Protein 5OLR (pdb70)

Radius of gyration: 43.27 Å; Cα contacts (8 Å, |Δi|>4): 4345; chains: 3; bounding box: 45×65×144 Å

Structure (mmCIF, N/CA/C/O backbone):
data_5OLR
#
_entry.id   5OLR
#
_cell.length_a   77.458
_cell.length_b   123.872
_cell.length_c   137.628
_cell.angle_alpha   90.00
_cell.angle_beta   90.00
_cell.angle_gamma   90.00
#
_symmetry.space_group_name_H-M   'P 21 21 21'
#
loop_
_entity.id
_entity.type
_entity.pdbx_description
1 polymer 'Rhamnogalacturonan lyase'
2 branched 'alpha-L-rhamnopyranose-(1-4)-alpha-D-galactopyranuronic acid-(1-2)-alpha-L-rhamnopyranose'
3 non-polymer 'PHOSPHATE ION'
4 non-polymer 'CALCIUM ION'
5 non-polymer 'TRIETHYLENE GLYCOL'
6 water water
#
loop_
_atom_site.group_PDB
_atom_site.id
_atom_site.type_symbol
_atom_site.label_atom_id
_atom_site.label_alt_id
_atom_site.label_comp_id
_atom_site.label_asym_id
_atom_site.label_entity_id
_atom_site.label_seq_id
_atom_site.pdbx_PDB_ins_code
_atom_site.Cartn_x
_atom_site.Cartn_y
_atom_site.Cartn_z
_atom_site.occupancy
_atom_site.B_iso_or_equiv
_atom_site.auth_seq_id
_atom_site.auth_comp_id
_atom_site.auth_asym_id
_atom_site.auth_atom_id
_atom_site.pdbx_PDB_model_num
ATOM 1 N N . LYS A 1 3 ? -40.749 51.907 128.733 1.00 21.84 24 LYS A N 1
ATOM 2 C CA . LYS A 1 3 ? -41.333 51.839 130.062 1.00 20.48 24 LYS A CA 1
ATOM 3 C C . LYS A 1 3 ? -41.741 50.393 130.391 1.00 16.04 24 LYS A C 1
ATOM 4 O O . LYS A 1 3 ? -42.112 49.623 129.511 1.00 15.10 24 LYS A O 1
ATOM 10 N N . THR A 1 4 ? -41.612 50.053 131.669 1.00 13.99 25 THR A N 1
ATOM 11 C CA . THR A 1 4 ? -42.198 48.827 132.211 1.00 11.88 25 THR A CA 1
ATOM 12 C C . THR A 1 4 ? -43.301 49.241 133.182 1.00 11.41 25 THR A C 1
ATOM 13 O O . THR A 1 4 ? -43.039 49.874 134.218 1.00 14.46 25 THR A O 1
ATOM 17 N N . TYR A 1 5 ? -44.541 48.864 132.866 1.00 10.74 26 TYR A N 1
ATOM 18 C CA . TYR A 1 5 ? -45.707 49.054 133.735 1.00 10.32 26 TYR A CA 1
ATOM 19 C C . TYR A 1 5 ? -46.036 47.776 134.472 1.00 9.61 26 TYR A C 1
ATOM 20 O O . TYR A 1 5 ? -45.633 46.677 134.032 1.00 11.21 26 TYR A O 1
ATOM 29 N N . TYR A 1 6 ? -46.782 47.898 135.574 1.00 9.53 27 TYR A N 1
ATOM 30 C CA . TYR A 1 6 ? -47.202 46.763 136.395 1.00 10.33 27 TYR A CA 1
ATOM 31 C C . TYR A 1 6 ? -48.688 46.832 136.634 1.00 9.43 27 TYR A C 1
ATOM 32 O O . TYR A 1 6 ? -49.242 47.941 136.806 1.00 10.47 27 TYR A O 1
ATOM 41 N N . MET A 1 7 ? -49.331 45.671 136.674 1.00 9.04 28 MET A N 1
ATOM 42 C CA . MET A 1 7 ? -50.725 45.562 137.168 1.00 9.59 28 MET A CA 1
ATOM 43 C C . MET A 1 7 ? -50.801 44.450 138.209 1.00 9.64 28 MET A C 1
ATOM 44 O O . MET A 1 7 ? -49.954 43.573 138.246 1.00 9.97 28 MET A O 1
ATOM 49 N N . ASP A 1 8 ? -51.823 44.529 139.078 1.00 9.87 29 ASP A N 1
ATOM 50 C CA . ASP A 1 8 ? -51.954 43.621 140.196 1.00 9.74 29 ASP A CA 1
ATOM 51 C C . ASP A 1 8 ? -53.435 43.561 140.546 1.00 9.03 29 ASP A C 1
ATOM 52 O O . ASP A 1 8 ? -54.121 44.596 140.398 1.00 10.62 29 ASP A O 1
ATOM 57 N N . PRO A 1 9 ? -53.912 42.405 141.054 1.00 9.79 30 PRO A N 1
ATOM 58 C CA . PRO A 1 9 ? -55.338 42.360 141.421 1.00 10.54 30 PRO A CA 1
ATOM 59 C C . PRO A 1 9 ? -55.732 43.387 142.478 1.00 10.49 30 PRO A C 1
ATOM 60 O O . PRO A 1 9 ? -56.911 43.791 142.521 1.00 11.30 30 PRO A O 1
ATOM 64 N N . GLU A 1 10 ? -54.784 43.777 143.333 1.00 11.26 31 GLU A N 1
ATOM 65 C CA . GLU A 1 10 ? -55.049 44.751 144.390 1.00 13.35 31 GLU A CA 1
ATOM 66 C C . GLU A 1 10 ? -54.467 46.138 144.027 1.00 12.59 31 GLU A C 1
ATOM 67 O O . GLU A 1 10 ? -54.317 47.003 144.893 1.00 14.22 31 GLU A O 1
ATOM 73 N N . GLY A 1 11 ? -54.175 46.354 142.742 1.00 12.56 32 GLY A N 1
ATOM 74 C CA . GLY A 1 11 ? -53.748 47.642 142.252 1.00 12.63 32 GLY A CA 1
ATOM 75 C C . GLY A 1 11 ? -54.877 48.629 142.076 1.00 12.56 32 GLY A C 1
ATOM 76 O O . GLY A 1 11 ? -56.006 48.409 142.518 1.00 13.96 32 GLY A O 1
ATOM 77 N N . SER A 1 12 ? -54.576 49.756 141.445 1.00 12.96 33 SER A N 1
ATOM 78 C CA . SER A 1 12 ? -55.589 50.787 141.212 1.00 13.65 33 SER A CA 1
ATOM 79 C C . SER A 1 12 ? -55.333 51.464 139.900 1.00 14.22 33 SER A C 1
ATOM 80 O O . SER A 1 12 ? -54.198 51.823 139.596 1.00 13.44 33 SER A O 1
ATOM 83 N N . ASP A 1 13 ? -56.387 51.701 139.129 1.00 14.45 34 ASP A N 1
ATOM 84 C CA . ASP A 1 13 ? -56.220 52.413 137.859 1.00 13.77 34 ASP A CA 1
ATOM 85 C C . ASP A 1 13 ? -56.013 53.913 138.012 1.00 15.86 34 ASP A C 1
ATOM 86 O O . ASP A 1 13 ? -55.724 54.592 137.011 1.00 17.45 34 ASP A O 1
ATOM 91 N N . SER A 1 14 ? -56.096 54.402 139.255 1.00 16.54 35 SER A N 1
ATOM 92 C CA . SER A 1 14 ? -55.616 55.734 139.606 1.00 18.28 35 SER A CA 1
ATOM 93 C C . SER A 1 14 ? -54.131 55.813 139.936 1.00 18.38 35 SER A C 1
ATOM 94 O O . SER A 1 14 ? -53.611 56.924 140.126 1.00 19.91 35 SER A O 1
ATOM 97 N N . ASN A 1 15 ? -53.454 54.663 139.996 1.00 18.81 36 ASN A N 1
ATOM 98 C CA . ASN A 1 15 ? -52.020 54.649 140.298 1.00 21.55 36 ASN A CA 1
ATOM 99 C C . ASN A 1 15 ? -51.259 54.926 139.006 1.00 17.49 36 ASN A C 1
ATOM 100 O O . ASN A 1 15 ? -51.818 54.871 137.913 1.00 16.32 36 ASN A O 1
ATOM 105 N N . PRO A 1 16 ? -49.948 55.199 139.126 1.00 16.69 37 PRO A N 1
ATOM 106 C CA . PRO A 1 16 ? -49.135 55.436 137.923 1.00 16.77 37 PRO A CA 1
ATOM 107 C C . PRO A 1 16 ? -48.697 54.169 137.147 1.00 15.40 37 PRO A C 1
ATOM 108 O O . PRO A 1 16 ? -48.125 54.286 136.064 1.00 16.89 37 PRO A O 1
ATOM 112 N N . GLY A 1 17 ? -48.920 52.985 137.712 1.00 14.64 38 GLY A N 1
ATOM 113 C CA . GLY A 1 17 ? -48.481 51.750 137.086 1.00 13.27 38 GLY A CA 1
ATOM 114 C C . GLY A 1 17 ? -47.050 51.333 137.331 1.00 13.01 38 GLY A C 1
ATOM 115 O O . GLY A 1 17 ? -46.481 50.588 136.560 1.00 12.64 38 GLY A O 1
ATOM 116 N N . THR A 1 18 ? -46.477 51.796 138.433 1.00 15.04 39 THR A N 1
ATOM 117 C CA . THR A 1 18 ? -45.122 51.390 138.843 1.00 14.95 39 THR A CA 1
ATOM 118 C C . THR A 1 18 ? -45.171 50.074 139.625 1.00 14.63 39 THR A C 1
ATOM 119 O O . THR A 1 18 ? -46.216 49.594 139.984 1.00 13.50 39 THR A O 1
ATOM 123 N N . SER A 1 19 ? -44.002 49.531 139.945 1.00 14.87 40 SER A N 1
ATOM 124 C CA . SER A 1 19 ? -43.909 48.311 140.720 1.00 17.88 40 SER A CA 1
ATOM 125 C C . SER A 1 19 ? -44.569 48.511 142.106 1.00 16.35 40 SER A C 1
ATOM 126 O O . SER A 1 19 ? -45.333 47.642 142.568 1.00 17.82 40 SER A O 1
ATOM 129 N N . ASP A 1 20 ? -44.293 49.650 142.730 1.00 17.77 41 ASP A N 1
ATOM 130 C CA . ASP A 1 20 ? -44.880 49.981 144.039 1.00 18.08 41 ASP A CA 1
ATOM 131 C C . ASP A 1 20 ? -46.371 50.320 143.988 1.00 17.20 41 ASP A C 1
ATOM 132 O O . ASP A 1 20 ? -47.089 50.054 144.950 1.00 18.61 41 ASP A O 1
ATOM 137 N N . LYS A 1 21 ? -46.817 50.909 142.869 1.00 14.92 42 LYS A N 1
ATOM 138 C CA . LYS A 1 21 ? -48.203 51.390 142.725 1.00 14.42 42 LYS A CA 1
ATOM 139 C C . LYS A 1 21 ? -48.783 50.892 141.395 1.00 14.55 42 LYS A C 1
ATOM 140 O O . LYS A 1 21 ? -48.900 51.639 140.429 1.00 13.52 42 LYS A O 1
ATOM 146 N N . PRO A 1 22 ? -49.116 49.598 141.347 1.00 13.12 43 PRO A N 1
ATOM 147 C CA . PRO A 1 22 ? -49.524 49.019 140.046 1.00 12.35 43 PRO A CA 1
ATOM 148 C C . PRO A 1 22 ? -50.933 49.433 139.644 1.00 11.99 43 PRO A C 1
ATOM 149 O O . PRO A 1 22 ? -51.737 49.795 140.490 1.00 12.74 43 PRO A O 1
ATOM 153 N N . PHE A 1 23 ? -51.218 49.308 138.350 1.00 10.61 44 PHE A N 1
ATOM 154 C CA . PHE A 1 23 ? -52.593 49.426 137.848 1.00 11.07 44 PHE A CA 1
ATOM 155 C C . PHE A 1 23 ? -53.421 48.227 138.300 1.00 10.57 44 PHE A C 1
ATOM 156 O O . PHE A 1 23 ? -52.877 47.251 138.801 1.00 11.51 44 PHE A O 1
ATOM 164 N N . ALA A 1 24 ? -54.739 48.318 138.110 1.00 10.52 45 ALA A N 1
ATOM 165 C CA . ALA A 1 24 ? -55.663 47.209 138.390 1.00 11.07 45 ALA A CA 1
ATOM 166 C C . ALA A 1 24 ? -56.127 46.458 137.153 1.00 10.46 45 ALA A C 1
ATOM 167 O O . ALA A 1 24 ? -56.398 45.254 137.252 1.00 11.59 45 ALA A O 1
ATOM 169 N N . THR A 1 25 ? -56.213 47.121 136.003 1.00 9.59 46 THR A N 1
ATOM 170 C CA . THR A 1 25 ? -56.830 46.494 134.815 1.00 11.51 46 THR A CA 1
ATOM 171 C C . THR A 1 25 ? -56.066 46.747 133.521 1.00 10.48 46 THR A C 1
ATOM 172 O O . THR A 1 25 ? -55.341 47.755 133.356 1.00 11.18 46 THR A O 1
ATOM 176 N N . LEU A 1 26 ? -56.310 45.859 132.561 1.00 9.39 47 LEU A N 1
ATOM 177 C CA . LEU A 1 26 ? -55.790 46.037 131.210 1.00 9.92 47 LEU A CA 1
ATOM 178 C C . LEU A 1 26 ? -56.446 47.213 130.486 1.00 9.48 47 LEU A C 1
ATOM 179 O O . LEU A 1 26 ? -55.906 47.694 129.484 1.00 10.83 47 LEU A O 1
ATOM 184 N N . VAL A 1 27 ? -57.632 47.634 130.912 1.00 10.46 48 VAL A N 1
ATOM 185 C CA . VAL A 1 27 ? -58.253 48.797 130.285 1.00 11.02 48 VAL A CA 1
ATOM 186 C C . VAL A 1 27 ? -57.366 50.032 130.495 1.00 11.27 48 VAL A C 1
ATOM 187 O O . VAL A 1 27 ? -57.098 50.790 129.561 1.00 12.27 48 VAL A O 1
ATOM 191 N N . LYS A 1 28 ? -56.852 50.203 131.705 1.00 11.85 49 LYS A N 1
ATOM 192 C CA . LYS A 1 28 ? -55.919 51.291 131.986 1.00 12.18 49 LYS A CA 1
ATOM 193 C C . LYS A 1 28 ? -54.586 51.094 131.243 1.00 11.36 49 LYS A C 1
ATOM 194 O O . LYS A 1 28 ? -54.035 52.047 130.692 1.00 12.46 49 LYS A O 1
ATOM 200 N N . VAL A 1 29 ? -54.046 49.873 131.263 1.00 10.57 50 VAL A N 1
ATOM 201 C CA . VAL A 1 29 ? -52.846 49.555 130.491 1.00 10.72 50 VAL A CA 1
ATOM 202 C C . VAL A 1 29 ? -52.987 50.035 129.052 1.00 10.93 50 VAL A C 1
ATOM 203 O O . VAL A 1 29 ? -52.096 50.688 128.495 1.00 10.91 50 VAL A O 1
ATOM 207 N N . GLN A 1 30 ? -54.108 49.690 128.425 1.00 10.51 51 GLN A N 1
ATOM 208 C CA . GLN A 1 30 ? -54.318 50.050 127.039 1.00 10.97 51 GLN A CA 1
ATOM 209 C C . GLN A 1 30 ? -54.367 51.535 126.800 1.00 11.83 51 GLN A C 1
ATOM 210 O O . GLN A 1 30 ? -54.012 51.980 125.707 1.00 14.13 51 GLN A O 1
ATOM 216 N N . GLU A 1 31 ? -54.780 52.312 127.803 1.00 12.96 52 GLU A N 1
ATOM 217 C CA . GLU A 1 31 ? -54.768 53.759 127.680 1.00 14.90 52 GLU A CA 1
ATOM 218 C C . GLU A 1 31 ? -53.364 54.326 127.491 1.00 14.79 52 GLU A C 1
ATOM 219 O O . GLU A 1 31 ? -53.193 55.332 126.783 1.00 17.57 52 GLU A O 1
ATOM 225 N N . VAL A 1 32 ? -52.374 53.702 128.127 1.00 14.68 53 VAL A N 1
ATOM 226 C CA . VAL A 1 32 ? -51.038 54.319 128.221 1.00 15.07 53 VAL A CA 1
ATOM 227 C C . VAL A 1 32 ? -49.941 53.704 127.346 1.00 14.08 53 VAL A C 1
ATOM 228 O O . VAL A 1 32 ? -48.972 54.392 127.041 1.00 14.94 53 VAL A O 1
ATOM 232 N N . VAL A 1 33 ? -50.041 52.428 126.988 1.00 13.50 54 VAL A N 1
ATOM 233 C CA . VAL A 1 33 ? -48.923 51.773 126.319 1.00 12.59 54 VAL A CA 1
ATOM 234 C C . VAL A 1 33 ? -48.658 52.315 124.911 1.00 12.79 54 VAL A C 1
ATOM 235 O O . VAL A 1 33 ? -49.567 52.715 124.180 1.00 15.23 54 VAL A O 1
ATOM 239 N N . VAL A 1 34 ? -47.383 52.274 124.552 1.00 12.82 55 VAL A N 1
ATOM 240 C CA . VAL A 1 34 ? -46.890 52.575 123.212 1.00 13.57 55 VAL A CA 1
ATOM 241 C C . VAL A 1 34 ? -45.850 51.525 122.813 1.00 12.16 55 VAL A C 1
ATOM 242 O O . VAL A 1 34 ? -45.376 50.750 123.648 1.00 12.61 55 VAL A O 1
ATOM 246 N N . ALA A 1 35 ? -45.488 51.521 121.534 1.00 12.79 56 ALA A N 1
ATOM 247 C CA . ALA A 1 35 ? -44.531 50.563 121.004 1.00 13.30 56 ALA A CA 1
ATOM 248 C C . ALA A 1 35 ? -43.272 50.532 121.872 1.00 11.59 56 ALA A C 1
ATOM 249 O O . ALA A 1 35 ? -42.711 51.572 122.203 1.00 14.18 56 ALA A O 1
ATOM 251 N N . GLY A 1 36 ? -42.832 49.326 122.193 1.00 11.45 57 GLY A N 1
ATOM 252 C CA . GLY A 1 36 ? -41.670 49.054 122.992 1.00 11.86 57 GLY A CA 1
ATOM 253 C C . GLY A 1 36 ? -41.934 48.905 124.480 1.00 11.26 57 GLY A C 1
ATOM 254 O O . GLY A 1 36 ? -41.066 48.385 125.195 1.00 12.91 57 GLY A O 1
ATOM 255 N N . ASP A 1 37 ? -43.127 49.285 124.951 1.00 10.28 58 ASP A N 1
ATOM 256 C CA . ASP A 1 37 ? -43.418 49.184 126.374 1.00 9.88 58 ASP A CA 1
ATOM 257 C C . ASP A 1 37 ? -43.634 47.723 126.743 1.00 9.75 58 ASP A C 1
ATOM 258 O O . ASP A 1 37 ? -43.978 46.876 125.920 1.00 10.20 58 ASP A O 1
ATOM 263 N N . VAL A 1 38 ? -43.405 47.447 128.017 1.00 9.63 59 VAL A N 1
ATOM 264 C CA . VAL A 1 38 ? -43.623 46.142 128.624 1.00 10.20 59 VAL A CA 1
ATOM 265 C C . VAL A 1 38 ? -44.613 46.330 129.764 1.00 10.16 59 VAL A C 1
ATOM 266 O O . VAL A 1 38 ? -44.489 47.276 130.555 1.00 10.39 59 VAL A O 1
ATOM 270 N N . VAL A 1 39 ? -45.561 45.421 129.883 1.00 9.81 60 VAL A N 1
ATOM 271 C CA . VAL A 1 39 ? -46.449 45.376 131.021 1.00 9.66 60 VAL A CA 1
ATOM 272 C C . VAL A 1 39 ? -46.212 44.044 131.729 1.00 8.38 60 VAL A C 1
ATOM 273 O O . VAL A 1 39 ? -46.408 42.983 131.118 1.00 9.11 60 VAL A O 1
ATOM 277 N N . TYR A 1 40 ? -45.788 44.121 133.003 1.00 8.76 61 TYR A N 1
ATOM 278 C CA . TYR A 1 40 ? -45.696 42.951 133.850 1.00 9.24 61 TYR A CA 1
ATOM 279 C C . TYR A 1 40 ? -46.998 42.800 134.643 1.00 9.07 61 TYR A C 1
ATOM 280 O O . TYR A 1 40 ? -47.417 43.689 135.390 1.00 10.14 61 TYR A O 1
ATOM 289 N N . ILE A 1 41 ? -47.663 41.674 134.419 1.00 8.14 62 ILE A N 1
ATOM 290 C CA . ILE A 1 41 ? -48.954 41.356 135.001 1.00 7.78 62 ILE A CA 1
ATOM 291 C C . ILE A 1 41 ? -48.677 40.486 136.215 1.00 7.60 62 ILE A C 1
ATOM 292 O O . ILE A 1 41 ? -48.252 39.348 136.084 1.00 7.86 62 ILE A O 1
ATOM 297 N N . ASN A 1 42 ? -48.894 41.027 137.417 1.00 8.16 63 ASN A N 1
ATOM 298 C CA . ASN A 1 42 ? -48.610 40.224 138.614 1.00 8.19 63 ASN A CA 1
ATOM 299 C C . ASN A 1 42 ? -49.533 39.034 138.714 1.00 8.22 63 ASN A C 1
ATOM 300 O O . ASN A 1 42 ? -50.718 39.122 138.324 1.00 9.11 63 ASN A O 1
ATOM 305 N N . PRO A 1 43 ? -49.048 37.923 139.246 1.00 8.84 64 PRO A N 1
ATOM 306 C CA . PRO A 1 43 ? -49.911 36.767 139.386 1.00 9.63 64 PRO A CA 1
ATOM 307 C C . PRO A 1 43 ? -51.033 36.958 140.383 1.00 9.16 64 PRO A C 1
ATOM 308 O O . PRO A 1 43 ? -50.951 37.777 141.302 1.00 11.36 64 PRO A O 1
ATOM 312 N N . GLY A 1 44 ? -52.075 36.167 140.222 1.00 8.49 65 GLY A N 1
ATOM 313 C CA . GLY A 1 44 ? -53.233 36.214 141.073 1.00 8.75 65 GLY A CA 1
ATOM 314 C C . GLY A 1 44 ? -54.499 36.160 140.223 1.00 8.86 65 GLY A C 1
ATOM 315 O O . GLY A 1 44 ? -54.443 35.987 139.035 1.00 10.38 65 GLY A O 1
ATOM 316 N N . THR A 1 45 ? -55.626 36.357 140.904 1.00 8.63 66 THR A N 1
ATOM 317 C CA . THR A 1 45 ? -56.927 36.286 140.303 1.00 8.90 66 THR A CA 1
ATOM 318 C C . THR A 1 45 ? -57.456 37.681 140.030 1.00 8.74 66 THR A C 1
ATOM 319 O O . THR A 1 45 ? -57.588 38.492 140.932 1.00 10.12 66 THR A O 1
ATOM 323 N N . TYR A 1 46 ? -57.741 37.951 138.758 1.00 8.30 67 TYR A N 1
ATOM 324 C CA . TYR A 1 46 ? -58.351 39.182 138.310 1.00 8.01 67 TYR A CA 1
ATOM 325 C C . TYR A 1 46 ? -59.786 38.882 137.890 1.00 8.31 67 TYR A C 1
ATOM 326 O O . TYR A 1 46 ? -60.031 38.369 136.794 1.00 9.26 67 TYR A O 1
ATOM 335 N N . VAL A 1 47 ? -60.752 39.218 138.739 1.00 9.18 68 VAL A N 1
ATOM 336 C CA . VAL A 1 47 ? -62.155 39.016 138.406 1.00 9.02 68 VAL A CA 1
ATOM 337 C C . VAL A 1 47 ? -62.585 40.254 137.618 1.00 8.74 68 VAL A C 1
ATOM 338 O O . VAL A 1 47 ? -62.534 41.371 138.114 1.00 11.08 68 VAL A O 1
ATOM 342 N N . VAL A 1 48 ? -63.010 40.059 136.372 1.00 9.38 69 VAL A N 1
ATOM 343 C CA . VAL A 1 48 ? -63.492 41.182 135.573 1.00 9.51 69 VAL A CA 1
ATOM 344 C C . VAL A 1 48 ? -64.888 41.572 136.093 1.00 10.17 69 VAL A C 1
ATOM 345 O O . VAL A 1 48 ? -65.778 40.726 136.141 1.00 10.38 69 VAL A O 1
ATOM 349 N N . PRO A 1 49 ? -65.082 42.839 136.488 1.00 10.38 70 PRO A N 1
ATOM 350 C CA . PRO A 1 49 ? -66.378 43.164 137.057 1.00 11.85 70 PRO A CA 1
ATOM 351 C C . PRO A 1 49 ? -67.549 42.980 136.074 1.00 11.83 70 PRO A C 1
ATOM 352 O O . PRO A 1 49 ? -67.406 43.271 134.891 1.00 11.99 70 PRO A O 1
ATOM 356 N N . ALA A 1 50 ? -68.696 42.536 136.583 1.00 12.48 71 ALA A N 1
ATOM 357 C CA . ALA A 1 50 ? -69.888 42.307 135.745 1.00 13.37 71 ALA A CA 1
ATOM 358 C C . ALA A 1 50 ? -70.256 43.513 134.919 1.00 14.32 71 ALA A C 1
ATOM 359 O O . ALA A 1 50 ? -70.784 43.371 133.797 1.00 19.10 71 ALA A O 1
ATOM 361 N N . ASN A 1 51 ? -70.055 44.691 135.499 1.00 14.45 72 ASN A N 1
ATOM 362 C CA . ASN A 1 51 ? -70.433 45.944 134.865 1.00 17.51 72 ASN A CA 1
ATOM 363 C C . ASN A 1 51 ? -69.334 46.680 134.132 1.00 16.62 72 ASN A C 1
ATOM 364 O O . ASN A 1 51 ? -69.555 47.822 133.743 1.00 17.92 72 ASN A O 1
ATOM 369 N N . GLN A 1 52 ? -68.155 46.077 133.971 1.00 14.32 73 GLN A N 1
ATOM 370 C CA . GLN A 1 52 ? -67.120 46.752 133.224 1.00 13.10 73 GLN A CA 1
ATOM 371 C C . GLN A 1 52 ? -67.599 46.942 131.781 1.00 12.29 73 GLN A C 1
ATOM 372 O O . GLN A 1 52 ? -67.993 45.991 131.100 1.00 13.53 73 GLN A O 1
ATOM 378 N N . VAL A 1 53 ? -67.554 48.173 131.299 1.00 13.08 74 VAL A N 1
ATOM 379 C CA . VAL A 1 53 ? -68.053 48.432 129.941 1.00 12.42 74 VAL A CA 1
ATOM 380 C C . VAL A 1 53 ? -67.127 47.776 128.924 1.00 12.18 74 VAL A C 1
ATOM 381 O O . VAL A 1 53 ? -65.930 47.707 129.145 1.00 12.21 74 VAL A O 1
ATOM 385 N N . PRO A 1 54 ? -67.651 47.286 127.785 1.00 11.71 75 PRO A N 1
ATOM 386 C CA . PRO A 1 54 ? -66.735 46.723 126.777 1.00 11.18 75 PRO A CA 1
ATOM 387 C C . PRO A 1 54 ? -65.782 47.778 126.250 1.00 10.24 75 PRO A C 1
ATOM 388 O O . PRO A 1 54 ? -66.167 48.929 126.097 1.00 11.76 75 PRO A O 1
ATOM 392 N N . MET A 1 55 ? -64.558 47.392 125.933 1.00 10.61 76 MET A N 1
ATOM 393 C CA . MET A 1 55 ? -63.668 48.320 125.250 1.00 11.12 76 MET A CA 1
ATOM 394 C C . MET A 1 55 ? -64.124 48.595 123.818 1.00 10.13 76 MET A C 1
ATOM 395 O O . MET A 1 55 ? -63.859 49.671 123.302 1.00 11.50 76 MET A O 1
ATOM 400 N N . THR A 1 56 ? -64.751 47.618 123.156 1.00 10.20 77 THR A N 1
ATOM 401 C CA . THR A 1 56 ? -65.368 47.863 121.865 1.00 10.41 77 THR A CA 1
ATOM 402 C C . THR A 1 56 ? -66.471 46.816 121.646 1.00 10.47 77 THR A C 1
ATOM 403 O O . THR A 1 56 ? -66.663 45.917 122.460 1.00 9.97 77 THR A O 1
ATOM 407 N N . THR A 1 57 ? -67.181 46.969 120.541 1.00 10.63 78 THR A N 1
ATOM 408 C CA . THR A 1 57 ? -68.114 45.957 120.041 1.00 10.03 78 THR A CA 1
ATOM 409 C C . THR A 1 57 ? -67.835 45.667 118.586 1.00 10.31 78 THR A C 1
ATOM 410 O O . THR A 1 57 ? -67.191 46.483 117.904 1.00 12.61 78 THR A O 1
ATOM 414 N N . THR A 1 58 ? -68.280 44.517 118.100 1.00 9.66 79 THR A N 1
ATOM 415 C CA . THR A 1 58 ? -68.127 44.212 116.680 1.00 9.77 79 THR A CA 1
ATOM 416 C C . THR A 1 58 ? -69.418 43.585 116.184 1.00 9.91 79 THR A C 1
ATOM 417 O O . THR A 1 58 ? -70.282 43.150 116.947 1.00 10.53 79 THR A O 1
ATOM 421 N N . ASN A 1 59 ? -69.536 43.563 114.868 1.00 10.20 80 ASN A N 1
ATOM 422 C CA . ASN A 1 59 ? -70.616 42.891 114.136 1.00 11.27 80 ASN A CA 1
ATOM 423 C C . ASN A 1 59 ? -71.983 43.498 114.499 1.00 12.03 80 ASN A C 1
ATOM 424 O O . ASN A 1 59 ? -72.906 42.825 114.960 1.00 11.98 80 ASN A O 1
ATOM 429 N N . SER A 1 60 ? -72.074 44.806 114.312 1.00 12.69 81 SER A N 1
ATOM 430 C CA . SER A 1 60 ? -73.293 45.560 114.599 1.00 15.19 81 SER A CA 1
ATOM 431 C C . SER A 1 60 ? -73.833 45.313 116.009 1.00 14.58 81 SER A C 1
ATOM 432 O O . SER A 1 60 ? -75.037 45.125 116.215 1.00 16.92 81 SER A O 1
ATOM 435 N N . GLY A 1 61 ? -72.919 45.334 116.986 1.00 13.92 82 GLY A N 1
ATOM 436 C CA . GLY A 1 61 ? -73.259 45.188 118.393 1.00 14.11 82 GLY A CA 1
ATOM 437 C C . GLY A 1 61 ? -73.435 43.741 118.871 1.00 12.65 82 GLY A C 1
ATOM 438 O O . GLY A 1 61 ? -73.785 43.529 120.033 1.00 13.04 82 GLY A O 1
ATOM 439 N N . LEU A 1 62 ? -73.229 42.740 118.011 1.00 11.05 83 LEU A N 1
ATOM 440 C CA . LEU A 1 62 ? -73.376 41.358 118.431 1.00 10.54 83 LEU A CA 1
ATOM 441 C C . LEU A 1 62 ? -72.355 40.996 119.504 1.00 9.74 83 LEU A C 1
ATOM 442 O O . LEU A 1 62 ? -72.679 40.222 120.415 1.00 10.26 83 LEU A O 1
ATOM 447 N N . TYR A 1 63 ? -71.121 41.487 119.351 1.00 8.68 84 TYR A N 1
ATOM 448 C CA . TYR A 1 63 ? -70.065 41.150 120.294 1.00 8.17 84 TYR A CA 1
ATOM 449 C C . TYR A 1 63 ? -69.794 42.256 121.299 1.00 8.79 84 TYR A C 1
ATOM 450 O O . TYR A 1 63 ? -69.607 43.419 120.936 1.00 10.14 84 TYR A O 1
ATOM 459 N N . HIS A 1 64 ? -69.674 41.828 122.555 1.00 8.88 85 HIS A N 1
ATOM 460 C CA . HIS A 1 64 ? -69.082 42.599 123.647 1.00 8.97 85 HIS A CA 1
ATOM 461 C C . HIS A 1 64 ? -67.612 42.193 123.735 1.00 8.20 85 HIS A C 1
ATOM 462 O O . HIS A 1 64 ? -67.316 41.052 124.053 1.00 8.63 85 HIS A O 1
ATOM 469 N N . CYS A 1 65 ? -66.705 43.110 123.442 1.00 8.30 86 CYS A N 1
ATOM 470 C CA . CYS A 1 65 ? -65.268 42.825 123.496 1.00 7.78 86 CYS A CA 1
ATOM 471 C C . CYS A 1 65 ? -64.713 43.399 124.784 1.00 8.36 86 CYS A C 1
ATOM 472 O O . CYS A 1 65 ? -64.757 44.615 124.995 1.00 9.09 86 CYS A O 1
ATOM 475 N N . VAL A 1 66 ? -64.187 42.529 125.646 1.00 7.81 87 VAL A N 1
ATOM 476 C CA . VAL A 1 66 ? -63.725 42.932 126.983 1.00 7.98 87 VAL A CA 1
ATOM 477 C C . VAL A 1 66 ? -62.475 43.808 126.867 1.00 8.03 87 VAL A C 1
ATOM 478 O O . VAL A 1 66 ? -62.466 44.968 127.322 1.00 9.77 87 VAL A O 1
ATOM 482 N N . PHE A 1 67 ? -61.437 43.234 126.260 1.00 8.12 88 PHE A N 1
ATOM 483 C CA . PHE A 1 67 ? -60.165 43.912 126.045 1.00 8.69 88 PHE A CA 1
ATOM 484 C C . PHE A 1 67 ? -59.908 44.060 124.557 1.00 8.96 88 PHE A C 1
ATOM 485 O O . PHE A 1 67 ? -59.849 43.069 123.825 1.00 11.02 88 PHE A O 1
ATOM 493 N N . HIS A 1 68 ? -59.826 45.299 124.095 1.00 8.20 89 HIS A N 1
ATOM 494 C CA . HIS A 1 68 ? -59.527 45.570 122.701 1.00 8.06 89 HIS A CA 1
ATOM 495 C C . HIS A 1 68 ? -58.022 45.803 122.580 1.00 8.29 89 HIS A C 1
ATOM 496 O O . HIS A 1 68 ? -57.527 46.819 123.070 1.00 9.56 89 HIS A O 1
ATOM 503 N N . MET A 1 69 ? -57.318 44.845 121.991 1.00 7.85 90 MET A N 1
ATOM 504 C CA . MET A 1 69 ? -55.871 44.918 121.811 1.00 7.94 90 MET A CA 1
ATOM 505 C C . MET A 1 69 ? -55.647 45.638 120.492 1.00 7.96 90 MET A C 1
ATOM 506 O O . MET A 1 69 ? -55.370 45.054 119.435 1.00 9.73 90 MET A O 1
ATOM 511 N N . ASN A 1 70 ? -55.849 46.956 120.571 1.00 9.08 91 ASN A N 1
ATOM 512 C CA . ASN A 1 70 ? -55.929 47.791 119.373 1.00 10.82 91 ASN A CA 1
ATOM 513 C C . ASN A 1 70 ? -54.670 48.556 119.065 1.00 11.80 91 ASN A C 1
ATOM 514 O O . ASN A 1 70 ? -54.476 48.932 117.929 1.00 16.25 91 ASN A O 1
ATOM 519 N N . LYS A 1 71 ? -53.823 48.781 120.047 1.00 10.76 92 LYS A N 1
ATOM 520 C CA A LYS A 1 71 ? -52.551 49.451 119.811 0.50 11.35 92 LYS A CA 1
ATOM 521 C CA B LYS A 1 71 ? -52.550 49.465 119.800 0.50 11.78 92 LYS A CA 1
ATOM 522 C C . LYS A 1 71 ? -51.557 48.483 119.217 1.00 10.99 92 LYS A C 1
ATOM 523 O O . LYS A 1 71 ? -51.688 47.272 119.383 1.00 12.16 92 LYS A O 1
ATOM 534 N N . SER A 1 72 ? -50.585 49.015 118.496 1.00 11.92 93 SER A N 1
ATOM 535 C CA . SER A 1 72 ? -49.575 48.230 117.851 1.00 10.69 93 SER A CA 1
ATOM 536 C C . SER A 1 72 ? -48.176 48.606 118.294 1.00 10.59 93 SER A C 1
ATOM 537 O O . SER A 1 72 ? -47.879 49.773 118.549 1.00 12.60 93 SER A O 1
ATOM 540 N N . GLY A 1 73 ? -47.311 47.597 118.345 1.00 9.67 94 GLY A N 1
ATOM 541 C CA . GLY A 1 73 ? -45.877 47.804 118.376 1.00 10.15 94 GLY A CA 1
ATOM 542 C C . GLY A 1 73 ? -45.357 48.127 116.980 1.00 11.12 94 GLY A C 1
ATOM 543 O O . GLY A 1 73 ? -46.115 48.372 116.049 1.00 12.43 94 GLY A O 1
ATOM 544 N N . GLU A 1 74 ? -44.034 48.114 116.861 1.00 13.29 95 GLU A N 1
ATOM 545 C CA . GLU A 1 74 ? -43.343 48.244 115.572 1.00 14.86 95 GLU A CA 1
ATOM 546 C C . GLU A 1 74 ? -42.440 47.033 115.428 1.00 15.91 95 GLU A C 1
ATOM 547 O O . GLU A 1 74 ? -42.167 46.328 116.402 1.00 16.68 95 GLU A O 1
ATOM 553 N N . ALA A 1 75 ? -41.916 46.814 114.220 1.00 18.56 96 ALA A N 1
ATOM 554 C CA . ALA A 1 75 ? -40.975 45.715 114.038 1.00 21.15 96 ALA A CA 1
ATOM 555 C C . ALA A 1 75 ? -39.768 45.979 114.926 1.00 22.08 96 ALA A C 1
ATOM 556 O O . ALA A 1 75 ? -39.258 47.090 114.968 1.00 24.67 96 ALA A O 1
ATOM 558 N N . GLY A 1 76 ? -39.375 44.988 115.714 1.00 23.80 97 GLY A N 1
ATOM 559 C CA . GLY A 1 76 ? -38.282 45.195 116.656 1.00 21.83 97 GLY A CA 1
ATOM 560 C C . GLY A 1 76 ? -38.648 45.885 117.967 1.00 21.02 97 GLY A C 1
ATOM 561 O O . GLY A 1 76 ? -37.790 45.981 118.839 1.00 25.77 97 GLY A O 1
ATOM 562 N N . LYS A 1 77 ? -39.883 46.380 118.104 1.00 21.24 98 LYS A N 1
ATOM 563 C CA . LYS A 1 77 ? -40.334 47.153 119.284 1.00 17.34 98 LYS A CA 1
ATOM 564 C C . LYS A 1 77 ? -41.794 46.766 119.547 1.00 12.84 98 LYS A C 1
ATOM 565 O O . LYS A 1 77 ? -42.714 47.569 119.385 1.00 12.97 98 LYS A O 1
ATOM 571 N N . PRO A 1 78 ? -42.007 45.519 119.942 1.00 11.24 99 PRO A N 1
ATOM 572 C CA . PRO A 1 78 ? -43.370 45.090 120.239 1.00 9.89 99 PRO A CA 1
ATOM 573 C C . PRO A 1 78 ? -43.953 45.790 121.459 1.00 8.72 99 PRO A C 1
ATOM 574 O O . PRO A 1 78 ? -43.239 46.446 122.208 1.00 10.17 99 PRO A O 1
ATOM 578 N N . ILE A 1 79 ? -45.270 45.664 121.645 1.00 8.10 100 ILE A N 1
ATOM 579 C CA . ILE A 1 79 ? -45.860 45.924 122.973 1.00 7.55 100 ILE A CA 1
ATOM 580 C C . ILE A 1 79 ? -46.035 44.550 123.612 1.00 8.08 100 ILE A C 1
ATOM 581 O O . ILE A 1 79 ? -46.623 43.647 122.999 1.00 8.13 100 ILE A O 1
ATOM 586 N N . SER A 1 80 ? -45.489 44.376 124.831 1.00 7.98 101 SER A N 1
ATOM 587 C CA . SER A 1 80 ? -45.473 43.077 125.477 1.00 8.20 101 SER A CA 1
ATOM 588 C C . SER A 1 80 ? -46.319 43.106 126.743 1.00 8.07 101 SER A C 1
ATOM 589 O O . SER A 1 80 ? -46.184 44.014 127.568 1.00 8.92 101 SER A O 1
ATOM 592 N N . TYR A 1 81 ? -47.165 42.100 126.897 1.00 7.33 102 TYR A N 1
ATOM 593 C CA . TYR A 1 81 ? -48.052 41.912 128.027 1.00 7.04 102 TYR A CA 1
ATOM 594 C C . TYR A 1 81 ? -47.708 40.555 128.609 1.00 6.82 102 TYR A C 1
ATOM 595 O O . TYR A 1 81 ? -48.074 39.506 128.060 1.00 7.31 102 TYR A O 1
ATOM 604 N N . LEU A 1 82 ? -46.941 40.572 129.701 1.00 6.98 103 LEU A N 1
ATOM 605 C CA . LEU A 1 82 ? -46.243 39.368 130.186 1.00 7.60 103 LEU A CA 1
ATOM 606 C C . LEU A 1 82 ? -46.593 39.118 131.646 1.00 7.65 103 LEU A C 1
ATOM 607 O O . LEU A 1 82 ? -46.466 40.043 132.465 1.00 8.41 103 LEU A O 1
ATOM 612 N N . ALA A 1 83 ? -46.925 37.884 132.025 1.00 7.53 104 ALA A N 1
ATOM 613 C CA . ALA A 1 83 ? -46.909 37.526 133.442 1.00 7.65 104 ALA A CA 1
ATOM 614 C C . ALA A 1 83 ? -45.568 37.985 134.035 1.00 7.71 104 ALA A C 1
ATOM 615 O O . ALA A 1 83 ? -44.496 37.769 133.440 1.00 8.78 104 ALA A O 1
ATOM 617 N N . ASN A 1 84 ? -45.620 38.607 135.214 1.00 7.69 105 ASN A N 1
ATOM 618 C CA . ASN A 1 84 ? -44.413 39.181 135.813 1.00 8.36 105 ASN A CA 1
ATOM 619 C C . ASN A 1 84 ? -43.392 38.057 136.074 1.00 8.59 105 ASN A C 1
ATOM 620 O O . ASN A 1 84 ? -43.627 37.204 136.940 1.00 9.34 105 ASN A O 1
ATOM 625 N N . PRO A 1 85 ? -42.234 38.082 135.387 1.00 9.03 106 PRO A N 1
ATOM 626 C CA . PRO A 1 85 ? -41.304 36.954 135.491 1.00 10.28 106 PRO A CA 1
ATOM 627 C C . PRO A 1 85 ? -40.520 36.927 136.802 1.00 11.21 106 PRO A C 1
ATOM 628 O O . PRO A 1 85 ? -39.802 35.972 137.077 1.00 13.93 106 PRO A O 1
ATOM 632 N N . ASN A 1 86 ? -40.654 37.991 137.575 1.00 9.81 107 ASN A N 1
ATOM 633 C CA . ASN A 1 86 ? -40.061 38.066 138.909 1.00 11.06 107 ASN A CA 1
ATOM 634 C C . ASN A 1 86 ? -40.960 37.568 140.037 1.00 11.24 107 ASN A C 1
ATOM 635 O O . ASN A 1 86 ? -40.556 37.635 141.203 1.00 15.62 107 ASN A O 1
ATOM 640 N N . LYS A 1 87 ? -42.155 37.077 139.710 1.00 11.56 108 LYS A N 1
ATOM 641 C CA . LYS A 1 87 ? -43.092 36.593 140.721 1.00 12.02 108 LYS A CA 1
ATOM 642 C C . LYS A 1 87 ? -43.540 35.178 140.382 1.00 11.60 108 LYS A C 1
ATOM 643 O O . LYS A 1 87 ? -43.647 34.814 139.209 1.00 16.23 108 LYS A O 1
ATOM 649 N N . GLN A 1 88 ? -43.820 34.383 141.401 1.00 11.13 109 GLN A N 1
ATOM 650 C CA . GLN A 1 88 ? -44.251 33.003 141.207 1.00 12.07 109 GLN A CA 1
ATOM 651 C C . GLN A 1 88 ? -45.755 32.950 140.948 1.00 11.21 109 GLN A C 1
ATOM 652 O O . GLN A 1 88 ? -46.522 33.708 141.534 1.00 12.28 109 GLN A O 1
ATOM 658 N N . GLY A 1 89 ? -46.160 31.992 140.127 1.00 10.87 110 GLY A N 1
ATOM 659 C CA . GLY A 1 89 ? -47.555 31.783 139.807 1.00 9.52 110 GLY A CA 1
ATOM 660 C C . GLY A 1 89 ? -47.958 32.517 138.539 1.00 8.89 110 GLY A C 1
ATOM 661 O O . GLY A 1 89 ? -47.172 33.178 137.894 1.00 11.14 110 GLY A O 1
ATOM 662 N N . ARG A 1 90 ? -49.239 32.410 138.204 1.00 8.32 111 ARG A N 1
ATOM 663 C CA . ARG A 1 90 ? -49.784 32.952 136.964 1.00 7.59 111 ARG A CA 1
ATOM 664 C C . ARG A 1 90 ? -50.902 33.947 137.193 1.00 7.07 111 ARG A C 1
ATOM 665 O O . ARG A 1 90 ? -51.704 33.801 138.106 1.00 8.59 111 ARG A O 1
ATOM 673 N N . PRO A 1 91 ? -50.977 34.992 136.361 1.00 6.79 112 PRO A N 1
ATOM 674 C CA . PRO A 1 91 ? -52.187 35.799 136.321 1.00 7.16 112 PRO A CA 1
ATOM 675 C C . PRO A 1 91 ? -53.336 34.993 135.729 1.00 6.99 112 PRO A C 1
ATOM 676 O O . PRO A 1 91 ? -53.146 34.323 134.713 1.00 7.51 112 PRO A O 1
ATOM 680 N N . ILE A 1 92 ? -54.510 35.105 136.327 1.00 7.13 113 ILE A N 1
ATOM 681 C CA . ILE A 1 92 ? -55.697 34.368 135.875 1.00 7.54 113 ILE A CA 1
ATOM 682 C C . ILE A 1 92 ? -56.814 35.382 135.768 1.00 7.78 113 ILE A C 1
ATOM 683 O O . ILE A 1 92 ? -57.256 35.929 136.778 1.00 8.97 113 ILE A O 1
ATOM 688 N N . PHE A 1 93 ? -57.265 35.627 134.542 1.00 7.37 114 PHE A N 1
ATOM 689 C CA . PHE A 1 93 ? -58.410 36.517 134.296 1.00 7.41 114 PHE A CA 1
ATOM 690 C C . PHE A 1 93 ? -59.684 35.667 134.347 1.00 7.57 114 PHE A C 1
ATOM 691 O O . PHE A 1 93 ? -59.841 34.721 133.584 1.00 8.09 114 PHE A O 1
ATOM 699 N N . ASP A 1 94 ? -60.566 36.024 135.290 1.00 7.90 115 ASP A N 1
ATOM 700 C CA . ASP A 1 94 ? -61.814 35.293 135.553 1.00 7.63 115 ASP A CA 1
ATOM 701 C C . ASP A 1 94 ? -62.951 36.112 134.983 1.00 7.14 115 ASP A C 1
ATOM 702 O O . ASP A 1 94 ? -63.227 37.218 135.438 1.00 7.85 115 ASP A O 1
ATOM 707 N N . LEU A 1 95 ? -63.575 35.556 133.948 1.00 7.20 116 LEU A N 1
ATOM 708 C CA . LEU A 1 95 ? -64.590 36.217 133.152 1.00 7.06 116 LEU A CA 1
ATOM 709 C C . LEU A 1 95 ? -66.005 35.757 133.519 1.00 7.77 116 LEU A C 1
ATOM 710 O O . LEU A 1 95 ? -66.982 36.124 132.843 1.00 8.76 116 LEU A O 1
ATOM 715 N N . SER A 1 96 ? -66.138 35.024 134.637 1.00 8.67 117 SER A N 1
ATOM 716 C CA . SER A 1 96 ? -67.407 34.390 134.968 1.00 9.28 117 SER A CA 1
ATOM 717 C C . SER A 1 96 ? -68.539 35.355 135.256 1.00 10.08 117 SER A C 1
ATOM 718 O O . SER A 1 96 ? -69.698 34.935 135.193 1.00 12.15 117 SER A O 1
ATOM 721 N N . GLN A 1 97 ? -68.256 36.614 135.568 1.00 10.15 118 GLN A N 1
ATOM 722 C CA . GLN A 1 97 ? -69.323 37.583 135.892 1.00 10.51 118 GLN A CA 1
ATOM 723 C C . GLN A 1 97 ? -69.775 38.388 134.689 1.00 10.38 118 GLN A C 1
ATOM 724 O O . GLN A 1 97 ? -70.752 39.131 134.795 1.00 12.04 118 GLN A O 1
ATOM 730 N N . VAL A 1 98 ? -69.080 38.249 133.553 1.00 10.11 119 VAL A N 1
ATOM 731 C CA . VAL A 1 98 ? -69.383 39.059 132.378 1.00 9.48 119 VAL A CA 1
ATOM 732 C C . VAL A 1 98 ? -70.443 38.369 131.507 1.00 10.22 119 VAL A C 1
ATOM 733 O O . VAL A 1 98 ? -70.194 37.373 130.844 1.00 10.27 119 VAL A O 1
ATOM 737 N N . LYS A 1 99 ? -71.674 38.891 131.580 1.00 10.35 120 LYS A N 1
ATOM 738 C CA . LYS A 1 99 ? -72.851 38.275 130.967 1.00 10.99 120 LYS A CA 1
ATOM 739 C C . LYS A 1 99 ? -73.727 39.341 130.320 1.00 10.94 120 LYS A C 1
ATOM 740 O O . LYS A 1 99 ? -74.930 39.470 130.643 1.00 13.52 120 LYS A O 1
ATOM 746 N N . PRO A 1 100 ? -73.183 40.115 129.366 1.00 11.83 121 PRO A N 1
ATOM 747 C CA . PRO A 1 100 ? -73.979 41.151 128.693 1.00 13.22 121 PRO A CA 1
ATOM 748 C C . PRO A 1 100 ? -75.173 40.574 127.939 1.00 12.26 121 PRO A C 1
ATOM 749 O O . PRO A 1 100 ? -75.031 39.613 127.172 1.00 12.93 121 PRO A O 1
ATOM 753 N N . LYS A 1 101 ? -76.351 41.184 128.082 1.00 13.45 122 LYS A N 1
ATOM 754 C CA A LYS A 1 101 ? -77.574 40.606 127.480 0.50 13.95 122 LYS A CA 1
ATOM 755 C CA B LYS A 1 101 ? -77.598 40.685 127.482 0.50 13.60 122 LYS A CA 1
ATOM 756 C C . LYS A 1 101 ? -77.483 40.637 125.961 1.00 12.76 122 LYS A C 1
ATOM 757 O O . LYS A 1 101 ? -77.094 41.630 125.351 1.00 12.65 122 LYS A O 1
ATOM 768 N N . ASP A 1 102 ? -77.822 39.499 125.365 1.00 11.61 123 ASP A N 1
ATOM 769 C CA . ASP A 1 102 ? -77.944 39.373 123.924 1.00 11.16 123 ASP A CA 1
ATOM 770 C C . ASP A 1 102 ? -76.664 39.539 123.145 1.00 11.06 123 ASP A C 1
ATOM 771 O O . ASP A 1 102 ? -76.714 39.723 121.926 1.00 12.53 123 ASP A O 1
ATOM 776 N N . GLN A 1 103 ? -75.519 39.384 123.799 1.00 9.55 124 GLN A N 1
ATOM 777 C CA . GLN A 1 103 ? -74.236 39.564 123.121 1.00 9.33 124 GLN A CA 1
ATOM 778 C C . GLN A 1 103 ? -73.349 38.342 123.285 1.00 8.80 124 GLN A C 1
ATOM 779 O O . GLN A 1 103 ? -73.347 37.697 124.337 1.00 8.49 124 GLN A O 1
ATOM 785 N N . ARG A 1 104 ? -72.615 38.056 122.229 1.00 8.27 125 ARG A N 1
ATOM 786 C CA . ARG A 1 104 ? -71.460 37.179 122.301 1.00 7.40 125 ARG A CA 1
ATOM 787 C C . ARG A 1 104 ? -70.337 37.884 123.044 1.00 7.45 125 ARG A C 1
ATOM 788 O O . ARG A 1 104 ? -70.305 39.107 123.081 1.00 8.57 125 ARG A O 1
ATOM 796 N N . ILE A 1 105 ? -69.380 37.114 123.577 1.00 7.25 126 ILE A N 1
ATOM 797 C CA . ILE A 1 105 ? -68.253 37.681 124.302 1.00 7.40 126 ILE A CA 1
ATOM 798 C C . ILE A 1 105 ? -66.962 37.354 123.578 1.00 6.90 126 ILE A C 1
ATOM 799 O O . ILE A 1 105 ? -66.739 36.211 123.212 1.00 7.29 126 ILE A O 1
ATOM 804 N N . THR A 1 106 ? -66.123 38.375 123.393 1.00 6.74 127 THR A N 1
ATOM 805 C CA . THR A 1 106 ? -64.719 38.171 123.018 1.00 6.75 127 THR A CA 1
ATOM 806 C C . THR A 1 106 ? -63.877 38.756 124.136 1.00 6.77 127 THR A C 1
ATOM 807 O O . THR A 1 106 ? -64.009 39.947 124.426 1.00 7.78 127 THR A O 1
ATOM 811 N N . VAL A 1 107 ? -62.999 37.953 124.731 1.00 6.37 128 VAL A N 1
ATOM 812 C CA . VAL A 1 107 ? -62.245 38.484 125.872 1.00 6.82 128 VAL A CA 1
ATOM 813 C C . VAL A 1 107 ? -61.109 39.381 125.378 1.00 7.01 128 VAL A C 1
ATOM 814 O O . VAL A 1 107 ? -60.984 40.532 125.820 1.00 7.42 128 VAL A O 1
ATOM 818 N N . PHE A 1 108 ? -60.296 38.845 124.481 1.00 6.62 129 PHE A N 1
ATOM 819 C CA . PHE A 1 108 ? -59.180 39.594 123.865 1.00 7.27 129 PHE A CA 1
ATOM 820 C C . PHE A 1 108 ? -59.489 39.679 122.370 1.00 7.45 129 PHE A C 1
ATOM 821 O O . PHE A 1 108 ? -59.380 38.696 121.647 1.00 7.53 129 PHE A O 1
ATOM 829 N N . TYR A 1 109 ? -59.895 40.871 121.935 1.00 7.18 130 TYR A N 1
ATOM 830 C CA . TYR A 1 109 ? -60.195 41.125 120.535 1.00 7.26 130 TYR A CA 1
ATOM 831 C C . TYR A 1 109 ? -58.974 41.812 119.964 1.00 7.35 130 TYR A C 1
ATOM 832 O O . TYR A 1 109 ? -58.633 42.960 120.330 1.00 7.72 130 TYR A O 1
ATOM 841 N N . VAL A 1 110 ? -58.276 41.103 119.079 1.00 7.33 131 VAL A N 1
ATOM 842 C CA . VAL A 1 110 ? -56.945 41.538 118.615 1.00 7.52 131 VAL A CA 1
ATOM 843 C C . VAL A 1 110 ? -57.013 42.110 117.191 1.00 7.53 131 VAL A C 1
ATOM 844 O O . VAL A 1 110 ? -57.218 41.348 116.223 1.00 7.58 131 VAL A O 1
ATOM 848 N N . THR A 1 111 ? -56.823 43.436 117.088 1.00 7.94 132 THR A N 1
ATOM 849 C CA . THR A 1 111 ? -56.677 44.125 115.832 1.00 7.64 132 THR A CA 1
ATOM 850 C C . THR A 1 111 ? -55.297 44.718 115.603 1.00 7.93 132 THR A C 1
ATOM 851 O O . THR A 1 111 ? -54.965 45.022 114.460 1.00 9.75 132 THR A O 1
ATOM 855 N N . GLY A 1 112 ? -54.497 44.872 116.661 1.00 8.43 133 GLY A N 1
ATOM 856 C CA . GLY A 1 112 ? -53.179 45.418 116.560 1.00 8.68 133 GLY A CA 1
ATOM 857 C C . GLY A 1 112 ? -52.150 44.401 116.105 1.00 8.13 133 GLY A C 1
ATOM 858 O O . GLY A 1 112 ? -52.414 43.191 115.983 1.00 8.40 133 GLY A O 1
ATOM 859 N N . SER A 1 113 ? -50.972 44.943 115.824 1.00 7.90 134 SER A N 1
ATOM 860 C CA . SER A 1 113 ? -49.832 44.243 115.298 1.00 7.87 134 SER A CA 1
ATOM 861 C C . SER A 1 113 ? -48.607 44.391 116.197 1.00 7.55 134 SER A C 1
ATOM 862 O O . SER A 1 113 ? -48.533 45.314 117.006 1.00 8.75 134 SER A O 1
ATOM 865 N N . ASN A 1 114 ? -47.658 43.488 116.032 1.00 7.68 135 ASN A N 1
ATOM 866 C CA . ASN A 1 114 ? -46.413 43.557 116.825 1.00 7.68 135 ASN A CA 1
ATOM 867 C C . ASN A 1 114 ? -46.704 43.569 118.308 1.00 7.89 135 ASN A C 1
ATOM 868 O O . ASN A 1 114 ? -46.112 44.365 119.090 1.00 8.91 135 ASN A O 1
ATOM 873 N N . LEU A 1 115 ? -47.519 42.599 118.725 1.00 7.75 136 LEU A N 1
ATOM 874 C CA . LEU A 1 115 ? -47.844 42.366 120.116 1.00 7.42 136 LEU A CA 1
ATOM 875 C C . LEU A 1 115 ? -47.272 41.041 120.581 1.00 6.97 136 LEU A C 1
ATOM 876 O O . LEU A 1 115 ? -47.104 40.095 119.805 1.00 8.34 136 LEU A O 1
ATOM 881 N N . TYR A 1 116 ? -46.992 40.966 121.888 1.00 7.13 137 TYR A N 1
ATOM 882 C CA . TYR A 1 116 ? -46.469 39.761 122.519 1.00 6.95 137 TYR A CA 1
ATOM 883 C C . TYR A 1 116 ? -47.217 39.557 123.820 1.00 7.27 137 TYR A C 1
ATOM 884 O O . TYR A 1 116 ? -47.158 40.422 124.689 1.00 8.24 137 TYR A O 1
ATOM 893 N N . LEU A 1 117 ? -47.988 38.474 123.924 1.00 6.72 138 LEU A N 1
ATOM 894 C CA . LEU A 1 117 ? -48.779 38.165 125.120 1.00 6.71 138 LEU A CA 1
ATOM 895 C C . LEU A 1 117 ? -48.310 36.846 125.661 1.00 6.84 138 LEU A C 1
ATOM 896 O O . LEU A 1 117 ? -48.228 35.892 124.903 1.00 7.86 138 LEU A O 1
ATOM 901 N N . LYS A 1 118 ? -47.993 36.776 126.969 1.00 6.70 139 LYS A N 1
ATOM 902 C CA . LYS A 1 118 ? -47.418 35.553 127.537 1.00 6.85 139 LYS A CA 1
ATOM 903 C C . LYS A 1 118 ? -47.838 35.293 128.960 1.00 6.32 139 LYS A C 1
ATOM 904 O O . LYS A 1 118 ? -47.801 36.183 129.816 1.00 7.01 139 LYS A O 1
ATOM 910 N N . GLY A 1 119 ? -48.122 34.021 129.230 1.00 5.85 140 GLY A N 1
ATOM 911 C CA . GLY A 1 119 ? -48.029 33.512 130.593 1.00 6.39 140 GLY A CA 1
ATOM 912 C C . GLY A 1 119 ? -49.219 33.603 131.507 1.00 6.08 140 GLY A C 1
ATOM 913 O O . GLY A 1 119 ? -49.076 33.383 132.698 1.00 6.91 140 GLY A O 1
ATOM 914 N N . PHE A 1 120 ? -50.402 33.910 130.968 1.00 6.72 141 PHE A N 1
ATOM 915 C CA . PHE A 1 120 ? -51.601 34.078 131.794 1.00 6.61 141 PHE A CA 1
ATOM 916 C C . PHE A 1 120 ? -52.750 33.216 131.275 1.00 6.29 141 PHE A C 1
ATOM 917 O O . PHE A 1 120 ? -52.681 32.612 130.202 1.00 6.99 141 PHE A O 1
ATOM 925 N N . ASP A 1 121 ? -53.785 33.159 132.112 1.00 6.95 142 ASP A N 1
ATOM 926 C CA . ASP A 1 121 ? -54.947 32.303 131.865 1.00 6.82 142 ASP A CA 1
ATOM 927 C C . ASP A 1 121 ? -56.198 33.154 131.671 1.00 7.08 142 ASP A C 1
ATOM 928 O O . ASP A 1 121 ? -56.302 34.255 132.218 1.00 7.24 142 ASP A O 1
ATOM 933 N N . VAL A 1 122 ? -57.173 32.596 130.949 1.00 6.74 143 VAL A N 1
ATOM 934 C CA . VAL A 1 122 ? -58.515 33.169 130.800 1.00 6.85 143 VAL A CA 1
ATOM 935 C C . VAL A 1 122 ? -59.522 32.059 131.133 1.00 6.47 143 VAL A C 1
ATOM 936 O O . VAL A 1 122 ? -59.588 31.054 130.424 1.00 6.80 143 VAL A O 1
ATOM 940 N N . ILE A 1 123 ? -60.240 32.238 132.230 1.00 6.50 144 ILE A N 1
ATOM 941 C CA . ILE A 1 123 ? -61.207 31.242 132.696 1.00 6.84 144 ILE A CA 1
ATOM 942 C C . ILE A 1 123 ? -62.599 31.819 132.783 1.00 6.67 144 ILE A C 1
ATOM 943 O O . ILE A 1 123 ? -62.782 33.026 132.903 1.00 7.19 144 ILE A O 1
ATOM 948 N N . GLY A 1 124 ? -63.586 30.937 132.721 1.00 7.05 145 GLY A N 1
ATOM 949 C CA . GLY A 1 124 ? -64.966 31.307 133.019 1.00 7.87 145 GLY A CA 1
ATOM 950 C C . GLY A 1 124 ? -65.680 32.141 131.978 1.00 7.99 145 GLY A C 1
ATOM 951 O O . GLY A 1 124 ? -66.741 32.702 132.296 1.00 8.50 145 GLY A O 1
ATOM 952 N N . THR A 1 125 ? -65.194 32.197 130.742 1.00 7.04 146 THR A N 1
ATOM 953 C CA . THR A 1 125 ? -65.841 33.013 129.742 1.00 6.78 146 THR A CA 1
ATOM 954 C C . THR A 1 125 ? -67.236 32.434 129.456 1.00 6.70 146 THR A C 1
ATOM 955 O O . THR A 1 125 ? -67.385 31.238 129.301 1.00 8.19 146 THR A O 1
ATOM 959 N N . GLN A 1 126 ? -68.222 33.314 129.393 1.00 6.33 147 GLN A N 1
ATOM 960 C CA . GLN A 1 126 ? -69.623 32.901 129.312 1.00 6.80 147 GLN A CA 1
ATOM 961 C C . GLN A 1 126 ? -70.196 32.914 127.900 1.00 6.52 147 GLN A C 1
ATOM 962 O O . GLN A 1 126 ? -69.754 33.612 126.992 1.00 7.71 147 GLN A O 1
ATOM 968 N N . VAL A 1 127 ? -71.286 32.152 127.790 1.00 7.44 148 VAL A N 1
ATOM 969 C CA . VAL A 1 127 ? -72.282 32.225 126.717 1.00 6.83 148 VAL A CA 1
ATOM 970 C C . VAL A 1 127 ? -73.636 32.441 127.428 1.00 7.79 148 VAL A C 1
ATOM 971 O O . VAL A 1 127 ? -73.929 31.748 128.380 1.00 9.53 148 VAL A O 1
ATOM 975 N N . THR A 1 128 ? -74.419 33.402 126.955 1.00 7.83 149 THR A N 1
ATOM 976 C CA . THR A 1 128 ? -75.786 33.591 127.424 1.00 8.49 149 THR A CA 1
ATOM 977 C C . THR A 1 128 ? -76.836 33.407 126.332 1.00 9.05 149 THR A C 1
ATOM 978 O O . THR A 1 128 ? -77.993 33.080 126.641 1.00 9.74 149 THR A O 1
ATOM 982 N N . ILE A 1 129 ? -76.487 33.675 125.087 1.00 9.18 150 ILE A N 1
ATOM 983 C CA . ILE A 1 129 ? -77.376 33.507 123.932 1.00 8.55 150 ILE A CA 1
ATOM 984 C C . ILE A 1 129 ? -77.754 32.024 123.796 1.00 7.95 150 ILE A C 1
ATOM 985 O O . ILE A 1 129 ? -76.902 31.159 123.961 1.00 9.21 150 ILE A O 1
ATOM 990 N N . THR A 1 130 ? -79.032 31.733 123.470 1.00 8.33 151 THR A N 1
ATOM 991 C CA . THR A 1 130 ? -79.455 30.336 123.407 1.00 8.67 151 THR A CA 1
ATOM 992 C C . THR A 1 130 ? -79.571 29.750 122.001 1.00 7.44 151 THR A C 1
ATOM 993 O O . THR A 1 130 ? -79.611 28.535 121.891 1.00 9.06 151 THR A O 1
ATOM 997 N N . GLY A 1 131 ? -79.621 30.586 120.958 1.00 8.15 152 GLY A N 1
ATOM 998 C CA . GLY A 1 131 ? -79.535 30.098 119.593 1.00 7.81 152 GLY A CA 1
ATOM 999 C C . GLY A 1 131 ? -78.083 29.865 119.178 1.00 7.61 152 GLY A C 1
ATOM 1000 O O . GLY A 1 131 ? -77.159 29.867 120.008 1.00 8.83 152 GLY A O 1
ATOM 1001 N N . HIS A 1 132 ? -77.879 29.679 117.872 1.00 7.88 153 HIS A N 1
ATOM 1002 C CA . HIS A 1 132 ? -76.528 29.538 117.335 1.00 7.37 153 HIS A CA 1
ATOM 1003 C C . HIS A 1 132 ? -75.636 30.666 117.826 1.00 7.34 153 HIS A C 1
ATOM 1004 O O . HIS A 1 132 ? -75.934 31.834 117.613 1.00 8.43 153 HIS A O 1
ATOM 1011 N N . THR A 1 133 ? -74.526 30.314 118.467 1.00 7.10 154 THR A N 1
ATOM 1012 C CA . THR A 1 133 ? -73.689 31.327 119.077 1.00 7.14 154 THR A CA 1
ATOM 1013 C C . THR A 1 133 ? -72.325 30.757 119.434 1.00 6.47 154 THR A C 1
ATOM 1014 O O . THR A 1 133 ? -72.101 29.549 119.450 1.00 7.23 154 THR A O 1
ATOM 1018 N N . GLN A 1 134 ? -71.449 31.673 119.829 1.00 6.31 155 GLN A N 1
ATOM 1019 C CA . GLN A 1 134 ? -70.137 31.316 120.402 1.00 6.38 155 GLN A CA 1
ATOM 1020 C C . GLN A 1 134 ? -69.584 32.529 121.104 1.00 6.37 155 GLN A C 1
ATOM 1021 O O . GLN A 1 134 ? -70.015 33.653 120.879 1.00 7.06 155 GLN A O 1
ATOM 1027 N N . SER A 1 135 ? -68.618 32.253 121.961 1.00 6.20 156 SER A N 1
ATOM 1028 C CA . SER A 1 135 ? -67.759 33.284 122.567 1.00 6.12 156 SER A CA 1
ATOM 1029 C C . SER A 1 135 ? -66.316 32.844 122.330 1.00 5.85 156 SER A C 1
ATOM 1030 O O . SER A 1 135 ? -66.071 31.674 122.065 1.00 6.07 156 SER A O 1
ATOM 1033 N N . GLU A 1 136 ? -65.368 33.795 122.404 1.00 5.71 157 GLU A N 1
ATOM 1034 C CA . GLU A 1 136 ? -63.942 33.466 122.211 1.00 5.57 157 GLU A CA 1
ATOM 1035 C C . GLU A 1 136 ? -63.103 34.117 123.277 1.00 6.12 157 GLU A C 1
ATOM 1036 O O . GLU A 1 136 ? -63.325 35.272 123.624 1.00 6.53 157 GLU A O 1
ATOM 1042 N N . CYS A 1 137 ? -62.079 33.408 123.735 1.00 5.64 158 CYS A N 1
ATOM 1043 C CA . CYS A 1 137 ? -61.093 34.023 124.623 1.00 5.95 158 CYS A CA 1
ATOM 1044 C C . CYS A 1 137 ? -60.194 34.971 123.827 1.00 6.33 158 CYS A C 1
ATOM 1045 O O . CYS A 1 137 ? -59.939 36.084 124.280 1.00 6.70 158 CYS A O 1
ATOM 1048 N N . PHE A 1 138 ? -59.734 34.524 122.651 1.00 5.72 159 PHE A N 1
ATOM 1049 C CA . PHE A 1 138 ? -58.956 35.359 121.720 1.00 6.19 159 PHE A CA 1
ATOM 1050 C C . PHE A 1 138 ? -59.590 35.276 120.352 1.00 6.40 159 PHE A C 1
ATOM 1051 O O . PHE A 1 138 ? -59.778 34.173 119.832 1.00 6.88 159 PHE A O 1
ATOM 1059 N N . ARG A 1 139 ? -59.929 36.426 119.788 1.00 6.51 160 ARG A N 1
ATOM 1060 C CA . ARG A 1 139 ? -60.371 36.514 118.400 1.00 6.11 160 ARG A CA 1
ATOM 1061 C C . ARG A 1 139 ? -59.448 37.481 117.687 1.00 6.75 160 ARG A C 1
ATOM 1062 O O . ARG A 1 139 ? -59.316 38.625 118.112 1.00 7.28 160 ARG A O 1
ATOM 1070 N N . ILE A 1 140 ? -58.800 36.993 116.625 1.00 6.59 161 ILE A N 1
ATOM 1071 C CA . ILE A 1 140 ? -57.765 37.704 115.891 1.00 6.62 161 ILE A CA 1
ATOM 1072 C C . ILE A 1 140 ? -58.299 37.909 114.475 1.00 6.84 161 ILE A C 1
ATOM 1073 O O . ILE A 1 140 ? -58.789 36.950 113.867 1.00 7.54 161 ILE A O 1
ATOM 1078 N N . VAL A 1 141 ? -58.193 39.124 113.958 1.00 7.12 162 VAL A N 1
ATOM 1079 C CA . VAL A 1 141 ? -58.836 39.476 112.696 1.00 7.50 162 VAL A CA 1
ATOM 1080 C C . VAL A 1 141 ? -57.882 40.186 111.736 1.00 7.51 162 VAL A C 1
ATOM 1081 O O . VAL A 1 141 ? -56.742 40.527 112.079 1.00 8.04 162 VAL A O 1
ATOM 1085 N N . LYS A 1 142 ? -58.386 40.421 110.527 1.00 7.55 163 LYS A N 1
ATOM 1086 C CA . LYS A 1 142 ? -57.675 41.133 109.492 1.00 8.19 163 LYS A CA 1
ATOM 1087 C C . LYS A 1 142 ? -56.962 42.357 110.021 1.00 8.22 163 LYS A C 1
ATOM 1088 O O . LYS A 1 142 ? -57.542 43.179 110.738 1.00 8.93 163 LYS A O 1
ATOM 1094 N N . GLY A 1 143 ? -55.694 42.461 109.636 1.00 8.67 164 GLY A N 1
ATOM 1095 C CA . GLY A 1 143 ? -54.832 43.573 110.031 1.00 8.78 164 GLY A CA 1
ATOM 1096 C C . GLY A 1 143 ? -53.994 43.330 111.271 1.00 9.00 164 GLY A C 1
ATOM 1097 O O . GLY A 1 143 ? -53.046 44.082 111.516 1.00 10.08 164 GLY A O 1
ATOM 1098 N N . ALA A 1 144 ? -54.313 42.288 112.046 1.00 7.92 165 ALA A N 1
ATOM 1099 C CA . ALA A 1 144 ? -53.512 41.928 113.235 1.00 7.94 165 ALA A CA 1
ATOM 1100 C C . ALA A 1 144 ? -52.372 41.031 112.790 1.00 7.47 165 ALA A C 1
ATOM 1101 O O . ALA A 1 144 ? -52.552 39.820 112.535 1.00 8.17 165 ALA A O 1
ATOM 1103 N N . ASN A 1 145 ? -51.189 41.631 112.650 1.00 7.57 166 ASN A N 1
ATOM 1104 C CA . ASN A 1 145 ? -50.049 40.945 112.054 1.00 7.68 166 ASN A CA 1
ATOM 1105 C C . ASN A 1 145 ? -48.860 40.886 112.995 1.00 7.18 166 ASN A C 1
ATOM 1106 O O . ASN A 1 145 ? -48.658 41.778 113.828 1.00 7.84 166 ASN A O 1
ATOM 1111 N N . ASN A 1 146 ? -48.074 39.837 112.825 1.00 7.03 167 ASN A N 1
ATOM 1112 C CA . ASN A 1 146 ? -46.757 39.743 113.508 1.00 7.25 167 ASN A CA 1
ATOM 1113 C C . ASN A 1 146 ? -46.908 39.792 115.026 1.00 7.13 167 ASN A C 1
ATOM 1114 O O . ASN A 1 146 ? -46.270 40.581 115.713 1.00 8.88 167 ASN A O 1
ATOM 1119 N N . ASN A 1 147 ? -47.784 38.910 115.529 1.00 7.17 168 ASN A N 1
ATOM 1120 C CA . ASN A 1 147 ? -48.055 38.796 116.948 1.00 6.64 168 ASN A CA 1
ATOM 1121 C C . ASN A 1 147 ? -47.625 37.438 117.446 1.00 6.55 168 ASN A C 1
ATOM 1122 O O . ASN A 1 147 ? -47.556 36.456 116.702 1.00 8.20 168 ASN A O 1
ATOM 1127 N N . LYS A 1 148 ? -47.349 37.398 118.745 1.00 7.35 169 LYS A N 1
ATOM 1128 C CA . LYS A 1 148 ? -46.948 36.157 119.421 1.00 7.04 169 LYS A CA 1
ATOM 1129 C C . LYS A 1 148 ? -47.779 35.979 120.687 1.00 6.77 169 LYS A C 1
ATOM 1130 O O . LYS A 1 148 ? -47.852 36.886 121.520 1.00 7.20 169 LYS A O 1
ATOM 1136 N N . PHE A 1 149 ? -48.400 34.812 120.807 1.00 6.67 170 PHE A N 1
ATOM 1137 C CA . PHE A 1 149 ? -49.257 34.440 121.923 1.00 6.55 170 PHE A CA 1
ATOM 1138 C C . PHE A 1 149 ? -48.628 33.207 122.518 1.00 6.26 170 PHE A C 1
ATOM 1139 O O . PHE A 1 149 ? -48.636 32.161 121.881 1.00 7.70 170 PHE A O 1
ATOM 1147 N N . GLU A 1 150 ? -48.041 33.311 123.713 1.00 6.27 171 GLU A N 1
ATOM 1148 C CA . GLU A 1 150 ? -47.174 32.262 124.230 1.00 6.38 171 GLU A CA 1
ATOM 1149 C C . GLU A 1 150 ? -47.560 31.837 125.612 1.00 6.07 171 GLU A C 1
ATOM 1150 O O . GLU A 1 150 ? -47.718 32.671 126.520 1.00 6.63 171 GLU A O 1
ATOM 1156 N N . ASP A 1 151 ? -47.645 30.527 125.821 1.00 6.32 172 ASP A N 1
ATOM 1157 C CA . ASP A 1 151 ? -47.884 30.009 127.202 1.00 6.42 172 ASP A CA 1
ATOM 1158 C C . ASP A 1 151 ? -49.110 30.632 127.833 1.00 6.38 172 ASP A C 1
ATOM 1159 O O . ASP A 1 151 ? -49.103 31.004 129.015 1.00 6.93 172 ASP A O 1
ATOM 1164 N N . LEU A 1 152 ? -50.178 30.732 127.028 1.00 6.16 173 LEU A N 1
ATOM 1165 C CA . LEU A 1 152 ? -51.493 31.208 127.484 1.00 6.42 173 LEU A CA 1
ATOM 1166 C C . LEU A 1 152 ? -52.399 30.009 127.652 1.00 6.26 173 LEU A C 1
ATOM 1167 O O . LEU A 1 152 ? -52.311 29.061 126.873 1.00 7.38 173 LEU A O 1
ATOM 1172 N N . ARG A 1 153 ? -53.331 30.091 128.602 1.00 6.22 174 ARG A N 1
ATOM 1173 C CA . ARG A 1 153 ? -54.210 28.958 128.886 1.00 6.41 174 ARG A CA 1
ATOM 1174 C C . ARG A 1 153 ? -55.650 29.437 128.979 1.00 6.15 174 ARG A C 1
ATOM 1175 O O . ARG A 1 153 ? -55.986 30.222 129.834 1.00 7.62 174 ARG A O 1
ATOM 1183 N N . THR A 1 154 ? -56.470 28.958 128.062 1.00 6.07 175 THR A N 1
ATOM 1184 C CA . THR A 1 154 ? -57.891 29.331 127.937 1.00 6.57 175 THR A CA 1
ATOM 1185 C C . THR A 1 154 ? -58.709 28.117 128.355 1.00 6.10 175 THR A C 1
ATOM 1186 O O . THR A 1 154 ? -58.706 27.100 127.661 1.00 6.97 175 THR A O 1
ATOM 1190 N N . HIS A 1 155 ? -59.286 28.155 129.551 1.00 6.47 176 HIS A N 1
ATOM 1191 C CA . HIS A 1 155 ? -59.820 26.920 130.095 1.00 6.84 176 HIS A CA 1
ATOM 1192 C C . HIS A 1 155 ? -60.961 27.174 131.027 1.00 6.93 176 HIS A C 1
ATOM 1193 O O . HIS A 1 155 ? -61.133 28.265 131.579 1.00 7.30 176 HIS A O 1
ATOM 1200 N N . ASP A 1 156 ? -61.700 26.101 131.299 1.00 6.86 177 ASP A N 1
ATOM 1201 C CA . ASP A 1 156 ? -62.779 26.140 132.292 1.00 7.76 177 ASP A CA 1
ATOM 1202 C C . ASP A 1 156 ? -63.753 27.270 132.000 1.00 7.63 177 ASP A C 1
ATOM 1203 O O . ASP A 1 156 ? -64.108 28.089 132.854 1.00 8.52 177 ASP A O 1
ATOM 1208 N N . GLY A 1 157 ? -64.212 27.298 130.758 1.00 7.10 178 GLY A N 1
ATOM 1209 C CA . GLY A 1 157 ? -65.199 28.262 130.339 1.00 7.06 178 GLY A CA 1
ATOM 1210 C C . GLY A 1 157 ? -66.072 27.707 129.231 1.00 6.51 178 GLY A C 1
ATOM 1211 O O . GLY A 1 157 ? -66.058 26.522 128.958 1.00 7.35 178 GLY A O 1
ATOM 1212 N N . MET A 1 158 ? -66.851 28.615 128.629 1.00 6.54 179 MET A N 1
ATOM 1213 C CA . MET A 1 158 ? -67.785 28.276 127.562 1.00 6.45 179 MET A CA 1
ATOM 1214 C C . MET A 1 158 ? -67.362 28.753 126.187 1.00 6.53 179 MET A C 1
ATOM 1215 O O . MET A 1 158 ? -68.105 28.593 125.229 1.00 7.24 179 MET A O 1
ATOM 1220 N N . ALA A 1 159 ? -66.141 29.272 126.085 1.00 6.67 180 ALA A N 1
ATOM 1221 C CA . ALA A 1 159 ? -65.636 29.931 124.903 1.00 6.39 180 ALA A CA 1
ATOM 1222 C C . ALA A 1 159 ? -64.541 29.135 124.181 1.00 6.53 180 ALA A C 1
ATOM 1223 O O . ALA A 1 159 ? -63.701 28.479 124.804 1.00 7.00 180 ALA A O 1
ATOM 1225 N N . ILE A 1 160 ? -64.542 29.288 122.857 1.00 6.15 181 ILE A N 1
ATOM 1226 C CA . ILE A 1 160 ? -63.429 28.884 122.030 1.00 5.87 181 ILE A CA 1
ATOM 1227 C C . ILE A 1 160 ? -62.159 29.508 122.578 1.00 5.86 181 ILE A C 1
ATOM 1228 O O . ILE A 1 160 ? -62.191 30.660 123.026 1.00 6.69 181 ILE A O 1
ATOM 1233 N N . GLY A 1 161 ? -61.063 28.777 122.556 1.00 5.77 182 GLY A N 1
ATOM 1234 C CA . GLY A 1 161 ? -59.809 29.337 123.103 1.00 5.96 182 GLY A CA 1
ATOM 1235 C C . GLY A 1 161 ? -59.211 30.416 122.214 1.00 5.89 182 GLY A C 1
ATOM 1236 O O . GLY A 1 161 ? -59.090 31.579 122.606 1.00 6.22 182 GLY A O 1
ATOM 1237 N N . PHE A 1 162 ? -58.852 30.017 120.996 1.00 5.75 183 PHE A N 1
ATOM 1238 C CA . PHE A 1 162 ? -58.222 30.916 120.015 1.00 6.12 183 PHE A CA 1
ATOM 1239 C C . PHE A 1 162 ? -58.983 30.791 118.706 1.00 5.92 183 PHE A C 1
ATOM 1240 O O . PHE A 1 162 ? -59.199 29.665 118.237 1.00 7.17 183 PHE A O 1
ATOM 1248 N N . TYR A 1 163 ? -59.348 31.934 118.125 1.00 6.06 184 TYR A N 1
ATOM 1249 C CA . TYR A 1 163 ? -60.197 31.915 116.937 1.00 6.14 184 TYR A CA 1
ATOM 1250 C C . TYR A 1 163 ? -59.684 32.959 115.971 1.00 6.36 184 TYR A C 1
ATOM 1251 O O . TYR A 1 163 ? -59.816 34.158 116.213 1.00 6.89 184 TYR A O 1
ATOM 1260 N N . LEU A 1 164 ? -59.098 32.509 114.876 1.00 6.50 185 LEU A N 1
ATOM 1261 C CA . LEU A 1 164 ? -58.500 33.402 113.875 1.00 6.80 185 LEU A CA 1
ATOM 1262 C C . LEU A 1 164 ? -59.426 33.541 112.692 1.00 6.63 185 LEU A C 1
ATOM 1263 O O . LEU A 1 164 ? -59.674 32.563 111.999 1.00 8.17 185 LEU A O 1
ATOM 1268 N N . LEU A 1 165 ? -59.856 34.771 112.449 1.00 6.89 186 LEU A N 1
ATOM 1269 C CA . LEU A 1 165 ? -60.607 35.126 111.236 1.00 6.93 186 LEU A CA 1
ATOM 1270 C C . LEU A 1 165 ? -59.762 35.871 110.209 1.00 7.30 186 LEU A C 1
ATOM 1271 O O . LEU A 1 165 ? -60.189 36.093 109.074 1.00 7.53 186 LEU A O 1
ATOM 1276 N N . GLY A 1 166 ? -58.556 36.260 110.592 1.00 7.31 187 GLY A N 1
ATOM 1277 C CA . GLY A 1 166 ? -57.699 37.030 109.715 1.00 7.33 187 GLY A CA 1
ATOM 1278 C C . GLY A 1 166 ? -56.430 37.353 110.421 1.00 7.36 187 GLY A C 1
ATOM 1279 O O . GLY A 1 166 ? -56.254 36.985 111.593 1.00 8.45 187 GLY A O 1
ATOM 1280 N N . GLY A 1 167 ? -55.560 38.113 109.735 1.00 7.29 188 GLY A N 1
ATOM 1281 C CA . GLY A 1 167 ? -54.249 38.422 110.261 1.00 7.63 188 GLY A CA 1
ATOM 1282 C C . GLY A 1 167 ? -53.193 37.505 109.707 1.00 6.86 188 GLY A C 1
ATOM 1283 O O . GLY A 1 167 ? -53.511 36.423 109.208 1.00 7.17 188 GLY A O 1
ATOM 1284 N N . SER A 1 168 ? -51.929 37.946 109.815 1.00 6.92 189 SER A N 1
ATOM 1285 C CA . SER A 1 168 ? -50.810 37.239 109.254 1.00 7.27 189 SER A CA 1
ATOM 1286 C C . SER A 1 168 ? -49.688 37.129 110.282 1.00 7.24 189 SER A C 1
ATOM 1287 O O . SER A 1 168 ? -49.467 38.040 111.068 1.00 7.65 189 SER A O 1
ATOM 1290 N N . ASN A 1 169 ? -48.992 36.018 110.252 1.00 6.96 190 ASN A N 1
ATOM 1291 C CA . ASN A 1 169 ? -47.832 35.813 111.126 1.00 7.09 190 ASN A CA 1
ATOM 1292 C C . ASN A 1 169 ? -48.237 35.973 112.604 1.00 7.30 190 ASN A C 1
ATOM 1293 O O . ASN A 1 169 ? -47.546 36.642 113.391 1.00 8.95 190 ASN A O 1
ATOM 1298 N N . ASN A 1 170 ? -49.353 35.331 112.968 1.00 6.38 191 ASN A N 1
ATOM 1299 C CA . ASN A 1 170 ? -49.705 35.154 114.349 1.00 6.75 191 ASN A CA 1
ATOM 1300 C C . ASN A 1 170 ? -49.220 33.773 114.769 1.00 6.94 191 ASN A C 1
ATOM 1301 O O . ASN A 1 170 ? -49.623 32.753 114.205 1.00 8.00 191 ASN A O 1
ATOM 1306 N N . HIS A 1 171 ? -48.318 33.755 115.768 1.00 6.83 192 HIS A N 1
ATOM 1307 C CA . HIS A 1 171 ? -47.695 32.547 116.268 1.00 6.41 192 HIS A CA 1
ATOM 1308 C C . HIS A 1 171 ? -48.345 32.248 117.626 1.00 6.94 192 HIS A C 1
ATOM 1309 O O . HIS A 1 171 ? -48.156 33.005 118.576 1.00 6.93 192 HIS A O 1
ATOM 1316 N N . ILE A 1 172 ? -49.104 31.154 117.693 1.00 6.67 193 ILE A N 1
ATOM 1317 C CA . ILE A 1 172 ? -49.762 30.716 118.931 1.00 6.65 193 ILE A CA 1
ATOM 1318 C C . ILE A 1 172 ? -48.949 29.520 119.421 1.00 6.69 193 ILE A C 1
ATOM 1319 O O . ILE A 1 172 ? -48.984 28.430 118.824 1.00 7.40 193 ILE A O 1
ATOM 1324 N N . LEU A 1 173 ? -48.141 29.772 120.477 1.00 6.56 194 LEU A N 1
ATOM 1325 C CA . LEU A 1 173 ? -47.046 28.925 120.870 1.00 6.41 194 LEU A CA 1
ATOM 1326 C C . LEU A 1 173 ? -47.221 28.453 122.295 1.00 5.83 194 LEU A C 1
ATOM 1327 O O . LEU A 1 173 ? -47.376 29.264 123.199 1.00 6.73 194 LEU A O 1
ATOM 1332 N N . ASN A 1 174 ? -47.172 27.147 122.513 1.00 6.22 195 ASN A N 1
ATOM 1333 C CA . ASN A 1 174 ? -47.186 26.575 123.865 1.00 6.09 195 ASN A CA 1
ATOM 1334 C C . ASN A 1 174 ? -48.435 26.950 124.666 1.00 6.16 195 ASN A C 1
ATOM 1335 O O . ASN A 1 174 ? -48.371 27.062 125.888 1.00 6.77 195 ASN A O 1
ATOM 1340 N N . CYS A 1 175 ? -49.569 27.066 123.995 1.00 6.15 196 CYS A N 1
ATOM 1341 C CA . CYS A 1 175 ? -50.798 27.423 124.633 1.00 6.41 196 CYS A CA 1
ATOM 1342 C C . CYS A 1 175 ? -51.644 26.155 124.912 1.00 6.31 196 CYS A C 1
ATOM 1343 O O . CYS A 1 175 ? -51.578 25.164 124.157 1.00 6.91 196 CYS A O 1
ATOM 1346 N N . ASP A 1 176 ? -52.465 26.240 125.963 1.00 6.08 197 ASP A N 1
ATOM 1347 C CA . ASP A 1 176 ? -53.413 25.161 126.304 1.00 6.10 197 ASP A CA 1
ATOM 1348 C C . ASP A 1 176 ? -54.841 25.680 126.222 1.00 6.59 197 ASP A C 1
ATOM 1349 O O . ASP A 1 176 ? -55.119 26.754 126.714 1.00 7.04 197 ASP A O 1
ATOM 1354 N N . ALA A 1 177 ? -55.713 24.868 125.628 1.00 6.01 198 ALA A N 1
ATOM 1355 C CA . ALA A 1 177 ? -57.155 25.134 125.663 1.00 6.19 198 ALA A CA 1
ATOM 1356 C C . ALA A 1 177 ? -57.855 23.869 126.124 1.00 6.64 198 ALA A C 1
ATOM 1357 O O . ALA A 1 177 ? -57.779 22.834 125.445 1.00 7.35 198 ALA A O 1
ATOM 1359 N N . TYR A 1 178 ? -58.496 23.940 127.289 1.00 6.74 199 TYR A N 1
ATOM 1360 C CA . TYR A 1 178 ? -59.056 22.746 127.874 1.00 7.64 199 TYR A CA 1
ATOM 1361 C C . TYR A 1 178 ? -60.263 23.036 128.721 1.00 7.16 199 TYR A C 1
ATOM 1362 O O . TYR A 1 178 ? -60.443 24.139 129.227 1.00 6.63 199 TYR A O 1
ATOM 1371 N N . ASN A 1 179 ? -61.095 22.005 128.895 1.00 7.03 200 ASN A N 1
ATOM 1372 C CA . ASN A 1 179 ? -62.306 22.129 129.716 1.00 7.49 200 ASN A CA 1
ATOM 1373 C C . ASN A 1 179 ? -63.183 23.299 129.255 1.00 7.06 200 ASN A C 1
ATOM 1374 O O . ASN A 1 179 ? -63.614 24.122 130.065 1.00 7.52 200 ASN A O 1
ATOM 1379 N N . ASN A 1 180 ? -63.432 23.333 127.943 1.00 6.64 201 ASN A N 1
ATOM 1380 C CA . ASN A 1 180 ? -64.258 24.374 127.365 1.00 6.65 201 ASN A CA 1
ATOM 1381 C C . ASN A 1 180 ? -65.512 23.765 126.763 1.00 6.74 201 ASN A C 1
ATOM 1382 O O . ASN A 1 180 ? -65.437 22.850 125.933 1.00 7.22 201 ASN A O 1
ATOM 1387 N N . TYR A 1 181 ? -66.658 24.258 127.216 1.00 6.77 202 TYR A N 1
ATOM 1388 C CA . TYR A 1 181 ? -67.944 23.633 126.881 1.00 6.98 202 TYR A CA 1
ATOM 1389 C C . TYR A 1 181 ? -69.034 24.659 127.067 1.00 6.98 202 TYR A C 1
ATOM 1390 O O . TYR A 1 181 ? -69.184 25.215 128.161 1.00 7.14 202 TYR A O 1
ATOM 1399 N N . ASP A 1 182 ? -69.794 24.900 125.996 1.00 7.26 203 ASP A N 1
ATOM 1400 C CA . ASP A 1 182 ? -70.950 25.813 126.056 1.00 7.44 203 ASP A CA 1
ATOM 1401 C C . ASP A 1 182 ? -72.181 24.973 126.465 1.00 8.13 203 ASP A C 1
ATOM 1402 O O . ASP A 1 182 ? -72.724 24.234 125.663 1.00 8.83 203 ASP A O 1
ATOM 1407 N N . SER A 1 183 ? -72.530 25.065 127.748 1.00 8.87 204 SER A N 1
ATOM 1408 C CA . SER A 1 183 ? -73.665 24.330 128.313 1.00 9.51 204 SER A CA 1
ATOM 1409 C C . SER A 1 183 ? -74.985 25.076 128.144 1.00 9.24 204 SER A C 1
ATOM 1410 O O . SER A 1 183 ? -76.028 24.540 128.545 1.00 11.34 204 SER A O 1
ATOM 1413 N N . VAL A 1 184 ? -74.945 26.274 127.582 1.00 8.45 205 VAL A N 1
ATOM 1414 C CA . VAL A 1 184 ? -76.092 27.168 127.537 1.00 8.42 205 VAL A CA 1
ATOM 1415 C C . VAL A 1 184 ? -76.856 27.139 126.233 1.00 9.60 205 VAL A C 1
ATOM 1416 O O . VAL A 1 184 ? -78.091 27.045 126.222 1.00 11.04 205 VAL A O 1
ATOM 1420 N N . SER A 1 185 ? -76.171 27.250 125.105 1.00 9.43 206 SER A N 1
ATOM 1421 C CA . SER A 1 185 ? -76.874 27.424 123.833 1.00 8.86 206 SER A CA 1
ATOM 1422 C C . SER A 1 185 ? -77.270 26.084 123.253 1.00 9.58 206 SER A C 1
ATOM 1423 O O . SER A 1 185 ? -76.632 25.042 123.489 1.00 10.26 206 SER A O 1
ATOM 1426 N N . GLU A 1 186 ? -78.343 26.121 122.461 1.00 9.38 207 GLU A N 1
ATOM 1427 C CA . GLU A 1 186 ? -78.801 24.978 121.684 1.00 10.60 207 GLU A CA 1
ATOM 1428 C C . GLU A 1 186 ? -78.841 23.694 122.498 1.00 11.97 207 GLU A C 1
ATOM 1429 O O . GLU A 1 186 ? -78.370 22.658 122.096 1.00 13.72 207 GLU A O 1
ATOM 1435 N N . GLY A 1 187 ? -79.441 23.788 123.665 1.00 13.63 208 GLY A N 1
ATOM 1436 C CA . GLY A 1 187 ? -79.593 22.632 124.537 1.00 15.44 208 GLY A CA 1
ATOM 1437 C C . GLY A 1 187 ? -78.323 22.063 125.141 1.00 16.07 208 GLY A C 1
ATOM 1438 O O . GLY A 1 187 ? -78.312 20.937 125.643 1.00 18.43 208 GLY A O 1
ATOM 1439 N N . GLY A 1 188 ? -77.237 22.821 125.082 1.00 15.64 209 GLY A N 1
ATOM 1440 C CA . GLY A 1 188 ? -75.949 22.342 125.614 1.00 14.28 209 GLY A CA 1
ATOM 1441 C C . GLY A 1 188 ? -75.231 21.270 124.796 1.00 12.56 209 GLY A C 1
ATOM 1442 O O . GLY A 1 188 ? -74.462 20.483 125.371 1.00 12.72 209 GLY A O 1
ATOM 1443 N N . LYS A 1 189 ? -75.411 21.281 123.474 1.00 13.95 210 LYS A N 1
ATOM 1444 C CA A LYS A 1 189 ? -74.699 20.372 122.590 0.50 15.06 210 LYS A CA 1
ATOM 1445 C CA B LYS A 1 189 ? -74.691 20.330 122.611 0.50 15.08 210 LYS A CA 1
ATOM 1446 C C . LYS A 1 189 ? -73.176 20.615 122.611 1.00 12.66 210 LYS A C 1
ATOM 1447 O O . LYS A 1 189 ? -72.366 19.690 122.544 1.00 16.71 210 LYS A O 1
ATOM 1458 N N . GLY A 1 190 ? -72.792 21.876 122.710 1.00 10.20 211 GLY A N 1
ATOM 1459 C CA . GLY A 1 190 ? -71.366 22.241 122.732 1.00 8.62 211 GLY A CA 1
ATOM 1460 C C . GLY A 1 190 ? -70.663 22.159 121.386 1.00 8.44 211 GLY A C 1
ATOM 1461 O O . GLY A 1 190 ? -69.427 22.110 121.315 1.00 9.10 211 GLY A O 1
ATOM 1462 N N . GLY A 1 191 ? -71.413 22.186 120.278 1.00 8.12 212 GLY A N 1
ATOM 1463 C CA . GLY A 1 191 ? -70.846 21.969 118.958 1.00 8.21 212 GLY A CA 1
ATOM 1464 C C . GLY A 1 191 ? -70.075 23.087 118.333 1.00 7.37 212 GLY A C 1
ATOM 1465 O O . GLY A 1 191 ? -69.599 22.895 117.213 1.00 8.45 212 GLY A O 1
ATOM 1466 N N . ASN A 1 192 ? -69.922 24.231 119.001 1.00 7.32 213 ASN A N 1
ATOM 1467 C CA . ASN A 1 192 ? -69.123 25.311 118.438 1.00 7.36 213 ASN A CA 1
ATOM 1468 C C . ASN A 1 192 ? -67.892 25.633 119.264 1.00 6.80 213 ASN A C 1
ATOM 1469 O O . ASN A 1 192 ? -67.202 26.585 118.945 1.00 7.40 213 ASN A O 1
ATOM 1474 N N . VAL A 1 193 ? -67.610 24.840 120.301 1.00 6.63 214 VAL A N 1
ATOM 1475 C CA . VAL A 1 193 ? -66.451 25.144 121.166 1.00 6.24 214 VAL A CA 1
ATOM 1476 C C . VAL A 1 193 ? -65.238 24.278 120.805 1.00 6.08 214 VAL A C 1
ATOM 1477 O O . VAL A 1 193 ? -65.172 23.116 121.155 1.00 7.00 214 VAL A O 1
ATOM 1481 N N . ASP A 1 194 ? -64.289 24.887 120.079 1.00 5.98 215 ASP A N 1
ATOM 1482 C CA . ASP A 1 194 ? -63.031 24.294 119.764 1.00 5.55 215 ASP A CA 1
ATOM 1483 C C . ASP A 1 194 ? -61.941 24.901 120.655 1.00 5.60 215 ASP A C 1
ATOM 1484 O O . ASP A 1 194 ? -62.076 26.034 121.113 1.00 6.23 215 ASP A O 1
ATOM 1489 N N . GLY A 1 195 ? -60.851 24.180 120.830 1.00 5.75 216 GLY A N 1
ATOM 1490 C CA . GLY A 1 195 ? -59.679 24.751 121.487 1.00 5.83 216 GLY A CA 1
ATOM 1491 C C . GLY A 1 195 ? -59.081 25.864 120.644 1.00 5.27 216 GLY A C 1
ATOM 1492 O O . GLY A 1 195 ? -58.897 26.987 121.134 1.00 6.40 216 GLY A O 1
ATOM 1493 N N . PHE A 1 196 ? -58.774 25.525 119.379 1.00 5.56 217 PHE A N 1
ATOM 1494 C CA . PHE A 1 196 ? -58.049 26.377 118.456 1.00 5.73 217 PHE A CA 1
ATOM 1495 C C . PHE A 1 196 ? -58.701 26.337 117.098 1.00 5.83 217 PHE A C 1
ATOM 1496 O O . PHE A 1 196 ? -58.896 25.245 116.542 1.00 6.97 217 PHE A O 1
ATOM 1504 N N . GLY A 1 197 ? -59.052 27.501 116.582 1.00 5.29 218 GLY A N 1
ATOM 1505 C CA . GLY A 1 197 ? -59.729 27.627 115.303 1.00 5.51 218 GLY A CA 1
ATOM 1506 C C . GLY A 1 197 ? -58.970 28.523 114.358 1.00 5.90 218 GLY A C 1
ATOM 1507 O O . GLY A 1 197 ? -58.666 29.677 114.682 1.00 6.84 218 GLY A O 1
ATOM 1508 N N . GLY A 1 198 ? -58.685 28.002 113.164 1.00 5.92 219 GLY A N 1
ATOM 1509 C CA . GLY A 1 198 ? -58.037 28.764 112.099 1.00 6.02 219 GLY A CA 1
ATOM 1510 C C . GLY A 1 198 ? -58.985 28.900 110.936 1.00 5.43 219 GLY A C 1
ATOM 1511 O O . GLY A 1 198 ? -59.288 27.926 110.270 1.00 5.96 219 GLY A O 1
ATOM 1512 N N . HIS A 1 199 ? -59.510 30.105 110.754 1.00 5.76 220 HIS A N 1
ATOM 1513 C CA . HIS A 1 199 ? -60.621 30.337 109.803 1.00 5.96 220 HIS A CA 1
ATOM 1514 C C . HIS A 1 199 ? -60.408 31.684 109.093 1.00 6.16 220 HIS A C 1
ATOM 1515 O O . HIS A 1 199 ? -61.289 32.531 109.053 1.00 6.70 220 HIS A O 1
ATOM 1522 N N . ILE A 1 200 ? -59.203 31.863 108.526 1.00 6.39 221 ILE A N 1
ATOM 1523 C CA . ILE A 1 200 ? -58.862 33.077 107.789 1.00 6.47 221 ILE A CA 1
ATOM 1524 C C . ILE A 1 200 ? -59.910 33.297 106.713 1.00 6.42 221 ILE A C 1
ATOM 1525 O O . ILE A 1 200 ? -60.089 32.445 105.829 1.00 6.71 221 ILE A O 1
ATOM 1530 N N . ASN A 1 201 ? -60.606 34.416 106.770 1.00 7.07 222 ASN A N 1
ATOM 1531 C CA . ASN A 1 201 ? -61.792 34.578 105.933 1.00 7.52 222 ASN A CA 1
ATOM 1532 C C . ASN A 1 201 ? -61.438 35.315 104.620 1.00 7.58 222 ASN A C 1
ATOM 1533 O O . ASN A 1 201 ? -60.299 35.705 104.365 1.00 8.13 222 ASN A O 1
ATOM 1538 N N . SER A 1 202 ? -62.442 35.454 103.771 1.00 8.60 223 SER A N 1
ATOM 1539 C CA . SER A 1 202 ? -62.255 36.051 102.455 1.00 9.56 223 SER A CA 1
ATOM 1540 C C . SER A 1 202 ? -61.741 37.476 102.514 1.00 10.16 223 SER A C 1
ATOM 1541 O O . SER A 1 202 ? -61.033 37.911 101.610 1.00 12.55 223 SER A O 1
ATOM 1544 N N . SER A 1 203 ? -62.048 38.194 103.586 1.00 9.44 224 SER A N 1
ATOM 1545 C CA . SER A 1 203 ? -61.587 39.576 103.685 1.00 10.22 224 SER A CA 1
ATOM 1546 C C . SER A 1 203 ? -60.090 39.673 103.944 1.00 9.47 224 SER A C 1
ATOM 1547 O O . SER A 1 203 ? -59.506 40.718 103.688 1.00 11.74 224 SER A O 1
ATOM 1550 N N . SER A 1 204 ? -59.473 38.599 104.458 1.00 8.37 225 SER A N 1
ATOM 1551 C CA . SER A 1 204 ? -58.104 38.661 104.967 1.00 8.41 225 SER A CA 1
ATOM 1552 C C . SER A 1 204 ? -57.118 37.898 104.119 1.00 8.20 225 SER A C 1
ATOM 1553 O O . SER A 1 204 ? -55.993 37.649 104.544 1.00 9.38 225 SER A O 1
ATOM 1556 N N . VAL A 1 205 ? -57.482 37.588 102.879 1.00 8.91 226 VAL A N 1
ATOM 1557 C CA . VAL A 1 205 ? -56.611 36.838 101.972 1.00 9.01 226 VAL A CA 1
ATOM 1558 C C . VAL A 1 205 ? -55.438 37.698 101.482 1.00 8.74 226 VAL A C 1
ATOM 1559 O O . VAL A 1 205 ? -55.544 38.922 101.375 1.00 10.86 226 VAL A O 1
ATOM 1563 N N . GLY A 1 206 ? -54.347 37.027 101.189 1.00 8.09 227 GLY A N 1
ATOM 1564 C CA . GLY A 1 206 ? -53.212 37.656 100.564 1.00 8.29 227 GLY A CA 1
ATOM 1565 C C . GLY A 1 206 ? -51.933 37.451 101.333 1.00 8.55 227 GLY A C 1
ATOM 1566 O O . GLY A 1 206 ? -51.933 37.253 102.547 1.00 8.75 227 GLY A O 1
ATOM 1567 N N . GLU A 1 207 ? -50.816 37.534 100.621 1.00 9.32 228 GLU A N 1
ATOM 1568 C CA . GLU A 1 207 ? -49.489 37.403 101.198 1.00 9.76 228 GLU A CA 1
ATOM 1569 C C . GLU A 1 207 ? -49.277 38.526 102.187 1.00 9.72 228 GLU A C 1
ATOM 1570 O O . GLU A 1 207 ? -49.497 39.704 101.876 1.00 10.93 228 GLU A O 1
ATOM 1576 N N . GLY A 1 208 ? -48.934 38.167 103.416 1.00 9.28 229 GLY A N 1
ATOM 1577 C CA . GLY A 1 208 ? -48.772 39.146 104.491 1.00 9.40 229 GLY A CA 1
ATOM 1578 C C . GLY A 1 208 ? -50.066 39.703 105.067 1.00 9.44 229 GLY A C 1
ATOM 1579 O O . GLY A 1 208 ? -50.013 40.600 105.914 1.00 11.29 229 GLY A O 1
ATOM 1580 N N . LYS A 1 209 ? -51.205 39.169 104.627 1.00 8.51 230 LYS A N 1
ATOM 1581 C CA . LYS A 1 209 ? -52.531 39.589 105.119 1.00 9.05 230 LYS A CA 1
ATOM 1582 C C . LYS A 1 209 ? -53.241 38.450 105.829 1.00 7.40 230 LYS A C 1
ATOM 1583 O O . LYS A 1 209 ? -53.908 38.675 106.853 1.00 8.37 230 LYS A O 1
ATOM 1589 N N . GLY A 1 210 ? -53.108 37.227 105.322 1.00 6.91 231 GLY A N 1
ATOM 1590 C CA . GLY A 1 210 ? -53.666 36.047 106.002 1.00 7.30 231 GLY A CA 1
ATOM 1591 C C . GLY A 1 210 ? -52.761 34.864 106.091 1.00 6.93 231 GLY A C 1
ATOM 1592 O O . GLY A 1 210 ? -53.199 33.816 106.562 1.00 7.44 231 GLY A O 1
ATOM 1593 N N . THR A 1 211 ? -51.499 35.019 105.677 1.00 7.00 232 THR A N 1
ATOM 1594 C CA . THR A 1 211 ? -50.540 33.945 105.650 1.00 6.86 232 THR A CA 1
ATOM 1595 C C . THR A 1 211 ? -49.695 33.856 106.911 1.00 6.58 232 THR A C 1
ATOM 1596 O O . THR A 1 211 ? -49.581 34.818 107.673 1.00 7.63 232 THR A O 1
ATOM 1600 N N . GLY A 1 212 ? -49.116 32.682 107.101 1.00 6.57 233 GLY A N 1
ATOM 1601 C CA . GLY A 1 212 ? -48.067 32.541 108.103 1.00 7.36 233 GLY A CA 1
ATOM 1602 C C . GLY A 1 212 ? -48.509 32.272 109.526 1.00 6.69 233 GLY A C 1
ATOM 1603 O O . GLY A 1 212 ? -47.667 32.300 110.426 1.00 7.70 233 GLY A O 1
ATOM 1604 N N . ASN A 1 213 ? -49.808 32.036 109.766 1.00 6.66 234 ASN A N 1
ATOM 1605 C CA . ASN A 1 213 ? -50.286 31.750 111.117 1.00 6.53 234 ASN A CA 1
ATOM 1606 C C . ASN A 1 213 ? -50.012 30.287 111.463 1.00 6.01 234 ASN A C 1
ATOM 1607 O O . ASN A 1 213 ? -50.216 29.386 110.645 1.00 6.82 234 ASN A O 1
ATOM 1612 N N . VAL A 1 214 ? -49.578 30.055 112.697 1.00 6.41 235 VAL A N 1
ATOM 1613 C CA . VAL A 1 214 ? -49.119 28.730 113.115 1.00 6.71 235 VAL A CA 1
ATOM 1614 C C . VAL A 1 214 ? -49.540 28.489 114.559 1.00 6.41 235 VAL A C 1
ATOM 1615 O O . VAL A 1 214 ? -49.357 29.343 115.418 1.00 7.45 235 VAL A O 1
ATOM 1619 N N . PHE A 1 215 ? -50.076 27.297 114.827 1.00 6.17 236 PHE A N 1
ATOM 1620 C CA . PHE A 1 215 ? -50.248 26.769 116.175 1.00 5.88 236 PHE A CA 1
ATOM 1621 C C . PHE A 1 215 ? -49.131 25.784 116.426 1.00 6.35 236 PHE A C 1
ATOM 1622 O O . PHE A 1 215 ? -49.007 24.811 115.668 1.00 7.39 236 PHE A O 1
ATOM 1630 N N . GLU A 1 216 ? -48.321 26.013 117.467 1.00 6.47 237 GLU A N 1
ATOM 1631 C CA . GLU A 1 216 ? -47.132 25.191 117.714 1.00 6.53 237 GLU A CA 1
ATOM 1632 C C . GLU A 1 216 ? -47.044 24.872 119.196 1.00 6.00 237 GLU A C 1
ATOM 1633 O O . GLU A 1 216 ? -47.143 25.769 120.035 1.00 6.85 237 GLU A O 1
ATOM 1639 N N . GLY A 1 217 ? -46.801 23.609 119.517 1.00 6.32 238 GLY A N 1
ATOM 1640 C CA . GLY A 1 217 ? -46.562 23.233 120.913 1.00 6.86 238 GLY A CA 1
ATOM 1641 C C . GLY A 1 217 ? -47.806 23.338 121.777 1.00 6.45 238 GLY A C 1
ATOM 1642 O O . GLY A 1 217 ? -47.700 23.392 123.005 1.00 6.73 238 GLY A O 1
ATOM 1643 N N . CYS A 1 218 ? -49.000 23.384 121.160 1.00 6.56 239 CYS A N 1
ATOM 1644 C CA . CYS A 1 218 ? -50.226 23.619 121.894 1.00 6.72 239 CYS A CA 1
ATOM 1645 C C . CYS A 1 218 ? -50.884 22.303 122.275 1.00 6.15 239 CYS A C 1
ATOM 1646 O O . CYS A 1 218 ? -50.686 21.280 121.611 1.00 7.86 239 CYS A O 1
ATOM 1649 N N . ARG A 1 219 ? -51.693 22.352 123.337 1.00 5.77 240 ARG A N 1
ATOM 1650 C CA . ARG A 1 219 ? -52.523 21.198 123.722 1.00 6.01 240 ARG A CA 1
ATOM 1651 C C . ARG A 1 219 ? -53.976 21.601 123.774 1.00 6.06 240 ARG A C 1
ATOM 1652 O O . ARG A 1 219 ? -54.312 22.700 124.282 1.00 6.27 240 ARG A O 1
ATOM 1660 N N . ALA A 1 220 ? -54.845 20.723 123.271 1.00 5.80 241 ALA A N 1
ATOM 1661 C CA . ALA A 1 220 ? -56.305 20.939 123.320 1.00 5.90 241 ALA A CA 1
ATOM 1662 C C . ALA A 1 220 ? -56.953 19.667 123.863 1.00 5.56 241 ALA A C 1
ATOM 1663 O O . ALA A 1 220 ? -56.809 18.605 123.255 1.00 6.37 241 ALA A O 1
ATOM 1665 N N . TRP A 1 221 ? -57.644 19.772 124.981 1.00 5.80 242 TRP A N 1
ATOM 1666 C CA . TRP A 1 221 ? -58.342 18.596 125.529 1.00 6.62 242 TRP A CA 1
ATOM 1667 C C . TRP A 1 221 ? -59.602 18.977 126.228 1.00 6.40 242 TRP A C 1
ATOM 1668 O O . TRP A 1 221 ? -59.741 20.064 126.774 1.00 6.57 242 TRP A O 1
ATOM 1679 N N . TYR A 1 222 ? -60.599 18.103 126.186 1.00 6.72 243 TYR A N 1
ATOM 1680 C CA . TYR A 1 222 ? -61.912 18.400 126.750 1.00 6.92 243 TYR A CA 1
ATOM 1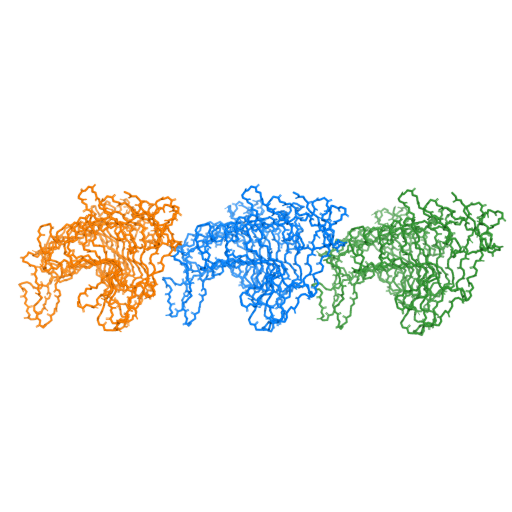681 C C . TYR A 1 222 ? -62.475 19.734 126.247 1.00 7.05 243 TYR A C 1
ATOM 1682 O O . TYR A 1 222 ? -63.095 20.472 127.019 1.00 7.17 243 TYR A O 1
ATOM 1691 N N . ASN A 1 223 ? -62.316 19.995 124.961 1.00 6.27 244 ASN A N 1
ATOM 1692 C CA . ASN A 1 223 ? -63.128 20.986 124.291 1.00 6.38 244 ASN A CA 1
ATOM 1693 C C . ASN A 1 223 ? -64.319 20.216 123.724 1.00 6.23 244 ASN A C 1
ATOM 1694 O O . ASN A 1 223 ? -64.187 19.122 123.187 1.00 7.12 244 ASN A O 1
ATOM 1699 N N . SER A 1 224 ? -65.499 20.789 123.863 1.00 6.20 245 SER A N 1
ATOM 1700 C CA . SER A 1 224 ? -66.698 20.026 123.562 1.00 6.13 245 SER A CA 1
ATOM 1701 C C . SER A 1 224 ? -66.874 19.685 122.092 1.00 6.62 245 SER A C 1
ATOM 1702 O O . SER A 1 224 ? -67.491 18.669 121.792 1.00 7.17 245 SER A O 1
ATOM 1705 N N . ASP A 1 225 ? -66.287 20.469 121.176 1.00 5.97 246 ASP A N 1
ATOM 1706 C CA . ASP A 1 225 ? -66.364 20.152 119.775 1.00 6.10 246 ASP A CA 1
ATOM 1707 C C . ASP A 1 225 ? -65.058 19.501 119.341 1.00 6.10 246 ASP A C 1
ATOM 1708 O O . ASP A 1 225 ? -64.893 18.280 119.527 1.00 7.16 246 ASP A O 1
ATOM 1713 N N . ASP A 1 226 ? -64.130 20.276 118.737 1.00 5.44 247 ASP A N 1
ATOM 1714 C CA . ASP A 1 226 ? -62.845 19.755 118.239 1.00 5.57 247 ASP A CA 1
ATOM 1715 C C . ASP A 1 226 ? -61.685 20.351 119.020 1.00 5.56 247 ASP A C 1
ATOM 1716 O O . ASP A 1 226 ? -61.790 21.454 119.567 1.00 6.40 247 ASP A O 1
ATOM 1721 N N . GLY A 1 227 ? -60.542 19.676 118.994 1.00 5.60 248 GLY A N 1
ATOM 1722 C CA . GLY A 1 227 ? -59.364 20.314 119.538 1.00 5.77 248 GLY A CA 1
ATOM 1723 C C . GLY A 1 227 ? -58.860 21.466 118.682 1.00 5.30 248 GLY A C 1
ATOM 1724 O O . GLY A 1 227 ? -58.678 22.593 119.170 1.00 6.01 248 GLY A O 1
ATOM 1725 N N . PHE A 1 228 ? -58.645 21.181 117.395 1.00 5.49 249 PHE A N 1
ATOM 1726 C CA . PHE A 1 228 ? -58.133 22.127 116.396 1.00 5.52 249 PHE A CA 1
ATOM 1727 C C . PHE A 1 228 ? -59.051 22.004 115.166 1.00 5.50 249 PHE A C 1
ATOM 1728 O O . PHE A 1 228 ? -59.393 20.890 114.757 1.00 6.11 249 PHE A O 1
ATOM 1736 N N . ASP A 1 229 ? -59.407 23.138 114.583 1.00 5.17 250 ASP A N 1
ATOM 1737 C CA . ASP A 1 229 ? -60.353 23.176 113.454 1.00 5.35 250 ASP A CA 1
ATOM 1738 C C . ASP A 1 229 ? -59.940 24.281 112.486 1.00 5.06 250 ASP A C 1
ATOM 1739 O O . ASP A 1 229 ? -59.862 25.452 112.888 1.00 5.49 250 ASP A O 1
ATOM 1744 N N . LEU A 1 230 ? -59.708 23.878 111.235 1.00 4.94 251 LEU A N 1
ATOM 1745 C CA . LEU A 1 230 ? -59.278 24.758 110.149 1.00 5.15 251 LEU A CA 1
ATOM 1746 C C . LEU A 1 230 ? -60.338 24.853 109.047 1.00 5.07 251 LEU A C 1
ATOM 1747 O O . LEU A 1 230 ? -60.005 25.117 107.897 1.00 6.11 251 LEU A O 1
ATOM 1752 N N . ILE A 1 231 ? -61.628 24.698 109.373 1.00 5.62 252 ILE A N 1
ATOM 1753 C CA . ILE A 1 231 ? -62.649 24.856 108.324 1.00 5.64 252 ILE A CA 1
ATOM 1754 C C . ILE A 1 231 ? -62.687 26.308 107.816 1.00 5.34 252 ILE A C 1
ATOM 1755 O O . ILE A 1 231 ? -62.399 27.249 108.527 1.00 6.07 252 ILE A O 1
ATOM 1760 N N . ASN A 1 232 ? -63.094 26.479 106.569 1.00 5.13 253 ASN A N 1
ATOM 1761 C CA . ASN A 1 232 ? -63.318 27.802 106.010 1.00 6.16 253 ASN A CA 1
ATOM 1762 C C . ASN A 1 232 ? -62.111 28.712 106.188 1.00 5.84 253 ASN A C 1
ATOM 1763 O O . ASN A 1 232 ? -62.241 29.876 106.566 1.00 6.97 253 ASN A O 1
ATOM 1768 N N . CYS A 1 233 ? -60.924 28.159 105.905 1.00 5.95 254 CYS A N 1
ATOM 1769 C CA . CYS A 1 233 ? -59.680 28.854 106.167 1.00 6.36 254 CYS A CA 1
ATOM 1770 C C . CYS A 1 233 ? -59.002 29.102 104.809 1.00 6.25 254 CYS A C 1
ATOM 1771 O O . CYS A 1 233 ? -58.656 28.168 104.083 1.00 7.09 254 CYS A O 1
ATOM 1774 N N . PHE A 1 234 ? -58.914 30.392 104.445 1.00 6.07 255 PHE A N 1
ATOM 1775 C CA . PHE A 1 234 ? -58.646 30.786 103.050 1.00 6.66 255 PHE A CA 1
ATOM 1776 C C . PHE A 1 234 ? -57.139 30.909 102.745 1.00 6.57 255 PHE A C 1
ATOM 1777 O O . PHE A 1 234 ? -56.796 31.071 101.579 1.00 8.64 255 PHE A O 1
ATOM 1785 N N . GLU A 1 235 ? -56.289 30.824 103.760 1.00 6.52 256 GLU A N 1
ATOM 1786 C CA . GLU A 1 235 ? -54.839 30.735 103.609 1.00 6.87 256 GLU A CA 1
ATOM 1787 C C . GLU A 1 235 ? -54.360 29.552 104.404 1.00 6.63 256 GLU A C 1
ATOM 1788 O O . GLU A 1 235 ? -55.040 29.128 105.350 1.00 7.33 256 GLU A O 1
ATOM 1794 N N . ALA A 1 236 ? -53.183 29.037 104.081 1.00 6.70 257 ALA A N 1
ATOM 1795 C CA . ALA A 1 236 ? -52.696 27.853 104.776 1.00 6.47 257 ALA A CA 1
ATOM 1796 C C . ALA A 1 236 ? -52.375 28.162 106.223 1.00 6.75 257 ALA A C 1
ATOM 1797 O O . ALA A 1 236 ? -51.717 29.153 106.532 1.00 7.07 257 ALA A O 1
ATOM 1799 N N . VAL A 1 237 ? -52.811 27.277 107.089 1.00 6.30 258 VAL A N 1
ATOM 1800 C CA . VAL A 1 237 ? -52.477 27.306 108.531 1.00 6.23 258 VAL A CA 1
ATOM 1801 C C . VAL A 1 237 ? -51.784 25.996 108.863 1.00 6.76 258 VAL A C 1
ATOM 1802 O O . VAL A 1 237 ? -52.094 24.942 108.304 1.00 7.57 258 VAL A O 1
ATOM 1806 N N . LYS A 1 238 ? -50.793 26.105 109.746 1.00 6.79 259 LYS A N 1
ATOM 1807 C CA . LYS A 1 238 ? -50.016 24.948 110.166 1.00 6.83 259 LYS A CA 1
ATOM 1808 C C . LYS A 1 238 ? -50.221 24.672 111.631 1.00 6.37 259 LYS A C 1
ATOM 1809 O O . LYS A 1 238 ? -50.299 25.602 112.439 1.00 7.68 259 LYS A O 1
ATOM 1815 N N . ILE A 1 239 ? -50.300 23.383 111.962 1.00 6.51 260 ILE A N 1
ATOM 1816 C CA . ILE A 1 239 ? -50.384 22.852 113.312 1.00 6.28 260 ILE A CA 1
ATOM 1817 C C . ILE A 1 239 ? -49.153 21.975 113.481 1.00 6.35 260 ILE A C 1
ATOM 1818 O O . ILE A 1 239 ? -49.043 20.955 112.802 1.00 7.62 260 ILE A O 1
ATOM 1823 N N . ILE A 1 240 ? -48.263 22.367 114.388 1.00 6.42 261 ILE A N 1
ATOM 1824 C CA A ILE A 1 240 ? -46.954 21.711 114.496 0.50 6.85 261 ILE A CA 1
ATOM 1825 C CA B ILE A 1 240 ? -46.945 21.742 114.499 0.50 6.96 261 ILE A CA 1
ATOM 1826 C C . ILE A 1 240 ? -46.703 21.358 115.945 1.00 6.90 261 ILE A C 1
ATOM 1827 O O . ILE A 1 240 ? -46.812 22.220 116.812 1.00 7.08 261 ILE A O 1
ATOM 1836 N N . ASN A 1 241 ? -46.379 20.094 116.218 1.00 6.74 262 ASN A N 1
ATOM 1837 C CA . ASN A 1 241 ? -46.031 19.690 117.575 1.00 6.87 262 ASN A CA 1
ATOM 1838 C C . ASN A 1 241 ? -47.127 20.031 118.563 1.00 6.63 262 ASN A C 1
ATOM 1839 O O . ASN A 1 241 ? -46.884 20.572 119.641 1.00 7.67 262 ASN A O 1
ATOM 1844 N N . CYS A 1 242 ? -48.356 19.662 118.199 1.00 6.23 263 CYS A N 1
ATOM 1845 C CA . CYS A 1 242 ? -49.521 19.875 119.080 1.00 6.24 263 CYS A CA 1
ATOM 1846 C C . CYS A 1 242 ? -50.134 18.560 119.494 1.00 5.95 263 CYS A C 1
ATOM 1847 O O . CYS A 1 242 ? -49.992 17.541 118.787 1.00 6.68 263 CYS A O 1
ATOM 1850 N N . TRP A 1 243 ? -50.792 18.575 120.656 1.00 5.89 264 TRP A N 1
ATOM 1851 C CA . TRP A 1 243 ? -51.487 17.397 121.180 1.00 6.18 264 TRP A CA 1
ATOM 1852 C C . TRP A 1 243 ? -52.963 17.701 121.262 1.00 6.07 264 TRP A C 1
ATOM 1853 O O . TRP A 1 243 ? -53.332 18.760 121.764 1.00 6.61 264 TRP A O 1
ATOM 1864 N N . SER A 1 244 ? -53.815 16.772 120.810 1.00 5.77 265 SER A N 1
ATOM 1865 C CA . SER A 1 244 ? -55.264 16.984 120.806 1.00 5.63 265 SER A CA 1
ATOM 1866 C C . SER A 1 244 ? -55.917 15.693 121.260 1.00 5.96 265 SER A C 1
ATOM 1867 O O . SER A 1 244 ? -55.776 14.660 120.607 1.00 6.72 265 SER A O 1
ATOM 1870 N N . PHE A 1 245 ? -56.578 15.746 122.414 1.00 5.83 266 PHE A N 1
ATOM 1871 C CA . PHE A 1 245 ? -57.059 14.525 123.034 1.00 6.53 266 PHE A CA 1
ATOM 1872 C C . PHE A 1 245 ? -58.335 14.761 123.809 1.00 6.47 266 PHE A C 1
ATOM 1873 O O . PHE A 1 245 ? -58.564 15.844 124.340 1.00 6.63 266 PHE A O 1
ATOM 1881 N N . LEU A 1 246 ? -59.202 13.751 123.858 1.00 6.28 267 LEU A N 1
ATOM 1882 C CA . LEU A 1 246 ? -60.404 13.819 124.681 1.00 6.82 267 LEU A CA 1
ATOM 1883 C C . LEU A 1 246 ? -61.336 14.996 124.305 1.00 6.56 267 LEU A C 1
ATOM 1884 O O . LEU A 1 246 ? -62.080 15.496 125.134 1.00 7.42 267 LEU A O 1
ATOM 1889 N N . ASN A 1 247 ? -61.322 15.394 123.026 1.00 6.61 268 ASN A N 1
ATOM 1890 C CA . ASN A 1 247 ? -62.258 16.392 122.566 1.00 6.58 268 ASN A CA 1
ATOM 1891 C C . ASN A 1 247 ? -63.529 15.703 122.090 1.00 6.36 268 ASN A C 1
ATOM 1892 O O . ASN A 1 247 ? -63.511 14.542 121.690 1.00 7.56 268 ASN A O 1
ATOM 1897 N N . GLY A 1 248 ? -64.645 16.436 122.163 1.00 6.31 269 GLY A N 1
ATOM 1898 C CA . GLY A 1 248 ? -65.951 15.891 121.806 1.00 6.59 269 GLY A CA 1
ATOM 1899 C C . GLY A 1 248 ? -66.727 15.327 122.982 1.00 7.05 269 GLY A C 1
ATOM 1900 O O . GLY A 1 248 ? -67.825 14.739 122.783 1.00 8.22 269 GLY A O 1
ATOM 1901 N N . TYR A 1 249 ? -66.205 15.513 124.189 1.00 7.88 270 TYR A N 1
ATOM 1902 C CA . TYR A 1 249 ? -66.779 15.026 125.442 1.00 8.66 270 TYR A CA 1
ATOM 1903 C C . TYR A 1 249 ? -66.957 16.198 126.370 1.00 9.00 270 TYR A C 1
ATOM 1904 O O . TYR A 1 249 ? -66.163 17.136 126.357 1.00 11.82 270 TYR A O 1
ATOM 1913 N N . LYS A 1 250 ? -67.966 16.123 127.240 1.00 9.16 271 LYS A N 1
ATOM 1914 C CA . LYS A 1 250 ? -68.116 17.135 128.275 1.00 9.81 271 LYS A CA 1
ATOM 1915 C C . LYS A 1 250 ? -66.928 17.037 129.251 1.00 9.74 271 LYS A C 1
ATOM 1916 O O . LYS A 1 250 ? -66.436 15.934 129.500 1.00 10.96 271 LYS A O 1
ATOM 1922 N N . PRO A 1 251 ? -66.479 18.174 129.830 1.00 9.78 272 PRO A N 1
ATOM 1923 C CA . PRO A 1 251 ? -65.205 18.116 130.561 1.00 10.67 272 PRO A CA 1
ATOM 1924 C C . PRO A 1 251 ? -65.143 17.113 131.712 1.00 10.66 272 PRO A C 1
ATOM 1925 O O . PRO A 1 251 ? -66.035 17.062 132.565 1.00 11.72 272 PRO A O 1
ATOM 1929 N N . GLY A 1 252 ? -64.071 16.326 131.721 1.00 11.20 273 GLY A N 1
ATOM 1930 C CA . GLY A 1 252 ? -63.893 15.314 132.740 1.00 12.67 273 GLY A CA 1
ATOM 1931 C C . GLY A 1 252 ? -64.722 14.063 132.623 1.00 13.19 273 GLY A C 1
ATOM 1932 O O . GLY A 1 252 ? -64.676 13.230 133.505 1.00 18.00 273 GLY A O 1
ATOM 1933 N N . THR A 1 253 ? -65.445 13.909 131.525 1.00 12.52 274 THR A N 1
ATOM 1934 C CA . THR A 1 253 ? -66.395 12.813 131.361 1.00 13.16 274 THR A CA 1
ATOM 1935 C C . THR A 1 253 ? -66.199 12.127 130.021 1.00 12.60 274 THR A C 1
ATOM 1936 O O . THR A 1 253 ? -65.389 12.561 129.187 1.00 12.59 274 THR A O 1
ATOM 1940 N N . LYS A 1 254 ? -66.983 11.069 129.801 1.00 13.97 275 LYS A N 1
ATOM 1941 C CA . LYS A 1 254 ? -67.177 10.490 128.459 1.00 13.83 275 LYS A CA 1
ATOM 1942 C C . LYS A 1 254 ? -68.591 10.728 127.940 1.00 13.20 275 LYS A C 1
ATOM 1943 O O . LYS A 1 254 ? -69.078 10.009 127.083 1.00 13.93 275 LYS A O 1
ATOM 1949 N N . GLU A 1 255 ? -69.224 11.791 128.420 1.00 12.24 276 GLU A N 1
ATOM 1950 C CA . GLU A 1 255 ? -70.519 12.197 127.950 1.00 12.75 276 GLU A CA 1
ATOM 1951 C C . GLU A 1 255 ? -70.350 12.887 126.582 1.00 10.75 276 GLU A C 1
ATOM 1952 O O . GLU A 1 255 ? -69.522 13.767 126.414 1.00 10.84 276 GLU A O 1
ATOM 1958 N N . VAL A 1 256 ? -71.162 12.446 125.632 1.00 11.64 277 VAL A N 1
ATOM 1959 C CA . VAL A 1 256 ? -71.094 12.944 124.265 1.00 11.63 277 VAL A CA 1
ATOM 1960 C C . VAL A 1 256 ? -71.441 14.431 124.226 1.00 11.22 277 VAL A C 1
ATOM 1961 O O . VAL A 1 256 ? -72.436 14.872 124.807 1.00 12.04 277 VAL A O 1
ATOM 1965 N N . ALA A 1 257 ? -70.641 15.194 123.483 1.00 10.73 278 ALA A N 1
ATOM 1966 C CA . ALA A 1 257 ? -70.947 16.595 123.253 1.00 10.62 278 ALA A CA 1
ATOM 1967 C C . ALA A 1 257 ? -70.945 16.854 121.750 1.00 10.47 278 ALA A C 1
ATOM 1968 O O . ALA A 1 257 ? -71.869 16.417 121.060 1.00 12.75 278 ALA A O 1
ATOM 1970 N N . GLY A 1 258 ? -69.896 17.507 121.242 1.00 8.54 279 GLY A N 1
ATOM 1971 C CA . GLY A 1 258 ? -69.785 17.836 119.841 1.00 8.25 279 GLY A CA 1
ATOM 1972 C C . GLY A 1 258 ? -69.008 16.851 119.013 1.00 7.78 279 GLY A C 1
ATOM 1973 O O . GLY A 1 258 ? -68.960 15.677 119.289 1.00 9.25 279 GLY A O 1
ATOM 1974 N N . ASP A 1 259 ? -68.373 17.382 117.976 1.00 7.59 280 ASP A N 1
ATOM 1975 C CA . ASP A 1 259 ? -67.893 16.578 116.873 1.00 8.38 280 ASP A CA 1
ATOM 1976 C C . ASP A 1 259 ? -66.710 15.664 117.200 1.00 8.22 280 ASP A C 1
ATOM 1977 O O . ASP A 1 259 ? -66.536 14.625 116.563 1.00 10.78 280 ASP A O 1
ATOM 1982 N N . GLY A 1 260 ? -65.854 16.031 118.162 1.00 7.41 281 GLY A N 1
ATOM 1983 C CA . GLY A 1 260 ? -64.807 15.119 118.612 1.00 7.87 281 GLY A CA 1
ATOM 1984 C C . GLY A 1 260 ? -63.739 14.773 117.606 1.00 6.75 281 GLY A C 1
ATOM 1985 O O . GLY A 1 260 ? -63.347 13.594 117.516 1.00 7.00 281 GLY A O 1
ATOM 1986 N N . THR A 1 261 ? -63.218 15.795 116.917 1.00 6.23 282 THR A N 1
ATOM 1987 C CA . THR A 1 261 ? -62.054 15.608 116.087 1.00 6.42 282 THR A CA 1
ATOM 1988 C C . THR A 1 261 ? -60.827 16.104 116.834 1.00 6.65 282 THR A C 1
ATOM 1989 O O . THR A 1 261 ? -60.865 17.188 117.421 1.00 7.56 282 THR A O 1
ATOM 1993 N N . GLY A 1 262 ? -59.723 15.387 116.753 1.00 6.37 283 GLY A N 1
ATOM 1994 C CA . GLY A 1 262 ? -58.447 15.931 117.218 1.00 6.25 283 GLY A CA 1
ATOM 1995 C C . GLY A 1 262 ? -57.999 17.117 116.386 1.00 5.92 283 GLY A C 1
ATOM 1996 O O . GLY A 1 262 ? -57.764 18.223 116.908 1.00 6.38 283 GLY A O 1
ATOM 1997 N N . PHE A 1 263 ? -57.867 16.883 115.088 1.00 5.55 284 PHE A N 1
ATOM 1998 C CA . PHE A 1 263 ? -57.366 17.863 114.119 1.00 5.75 284 PHE A CA 1
ATOM 1999 C C . PHE A 1 263 ? -58.281 17.834 112.890 1.00 5.87 284 PHE A C 1
ATOM 2000 O O . PHE A 1 263 ? -58.150 16.968 112.048 1.00 6.54 284 PHE A O 1
ATOM 2008 N N . LYS A 1 264 ? -59.190 18.804 112.832 1.00 5.89 285 LYS A N 1
ATOM 2009 C CA . LYS A 1 264 ? -60.106 18.977 111.701 1.00 6.08 285 LYS A CA 1
ATOM 2010 C C . LYS A 1 264 ? -59.383 19.968 110.786 1.00 6.20 285 LYS A C 1
ATOM 2011 O O . LYS A 1 264 ? -59.363 21.144 111.059 1.00 7.84 285 LYS A O 1
ATOM 2017 N N . ALA A 1 265 ? -58.749 19.447 109.741 1.00 5.80 286 ALA A N 1
ATOM 2018 C CA . ALA A 1 265 ? -57.658 20.162 109.100 1.00 6.41 286 ALA A CA 1
ATOM 2019 C C . ALA A 1 265 ? -57.980 20.766 107.724 1.00 6.07 286 ALA A C 1
ATOM 2020 O O . ALA A 1 265 ? -57.068 21.031 106.946 1.00 7.47 286 ALA A O 1
ATOM 2022 N N . GLY A 1 266 ? -59.253 21.071 107.465 1.00 6.21 287 GLY A N 1
ATOM 2023 C CA . GLY A 1 266 ? -59.625 21.734 106.215 1.00 6.11 287 GLY A CA 1
ATOM 2024 C C . GLY A 1 266 ? -61.119 21.762 106.063 1.00 6.20 287 GLY A C 1
ATOM 2025 O O . GLY A 1 266 ? -61.819 21.657 107.061 1.00 6.28 287 GLY A O 1
ATOM 2026 N N . GLY A 1 267 ? -61.549 21.929 1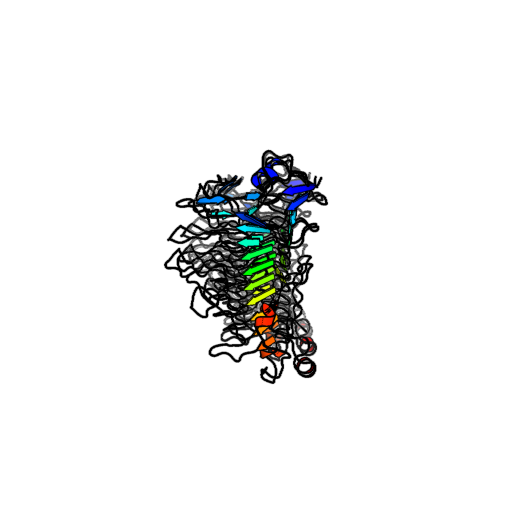04.815 1.00 6.11 288 GLY A N 1
ATOM 2027 C CA . GLY A 1 267 ? -62.951 21.942 104.479 1.00 6.40 288 GLY A CA 1
ATOM 2028 C C . GLY A 1 267 ? -63.526 23.314 104.256 1.00 6.09 288 GLY A C 1
ATOM 2029 O O . GLY A 1 267 ? -63.051 24.311 104.795 1.00 5.82 288 GLY A O 1
ATOM 2030 N N . TYR A 1 268 ? -64.624 23.335 103.498 1.00 6.17 289 TYR A N 1
ATOM 2031 C CA . TYR A 1 268 ? -65.436 24.523 103.236 1.00 6.67 289 TYR A CA 1
ATOM 2032 C C . TYR A 1 268 ? -66.926 24.150 103.328 1.00 7.24 289 TYR A C 1
ATOM 2033 O O . TYR A 1 268 ? -67.788 24.863 102.808 1.00 8.48 289 TYR A O 1
ATOM 2042 N N . GLY A 1 269 ? -67.227 23.060 104.043 1.00 6.81 290 GLY A N 1
ATOM 2043 C CA . GLY A 1 269 ? -68.605 22.621 104.232 1.00 7.14 290 GLY A CA 1
ATOM 2044 C C . GLY A 1 269 ? -69.104 21.698 103.137 1.00 6.96 290 GLY A C 1
ATOM 2045 O O . GLY A 1 269 ? -68.494 21.455 102.101 1.00 7.32 290 GLY A O 1
ATOM 2046 N N . MET A 1 270 ? -70.301 21.193 103.427 1.00 7.05 291 MET A N 1
ATOM 2047 C CA . MET A 1 270 ? -71.039 20.242 102.567 1.00 7.35 291 MET A CA 1
ATOM 2048 C C . MET A 1 270 ? -72.509 20.668 102.448 1.00 7.80 291 MET A C 1
ATOM 2049 O O . MET A 1 270 ? -73.432 19.855 102.460 1.00 8.60 291 MET A O 1
ATOM 2054 N N . ALA A 1 271 ? -72.732 21.967 102.306 1.00 7.74 292 ALA A N 1
ATOM 2055 C CA . ALA A 1 271 ? -74.118 22.445 102.222 1.00 8.71 292 ALA A CA 1
ATOM 2056 C C . ALA A 1 271 ? -74.810 21.861 100.985 1.00 8.13 292 ALA A C 1
ATOM 2057 O O . ALA A 1 271 ? -74.247 21.745 99.887 1.00 8.66 292 ALA A O 1
ATOM 2059 N N . ALA A 1 272 ? -76.090 21.534 101.157 1.00 8.77 293 ALA A N 1
ATOM 2060 C CA . ALA A 1 272 ? -76.903 21.025 100.049 1.00 9.78 293 ALA A CA 1
ATOM 2061 C C . ALA A 1 272 ? -77.551 22.130 99.241 1.00 9.95 293 ALA A C 1
ATOM 2062 O O . ALA A 1 272 ? -77.970 21.882 98.121 1.00 11.27 293 ALA A O 1
ATOM 2064 N N . ASP A 1 273 ? -77.682 23.332 99.818 1.00 9.54 294 ASP A N 1
ATOM 2065 C CA . ASP A 1 273 ? -78.487 24.391 99.195 1.00 10.16 294 ASP A CA 1
ATOM 2066 C C . ASP A 1 273 ? -77.689 25.387 98.356 1.00 10.24 294 ASP A C 1
ATOM 2067 O O . ASP A 1 273 ? -78.264 26.001 97.466 1.00 11.46 294 ASP A O 1
ATOM 2072 N N . LYS A 1 274 ? -76.412 25.568 98.668 1.00 8.79 295 LYS A N 1
ATOM 2073 C CA . LYS A 1 274 ? -75.617 26.624 98.054 1.00 9.30 295 LYS A CA 1
ATOM 2074 C C . LYS A 1 274 ? -74.157 26.311 98.149 1.00 8.61 295 LYS A C 1
ATOM 2075 O O . LYS A 1 274 ? -73.724 25.596 99.060 1.00 10.71 295 LYS A O 1
ATOM 2081 N N . LEU A 1 275 ? -73.390 26.884 97.217 1.00 8.19 296 LEU A N 1
ATOM 2082 C CA . LEU A 1 275 ? -71.927 26.752 97.226 1.00 8.64 296 LEU A CA 1
ATOM 2083 C C . LEU A 1 275 ? -71.330 27.685 98.267 1.00 8.66 296 LEU A C 1
ATOM 2084 O O . LEU A 1 275 ? -71.741 28.834 98.378 1.00 11.35 296 LEU A O 1
ATOM 2089 N N . PRO A 1 276 ? -70.315 27.211 98.993 1.00 8.52 297 PRO A N 1
ATOM 2090 C CA . PRO A 1 276 ? -69.582 28.096 99.885 1.00 8.42 297 PRO A CA 1
ATOM 2091 C C . PRO A 1 276 ? -68.623 29.018 99.120 1.00 8.50 297 PRO A C 1
ATOM 2092 O O . PRO A 1 276 ? -68.201 28.671 98.001 1.00 9.49 297 PRO A O 1
ATOM 2096 N N . ALA A 1 277 ? -68.309 30.169 99.709 1.00 9.02 298 ALA A N 1
ATOM 2097 C CA . ALA A 1 277 ? -67.180 30.963 99.246 1.00 9.75 298 ALA A CA 1
ATOM 2098 C C . ALA A 1 277 ? -65.915 30.146 99.465 1.00 8.53 298 ALA A C 1
ATOM 2099 O O . ALA A 1 277 ? -65.777 29.470 100.496 1.00 8.93 298 ALA A O 1
ATOM 2101 N N . ILE A 1 278 ? -64.973 30.243 98.530 1.00 9.13 299 ILE A N 1
ATOM 2102 C CA . ILE A 1 278 ? -63.703 29.569 98.616 1.00 8.85 299 ILE A CA 1
ATOM 2103 C C . ILE A 1 278 ? -62.558 30.455 98.133 1.00 8.57 299 ILE A C 1
ATOM 2104 O O . ILE A 1 278 ? -62.763 31.328 97.281 1.00 10.35 299 ILE A O 1
ATOM 2109 N N . PRO A 1 279 ? -61.348 30.207 98.626 1.00 8.63 300 PRO A N 1
ATOM 2110 C CA . PRO A 1 279 ? -60.178 30.904 98.076 1.00 9.45 300 PRO A CA 1
ATOM 2111 C C . PRO A 1 279 ? -59.904 30.402 96.667 1.00 11.57 300 PRO A C 1
ATOM 2112 O O . PRO A 1 279 ? -60.242 29.260 96.322 1.00 12.73 300 PRO A O 1
ATOM 2116 N N . SER A 1 280 ? -59.257 31.263 95.889 1.00 14.67 301 SER A N 1
ATOM 2117 C CA A SER A 1 280 ? -58.796 31.032 94.510 0.50 14.27 301 SER A CA 1
ATOM 2118 C CA B SER A 1 280 ? -58.945 30.871 94.508 0.50 14.60 301 SER A CA 1
ATOM 2119 C C . SER A 1 280 ? -57.819 29.854 94.386 1.00 13.23 301 SER A C 1
ATOM 2120 O O . SER A 1 280 ? -57.786 29.158 93.392 1.00 16.79 301 SER A O 1
ATOM 2125 N N . VAL A 1 281 ? -56.979 29.717 95.404 1.00 9.94 302 VAL A N 1
ATOM 2126 C CA . VAL A 1 281 ? -56.035 28.637 95.530 1.00 8.84 302 VAL A CA 1
ATOM 2127 C C . VAL A 1 281 ? -56.448 27.924 96.793 1.00 7.90 302 VAL A C 1
ATOM 2128 O O . VAL A 1 281 ? -56.567 28.547 97.855 1.00 8.65 302 VAL A O 1
ATOM 2132 N N . ILE A 1 282 ? -56.738 26.626 96.705 1.00 7.79 303 ILE A N 1
ATOM 2133 C CA . ILE A 1 282 ? -57.108 25.879 97.908 1.00 7.59 303 ILE A CA 1
ATOM 2134 C C . ILE A 1 282 ? -55.843 25.647 98.743 1.00 6.97 303 ILE A C 1
ATOM 2135 O O . ILE A 1 282 ? -54.897 25.027 98.268 1.00 8.52 303 ILE A O 1
ATOM 2140 N N . PRO A 1 283 ? -55.803 26.143 99.974 1.00 7.34 304 PRO A N 1
ATOM 2141 C CA . PRO A 1 283 ? -54.551 26.073 100.751 1.00 8.02 304 PRO A CA 1
ATOM 2142 C C . PRO A 1 283 ? -54.175 24.676 101.186 1.00 7.07 304 PRO A C 1
ATOM 2143 O O . PRO A 1 283 ? -55.028 23.837 101.506 1.00 7.99 304 PRO A O 1
ATOM 2147 N N . GLN A 1 284 ? -52.862 24.465 101.260 1.00 7.08 305 GLN A N 1
ATOM 2148 C CA . GLN A 1 284 ? -52.331 23.248 101.770 1.00 7.25 305 GLN A CA 1
ATOM 2149 C C . GLN A 1 284 ? -52.049 23.416 103.257 1.00 7.17 305 GLN A C 1
ATOM 2150 O O . GLN A 1 284 ? -50.926 23.743 103.676 1.00 8.49 305 GLN A O 1
ATOM 2156 N N . HIS A 1 285 ? -53.083 23.228 104.077 1.00 6.43 306 HIS A N 1
ATOM 2157 C CA . HIS A 1 285 ? -52.871 23.207 105.517 1.00 5.80 306 HIS A CA 1
ATOM 2158 C C . HIS A 1 285 ? -51.952 22.062 105.890 1.00 6.59 306 HIS A C 1
ATOM 2159 O O . HIS A 1 285 ? -51.751 21.139 105.086 1.00 7.58 306 HIS A O 1
ATOM 2166 N N . GLU A 1 286 ? -51.367 22.144 107.087 1.00 6.49 307 GLU A N 1
ATOM 2167 C CA . GLU A 1 286 ? -50.425 21.126 107.532 1.00 7.11 307 GLU A CA 1
ATOM 2168 C C . GLU A 1 286 ? -50.673 20.758 108.972 1.00 6.64 307 GLU A C 1
ATOM 2169 O O . GLU A 1 286 ? -50.895 21.627 109.804 1.00 7.21 307 GLU A O 1
ATOM 2175 N N . VAL A 1 287 ? -50.577 19.467 109.263 1.00 6.54 308 VAL A N 1
ATOM 2176 C CA . VAL A 1 287 ? -50.526 18.965 110.619 1.00 6.23 308 VAL A CA 1
ATOM 2177 C C . VAL A 1 287 ? -49.287 18.067 110.682 1.00 6.24 308 VAL A C 1
ATOM 2178 O O . VAL A 1 287 ? -49.229 17.049 109.966 1.00 7.00 308 VAL A O 1
ATOM 2182 N N . ARG A 1 288 ? -48.301 18.479 111.478 1.00 6.38 309 ARG A N 1
ATOM 2183 C CA . ARG A 1 288 ? -47.023 17.770 111.532 1.00 6.95 309 ARG A CA 1
ATOM 2184 C C . ARG A 1 288 ? -46.586 17.563 112.972 1.00 7.00 309 ARG A C 1
ATOM 2185 O O . ARG A 1 288 ? -46.833 18.422 113.846 1.00 7.53 309 ARG A O 1
ATOM 2193 N N . ASN A 1 289 ? -45.931 16.430 113.234 1.00 6.88 310 ASN A N 1
ATOM 2194 C CA A ASN A 1 289 ? -45.342 16.097 114.539 0.50 6.70 310 ASN A CA 1
ATOM 2195 C CA B ASN A 1 289 ? -45.307 16.194 114.536 0.50 6.70 310 ASN A CA 1
ATOM 2196 C C . ASN A 1 289 ? -46.315 16.244 115.685 1.00 6.78 310 ASN A C 1
ATOM 2197 O O . ASN A 1 289 ? -45.955 16.630 116.786 1.00 7.24 310 ASN A O 1
ATOM 2206 N N . SER A 1 290 ? -47.569 15.869 115.422 1.00 6.31 311 SER A N 1
ATOM 2207 C CA . SER A 1 290 ? -48.646 16.039 116.362 1.00 6.54 311 SER A CA 1
ATOM 2208 C C . SER A 1 290 ? -49.226 14.697 116.816 1.00 6.41 311 SER A C 1
ATOM 2209 O O . SER A 1 290 ? -48.952 13.638 116.230 1.00 7.18 311 SER A O 1
ATOM 2212 N N . LEU A 1 291 ? -50.007 14.778 117.894 1.00 6.26 312 LEU A N 1
ATOM 2213 C CA A LEU A 1 291 ? -50.513 13.603 118.598 0.50 6.35 312 LEU A CA 1
ATOM 2214 C CA B LEU A 1 291 ? -50.516 13.602 118.594 0.50 6.75 312 LEU A CA 1
ATOM 2215 C C . LEU A 1 291 ? -52.015 13.724 118.820 1.00 6.49 312 LEU A C 1
ATOM 2216 O O . LEU A 1 291 ? -52.470 14.720 119.348 1.00 6.95 312 LEU A O 1
ATOM 2225 N N . ALA A 1 292 ? -52.755 12.692 118.420 1.00 6.79 313 ALA A N 1
ATOM 2226 C CA . ALA A 1 292 ? -54.194 12.593 118.716 1.00 6.88 313 ALA A CA 1
ATOM 2227 C C . ALA A 1 292 ? -54.418 11.380 119.576 1.00 7.21 313 ALA A C 1
ATOM 2228 O O . ALA A 1 292 ? -53.931 10.287 119.265 1.00 7.97 313 ALA A O 1
ATOM 2230 N N . TYR A 1 293 ? -55.178 11.558 120.654 1.00 6.87 314 TYR A N 1
ATOM 2231 C CA . TYR A 1 293 ? -55.506 10.442 121.572 1.00 6.72 314 TYR A CA 1
ATOM 2232 C C . TYR A 1 293 ? -56.946 10.520 122.024 1.00 6.87 314 TYR A C 1
ATOM 2233 O O . TYR A 1 293 ? -57.355 11.508 122.639 1.00 7.20 314 TYR A O 1
ATOM 2242 N N . TYR A 1 294 ? -57.756 9.505 121.696 1.00 6.95 315 TYR A N 1
ATOM 2243 C CA . TYR A 1 294 ? -59.082 9.354 122.314 1.00 6.93 315 TYR A CA 1
ATOM 2244 C C . TYR A 1 294 ? -59.951 10.593 122.174 1.00 6.91 315 TYR A C 1
ATOM 2245 O O . TYR A 1 294 ? -60.683 10.964 123.086 1.00 7.11 315 TYR A O 1
ATOM 2254 N N . ASN A 1 295 ? -59.889 11.232 120.999 1.00 7.08 316 ASN A N 1
ATOM 2255 C CA . ASN A 1 295 ? -60.986 12.135 120.639 1.00 6.69 316 ASN A CA 1
ATOM 2256 C C . ASN A 1 295 ? -62.209 11.261 120.373 1.00 7.00 316 ASN A C 1
ATOM 2257 O O . ASN A 1 295 ? -62.093 10.080 120.063 1.00 7.67 316 ASN A O 1
ATOM 2262 N N . ARG A 1 296 ? -63.394 11.842 120.515 1.00 6.60 317 ARG A N 1
ATOM 2263 C CA . ARG A 1 296 ? -64.591 11.002 120.503 1.00 7.10 317 ARG A CA 1
ATOM 2264 C C . ARG A 1 296 ? -64.741 10.266 119.171 1.00 7.60 317 ARG A C 1
ATOM 2265 O O . ARG A 1 296 ? -65.092 9.079 119.169 1.00 8.35 317 ARG A O 1
ATOM 2273 N N . LEU A 1 297 ? -64.527 10.949 118.041 1.00 7.13 318 LEU A N 1
ATOM 2274 C CA . LEU A 1 297 ? -64.800 10.372 116.722 1.00 7.75 318 LEU A CA 1
ATOM 2275 C C . LEU A 1 297 ? -63.657 10.247 115.752 1.00 7.03 318 LEU A C 1
ATOM 2276 O O . LEU A 1 297 ? -63.624 9.252 115.020 1.00 7.58 318 LEU A O 1
ATOM 2281 N N . ARG A 1 298 ? -62.749 11.235 115.693 1.00 7.11 319 ARG A N 1
ATOM 2282 C CA . ARG A 1 298 ? -61.715 11.190 114.674 1.00 7.23 319 ARG A CA 1
ATOM 2283 C C . ARG A 1 298 ? -60.417 11.810 115.183 1.00 6.55 319 ARG A C 1
ATOM 2284 O O . ARG A 1 298 ? -60.427 12.662 116.066 1.00 6.67 319 ARG A O 1
ATOM 2292 N N . GLY A 1 299 ? -59.322 11.361 114.590 1.00 6.66 320 GLY A N 1
ATOM 2293 C CA . GLY A 1 299 ? -57.974 11.864 114.945 1.00 6.48 320 GLY A CA 1
ATOM 2294 C C . GLY A 1 299 ? -57.579 13.011 114.044 1.00 6.14 320 GLY A C 1
ATOM 2295 O O . GLY A 1 299 ? -57.764 14.191 114.386 1.00 8.31 320 GLY A O 1
ATOM 2296 N N . PHE A 1 300 ? -57.038 12.660 112.866 1.00 5.58 321 PHE A N 1
ATOM 2297 C CA . PHE A 1 300 ? -56.559 13.595 111.859 1.00 5.87 321 PHE A CA 1
ATOM 2298 C C . PHE A 1 300 ? -57.525 13.505 110.673 1.00 6.21 321 PHE A C 1
ATOM 2299 O O . PHE A 1 300 ? -57.669 12.424 110.087 1.00 7.30 321 PHE A O 1
ATOM 2307 N N . TYR A 1 301 ? -58.182 14.606 110.342 1.00 5.94 322 TYR A N 1
ATOM 2308 C CA . TYR A 1 301 ? -59.340 14.587 109.432 1.00 6.07 322 TYR A CA 1
ATOM 2309 C C . TYR A 1 301 ? -59.227 15.670 108.386 1.00 5.82 322 TYR A C 1
ATOM 2310 O O . TYR A 1 301 ? -59.154 16.857 108.713 1.00 6.58 322 TYR A O 1
ATOM 2319 N N . ALA A 1 302 ? -59.314 15.302 107.109 1.00 5.33 323 ALA A N 1
ATOM 2320 C CA . ALA A 1 302 ? -59.291 16.263 105.999 1.00 5.56 323 ALA A CA 1
ATOM 2321 C C . ALA A 1 302 ? -60.584 17.075 105.929 1.00 5.64 323 ALA A C 1
ATOM 2322 O O . ALA A 1 302 ? -60.601 18.124 105.292 1.00 6.14 323 ALA A O 1
ATOM 2324 N N . ASN A 1 303 ? -61.668 16.561 106.519 1.00 5.48 324 ASN A N 1
ATOM 2325 C CA . ASN A 1 303 ? -62.889 17.322 106.672 1.00 5.63 324 ASN A CA 1
ATOM 2326 C C . ASN A 1 303 ? -63.444 17.872 105.362 1.00 5.80 324 ASN A C 1
ATOM 2327 O O . ASN A 1 303 ? -63.908 19.000 105.316 1.00 5.76 324 ASN A O 1
ATOM 2332 N N . HIS A 1 304 ? -63.472 17.065 104.305 1.00 5.64 325 HIS A N 1
ATOM 2333 C CA . HIS A 1 304 ? -64.079 17.491 103.054 1.00 5.78 325 HIS A CA 1
ATOM 2334 C C . HIS A 1 304 ? -63.343 18.622 102.389 1.00 5.72 325 HIS A C 1
ATOM 2335 O O . HIS A 1 304 ? -63.899 19.437 101.678 1.00 5.84 325 HIS A O 1
ATOM 2342 N N . HIS A 1 305 ? -62.020 18.634 102.542 1.00 5.66 326 HIS A N 1
ATOM 2343 C CA . HIS A 1 305 ? -61.192 19.643 101.877 1.00 5.49 326 HIS A CA 1
ATOM 2344 C C . HIS A 1 305 ? -61.325 19.543 100.355 1.00 5.52 326 HIS A C 1
ATOM 2345 O O . HIS A 1 305 ? -61.634 18.498 99.794 1.00 6.08 326 HIS A O 1
ATOM 2352 N N . LEU A 1 306 ? -61.032 20.662 99.681 1.00 6.00 327 LEU A N 1
ATOM 2353 C CA . LEU A 1 306 ? -61.093 20.756 98.222 1.00 6.49 327 LEU A CA 1
ATOM 2354 C C . LEU A 1 306 ? -59.693 20.635 97.569 1.00 6.91 327 LEU A C 1
ATOM 2355 O O . LEU A 1 306 ? -59.466 21.073 96.439 1.00 7.99 327 LEU A O 1
ATOM 2360 N N . GLY A 1 307 ? -58.752 20.033 98.286 1.00 7.46 328 GLY A N 1
ATOM 2361 C CA . GLY A 1 307 ? -57.416 19.881 97.819 1.00 7.59 328 GLY A CA 1
ATOM 2362 C C . GLY A 1 307 ? -56.593 19.176 98.837 1.00 6.86 328 GLY A C 1
ATOM 2363 O O . GLY A 1 307 ? -57.105 18.591 99.795 1.00 7.13 328 GLY A O 1
ATOM 2364 N N . GLY A 1 308 ? -55.284 19.238 98.646 1.00 7.52 329 GLY A N 1
ATOM 2365 C CA . GLY A 1 308 ? -54.352 18.524 99.500 1.00 7.40 329 GLY A CA 1
ATOM 2366 C C . GLY A 1 308 ? -54.024 19.207 100.824 1.00 7.28 329 GLY A C 1
ATOM 2367 O O . GLY A 1 308 ? -53.952 20.437 100.903 1.00 8.59 329 GLY A O 1
ATOM 2368 N N . ILE A 1 309 ? -53.827 18.365 101.827 1.00 6.46 330 ILE A N 1
ATOM 2369 C CA A ILE A 1 309 ? -53.324 18.714 103.159 0.50 6.14 330 ILE A CA 1
ATOM 2370 C CA B ILE A 1 309 ? -53.245 18.795 103.079 0.50 6.65 330 ILE A CA 1
ATOM 2371 C C . ILE A 1 309 ? -52.043 17.886 103.381 1.00 6.56 330 ILE A C 1
ATOM 2372 O O . ILE A 1 309 ? -51.918 16.782 102.854 1.00 8.49 330 ILE A O 1
ATOM 2381 N N . ILE A 1 310 ? -51.146 18.379 104.229 1.00 7.14 331 ILE A N 1
ATOM 2382 C CA . ILE A 1 310 ? -49.981 17.601 104.637 1.00 7.05 331 ILE A CA 1
ATOM 2383 C C . ILE A 1 310 ? -50.234 17.042 106.038 1.00 6.41 331 ILE A C 1
ATOM 2384 O O . ILE A 1 310 ? -50.462 17.799 106.981 1.00 7.13 331 ILE A O 1
ATOM 2389 N N . PHE A 1 311 ? -50.180 15.715 106.169 1.00 6.75 332 PHE A N 1
ATOM 2390 C CA A PHE A 1 311 ? -50.208 15.023 107.471 0.50 6.82 332 PHE A CA 1
ATOM 2391 C CA B PHE A 1 311 ? -50.205 15.027 107.429 0.50 6.47 332 PHE A CA 1
ATOM 2392 C C . PHE A 1 311 ? -48.881 14.246 107.538 1.00 6.72 332 PHE A C 1
ATOM 2393 O O . PHE A 1 311 ? -48.727 13.192 106.912 1.00 7.73 332 PHE A O 1
ATOM 2408 N N . GLU A 1 312 ? -47.918 14.779 108.283 1.00 7.02 333 GLU A N 1
ATOM 2409 C CA . GLU A 1 312 ? -46.569 14.228 108.354 1.00 8.02 333 GLU A CA 1
ATOM 2410 C C . GLU A 1 312 ? -46.155 13.987 109.782 1.00 7.31 333 GLU A C 1
ATOM 2411 O O . GLU A 1 312 ? -46.257 14.877 110.625 1.00 7.33 333 GLU A O 1
ATOM 2417 N N . SER A 1 313 ? -45.592 12.802 110.035 1.00 6.94 334 SER A N 1
ATOM 2418 C CA . SER A 1 313 ? -44.963 12.490 111.300 1.00 7.33 334 SER A CA 1
ATOM 2419 C C . SER A 1 313 ? -45.857 12.708 112.498 1.00 6.69 334 SER A C 1
ATOM 2420 O O . SER A 1 313 ? -45.461 13.277 113.528 1.00 8.00 334 SER A O 1
ATOM 2423 N N . ASN A 1 314 ? -47.084 12.216 112.386 1.00 6.68 335 ASN A N 1
ATOM 2424 C CA . ASN A 1 314 ? -48.034 12.281 113.494 1.00 6.25 335 ASN A CA 1
ATOM 2425 C C . ASN A 1 314 ? -48.222 10.908 114.123 1.00 6.83 335 ASN A C 1
ATOM 2426 O O . ASN A 1 314 ? -47.877 9.882 113.531 1.00 7.07 335 ASN A O 1
ATOM 2431 N N . THR A 1 315 ? -48.800 10.903 115.330 1.00 6.52 336 THR A N 1
ATOM 2432 C CA . THR A 1 315 ? -49.161 9.675 116.040 1.00 6.71 336 THR A CA 1
ATOM 2433 C C . THR A 1 315 ? -50.614 9.790 116.449 1.00 6.38 336 THR A C 1
ATOM 2434 O O . THR A 1 315 ? -51.033 10.814 116.995 1.00 7.24 336 THR A O 1
ATOM 2438 N N . ALA A 1 316 ? -51.380 8.725 116.188 1.00 6.64 337 ALA A N 1
ATOM 2439 C CA . ALA A 1 316 ? -52.783 8.632 116.636 1.00 6.70 337 ALA A CA 1
ATOM 2440 C C . ALA A 1 316 ? -52.961 7.375 117.444 1.00 6.74 337 ALA A C 1
ATOM 2441 O O . ALA A 1 316 ? -52.532 6.296 117.021 1.00 7.27 337 ALA A O 1
ATOM 2443 N N . VAL A 1 317 ? -53.656 7.508 118.582 1.00 6.64 338 VAL A N 1
ATOM 2444 C CA . VAL A 1 317 ? -53.953 6.391 119.466 1.00 6.95 338 VAL A CA 1
ATOM 2445 C C . VAL A 1 317 ? -55.435 6.405 119.774 1.00 7.09 338 VAL A C 1
ATOM 2446 O O . VAL A 1 317 ? -55.935 7.330 120.401 1.00 7.32 338 VAL A O 1
ATOM 2450 N N . ASN A 1 318 ? -56.163 5.376 119.332 1.00 6.99 339 ASN A N 1
ATOM 2451 C CA . ASN A 1 318 ? -57.523 5.172 119.800 1.00 7.08 339 ASN A CA 1
ATOM 2452 C C . ASN A 1 318 ? -58.402 6.402 119.659 1.00 6.83 339 ASN A C 1
ATOM 2453 O O . ASN A 1 318 ? -59.219 6.683 120.538 1.00 7.19 339 ASN A O 1
ATOM 2458 N N . SER A 1 319 ? -58.303 7.041 118.500 1.00 7.06 340 SER A N 1
ATOM 2459 C CA . SER A 1 319 ? -59.032 8.294 118.302 1.00 7.04 340 SER A CA 1
ATOM 2460 C C . SER A 1 319 ? -60.192 8.175 117.322 1.00 7.12 340 SER A C 1
ATOM 2461 O O . SER A 1 319 ? -60.531 9.150 116.658 1.00 8.27 340 SER A O 1
ATOM 2464 N N . GLY A 1 320 ? -60.825 7.005 117.281 1.00 7.58 341 GLY A N 1
ATOM 2465 C CA . GLY A 1 320 ? -61.910 6.762 116.330 1.00 7.10 341 GLY A CA 1
ATOM 2466 C C . GLY A 1 320 ? -61.379 6.433 114.971 1.00 7.50 341 GLY A C 1
ATOM 2467 O O . GLY A 1 320 ? -60.596 5.488 114.849 1.00 8.30 341 GLY A O 1
ATOM 2468 N N . GLU A 1 321 ? -61.697 7.250 113.963 1.00 7.03 342 GLU A N 1
ATOM 2469 C CA . GLU A 1 321 ? -61.009 7.144 112.665 1.00 6.97 342 GLU A CA 1
ATOM 2470 C C . GLU A 1 321 ? -59.699 7.920 112.846 1.00 6.82 342 GLU A C 1
ATOM 2471 O O . GLU A 1 321 ? -59.691 9.147 112.845 1.00 7.02 342 GLU A O 1
ATOM 2477 N N . ASN A 1 322 ? -58.610 7.187 113.081 1.00 6.49 343 ASN A N 1
ATOM 2478 C CA . ASN A 1 322 ? -57.357 7.865 113.429 1.00 6.61 343 ASN A CA 1
ATOM 2479 C C . ASN A 1 322 ? -56.916 8.816 112.324 1.00 6.18 343 ASN A C 1
ATOM 2480 O O . ASN A 1 322 ? -56.458 9.922 112.630 1.00 6.73 343 ASN A O 1
ATOM 2485 N N . TYR A 1 323 ? -57.061 8.407 111.066 1.00 6.48 344 TYR A N 1
ATOM 2486 C CA . TYR A 1 323 ? -56.789 9.221 109.877 1.00 6.38 344 TYR A CA 1
ATOM 2487 C C . TYR A 1 323 ? -57.961 9.053 108.926 1.00 6.43 344 TYR A C 1
ATOM 2488 O O . TYR A 1 323 ? -58.296 7.937 108.574 1.00 7.99 344 TYR A O 1
ATOM 2497 N N . ASN A 1 324 ? -58.581 10.160 108.551 1.00 6.76 345 ASN A N 1
ATOM 2498 C CA . ASN A 1 324 ? -59.681 10.144 107.595 1.00 6.68 345 ASN A CA 1
ATOM 2499 C C . ASN A 1 324 ? -59.412 11.241 106.599 1.00 6.42 345 ASN A C 1
ATOM 2500 O O . ASN A 1 324 ? -59.411 12.412 106.973 1.00 6.49 345 ASN A O 1
ATOM 2505 N N . MET A 1 325 ? -59.163 10.873 105.343 1.00 6.00 346 MET A N 1
ATOM 2506 C CA A MET A 1 325 ? -58.681 11.795 104.325 0.50 6.35 346 MET A CA 1
ATOM 2507 C CA B MET A 1 325 ? -58.686 11.826 104.333 0.50 6.36 346 MET A CA 1
ATOM 2508 C C . MET A 1 325 ? -59.767 12.302 103.385 1.00 5.95 346 MET A C 1
ATOM 2509 O O . MET A 1 325 ? -59.460 12.851 102.319 1.00 6.28 346 MET A O 1
ATOM 2518 N N . THR A 1 326 ? -61.049 12.151 103.786 1.00 6.19 347 THR A N 1
ATOM 2519 C CA . THR A 1 326 ? -62.155 12.509 102.899 1.00 6.31 347 THR A CA 1
ATOM 2520 C C . THR A 1 326 ? -62.067 13.928 102.377 1.00 5.76 347 THR A C 1
ATOM 2521 O O . THR A 1 326 ? -61.966 14.873 103.185 1.00 6.48 347 THR A O 1
ATOM 2525 N N . ASN A 1 327 ? -62.190 14.069 101.066 1.00 5.60 348 ASN A N 1
ATOM 2526 C CA . ASN A 1 327 ? -62.273 15.385 100.425 1.00 5.93 348 ASN A CA 1
ATOM 2527 C C . ASN A 1 327 ? -63.650 15.565 99.799 1.00 5.70 348 ASN A C 1
ATOM 2528 O O . ASN A 1 327 ? -64.346 14.583 99.479 1.00 7.31 348 ASN A O 1
ATOM 2533 N N . ARG A 1 328 ? -64.025 16.821 99.571 1.00 5.58 349 ARG A N 1
ATOM 2534 C CA . ARG A 1 328 ? -65.166 17.128 98.705 1.00 6.03 349 ARG A CA 1
ATOM 2535 C C . ARG A 1 328 ? -64.662 17.129 97.262 1.00 6.25 349 ARG A C 1
ATOM 2536 O O . ARG A 1 328 ? -63.567 17.591 96.972 1.00 6.73 349 ARG A O 1
ATOM 2544 N N . GLU A 1 329 ? -65.476 16.605 96.358 1.00 6.04 350 GLU A N 1
ATOM 2545 C CA . GLU A 1 329 ? -65.144 16.596 94.932 1.00 6.67 350 GLU A CA 1
ATOM 2546 C C . GLU A 1 329 ? -64.997 18.022 94.407 1.00 7.01 350 GLU A C 1
ATOM 2547 O O . GLU A 1 329 ? -65.805 18.901 94.720 1.00 7.45 350 GLU A O 1
ATOM 2553 N N . SER A 1 330 ? -63.947 18.242 93.611 1.00 7.44 351 SER A N 1
ATOM 2554 C CA . SER A 1 330 ? -63.645 19.564 93.061 1.00 7.92 351 SER A CA 1
ATOM 2555 C C . SER A 1 330 ? -63.717 19.553 91.536 1.00 7.77 351 SER A C 1
ATOM 2556 O O . SER A 1 330 ? -63.331 18.548 90.910 1.00 8.71 351 SER A O 1
ATOM 2559 N N . PRO A 1 331 ? -64.148 20.653 90.918 1.00 7.23 352 PRO A N 1
ATOM 2560 C CA . PRO A 1 331 ? -64.605 21.902 91.551 1.00 8.44 352 PRO A CA 1
ATOM 2561 C C . PRO A 1 331 ? -65.974 21.743 92.218 1.00 7.95 352 PRO A C 1
ATOM 2562 O O . PRO A 1 331 ? -66.688 20.788 92.034 1.00 8.36 352 PRO A O 1
ATOM 2566 N N . LEU A 1 332 ? -66.319 22.744 92.998 1.00 8.69 353 LEU A N 1
ATOM 2567 C CA . LEU A 1 332 ? -67.583 22.774 93.722 1.00 8.45 353 LEU A CA 1
ATOM 2568 C C . LEU A 1 332 ? -68.785 22.527 92.848 1.00 8.85 353 LEU A C 1
ATOM 2569 O O . LEU A 1 332 ? -68.943 23.143 91.789 1.00 10.44 353 LEU A O 1
ATOM 2574 N N . ALA A 1 333 ? -69.657 21.649 93.305 1.00 8.98 354 ALA A N 1
ATOM 2575 C CA . ALA A 1 333 ? -70.906 21.349 92.628 1.00 9.23 354 ALA A CA 1
ATOM 2576 C C . ALA A 1 333 ? -71.920 20.893 93.645 1.00 8.02 354 ALA A C 1
ATOM 2577 O O . ALA A 1 333 ? -71.577 20.534 94.776 1.00 8.43 354 ALA A O 1
ATOM 2579 N N . LEU A 1 334 ? -73.186 20.908 93.246 1.00 9.19 355 LEU A N 1
ATOM 2580 C CA . LEU A 1 334 ? -74.319 20.445 94.036 1.00 9.28 355 LEU A CA 1
ATOM 2581 C C . LEU A 1 334 ? -74.999 19.298 93.270 1.00 9.09 355 LEU A C 1
ATOM 2582 O O . LEU A 1 334 ? -75.187 19.398 92.067 1.00 11.61 355 LEU A O 1
ATOM 2587 N N . PRO A 1 335 ? -75.448 18.243 93.955 1.00 9.94 356 PRO A N 1
ATOM 2588 C CA . PRO A 1 335 ? -75.217 18.017 95.376 1.00 10.13 356 PRO A CA 1
ATOM 2589 C C . PRO A 1 335 ? -73.740 17.829 95.725 1.00 9.02 356 PRO A C 1
ATOM 2590 O O . PRO A 1 335 ? -72.937 17.459 94.856 1.00 10.03 356 PRO A O 1
ATOM 2594 N N . PRO A 1 336 ? -73.381 18.104 96.979 1.00 8.18 357 PRO A N 1
ATOM 2595 C CA . PRO A 1 336 ? -71.991 17.970 97.406 1.00 7.92 357 PRO A CA 1
ATOM 2596 C C . PRO A 1 336 ? -71.639 16.502 97.487 1.00 9.18 357 PRO A C 1
ATOM 2597 O O . PRO A 1 336 ? -72.426 15.705 97.972 1.00 13.85 357 PRO A O 1
ATOM 2601 N N . THR A 1 337 ? -70.434 16.148 97.057 1.00 7.65 358 THR A N 1
ATOM 2602 C CA . THR A 1 337 ? -70.034 14.743 96.964 1.00 8.53 358 THR A CA 1
ATOM 2603 C C . THR A 1 337 ? -68.693 14.546 97.685 1.00 7.43 358 THR A C 1
ATOM 2604 O O . THR A 1 337 ? -67.761 15.287 97.433 1.00 8.65 358 THR A O 1
ATOM 2608 N N . ASP A 1 338 ? -68.643 13.554 98.558 1.00 7.76 359 ASP A N 1
ATOM 2609 C CA . ASP A 1 338 ? -67.388 13.122 99.194 1.00 7.16 359 ASP A CA 1
ATOM 2610 C C . ASP A 1 338 ? -66.689 12.072 98.341 1.00 7.05 359 ASP A C 1
ATOM 2611 O O . ASP A 1 338 ? -67.324 11.142 97.836 1.00 7.92 359 ASP A O 1
ATOM 2616 N N . VAL A 1 339 ? -65.360 12.177 98.284 1.00 7.07 360 VAL A N 1
ATOM 2617 C CA . VAL A 1 339 ? -64.491 11.268 97.566 1.00 6.83 360 VAL A CA 1
ATOM 2618 C C . VAL A 1 339 ? -63.260 10.957 98.411 1.00 6.43 360 VAL A C 1
ATOM 2619 O O . VAL A 1 339 ? -62.908 11.656 99.363 1.00 7.04 360 VAL A O 1
ATOM 2623 N N . ASN A 1 340 ? -62.584 9.889 98.026 1.00 6.61 361 ASN A N 1
ATOM 2624 C CA . ASN A 1 340 ? -61.274 9.586 98.605 1.00 6.66 361 ASN A CA 1
ATOM 2625 C C . ASN A 1 340 ? -60.359 10.805 98.436 1.00 6.15 361 ASN A C 1
ATOM 2626 O O . ASN A 1 340 ? -60.307 11.441 97.387 1.00 7.39 361 ASN A O 1
ATOM 2631 N N . GLY A 1 341 ? -59.589 11.088 99.494 1.00 6.33 362 GLY A N 1
ATOM 2632 C CA . GLY A 1 341 ? -58.799 12.298 99.496 1.00 6.59 362 GLY A CA 1
ATOM 2633 C C . GLY A 1 341 ? -57.693 12.317 98.452 1.00 6.44 362 GLY A C 1
ATOM 2634 O O . GLY A 1 341 ? -56.961 11.342 98.293 1.00 7.45 362 GLY A O 1
ATOM 2635 N N . TYR A 1 342 ? -57.568 13.474 97.811 1.00 6.44 363 TYR A N 1
ATOM 2636 C CA . TYR A 1 342 ? -56.634 13.691 96.705 1.00 6.81 363 TYR A CA 1
ATOM 2637 C C . TYR A 1 342 ? -55.695 14.825 97.043 1.00 7.02 363 TYR A C 1
ATOM 2638 O O . TYR A 1 342 ? -56.019 15.753 97.785 1.00 7.02 363 TYR A O 1
ATOM 2647 N N . ASP A 1 343 ? -54.492 14.721 96.477 1.00 7.39 364 ASP A N 1
ATOM 2648 C CA . ASP A 1 343 ? -53.432 15.715 96.583 1.00 8.19 364 ASP A CA 1
ATOM 2649 C C . ASP A 1 343 ? -52.805 15.811 97.962 1.00 7.73 364 ASP A C 1
ATOM 2650 O O . ASP A 1 343 ? -51.950 16.678 98.197 1.00 8.41 364 ASP A O 1
ATOM 2655 N N . HIS A 1 344 ? -53.150 14.892 98.863 1.00 7.14 365 HIS A N 1
ATOM 2656 C CA . HIS A 1 344 ? -52.555 14.903 100.202 1.00 7.07 365 HIS A CA 1
ATOM 2657 C C . HIS A 1 344 ? -51.147 14.359 100.199 1.00 7.12 365 HIS A C 1
ATOM 2658 O O . HIS A 1 344 ? -50.757 13.621 99.288 1.00 8.28 365 HIS A O 1
ATOM 2665 N N . MET A 1 345 ? -50.410 14.732 101.244 1.00 6.80 366 MET A N 1
ATOM 2666 C CA A MET A 1 345 ? -49.178 14.060 101.616 0.50 7.80 366 MET A CA 1
ATOM 2667 C CA B MET A 1 345 ? -49.185 14.061 101.616 0.50 7.66 366 MET A CA 1
ATOM 2668 C C . MET A 1 345 ? -49.451 13.410 102.969 1.00 7.79 366 MET A C 1
ATOM 2669 O O . MET A 1 345 ? -49.755 14.109 103.925 1.00 10.50 366 MET A O 1
ATOM 2678 N N . VAL A 1 346 ? -49.405 12.086 103.033 1.00 7.21 367 VAL A N 1
ATOM 2679 C CA . VAL A 1 346 ? -49.648 11.343 104.247 1.00 6.86 367 VAL A CA 1
ATOM 2680 C C . VAL A 1 346 ? -48.398 10.472 104.447 1.00 7.38 367 VAL A C 1
ATOM 2681 O O . VAL A 1 346 ? -48.272 9.406 103.834 1.00 8.05 367 VAL A O 1
ATOM 2685 N N . LYS A 1 347 ? -47.476 10.937 105.294 1.00 7.60 368 LYS A N 1
ATOM 2686 C CA . LYS A 1 347 ? -46.146 10.343 105.362 1.00 7.46 368 LYS A CA 1
ATOM 2687 C C . LYS A 1 347 ? -45.700 10.198 106.798 1.00 7.05 368 LYS A C 1
ATOM 2688 O O . LYS A 1 347 ? -45.851 11.124 107.610 1.00 7.38 368 LYS A O 1
ATOM 2694 N N . ASN A 1 348 ? -45.073 9.057 107.100 1.00 7.33 369 ASN A N 1
ATOM 2695 C CA . ASN A 1 348 ? -44.349 8.872 108.373 1.00 7.40 369 ASN A CA 1
ATOM 2696 C C . ASN A 1 348 ? -45.268 8.927 109.592 1.00 7.17 369 ASN A C 1
ATOM 2697 O O . ASN A 1 348 ? -44.821 9.292 110.688 1.00 8.42 369 ASN A O 1
ATOM 2702 N N . ASN A 1 349 ? -46.545 8.556 109.405 1.00 7.16 370 ASN A N 1
ATOM 2703 C CA . ASN A 1 349 ? -47.487 8.535 110.503 1.00 6.86 370 ASN A CA 1
ATOM 2704 C C . ASN A 1 349 ? -47.564 7.184 111.197 1.00 7.23 370 ASN A C 1
ATOM 2705 O O . ASN A 1 349 ? -47.264 6.132 110.631 1.00 8.90 370 ASN A O 1
ATOM 2710 N N . LEU A 1 350 ? -47.993 7.227 112.450 1.00 6.90 371 LEU A N 1
ATOM 2711 C CA . LEU A 1 350 ? -48.132 6.085 113.330 1.00 7.31 371 LEU A CA 1
ATOM 2712 C C . LEU A 1 350 ? -49.564 6.006 113.843 1.00 7.14 371 LEU A C 1
ATOM 2713 O O . LEU A 1 350 ? -50.196 7.053 114.138 1.00 7.24 371 LEU A O 1
ATOM 2718 N N . SER A 1 351 ? -50.086 4.788 113.979 1.00 7.50 372 SER A N 1
ATOM 2719 C CA . SER A 1 351 ? -51.474 4.581 114.365 1.00 7.59 372 SER A CA 1
ATOM 2720 C C . SER A 1 351 ? -51.609 3.319 115.229 1.00 7.90 372 SER A C 1
ATOM 2721 O O . SER A 1 351 ? -51.152 2.229 114.835 1.00 9.14 372 SER A O 1
ATOM 2724 N N . LEU A 1 352 ? -52.228 3.466 116.403 1.00 7.01 373 LEU A N 1
ATOM 2725 C CA . LEU A 1 352 ? -52.548 2.375 117.279 1.00 7.52 373 LEU A CA 1
ATOM 2726 C C . LEU A 1 352 ? -54.065 2.285 117.451 1.00 7.12 373 LEU A C 1
ATOM 2727 O O . LEU A 1 352 ? -54.707 3.307 117.761 1.00 7.75 373 LEU A O 1
ATOM 2732 N N . VAL A 1 353 ? -54.583 1.064 117.329 1.00 7.41 374 VAL A N 1
ATOM 2733 C CA . VAL A 1 353 ? -56.002 0.756 117.587 1.00 8.15 374 VAL A CA 1
ATOM 2734 C C . VAL A 1 353 ? -56.144 -0.417 118.553 1.00 8.52 374 VAL A C 1
ATOM 2735 O O . VAL A 1 353 ? -55.751 -1.547 118.244 1.00 9.92 374 VAL A O 1
ATOM 2739 N N . THR A 1 354 ? -56.667 -0.124 119.734 1.00 8.11 375 THR A N 1
ATOM 2740 C CA . THR A 1 354 ? -57.200 -1.109 120.660 1.00 9.01 375 THR A CA 1
ATOM 2741 C C . THR A 1 354 ? -58.582 -0.721 121.218 1.00 9.13 375 THR A C 1
ATOM 2742 O O . THR A 1 354 ? -59.090 -1.380 122.114 1.00 13.11 375 THR A O 1
ATOM 2746 N N . ARG A 1 355 ? -59.181 0.321 120.674 1.00 8.38 376 ARG A N 1
ATOM 2747 C CA . ARG A 1 355 ? -60.484 0.806 121.081 1.00 8.72 376 ARG A CA 1
ATOM 2748 C C . ARG A 1 355 ? -61.510 0.269 120.104 1.00 8.79 376 ARG A C 1
ATOM 2749 O O . ARG A 1 355 ? -61.329 0.334 118.892 1.00 9.23 376 ARG A O 1
ATOM 2757 N N . SER A 1 356 ? -62.620 -0.222 120.646 1.00 9.24 377 SER A N 1
ATOM 2758 C CA . SER A 1 356 ? -63.690 -0.747 119.790 1.00 10.36 377 SER A CA 1
ATOM 2759 C C . SER A 1 356 ? -64.178 0.301 118.800 1.00 10.50 377 SER A C 1
ATOM 2760 O O . SER A 1 356 ? -64.459 1.445 119.184 1.00 11.76 377 SER A O 1
ATOM 2763 N N . GLY A 1 357 ? -64.233 -0.094 117.535 1.00 10.49 378 GLY A N 1
ATOM 2764 C CA . GLY A 1 357 ? -64.723 0.762 116.485 1.00 10.47 378 GLY A CA 1
ATOM 2765 C C . GLY A 1 357 ? -63.702 1.704 115.889 1.00 10.88 378 GLY A C 1
ATOM 2766 O O . GLY A 1 357 ? -63.999 2.355 114.885 1.00 12.89 378 GLY A O 1
ATOM 2767 N N . SER A 1 358 ? -62.504 1.784 116.460 1.00 9.52 379 SER A N 1
ATOM 2768 C CA . SER A 1 358 ? -61.496 2.661 115.884 1.00 9.27 379 SER A CA 1
ATOM 2769 C C . SER A 1 358 ? -60.860 2.034 114.643 1.00 8.66 379 SER A C 1
ATOM 2770 O O . SER A 1 358 ? -60.874 0.811 114.471 1.00 10.28 379 SER A O 1
ATOM 2773 N N . LYS A 1 359 ? -60.305 2.883 113.796 1.00 8.59 380 LYS A N 1
ATOM 2774 C CA . LYS A 1 359 ? -59.758 2.510 112.505 1.00 9.11 380 LYS A CA 1
ATOM 2775 C C . LYS A 1 359 ? -58.465 3.242 112.270 1.00 8.32 380 LYS A C 1
ATOM 2776 O O . LYS A 1 359 ? -58.272 4.340 112.798 1.00 9.78 380 LYS A O 1
ATOM 2782 N N . HIS A 1 360 ? -57.597 2.680 111.432 1.00 8.18 381 HIS A N 1
ATOM 2783 C CA . HIS A 1 360 ? -56.330 3.330 111.097 1.00 7.95 381 HIS A CA 1
ATOM 2784 C C . HIS A 1 360 ? -56.516 4.468 110.094 1.00 7.90 381 HIS A C 1
ATOM 2785 O O . HIS A 1 360 ? -56.354 5.638 110.431 1.00 8.33 381 HIS A O 1
ATOM 2792 N N . ILE A 1 361 ? -56.805 4.137 108.838 1.00 8.98 382 ILE A N 1
ATOM 2793 C CA . ILE A 1 361 ? -56.984 5.143 107.805 1.00 8.89 382 ILE A CA 1
ATOM 2794 C C . ILE A 1 361 ? -58.170 4.792 106.936 1.00 8.78 382 ILE A C 1
ATOM 2795 O O . ILE A 1 361 ? -58.397 3.612 106.599 1.00 10.86 382 ILE A O 1
ATOM 2800 N N . VAL A 1 362 ? -58.946 5.822 106.604 1.00 7.96 383 VAL A N 1
ATOM 2801 C CA . VAL A 1 362 ? -60.054 5.679 105.673 1.00 8.26 383 VAL A CA 1
ATOM 2802 C C . VAL A 1 362 ? -60.023 6.835 104.684 1.00 6.94 383 VAL A C 1
ATOM 2803 O O . VAL A 1 362 ? -59.537 7.928 104.946 1.00 7.12 383 VAL A O 1
ATOM 2807 N N . MET A 1 363 ? -60.613 6.556 103.525 1.00 7.10 384 MET A N 1
ATOM 2808 C CA . MET A 1 363 ? -60.983 7.531 102.512 1.00 7.56 384 MET A CA 1
ATOM 2809 C C . MET A 1 363 ? -59.784 8.321 101.971 1.00 6.97 384 MET A C 1
ATOM 2810 O O . MET A 1 363 ? -59.842 9.538 101.865 1.00 7.19 384 MET A O 1
ATOM 2815 N N . VAL A 1 364 ? -58.736 7.613 101.551 1.00 7.66 385 VAL A N 1
ATOM 2816 C CA . VAL A 1 364 ? -57.597 8.226 100.880 1.00 8.06 385 VAL A CA 1
ATOM 2817 C C . VAL A 1 364 ? -57.450 7.640 99.480 1.00 7.68 385 VAL A C 1
ATOM 2818 O O . VAL A 1 364 ? -57.638 6.451 99.276 1.00 9.51 385 VAL A O 1
ATOM 2822 N N . ASN A 1 365 ? -57.197 8.486 98.494 1.00 7.42 386 ASN A N 1
ATOM 2823 C CA . ASN A 1 365 ? -56.946 8.069 97.107 1.00 8.19 386 ASN A CA 1
ATOM 2824 C C . ASN A 1 365 ? -55.426 7.942 96.953 1.00 8.16 386 ASN A C 1
ATOM 2825 O O . ASN A 1 365 ? -54.724 8.939 96.841 1.00 9.17 386 ASN A O 1
ATOM 2830 N N . ARG A 1 366 ? -54.936 6.711 96.953 1.00 8.98 387 ARG A N 1
ATOM 2831 C CA . ARG A 1 366 ? -53.477 6.463 96.911 1.00 9.25 387 ARG A CA 1
ATOM 2832 C C . ARG A 1 366 ? -52.861 6.773 95.550 1.00 10.08 387 ARG A C 1
ATOM 2833 O O . ARG A 1 366 ? -51.650 6.857 95.467 1.00 12.16 387 ARG A O 1
ATOM 2841 N N . ALA A 1 367 ? -53.665 6.885 94.493 1.00 10.62 388 ALA A N 1
ATOM 2842 C CA . ALA A 1 367 ? -53.173 7.303 93.178 1.00 10.72 388 ALA A CA 1
ATOM 2843 C C . ALA A 1 367 ? -53.034 8.813 93.030 1.00 11.29 388 ALA A C 1
ATOM 2844 O O . ALA A 1 367 ? -52.415 9.290 92.056 1.00 16.31 388 ALA A O 1
ATOM 2846 N N . LYS A 1 368 ? -53.719 9.574 93.895 1.00 9.17 389 LYS A N 1
ATOM 2847 C CA . LYS A 1 368 ? -53.693 11.034 93.821 1.00 9.30 389 LYS A CA 1
ATOM 2848 C C . LYS A 1 368 ? -53.098 11.707 95.035 1.00 8.61 389 LYS A C 1
ATOM 2849 O O . LYS A 1 368 ? -52.906 12.896 95.022 1.00 9.59 389 LYS A O 1
ATOM 2855 N N . SER A 1 369 ? -52.847 10.932 96.072 1.00 8.84 390 SER A N 1
ATOM 2856 C CA . SER A 1 369 ? -52.180 11.381 97.276 1.00 8.06 390 SER A CA 1
ATOM 2857 C C . SER A 1 369 ? -50.934 10.539 97.463 1.00 9.37 390 SER A C 1
ATOM 2858 O O . SER A 1 369 ? -50.952 9.347 97.137 1.00 11.96 390 SER A O 1
ATOM 2861 N N . GLU A 1 370 ? -49.882 11.131 98.046 1.00 9.00 391 GLU A N 1
ATOM 2862 C CA A GLU A 1 370 ? -48.667 10.394 98.351 0.50 10.01 391 GLU A CA 1
ATOM 2863 C CA B GLU A 1 370 ? -48.668 10.402 98.358 0.50 9.92 391 GLU A CA 1
ATOM 2864 C C . GLU A 1 370 ? -48.817 9.833 99.752 1.00 9.68 391 GLU A C 1
ATOM 2865 O O . GLU A 1 370 ? -48.849 10.595 100.730 1.00 11.97 391 GLU A O 1
ATOM 2876 N N . VAL A 1 371 ? -48.911 8.511 99.851 1.00 10.24 392 VAL A N 1
ATOM 2877 C CA . VAL A 1 371 ? -49.110 7.829 101.112 1.00 10.48 392 VAL A CA 1
ATOM 2878 C C . VAL A 1 371 ? -47.928 6.884 101.296 1.00 10.73 392 VAL A C 1
ATOM 2879 O O . VAL A 1 371 ? -47.876 5.832 100.658 1.00 13.63 392 VAL A O 1
ATOM 2883 N N . SER A 1 372 ? -46.981 7.243 102.163 1.00 9.15 393 SER A N 1
ATOM 2884 C CA . SER A 1 372 ? -45.712 6.487 102.272 1.00 10.12 393 SER A CA 1
ATOM 2885 C C . SER A 1 372 ? -45.233 6.416 103.705 1.00 8.73 393 SER A C 1
ATOM 2886 O O . SER A 1 372 ? -45.343 7.358 104.485 1.00 9.15 393 SER A O 1
ATOM 2889 N N . ASN A 1 373 ? -44.604 5.293 104.022 1.00 8.69 394 ASN A N 1
ATOM 2890 C CA . ASN A 1 373 ? -43.964 5.071 105.313 1.00 8.81 394 ASN A CA 1
ATOM 2891 C C . ASN A 1 373 ? -44.867 5.323 106.515 1.00 7.81 394 ASN A C 1
ATOM 2892 O O . ASN A 1 373 ? -44.458 5.933 107.486 1.00 9.17 394 ASN A O 1
ATOM 2897 N N . ASN A 1 374 ? -46.093 4.828 106.440 1.00 7.61 395 ASN A N 1
ATOM 2898 C CA . ASN A 1 374 ? -47.016 4.874 107.562 1.00 8.21 395 ASN A CA 1
ATOM 2899 C C . ASN A 1 374 ? -47.155 3.514 108.178 1.00 8.37 395 ASN A C 1
ATOM 2900 O O . ASN A 1 374 ? -47.213 2.501 107.458 1.00 9.91 395 ASN A O 1
ATOM 2905 N N . SER A 1 375 ? -47.353 3.456 109.489 1.00 8.23 396 SER A N 1
ATOM 2906 C CA . SER A 1 375 ? -47.417 2.158 110.176 1.00 8.93 396 SER A CA 1
ATOM 2907 C C . SER A 1 375 ? -48.520 1.286 109.657 1.00 9.12 396 SER A C 1
ATOM 2908 O O . SER A 1 375 ? -48.369 0.069 109.594 1.00 10.07 396 SER A O 1
ATOM 2911 N N . PHE A 1 376 ? -49.634 1.916 109.277 1.00 8.68 397 PHE A N 1
ATOM 2912 C CA . PHE A 1 376 ? -50.811 1.151 108.922 1.00 10.26 397 PHE A CA 1
ATOM 2913 C C . PHE A 1 376 ? -50.702 0.420 107.600 1.00 11.68 397 PHE A C 1
ATOM 2914 O O . PHE A 1 376 ? -51.550 -0.431 107.300 1.00 14.81 397 PHE A O 1
ATOM 2922 N N . ASP A 1 377 ? -49.674 0.740 106.806 1.00 10.01 398 ASP A N 1
ATOM 2923 C CA . ASP A 1 377 ? -49.425 0.045 105.543 1.00 11.14 398 ASP A CA 1
ATOM 2924 C C . ASP A 1 377 ? -48.277 -0.962 105.643 1.00 11.33 398 ASP A C 1
ATOM 2925 O O . ASP A 1 377 ? -47.896 -1.545 104.638 1.00 13.57 398 ASP A O 1
ATOM 2930 N N . GLY A 1 378 ? -47.734 -1.180 106.847 1.00 11.53 399 GLY A N 1
ATOM 2931 C CA . GLY A 1 378 ? -46.661 -2.146 107.054 1.00 12.02 399 GLY A CA 1
ATOM 2932 C C . GLY A 1 378 ? -47.176 -3.547 107.256 1.00 11.28 399 GLY A C 1
ATOM 2933 O O . GLY A 1 378 ? -48.396 -3.796 107.264 1.00 13.13 399 GLY A O 1
ATOM 2934 N N . SER A 1 379 ? -46.258 -4.484 107.438 1.00 10.51 400 SER A N 1
ATOM 2935 C CA . SER A 1 379 ? -46.639 -5.891 107.554 1.00 10.93 400 SER A CA 1
ATOM 2936 C C . SER A 1 379 ? -46.946 -6.336 108.976 1.00 10.55 400 SER A C 1
ATOM 2937 O O . SER A 1 379 ? -47.400 -7.450 109.169 1.00 12.99 400 SER A O 1
ATOM 2940 N N . GLU A 1 380 ? -46.652 -5.502 109.972 1.00 10.47 401 GLU A N 1
ATOM 2941 C CA . GLU A 1 380 ? -46.896 -5.837 111.357 1.00 11.76 401 GLU A CA 1
ATOM 2942 C C . GLU A 1 380 ? -47.849 -4.870 111.997 1.00 11.53 401 GLU A C 1
ATOM 2943 O O . GLU A 1 380 ? -47.832 -3.678 111.721 1.00 13.56 401 GLU A O 1
ATOM 2949 N N . GLU A 1 381 ? -48.699 -5.389 112.869 1.00 12.06 402 GLU A N 1
ATOM 2950 C CA . GLU A 1 381 ? -49.626 -4.557 113.603 1.00 11.60 402 GLU A CA 1
ATOM 2951 C C . GLU A 1 381 ? -48.870 -3.784 114.679 1.00 10.54 402 GLU A C 1
ATOM 2952 O O . GLU A 1 381 ? -47.966 -4.306 115.307 1.00 13.19 402 GLU A O 1
ATOM 2958 N N . VAL A 1 382 ? -49.300 -2.556 114.919 1.00 9.46 403 VAL A N 1
ATOM 2959 C CA . VAL A 1 382 ? -48.817 -1.760 116.038 1.00 9.39 403 VAL A CA 1
ATOM 2960 C C . VAL A 1 382 ? -49.579 -2.215 117.289 1.00 8.48 403 VAL A C 1
ATOM 2961 O O . VAL A 1 382 ? -50.799 -2.356 117.245 1.00 10.19 403 VAL A O 1
ATOM 2965 N N . ILE A 1 383 ? -48.851 -2.494 118.365 1.00 8.85 404 ILE A N 1
ATOM 2966 C CA . ILE A 1 383 ? -49.456 -2.985 119.604 1.00 9.04 404 ILE A CA 1
ATOM 2967 C C . ILE A 1 383 ? -49.104 -2.073 120.782 1.00 9.74 404 ILE A C 1
ATOM 2968 O O . ILE A 1 383 ? -48.149 -1.295 120.735 1.00 10.28 404 ILE A O 1
ATOM 2973 N N . GLU A 1 384 ? -49.862 -2.203 121.861 1.00 9.47 405 GLU A N 1
ATOM 2974 C CA . GLU A 1 384 ? -49.680 -1.286 122.983 1.00 10.26 405 GLU A CA 1
ATOM 2975 C C . GLU A 1 384 ? -48.267 -1.311 123.541 1.00 10.15 405 GLU A C 1
ATOM 2976 O O . GLU A 1 384 ? -47.705 -0.268 123.895 1.00 12.02 405 GLU A O 1
ATOM 2982 N N . THR A 1 385 ? -47.693 -2.496 123.665 1.00 11.05 406 THR A N 1
ATOM 2983 C CA . THR A 1 385 ? -46.345 -2.570 124.263 1.00 11.82 406 THR A CA 1
ATOM 2984 C C . THR A 1 385 ? -45.216 -2.180 123.322 1.00 11.47 406 THR A C 1
ATOM 2985 O O . THR A 1 385 ? -44.017 -2.158 123.722 1.00 13.51 406 THR A O 1
ATOM 2989 N N . ASP A 1 386 ? -45.560 -1.765 122.099 1.00 10.55 407 ASP A N 1
ATOM 2990 C CA . ASP A 1 386 ? -44.582 -1.028 121.264 1.00 10.65 407 ASP A CA 1
ATOM 2991 C C . ASP A 1 386 ? -44.252 0.342 121.829 1.00 10.61 407 ASP A C 1
ATOM 2992 O O . ASP A 1 386 ? -43.266 0.951 121.421 1.00 11.33 407 ASP A O 1
ATOM 2997 N N . PHE A 1 387 ? -45.077 0.808 122.758 1.00 10.14 408 PHE A N 1
ATOM 2998 C CA . PHE A 1 387 ? -44.915 2.116 123.388 1.00 10.38 408 PHE A CA 1
ATOM 2999 C C . PHE A 1 387 ? -44.353 2.016 124.789 1.00 11.45 408 PHE A C 1
ATOM 3000 O O . PHE A 1 387 ? -44.691 1.107 125.548 1.00 12.94 408 PHE A O 1
ATOM 3008 N N . ILE A 1 388 ? -43.552 3.015 125.152 1.00 10.28 409 ILE A N 1
ATOM 3009 C CA . ILE A 1 388 ? -43.011 3.076 126.505 1.00 11.00 409 ILE A CA 1
ATOM 3010 C C . ILE A 1 388 ? -44.153 3.253 127.529 1.00 11.50 409 ILE A C 1
ATOM 3011 O O . ILE A 1 388 ? -44.165 2.661 128.596 1.00 12.77 409 ILE A O 1
ATOM 3016 N N . SER A 1 389 ? -45.115 4.111 127.183 1.00 10.68 410 SER A N 1
ATOM 3017 C CA . SER A 1 389 ? -46.245 4.394 128.035 1.00 11.09 410 SER A CA 1
ATOM 3018 C C . SER A 1 389 ? -47.442 4.742 127.165 1.00 10.82 410 SER A C 1
ATOM 3019 O O . SER A 1 389 ? -47.278 5.299 126.078 1.00 10.66 410 SER A O 1
ATOM 3022 N N . LEU A 1 390 ? -48.641 4.438 127.673 1.00 10.87 411 LEU A N 1
ATOM 3023 C CA . LEU A 1 390 ? -49.913 4.967 127.170 1.00 10.78 411 LEU A CA 1
ATOM 3024 C C . LEU A 1 390 ? -50.751 5.480 128.326 1.00 10.36 411 LEU A C 1
ATOM 3025 O O . LEU A 1 390 ? -51.989 5.510 128.278 1.00 12.49 411 LEU A O 1
ATOM 3030 N N . GLU A 1 391 ? -50.072 5.991 129.339 1.00 11.07 412 GLU A N 1
ATOM 3031 C CA . GLU A 1 391 ? -50.767 6.575 130.488 1.00 11.67 412 GLU A CA 1
ATOM 3032 C C . GLU A 1 391 ? -51.244 7.998 130.166 1.00 12.36 412 GLU A C 1
ATOM 3033 O O . GLU A 1 391 ? -50.456 8.936 130.075 1.00 11.73 412 GLU A O 1
ATOM 3039 N N . GLU A 1 392 ? -52.558 8.135 130.043 1.00 12.80 413 GLU A N 1
ATOM 3040 C CA . GLU A 1 392 ? -53.220 9.396 129.672 1.00 14.15 413 GLU A CA 1
ATOM 3041 C C . GLU A 1 392 ? -52.801 10.609 130.504 1.00 12.58 413 GLU A C 1
ATOM 3042 O O . GLU A 1 392 ? -52.688 11.730 129.992 1.00 11.59 413 GLU A O 1
ATOM 3048 N N . ALA A 1 393 ? -52.613 10.392 131.797 1.00 11.48 414 ALA A N 1
ATOM 3049 C CA . ALA A 1 393 ? -52.300 11.505 132.683 1.00 12.00 414 ALA A CA 1
ATOM 3050 C C . ALA A 1 393 ? -51.041 12.233 132.262 1.00 10.78 414 ALA A C 1
ATOM 3051 O O . ALA A 1 393 ? -50.921 13.434 132.529 1.00 11.91 414 ALA A O 1
ATOM 3053 N N . GLU A 1 394 ? -50.129 11.539 131.579 1.00 9.78 415 GLU A N 1
ATOM 3054 C CA . GLU A 1 394 ? -48.884 12.179 131.175 1.00 9.51 415 GLU A CA 1
ATOM 3055 C C . GLU A 1 394 ? -49.151 13.387 130.272 1.00 9.59 415 GLU A C 1
ATOM 3056 O O . GLU A 1 394 ? -48.449 14.386 130.342 1.00 9.70 415 GLU A O 1
ATOM 3062 N N . LEU A 1 395 ? -50.192 13.299 129.432 1.00 8.79 416 LEU A N 1
ATOM 3063 C CA . LEU A 1 395 ? -50.506 14.338 128.460 1.00 8.75 416 LEU A CA 1
ATOM 3064 C C . LEU A 1 395 ? -51.014 15.616 129.099 1.00 9.54 416 LEU A C 1
ATOM 3065 O O . LEU A 1 395 ? -50.946 16.678 128.484 1.00 9.17 416 LEU A O 1
ATOM 3070 N N . MET A 1 396 ? -51.463 15.522 130.353 1.00 9.75 417 MET A N 1
ATOM 3071 C CA A MET A 1 396 ? -51.969 16.655 131.131 0.50 10.67 417 MET A CA 1
ATOM 3072 C CA B MET A 1 396 ? -51.959 16.663 131.118 0.50 10.63 417 MET A CA 1
ATOM 3073 C C . MET A 1 396 ? -50.971 17.165 132.158 1.00 10.88 417 MET A C 1
ATOM 3074 O O . MET A 1 396 ? -51.314 18.036 132.954 1.00 13.25 417 MET A O 1
ATOM 3083 N N . ARG A 1 397 ? -49.738 16.632 132.148 1.00 10.45 418 ARG A N 1
ATOM 3084 C CA . ARG A 1 397 ? -48.707 17.127 133.053 1.00 11.78 418 ARG A CA 1
ATOM 3085 C C . ARG A 1 397 ? -48.441 18.609 132.855 1.00 10.74 418 ARG A C 1
ATOM 3086 O O . ARG A 1 397 ? -48.655 19.192 131.791 1.00 10.99 418 ARG A O 1
ATOM 3094 N N . ASP A 1 398 ? -48.004 19.234 133.938 1.00 11.97 419 ASP A N 1
ATOM 3095 C CA . ASP A 1 398 ? -47.674 20.641 133.878 1.00 12.31 419 ASP A CA 1
ATOM 3096 C C . ASP A 1 398 ? -46.547 20.896 132.871 1.00 9.87 419 ASP A C 1
ATOM 3097 O O . ASP A 1 398 ? -45.587 20.149 132.764 1.00 11.79 419 ASP A O 1
ATOM 3102 N N . ARG A 1 399 ? -46.709 21.966 132.124 1.00 9.10 420 ARG A N 1
ATOM 3103 C CA . ARG A 1 399 ? -45.641 22.433 131.273 1.00 8.75 420 ARG A CA 1
ATOM 3104 C C . ARG A 1 399 ? -44.407 22.796 132.079 1.00 9.67 420 ARG A C 1
ATOM 3105 O O . ARG A 1 399 ? -44.485 23.073 133.278 1.00 10.90 420 ARG A O 1
ATOM 3113 N N . LYS A 1 400 ? -43.268 22.757 131.428 1.00 10.27 421 LYS A N 1
ATOM 3114 C CA . LYS A 1 400 ? -42.013 23.140 132.049 1.00 11.10 421 LYS A CA 1
ATOM 3115 C C . LYS A 1 400 ? -42.098 24.612 132.400 1.00 11.57 421 LYS A C 1
ATOM 3116 O O . LYS A 1 400 ? -42.932 25.349 131.874 1.00 10.74 421 LYS A O 1
ATOM 3122 N N . PRO A 1 401 ? -41.214 25.079 133.288 1.00 12.22 422 PRO A N 1
ATOM 3123 C CA . PRO A 1 401 ? -41.291 26.492 133.683 1.00 12.47 422 PRO A CA 1
ATOM 3124 C C . PRO A 1 401 ? -41.265 27.490 132.535 1.00 12.24 422 PRO A C 1
ATOM 3125 O O . PRO A 1 401 ? -41.940 28.514 132.615 1.00 13.13 422 PRO A O 1
ATOM 3129 N N . ASN A 1 402 ? -40.536 27.171 131.465 1.00 10.76 423 ASN A N 1
ATOM 3130 C CA . ASN A 1 402 ? -40.476 28.046 130.296 1.00 10.44 423 ASN A CA 1
ATOM 3131 C C . ASN A 1 402 ? -41.698 27.940 129.368 1.00 9.98 423 ASN A C 1
ATOM 3132 O O . ASN A 1 402 ? -41.729 28.621 128.353 1.00 11.32 423 ASN A O 1
ATOM 3137 N N . GLY A 1 403 ? -42.665 27.091 129.716 1.00 8.92 424 GLY A N 1
ATOM 3138 C CA . GLY A 1 403 ? -43.859 26.890 128.899 1.00 8.16 424 GLY A CA 1
ATOM 3139 C C . GLY A 1 403 ? -43.789 25.738 127.928 1.00 8.35 424 GLY A C 1
ATOM 3140 O O . GLY A 1 403 ? -44.818 25.432 127.319 1.00 8.06 424 GLY A O 1
ATOM 3141 N N . ASP A 1 404 ? -42.629 25.119 127.755 1.00 9.31 425 ASP A N 1
ATOM 3142 C CA . ASP A 1 404 ? -42.534 23.980 126.871 1.00 9.06 425 ASP A CA 1
ATOM 3143 C C . ASP A 1 404 ? -43.392 22.798 127.340 1.00 8.79 425 ASP A C 1
ATOM 3144 O O . ASP A 1 404 ? -43.708 22.653 128.521 1.00 8.90 425 ASP A O 1
ATOM 3149 N N . LEU A 1 405 ? -43.814 21.990 126.360 1.00 8.54 426 LEU A N 1
ATOM 3150 C CA . LEU A 1 405 ? -44.544 20.775 126.651 1.00 8.36 426 LEU A CA 1
ATOM 3151 C C . LEU A 1 405 ? -43.775 19.937 127.685 1.00 8.58 426 LEU A C 1
ATOM 3152 O O . LEU A 1 405 ? -42.539 19.873 127.674 1.00 9.70 426 LEU A O 1
ATOM 3157 N N . PRO A 1 406 ? -44.517 19.233 128.547 1.00 8.69 427 PRO A N 1
ATOM 3158 C CA . PRO A 1 406 ? -43.836 18.337 129.496 1.00 9.66 427 PRO A CA 1
ATOM 3159 C C . PRO A 1 406 ? -43.181 17.172 128.767 1.00 10.21 427 PRO A C 1
ATOM 3160 O O . PRO A 1 406 ? -43.640 16.758 127.685 1.00 10.88 427 PRO A O 1
ATOM 3164 N N . ASP A 1 407 ? -42.093 16.659 129.335 1.00 11.56 428 ASP A N 1
ATOM 3165 C CA . ASP A 1 407 ? -41.562 15.399 128.879 1.00 11.88 428 ASP A CA 1
ATOM 3166 C C . ASP A 1 407 ? -42.572 14.289 129.182 1.00 12.35 428 ASP A C 1
ATOM 3167 O O . ASP A 1 407 ? -43.134 14.221 130.279 1.00 13.11 428 ASP A O 1
ATOM 3172 N N . VAL A 1 408 ? -42.849 13.473 128.167 1.00 11.28 429 VAL A N 1
ATOM 3173 C CA . VAL A 1 408 ? -43.756 12.347 128.309 1.00 11.42 429 VAL A CA 1
ATOM 3174 C C . VAL A 1 408 ? -43.194 11.116 127.612 1.00 10.84 429 VAL A C 1
ATOM 3175 O O . VAL A 1 408 ? -42.461 11.230 126.615 1.00 12.94 429 VAL A O 1
ATOM 3179 N N . ASN A 1 409 ? -43.569 9.946 128.099 1.00 10.05 430 ASN A N 1
ATOM 3180 C CA . ASN A 1 409 ? -43.365 8.696 127.385 1.00 11.11 430 ASN A CA 1
ATOM 3181 C C . ASN A 1 409 ? -44.591 8.245 126.607 1.00 9.90 430 ASN A C 1
ATOM 3182 O O . ASN A 1 409 ? -44.512 7.315 125.803 1.00 10.94 430 ASN A O 1
ATOM 3187 N N . PHE A 1 410 ? -45.726 8.894 126.845 1.00 9.83 431 PHE A N 1
ATOM 3188 C CA . PHE A 1 410 ? -46.950 8.548 126.146 1.00 9.56 431 PHE A CA 1
ATOM 3189 C C . PHE A 1 410 ? -46.755 8.585 124.632 1.00 9.39 431 PHE A C 1
ATOM 3190 O O . PHE A 1 410 ? -46.330 9.606 124.091 1.00 10.94 431 PHE A O 1
ATOM 3198 N N . GLY A 1 411 ? -47.033 7.472 123.943 1.00 9.35 432 GLY A N 1
ATOM 3199 C CA . GLY A 1 411 ? -46.941 7.485 122.510 1.00 9.74 432 GLY A CA 1
ATOM 3200 C C . GLY A 1 411 ? -45.551 7.426 121.911 1.00 9.98 432 GLY A C 1
ATOM 3201 O O . GLY A 1 411 ? -45.418 7.532 120.696 1.00 11.63 432 GLY A O 1
ATOM 3202 N N . LYS A 1 412 ? -44.542 7.235 122.772 1.00 10.29 433 LYS A N 1
ATOM 3203 C CA . LYS A 1 412 ? -43.139 7.112 122.342 1.00 10.51 433 LYS A CA 1
ATOM 3204 C C . LYS A 1 412 ? -42.806 5.643 122.172 1.00 11.10 433 LYS A C 1
ATOM 3205 O O . LYS A 1 412 ? -43.086 4.852 123.067 1.00 10.72 433 LYS A O 1
ATOM 3211 N N . LEU A 1 413 ? -42.268 5.283 121.014 1.00 10.22 434 LEU A N 1
ATOM 3212 C CA . LEU A 1 413 ? -41.902 3.915 120.753 1.00 10.91 434 LEU A CA 1
ATOM 3213 C C . LEU A 1 413 ? -40.706 3.474 121.570 1.00 11.07 434 LEU A C 1
ATOM 3214 O O . LEU A 1 413 ? -39.776 4.260 121.823 1.00 12.94 434 LEU A O 1
ATOM 3219 N N . THR A 1 414 ? -40.724 2.217 121.979 1.00 11.63 435 THR A N 1
ATOM 3220 C CA . THR A 1 414 ? -39.563 1.626 122.623 1.00 13.01 435 THR A CA 1
ATOM 3221 C C . THR A 1 414 ? -38.409 1.529 121.626 1.00 13.70 435 THR A C 1
ATOM 3222 O O . THR A 1 414 ? -38.595 1.640 120.400 1.00 14.83 435 THR A O 1
ATOM 3226 N N . THR A 1 415 ? -37.213 1.240 122.139 1.00 15.96 436 THR A N 1
ATOM 3227 C CA . THR A 1 415 ? -36.071 1.083 121.258 1.00 17.30 436 THR A CA 1
ATOM 3228 C C . THR A 1 415 ? -36.302 -0.036 120.224 1.00 16.45 436 THR A C 1
ATOM 3229 O O . THR A 1 415 ? -35.992 0.115 119.029 1.00 20.43 436 THR A O 1
ATOM 3233 N N . ASP A 1 416 ? -36.842 -1.156 120.688 1.00 17.62 437 ASP A N 1
ATOM 3234 C CA A ASP A 1 416 ? -37.086 -2.309 119.828 0.50 19.88 437 ASP A CA 1
ATOM 3235 C CA B ASP A 1 416 ? -37.079 -2.311 119.821 0.50 18.80 437 ASP A CA 1
ATOM 3236 C C . ASP A 1 416 ? -38.126 -1.974 118.758 1.00 16.94 437 ASP A C 1
ATOM 3237 O O . ASP A 1 416 ? -37.951 -2.276 117.576 1.00 19.06 437 ASP A O 1
ATOM 3246 N N . ALA A 1 417 ? -39.208 -1.329 119.167 1.00 16.26 438 ALA A N 1
ATOM 3247 C CA . ALA A 1 417 ? -40.275 -1.019 118.234 1.00 16.41 438 ALA A CA 1
ATOM 3248 C C . ALA A 1 417 ? -39.871 0.024 117.227 1.00 14.98 438 ALA A C 1
ATOM 3249 O O . ALA A 1 417 ? -40.305 -0.039 116.080 1.00 15.99 438 ALA A O 1
ATOM 3251 N N . GLU A 1 418 ? -39.057 0.984 117.643 1.00 14.91 439 GLU A N 1
ATOM 3252 C CA . GLU A 1 418 ? -38.610 2.056 116.758 1.00 19.09 439 GLU A CA 1
ATOM 3253 C C . GLU A 1 418 ? -37.886 1.444 115.535 1.00 16.06 439 GLU A C 1
ATOM 3254 O O . GLU A 1 418 ? -38.017 1.941 114.417 1.00 16.84 439 GLU A O 1
ATOM 3260 N N . LEU A 1 419 ? -37.138 0.357 115.733 1.00 13.91 440 LEU A N 1
ATOM 3261 C CA . LEU A 1 419 ? -36.452 -0.277 114.614 1.00 15.77 440 LEU A CA 1
ATOM 3262 C C . LEU A 1 419 ? -37.402 -0.909 113.594 1.00 15.30 440 LEU A C 1
ATOM 3263 O O . LEU A 1 419 ? -37.030 -1.038 112.403 1.00 18.32 440 LEU A O 1
ATOM 3268 N N . ARG A 1 420 ? -38.602 -1.298 114.042 1.00 14.07 441 ARG A N 1
ATOM 3269 C CA . ARG A 1 420 ? -39.619 -1.903 113.193 1.00 15.20 441 ARG A CA 1
ATOM 3270 C C . ARG A 1 420 ? -40.611 -0.902 112.568 1.00 13.65 441 ARG A C 1
ATOM 3271 O O . ARG A 1 420 ? -41.303 -1.226 111.609 1.00 14.34 441 ARG A O 1
ATOM 3279 N N . PHE A 1 421 ? -40.625 0.325 113.096 1.00 11.71 442 PHE A N 1
ATOM 3280 C CA . PHE A 1 421 ? -41.468 1.441 112.643 1.00 11.59 442 PHE A CA 1
ATOM 3281 C C . PHE A 1 421 ? -40.604 2.691 112.426 1.00 11.79 442 PHE A C 1
ATOM 3282 O O . PHE A 1 421 ? -40.910 3.798 112.909 1.00 12.07 442 PHE A O 1
ATOM 3290 N N . TRP A 1 422 ? -39.512 2.520 111.679 1.00 12.47 443 TRP A N 1
ATOM 3291 C CA . TRP A 1 422 ? -38.471 3.534 111.633 1.00 13.02 443 TRP A CA 1
ATOM 3292 C C . TRP A 1 422 ? -38.948 4.812 110.959 1.00 11.64 443 TRP A C 1
ATOM 3293 O O . TRP A 1 422 ? -39.540 4.765 109.901 1.00 12.72 443 TRP A O 1
ATOM 3304 N N . GLY A 1 423 ? -38.711 5.934 111.629 1.00 11.63 444 GLY A N 1
ATOM 3305 C CA . GLY A 1 423 ? -39.090 7.236 111.081 1.00 11.87 444 GLY A CA 1
ATOM 3306 C C . GLY A 1 423 ? -40.567 7.565 111.190 1.00 10.61 444 GLY A C 1
ATOM 3307 O O . GLY A 1 423 ? -40.989 8.579 110.647 1.00 13.47 444 GLY A O 1
ATOM 3308 N N . MET A 1 424 ? -41.328 6.762 111.929 1.00 10.20 445 MET A N 1
ATOM 3309 C CA . MET A 1 424 ? -42.792 6.955 112.016 1.00 9.40 445 MET A CA 1
ATOM 3310 C C . MET A 1 424 ? -43.160 7.575 113.362 1.00 8.85 445 MET A C 1
ATOM 3311 O O . MET A 1 424 ? -42.649 7.202 114.407 1.00 10.58 445 MET A O 1
ATOM 3316 N N . GLY A 1 425 ? -44.123 8.482 113.310 1.00 8.36 446 GLY A N 1
ATOM 3317 C CA . GLY A 1 425 ? -44.710 9.076 114.503 1.00 8.82 446 GLY A CA 1
ATOM 3318 C C . GLY A 1 425 ? -44.144 10.415 114.897 1.00 8.15 446 GLY A C 1
ATOM 3319 O O . GLY A 1 425 ? -43.090 10.850 114.372 1.00 10.31 446 GLY A O 1
ATOM 3320 N N . CYS A 1 426 ? -44.808 11.052 115.867 1.00 8.51 447 CYS A N 1
ATOM 3321 C CA . CYS A 1 426 ? -44.460 12.423 116.221 1.00 8.70 447 CYS A CA 1
ATOM 3322 C C . CYS A 1 426 ? -43.242 12.544 117.104 1.00 10.60 447 CYS A C 1
ATOM 3323 O O . CYS A 1 426 ? -42.631 13.629 117.157 1.00 14.17 447 CYS A O 1
ATOM 3326 N N . PHE A 1 427 ? -42.872 11.479 117.793 1.00 12.10 448 PHE A N 1
ATOM 3327 C CA . PHE A 1 427 ? -41.677 11.524 118.669 1.00 15.08 448 PHE A CA 1
ATOM 3328 C C . PHE A 1 427 ? -40.477 10.881 117.995 1.00 20.08 448 PHE A C 1
ATOM 3329 O O . PHE A 1 427 ? -40.588 10.131 117.059 1.00 19.84 448 PHE A O 1
ATOM 3337 N N . LYS B 1 3 ? -42.054 53.398 80.002 1.00 23.98 24 LYS B N 1
ATOM 3338 C CA . LYS B 1 3 ? -42.606 53.469 81.369 1.00 21.65 24 LYS B CA 1
ATOM 3339 C C . LYS B 1 3 ? -43.052 52.066 81.888 1.00 17.09 24 LYS B C 1
ATOM 3340 O O . LYS B 1 3 ? -43.434 51.211 81.100 1.00 16.59 24 LYS B O 1
ATOM 3346 N N . THR B 1 4 ? -42.947 51.879 83.217 1.00 14.88 25 THR B N 1
ATOM 3347 C CA . THR B 1 4 ? -43.561 50.767 83.914 1.00 13.73 25 THR B CA 1
ATOM 3348 C C . THR B 1 4 ? -44.666 51.275 84.846 1.00 12.80 25 THR B C 1
ATOM 3349 O O . THR B 1 4 ? -44.429 52.057 85.771 1.00 16.59 25 THR B O 1
ATOM 3353 N N . TYR B 1 5 ? -45.894 50.803 84.581 1.00 10.00 26 TYR B N 1
ATOM 3354 C CA . TYR B 1 5 ? -47.057 51.075 85.400 1.00 10.32 26 TYR B CA 1
ATOM 3355 C C . TYR B 1 5 ? -47.343 49.880 86.276 1.00 9.59 26 TYR B C 1
ATOM 3356 O O . TYR B 1 5 ? -46.948 48.762 85.956 1.00 10.42 26 TYR B O 1
ATOM 3365 N N . TYR B 1 6 ? -48.106 50.123 87.334 1.00 9.96 27 TYR B N 1
ATOM 3366 C CA . TYR B 1 6 ? -48.534 49.109 88.267 1.00 9.57 27 TYR B CA 1
ATOM 3367 C C . TYR B 1 6 ? -50.035 49.193 88.500 1.00 9.42 27 TYR B C 1
ATOM 3368 O O . TYR B 1 6 ? -50.592 50.305 88.578 1.00 10.18 27 TYR B O 1
ATOM 3377 N N . MET B 1 7 ? -50.689 48.035 88.633 1.00 9.21 28 MET B N 1
ATOM 3378 C CA . MET B 1 7 ? -52.051 47.974 89.139 1.00 9.47 28 MET B CA 1
ATOM 3379 C C . MET B 1 7 ? -52.114 46.995 90.311 1.00 9.83 28 MET B C 1
ATOM 3380 O O . MET B 1 7 ? -51.248 46.129 90.478 1.00 9.72 28 MET B O 1
ATOM 3385 N N . ASP B 1 8 ? -53.128 47.199 91.155 1.00 10.19 29 ASP B N 1
ATOM 3386 C CA . ASP B 1 8 ? -53.263 46.474 92.414 1.00 10.54 29 ASP B CA 1
ATOM 3387 C C . ASP B 1 8 ? -54.722 46.436 92.786 1.00 11.14 29 ASP B C 1
ATOM 3388 O O . ASP B 1 8 ? -55.433 47.408 92.531 1.00 11.44 29 ASP B O 1
ATOM 3393 N N . PRO B 1 9 ? -55.179 45.346 93.434 1.00 11.48 30 PRO B N 1
ATOM 3394 C CA . PRO B 1 9 ? -56.597 45.332 93.801 1.00 12.88 30 PRO B CA 1
ATOM 3395 C C . PRO B 1 9 ? -56.987 46.472 94.753 1.00 13.10 30 PRO B C 1
ATOM 3396 O O . PRO B 1 9 ? -58.146 46.878 94.772 1.00 16.07 30 PRO B O 1
ATOM 3400 N N . GLU B 1 10 ? -56.014 46.984 95.509 1.00 12.64 31 GLU B N 1
ATOM 3401 C CA . GLU B 1 10 ? -56.247 48.091 96.449 1.00 14.15 31 GLU B CA 1
ATOM 3402 C C . GLU B 1 10 ? -55.752 49.434 95.912 1.00 14.21 31 GLU B C 1
ATOM 3403 O O . GLU B 1 10 ? -55.643 50.413 96.677 1.00 15.99 31 GLU B O 1
ATOM 3409 N N . GLY B 1 11 ? -55.466 49.494 94.615 1.00 13.86 32 GLY B N 1
ATOM 3410 C CA . GLY B 1 11 ? -55.038 50.727 93.970 1.00 13.70 32 GLY B CA 1
ATOM 3411 C C . GLY B 1 11 ? -56.190 51.664 93.698 1.00 14.94 32 GLY B C 1
ATOM 3412 O O . GLY B 1 11 ? -57.311 51.440 94.152 1.00 15.85 32 GLY B O 1
ATOM 3413 N N . SER B 1 12 ? -55.893 52.710 92.941 1.00 14.06 33 SER B N 1
ATOM 3414 C CA . SER B 1 12 ? -56.881 53.713 92.573 1.00 14.86 33 SER B CA 1
ATOM 3415 C C . SER B 1 12 ? -56.605 54.186 91.165 1.00 15.27 33 SER B C 1
ATOM 3416 O O . SER B 1 12 ? -55.467 54.506 90.841 1.00 15.41 33 SER B O 1
ATOM 3419 N N . ASP B 1 13 ? -57.660 54.314 90.361 1.00 14.84 34 ASP B N 1
ATOM 3420 C CA . ASP B 1 13 ? -57.522 54.884 89.025 1.00 15.23 34 ASP B CA 1
ATOM 3421 C C . ASP B 1 13 ? -57.285 56.399 89.031 1.00 17.02 34 ASP B C 1
ATOM 3422 O O . ASP B 1 13 ? -56.991 56.966 87.989 1.00 18.99 34 ASP B O 1
ATOM 3427 N N . SER B 1 14 ? -57.354 57.019 90.218 1.00 19.29 35 SER B N 1
ATOM 3428 C CA . SER B 1 14 ? -56.902 58.411 90.434 1.00 21.65 35 SER B CA 1
ATOM 3429 C C . SER B 1 14 ? -55.410 58.535 90.730 1.00 20.93 35 SER B C 1
ATOM 3430 O O . SER B 1 14 ? -54.889 59.662 90.767 1.00 22.93 35 SER B O 1
ATOM 3433 N N . ASN B 1 15 ? -54.733 57.396 90.928 1.00 24.72 36 ASN B N 1
ATOM 3434 C CA . ASN B 1 15 ? -53.296 57.394 91.196 1.00 26.99 36 ASN B CA 1
ATOM 3435 C C . ASN B 1 15 ? -52.561 57.520 89.872 1.00 19.23 36 ASN B C 1
ATOM 3436 O O . ASN B 1 15 ? -53.166 57.332 88.788 1.00 19.83 36 ASN B O 1
ATOM 3441 N N . PRO B 1 16 ? -51.249 57.829 89.938 1.00 19.54 37 PRO B N 1
ATOM 3442 C CA . PRO B 1 16 ? -50.434 57.875 88.727 1.00 18.73 37 PRO B CA 1
ATOM 3443 C C . PRO B 1 16 ? -49.993 56.502 88.180 1.00 16.17 37 PRO B C 1
ATOM 3444 O O . PRO B 1 16 ? -49.440 56.449 87.096 1.00 17.12 37 PRO B O 1
ATOM 3448 N N . GLY B 1 17 ? -50.214 55.408 88.909 1.00 15.12 38 GLY B N 1
ATOM 3449 C CA . GLY B 1 17 ? -49.812 54.086 88.420 1.00 14.72 38 GLY B CA 1
ATOM 3450 C C . GLY B 1 17 ? -48.366 53.734 88.702 1.00 13.54 38 GLY B C 1
ATOM 3451 O O . GLY B 1 17 ? -47.762 52.909 87.999 1.00 13.52 38 GLY B O 1
ATOM 3452 N N . THR B 1 18 ? -47.805 54.351 89.740 1.00 14.25 39 THR B N 1
ATOM 3453 C CA . THR B 1 18 ? -46.456 54.010 90.178 1.00 15.34 39 THR B CA 1
ATOM 3454 C C . THR B 1 18 ? -46.487 52.788 91.125 1.00 15.79 39 THR B C 1
ATOM 3455 O O . THR B 1 18 ? -47.543 52.317 91.519 1.00 15.04 39 THR B O 1
ATOM 3459 N N . SER B 1 19 ? -45.317 52.301 91.503 1.00 16.67 40 SER B N 1
ATOM 3460 C CA . SER B 1 19 ? -45.225 51.189 92.431 1.00 21.53 40 SER B CA 1
ATOM 3461 C C . SER B 1 19 ? -45.894 51.565 93.777 1.00 18.01 40 SER B C 1
ATOM 3462 O O . SER B 1 19 ? -46.660 50.766 94.337 1.00 17.34 40 SER B O 1
ATOM 3465 N N . ASP B 1 20 ? -45.602 52.765 94.275 1.00 17.18 41 ASP B N 1
ATOM 3466 C CA . ASP B 1 20 ? -46.193 53.256 95.525 1.00 17.83 41 ASP B CA 1
ATOM 3467 C C . ASP B 1 20 ? -47.689 53.573 95.426 1.00 16.52 41 ASP B C 1
ATOM 3468 O O . ASP B 1 20 ? -48.431 53.454 96.422 1.00 19.81 41 ASP B O 1
ATOM 3473 N N . LYS B 1 21 ? -48.132 53.983 94.236 1.00 16.50 42 LYS B N 1
ATOM 3474 C CA . LYS B 1 21 ? -49.482 54.471 94.016 1.00 15.97 42 LYS B CA 1
ATOM 3475 C C . LYS B 1 21 ? -50.044 53.813 92.746 1.00 14.28 42 LYS B C 1
ATOM 3476 O O . LYS B 1 21 ? -50.154 54.452 91.688 1.00 15.39 42 LYS B O 1
ATOM 3482 N N . PRO B 1 22 ? -50.369 52.512 92.833 1.00 13.60 43 PRO B N 1
ATOM 3483 C CA . PRO B 1 22 ? -50.810 51.766 91.650 1.00 11.90 43 PRO B CA 1
ATOM 3484 C C . PRO B 1 22 ? -52.244 52.132 91.214 1.00 12.08 43 PRO B C 1
ATOM 3485 O O . PRO B 1 22 ? -53.072 52.607 92.006 1.00 14.20 43 PRO B O 1
ATOM 3489 N N . PHE B 1 23 ? -52.529 51.873 89.952 1.00 11.23 44 PHE B N 1
ATOM 3490 C CA . PHE B 1 23 ? -53.879 51.928 89.438 1.00 11.79 44 PHE B CA 1
ATOM 3491 C C . PHE B 1 23 ? -54.730 50.791 90.047 1.00 11.43 44 PHE B C 1
ATOM 3492 O O . PHE B 1 23 ? -54.176 49.863 90.646 1.00 12.59 44 PHE B O 1
ATOM 3500 N N . ALA B 1 24 ? -56.048 50.863 89.835 1.00 11.71 45 ALA B N 1
ATOM 3501 C CA . ALA B 1 24 ? -56.976 49.817 90.234 1.00 12.71 45 ALA B CA 1
ATOM 3502 C C . ALA B 1 24 ? -57.417 48.889 89.104 1.00 11.05 45 ALA B C 1
ATOM 3503 O O . ALA B 1 24 ? -57.694 47.730 89.357 1.00 13.20 45 ALA B O 1
ATOM 3505 N N . THR B 1 25 ? -57.516 49.394 87.864 1.00 11.64 46 THR B N 1
ATOM 3506 C CA . THR B 1 25 ? -58.085 48.626 86.768 1.00 11.14 46 THR B CA 1
ATOM 3507 C C . THR B 1 25 ? -57.312 48.709 85.471 1.00 10.85 46 THR B C 1
ATOM 3508 O O . THR B 1 25 ? -56.605 49.681 85.196 1.00 11.56 46 THR B O 1
ATOM 3512 N N . LEU B 1 26 ? -57.555 47.716 84.629 1.00 10.21 47 LEU B N 1
ATOM 3513 C CA . LEU B 1 26 ? -57.017 47.734 83.275 1.00 10.84 47 LEU B CA 1
ATOM 3514 C C . LEU B 1 26 ? -57.658 48.795 82.385 1.00 11.30 47 LEU B C 1
ATOM 3515 O O . LEU B 1 26 ? -57.090 49.145 81.359 1.00 12.39 47 LEU B O 1
ATOM 3520 N N . VAL B 1 27 ? -58.853 49.274 82.753 1.00 11.82 48 VAL B N 1
ATOM 3521 C CA . VAL B 1 27 ? -59.488 50.366 81.997 1.00 12.75 48 VAL B CA 1
ATOM 3522 C C . VAL B 1 27 ? -58.574 51.587 82.041 1.00 12.26 48 VAL B C 1
ATOM 3523 O O . VAL B 1 27 ? -58.311 52.223 81.019 1.00 12.99 48 VAL B O 1
ATOM 3527 N N . LYS B 1 28 ? -58.065 51.910 83.225 1.00 12.65 49 LYS B N 1
ATOM 3528 C CA . LYS B 1 28 ? -57.154 53.038 83.356 1.00 13.06 49 LYS B CA 1
ATOM 3529 C C . LYS B 1 28 ? -55.812 52.785 82.662 1.00 12.41 49 LYS B C 1
ATOM 3530 O O . LYS B 1 28 ? -55.275 53.655 82.004 1.00 12.88 49 LYS B O 1
ATOM 3536 N N . VAL B 1 29 ? -55.287 51.583 82.816 1.00 12.08 50 VAL B N 1
ATOM 3537 C CA . VAL B 1 29 ? -54.079 51.182 82.117 1.00 11.47 50 VAL B CA 1
ATOM 3538 C C . VAL B 1 29 ? -54.208 51.435 80.607 1.00 11.61 50 VAL B C 1
ATOM 3539 O O . VAL B 1 29 ? -53.321 52.017 79.992 1.00 12.50 50 VAL B O 1
ATOM 3543 N N . GLN B 1 30 ? -55.338 51.050 80.010 1.00 11.23 51 GLN B N 1
ATOM 3544 C CA . GLN B 1 30 ? -55.545 51.201 78.583 1.00 11.81 51 GLN B CA 1
ATOM 3545 C C . GLN B 1 30 ? -55.606 52.656 78.133 1.00 13.61 51 GLN B C 1
ATOM 3546 O O . GLN B 1 30 ? -55.252 52.945 77.007 1.00 15.64 51 GLN B O 1
ATOM 3552 N N . GLU B 1 31 ? -55.994 53.555 79.020 1.00 14.17 52 GLU B N 1
ATOM 3553 C CA . GLU B 1 31 ? -55.959 54.985 78.737 1.00 14.97 52 GLU B CA 1
ATOM 3554 C C . GLU B 1 31 ? -54.533 55.505 78.522 1.00 15.02 52 GLU B C 1
ATOM 3555 O O . GLU B 1 31 ? -54.335 56.405 77.715 1.00 17.80 52 GLU B O 1
ATOM 3561 N N . VAL B 1 32 ? -53.549 54.962 79.233 1.00 15.15 53 VAL B N 1
ATOM 3562 C CA . VAL B 1 32 ? -52.215 55.582 79.263 1.00 16.06 53 VAL B CA 1
ATOM 3563 C C . VAL B 1 32 ? -51.124 54.875 78.472 1.00 13.99 53 VAL B C 1
ATOM 3564 O O . VAL B 1 32 ? -50.152 55.522 78.096 1.00 16.41 53 VAL B O 1
ATOM 3568 N N . VAL B 1 33 ? -51.246 53.568 78.241 1.00 13.28 54 VAL B N 1
ATOM 3569 C CA . VAL B 1 33 ? -50.114 52.819 77.668 1.00 12.55 54 VAL B CA 1
ATOM 3570 C C . VAL B 1 33 ? -49.846 53.167 76.206 1.00 12.41 54 VAL B C 1
ATOM 3571 O O . VAL B 1 33 ? -50.766 53.483 75.420 1.00 14.66 54 VAL B O 1
ATOM 3575 N N . VAL B 1 34 ? -48.571 53.110 75.868 1.00 12.66 55 VAL B N 1
ATOM 3576 C CA . VAL B 1 34 ? -48.105 53.218 74.498 1.00 13.26 55 VAL B CA 1
ATOM 3577 C C . VAL B 1 34 ? -47.059 52.126 74.250 1.00 11.75 55 VAL B C 1
ATOM 3578 O O . VAL B 1 34 ? -46.554 51.491 75.180 1.00 12.37 55 VAL B O 1
ATOM 3582 N N . ALA B 1 35 ? -46.722 51.945 72.977 1.00 13.12 56 ALA B N 1
ATOM 3583 C CA . ALA B 1 35 ? -45.746 50.942 72.570 1.00 12.40 56 ALA B CA 1
ATOM 3584 C C . ALA B 1 35 ? -44.487 51.006 73.417 1.00 11.97 56 ALA B C 1
ATOM 3585 O O . ALA B 1 35 ? -43.904 52.083 73.623 1.00 13.73 56 ALA B O 1
ATOM 3587 N N . GLY B 1 36 ? -44.069 49.858 73.934 1.00 11.45 57 GLY B N 1
ATOM 3588 C CA . GLY B 1 36 ? -42.893 49.748 74.783 1.00 11.53 57 GLY B CA 1
ATOM 3589 C C . GLY B 1 36 ? -43.163 49.751 76.274 1.00 11.64 57 GLY B C 1
ATOM 3590 O O . GLY B 1 36 ? -42.313 49.358 77.051 1.00 12.99 57 GLY B O 1
ATOM 3591 N N . ASP B 1 37 ? -44.342 50.205 76.684 1.00 11.01 58 ASP B N 1
ATOM 3592 C CA . ASP B 1 37 ? -44.672 50.280 78.112 1.00 10.01 58 ASP B CA 1
ATOM 3593 C C . ASP B 1 37 ? -44.871 48.878 78.678 1.00 9.63 58 ASP B C 1
ATOM 3594 O O . ASP B 1 37 ? -45.212 47.927 77.970 1.00 10.97 58 ASP B O 1
ATOM 3599 N N . VAL B 1 38 ? -44.663 48.781 79.975 1.00 10.56 59 VAL B N 1
ATOM 3600 C CA . VAL B 1 38 ? -44.899 47.556 80.729 1.00 11.50 59 VAL B CA 1
ATOM 3601 C C . VAL B 1 38 ? -45.870 47.892 81.846 1.00 10.49 59 VAL B C 1
ATOM 3602 O O . VAL B 1 38 ? -45.756 48.940 82.527 1.00 10.95 59 VAL B O 1
ATOM 3606 N N . VAL B 1 39 ? -46.801 46.969 82.054 1.00 10.17 60 VAL B N 1
ATOM 3607 C CA . VAL B 1 39 ? -47.735 47.057 83.137 1.00 10.11 60 VAL B CA 1
ATOM 3608 C C . VAL B 1 39 ? -47.494 45.832 84.017 1.00 8.98 60 VAL B C 1
ATOM 3609 O O . VAL B 1 39 ? -47.640 44.703 83.559 1.00 10.11 60 VAL B O 1
ATOM 3613 N N . TYR B 1 40 ? -47.101 46.052 85.272 1.00 8.37 61 TYR B N 1
ATOM 3614 C CA . TYR B 1 40 ? -47.029 44.995 86.243 1.00 8.59 61 TYR B CA 1
ATOM 3615 C C . TYR B 1 40 ? -48.338 44.913 87.026 1.00 8.90 61 TYR B C 1
ATOM 3616 O O . TYR B 1 40 ? -48.800 45.909 87.611 1.00 10.13 61 TYR B O 1
ATOM 3625 N N . ILE B 1 41 ? -48.938 43.720 87.008 1.00 8.45 62 ILE B N 1
ATOM 3626 C CA . ILE B 1 41 ? -50.229 43.469 87.637 1.00 8.16 62 ILE B CA 1
ATOM 3627 C C . ILE B 1 41 ? -49.954 42.763 88.960 1.00 7.55 62 ILE B C 1
ATOM 3628 O O . ILE B 1 41 ? -49.462 41.629 88.972 1.00 8.03 62 ILE B O 1
ATOM 3633 N N . ASN B 1 42 ? -50.218 43.433 90.079 1.00 8.20 63 ASN B N 1
ATOM 3634 C CA . ASN B 1 42 ? -49.909 42.829 91.359 1.00 8.77 63 ASN B CA 1
ATOM 3635 C C . ASN B 1 42 ? -50.854 41.670 91.636 1.00 8.96 63 ASN B C 1
ATOM 3636 O O . ASN B 1 42 ? -52.008 41.666 91.188 1.00 10.22 63 ASN B O 1
ATOM 3641 N N . PRO B 1 43 ? -50.378 40.665 92.392 1.00 10.13 64 PRO B N 1
ATOM 3642 C CA . PRO B 1 43 ? -51.260 39.550 92.703 1.00 11.50 64 PRO B CA 1
ATOM 3643 C C . PRO B 1 43 ? -52.376 39.939 93.651 1.00 11.15 64 PRO B C 1
ATOM 3644 O O . PRO B 1 43 ? -52.394 41.069 94.183 1.00 14.61 64 PRO B O 1
ATOM 3648 N N . GLY B 1 44 ? -53.292 39.004 93.831 1.00 12.06 65 GLY B N 1
ATOM 3649 C CA . GLY B 1 44 ? -54.563 39.227 94.491 1.00 11.17 65 GLY B CA 1
ATOM 3650 C C . GLY B 1 44 ? -55.674 39.060 93.479 1.00 10.06 65 GLY B C 1
ATOM 3651 O O . GLY B 1 44 ? -55.464 38.836 92.277 1.00 10.63 65 GLY B O 1
ATOM 3652 N N . THR B 1 45 ? -56.897 39.233 93.956 1.00 11.69 66 THR B N 1
ATOM 3653 C CA . THR B 1 45 ? -58.084 39.092 93.125 1.00 11.37 66 THR B CA 1
ATOM 3654 C C . THR B 1 45 ? -58.664 40.462 92.811 1.00 10.51 66 THR B C 1
ATOM 3655 O O . THR B 1 45 ? -58.907 41.274 93.714 1.00 11.68 66 THR B O 1
ATOM 3659 N N . TYR B 1 46 ? -58.889 40.696 91.519 1.00 9.86 67 TYR B N 1
ATOM 3660 C CA . TYR B 1 46 ? -59.571 41.889 91.016 1.00 9.75 67 TYR B CA 1
ATOM 3661 C C . TYR B 1 46 ? -60.973 41.465 90.664 1.00 9.83 67 TYR B C 1
ATOM 3662 O O . TYR B 1 46 ? -61.196 40.762 89.655 1.00 9.77 67 TYR B O 1
ATOM 3671 N N . VAL B 1 47 ? -61.945 41.858 91.487 1.00 10.34 68 VAL B N 1
ATOM 3672 C CA . VAL B 1 47 ? -63.330 41.552 91.179 1.00 10.39 68 VAL B CA 1
ATOM 3673 C C . VAL B 1 47 ? -63.802 42.671 90.274 1.00 10.65 68 VAL B C 1
ATOM 3674 O O . VAL B 1 47 ? -63.816 43.852 90.669 1.00 12.07 68 VAL B O 1
ATOM 3678 N N . VAL B 1 48 ? -64.178 42.337 89.049 1.00 9.46 69 VAL B N 1
ATOM 3679 C CA . VAL B 1 48 ? -64.700 43.356 88.141 1.00 10.95 69 VAL B CA 1
ATOM 3680 C C . VAL B 1 48 ? -66.105 43.795 88.621 1.00 11.11 69 VAL B C 1
ATOM 3681 O O . VAL B 1 48 ? -66.979 42.961 88.795 1.00 11.55 69 VAL B O 1
ATOM 3685 N N . PRO B 1 49 ? -66.303 45.087 88.909 1.00 12.09 70 PRO B N 1
ATOM 3686 C CA . PRO B 1 49 ? -67.617 45.458 89.471 1.00 13.64 70 PRO B CA 1
ATOM 3687 C C . PRO B 1 49 ? -68.763 45.150 88.525 1.00 12.94 70 PRO B C 1
ATOM 3688 O O . PRO B 1 49 ? -68.616 45.312 87.305 1.00 13.05 70 PRO B O 1
ATOM 3692 N N . ALA B 1 50 ? -69.912 44.745 89.094 1.00 14.88 71 ALA B N 1
ATOM 3693 C CA . ALA B 1 50 ? -71.097 44.418 88.309 1.00 15.40 71 ALA B CA 1
ATOM 3694 C C . ALA B 1 50 ? -71.510 45.516 87.356 1.00 16.13 71 ALA B C 1
ATOM 3695 O O . ALA B 1 50 ? -72.033 45.225 86.272 1.00 19.98 71 ALA B O 1
ATOM 3697 N N . ASN B 1 51 ? -71.271 46.775 87.736 1.00 16.65 72 ASN B N 1
ATOM 3698 C CA A ASN B 1 51 ? -71.750 47.891 86.907 0.50 19.02 72 ASN B CA 1
ATOM 3699 C CA B ASN B 1 51 ? -71.724 47.955 86.991 0.50 18.85 72 ASN B CA 1
ATOM 3700 C C . ASN B 1 51 ? -70.632 48.631 86.183 1.00 19.42 72 ASN B C 1
ATOM 3701 O O . ASN B 1 51 ? -70.830 49.728 85.688 1.00 20.66 72 ASN B O 1
ATOM 3710 N N . GLN B 1 52 ? -69.460 48.007 86.062 1.00 16.06 73 GLN B N 1
ATOM 3711 C CA . GLN B 1 52 ? -68.390 48.596 85.230 1.00 14.69 73 GLN B CA 1
ATOM 3712 C C . GLN B 1 52 ? -68.857 48.582 83.771 1.00 14.56 73 GLN B C 1
ATOM 3713 O O . GLN B 1 52 ? -69.258 47.532 83.249 1.00 15.53 73 GLN B O 1
ATOM 3719 N N . VAL B 1 53 ? -68.810 49.744 83.122 1.00 14.28 74 VAL B N 1
ATOM 3720 C CA . VAL B 1 53 ? -69.294 49.856 81.743 1.00 14.37 74 VAL B CA 1
ATOM 3721 C C . VAL B 1 53 ? -68.332 49.075 80.829 1.00 13.18 74 VAL B C 1
ATOM 3722 O O . VAL B 1 53 ? -67.124 49.024 81.086 1.00 14.03 74 VAL B O 1
ATOM 3726 N N . PRO B 1 54 ? -68.871 48.442 79.776 1.00 12.82 75 PRO B N 1
ATOM 3727 C CA . PRO B 1 54 ? -67.969 47.723 78.869 1.00 12.52 75 PRO B CA 1
ATOM 3728 C C . PRO B 1 54 ? -67.019 48.711 78.201 1.00 11.55 75 PRO B C 1
ATOM 3729 O O . PRO B 1 54 ? -67.417 49.839 77.924 1.00 12.90 75 PRO B O 1
ATOM 3733 N N . MET B 1 55 ? -65.785 48.295 77.910 1.00 11.89 76 MET B N 1
ATOM 3734 C CA . MET B 1 55 ? -64.917 49.174 77.133 1.00 11.78 76 MET B CA 1
ATOM 3735 C C . MET B 1 55 ? -65.376 49.283 75.679 1.00 11.28 76 MET B C 1
ATOM 3736 O O . MET B 1 55 ? -65.167 50.301 75.045 1.00 13.03 76 MET B O 1
ATOM 3741 N N . THR B 1 56 ? -65.989 48.235 75.146 1.00 11.24 77 THR B N 1
ATOM 3742 C CA . THR B 1 56 ? -66.635 48.317 73.843 1.00 11.45 77 THR B CA 1
ATOM 3743 C C . THR B 1 56 ? -67.694 47.244 73.767 1.00 10.63 77 THR B C 1
ATOM 3744 O O . THR B 1 56 ? -67.864 46.435 74.683 1.00 10.61 77 THR B O 1
ATOM 3748 N N . THR B 1 57 ? -68.395 47.258 72.645 1.00 12.24 78 THR B N 1
ATOM 3749 C CA . THR B 1 57 ? -69.326 46.191 72.294 1.00 12.00 78 THR B CA 1
ATOM 3750 C C . THR B 1 57 ? -69.053 45.724 70.871 1.00 12.18 78 THR B C 1
ATOM 3751 O O . THR B 1 57 ? -68.453 46.456 70.080 1.00 13.32 78 THR B O 1
ATOM 3755 N N . THR B 1 58 ? -69.484 44.507 70.544 1.00 11.00 79 THR B N 1
ATOM 3756 C CA . THR B 1 58 ? -69.394 44.003 69.168 1.00 11.17 79 THR B CA 1
ATOM 3757 C C . THR B 1 58 ? -70.696 43.336 68.779 1.00 11.15 79 THR B C 1
ATOM 3758 O O . THR B 1 58 ? -71.540 43.007 69.611 1.00 11.69 79 THR B O 1
ATOM 3762 N N . ASN B 1 59 ? -70.812 43.104 67.489 1.00 12.36 80 ASN B N 1
ATOM 3763 C CA . ASN B 1 59 ? -71.925 42.358 66.900 1.00 11.97 80 ASN B CA 1
ATOM 3764 C C . ASN B 1 59 ? -73.270 42.998 67.214 1.00 12.87 80 ASN B C 1
ATOM 3765 O O . ASN B 1 59 ? -74.211 42.357 67.697 1.00 14.03 80 ASN B O 1
ATOM 3770 N N . SER B 1 60 ? -73.340 44.286 66.899 1.00 13.95 81 SER B N 1
ATOM 3771 C CA . SER B 1 60 ? -74.559 45.075 67.063 1.00 15.53 81 SER B CA 1
ATOM 3772 C C . SER B 1 60 ? -75.090 45.019 68.484 1.00 15.54 81 SER B C 1
ATOM 3773 O O . SER B 1 60 ? -76.292 44.895 68.704 1.00 20.00 81 SER B O 1
ATOM 3776 N N . GLY B 1 61 ? -74.166 45.123 69.435 1.00 15.56 82 GLY B N 1
ATOM 3777 C CA . GLY B 1 61 ? -74.486 45.150 70.845 1.00 16.13 82 GLY B CA 1
ATOM 3778 C C . GLY B 1 61 ? -74.668 43.797 71.517 1.00 13.33 82 GLY B C 1
ATOM 3779 O O . GLY B 1 61 ? -74.949 43.757 72.707 1.00 15.68 82 GLY B O 1
ATOM 3780 N N . LEU B 1 62 ? -74.499 42.690 70.782 1.00 12.96 83 LEU B N 1
ATOM 3781 C CA . LEU B 1 62 ? -74.637 41.352 71.345 1.00 12.20 83 LEU B CA 1
ATOM 3782 C C . LEU B 1 62 ? -73.570 41.109 72.438 1.00 10.98 83 LEU B C 1
ATOM 3783 O O . LEU B 1 62 ? -73.862 40.473 73.450 1.00 12.16 83 LEU B O 1
ATOM 3788 N N . TYR B 1 63 ? -72.345 41.584 72.203 1.00 10.66 84 TYR B N 1
ATOM 3789 C CA . TYR B 1 63 ? -71.228 41.402 73.139 1.00 9.85 84 TYR B CA 1
ATOM 3790 C C . TYR B 1 63 ? -70.963 42.628 73.992 1.00 10.03 84 TYR B C 1
ATOM 3791 O O . TYR B 1 63 ? -70.840 43.741 73.493 1.00 11.60 84 TYR B O 1
ATOM 3800 N N . HIS B 1 64 ? -70.863 42.380 75.299 1.00 9.62 85 HIS B N 1
ATOM 3801 C CA . HIS B 1 64 ? -70.280 43.278 76.309 1.00 10.12 85 HIS B CA 1
ATOM 3802 C C . HIS B 1 64 ? -68.796 42.894 76.443 1.00 9.50 85 HIS B C 1
ATOM 3803 O O . HIS B 1 64 ? -68.489 41.779 76.894 1.00 9.50 85 HIS B O 1
ATOM 3810 N N . CYS B 1 65 ? -67.887 43.758 75.984 1.00 8.94 86 CYS B N 1
ATOM 3811 C CA . CYS B 1 65 ? -66.447 43.499 76.052 1.00 9.21 86 CYS B CA 1
ATOM 3812 C C . CYS B 1 65 ? -65.882 44.241 77.243 1.00 9.87 86 CYS B C 1
ATOM 3813 O O . CYS B 1 65 ? -65.919 45.475 77.313 1.00 10.87 86 CYS B O 1
ATOM 3816 N N . VAL B 1 66 ? -65.349 43.481 78.194 1.00 8.66 87 VAL B N 1
ATOM 3817 C CA . VAL B 1 66 ? -64.885 44.055 79.455 1.00 8.75 87 VAL B CA 1
ATOM 3818 C C . VAL B 1 66 ? -63.641 44.907 79.243 1.00 9.26 87 VAL B C 1
ATOM 3819 O O . VAL B 1 66 ? -63.632 46.100 79.575 1.00 10.16 87 VAL B O 1
ATOM 3823 N N . PHE B 1 67 ? -62.610 44.282 78.684 1.00 9.47 88 PHE B N 1
ATOM 3824 C CA . PHE B 1 67 ? -61.344 44.948 78.401 1.00 9.30 88 PHE B CA 1
ATOM 3825 C C . PHE B 1 67 ? -61.115 44.915 76.908 1.00 9.25 88 PHE B C 1
ATOM 3826 O O . PHE B 1 67 ? -61.062 43.859 76.312 1.00 11.88 88 PHE B O 1
ATOM 3834 N N . HIS B 1 68 ? -60.990 46.099 76.303 1.00 9.58 89 HIS B N 1
ATOM 3835 C CA . HIS B 1 68 ? -60.713 46.217 74.885 1.00 9.22 89 HIS B CA 1
ATOM 3836 C C . HIS B 1 68 ? -59.227 46.432 74.726 1.00 9.19 89 HIS B C 1
ATOM 3837 O O . HIS B 1 68 ? -58.705 47.510 75.074 1.00 9.69 89 HIS B O 1
ATOM 3844 N N . MET B 1 69 ? -58.540 45.388 74.248 1.00 8.67 90 MET B N 1
ATOM 3845 C CA . MET B 1 69 ? -57.098 45.439 74.028 1.00 8.51 90 MET B CA 1
ATOM 3846 C C . MET B 1 69 ? -56.881 45.996 72.631 1.00 9.55 90 MET B C 1
ATOM 3847 O O . MET B 1 69 ? -56.598 45.263 71.669 1.00 9.65 90 MET B O 1
ATOM 3852 N N . ASN B 1 70 ? -57.053 47.311 72.554 1.00 9.77 91 ASN B N 1
ATOM 3853 C CA . ASN B 1 70 ? -57.159 48.003 71.285 1.00 10.27 91 ASN B CA 1
ATOM 3854 C C . ASN B 1 70 ? -55.896 48.731 70.854 1.00 11.57 91 ASN B C 1
ATOM 3855 O O . ASN B 1 70 ? -55.712 48.967 69.687 1.00 16.78 91 ASN B O 1
ATOM 3860 N N . LYS B 1 71 ? -55.042 49.098 71.813 1.00 11.52 92 LYS B N 1
ATOM 3861 C CA . LYS B 1 71 ? -53.776 49.730 71.499 1.00 12.03 92 LYS B CA 1
ATOM 3862 C C . LYS B 1 71 ? -52.780 48.686 71.046 1.00 11.30 92 LYS B C 1
ATOM 3863 O O . LYS B 1 71 ? -52.892 47.500 71.367 1.00 11.89 92 LYS B O 1
ATOM 3869 N N . SER B 1 72 ? -51.816 49.136 70.264 1.00 11.86 93 SER B N 1
ATOM 3870 C CA . SER B 1 72 ? -50.797 48.264 69.699 1.00 10.54 93 SER B CA 1
ATOM 3871 C C . SER B 1 72 ? -49.417 48.674 70.117 1.00 10.49 93 SER B C 1
ATOM 3872 O O . SER B 1 72 ? -49.105 49.862 70.197 1.00 11.56 93 SER B O 1
ATOM 3875 N N . GLY B 1 73 ? -48.565 47.675 70.277 1.00 10.01 94 GLY B N 1
ATOM 3876 C CA . GLY B 1 73 ? -47.121 47.905 70.277 1.00 9.97 94 GLY B CA 1
ATOM 3877 C C . GLY B 1 73 ? -46.582 48.039 68.863 1.00 10.99 94 GLY B C 1
ATOM 3878 O O . GLY B 1 73 ? -47.328 48.219 67.902 1.00 12.79 94 GLY B O 1
ATOM 3879 N N . GLU B 1 74 ? -45.257 47.953 68.766 1.00 12.70 95 GLU B N 1
ATOM 3880 C CA . GLU B 1 74 ? -44.535 47.912 67.498 1.00 15.28 95 GLU B CA 1
ATOM 3881 C C . GLU B 1 74 ? -43.663 46.680 67.502 1.00 16.17 95 GLU B C 1
ATOM 3882 O O . GLU B 1 74 ? -43.410 46.098 68.550 1.00 15.99 95 GLU B O 1
ATOM 3888 N N . ALA B 1 75 ? -43.144 46.289 66.335 1.00 18.85 96 ALA B N 1
ATOM 3889 C CA . ALA B 1 75 ? -42.239 45.150 66.293 1.00 19.55 96 ALA B CA 1
ATOM 3890 C C . ALA B 1 75 ? -41.013 45.510 67.159 1.00 20.20 96 ALA B C 1
ATOM 3891 O O . ALA B 1 75 ? -40.477 46.601 67.016 1.00 25.37 96 ALA B O 1
ATOM 3893 N N . GLY B 1 76 ? -40.619 44.632 68.083 1.00 19.79 97 GLY B N 1
ATOM 3894 C CA . GLY B 1 76 ? -39.505 44.896 69.000 1.00 23.59 97 GLY B CA 1
ATOM 3895 C C . GLY B 1 76 ? -39.861 45.797 70.175 1.00 22.65 97 GLY B C 1
ATOM 3896 O O . GLY B 1 76 ? -39.004 46.126 70.996 1.00 29.32 97 GLY B O 1
ATOM 3897 N N . LYS B 1 77 ? -41.114 46.240 70.235 1.00 18.95 98 LYS B N 1
ATOM 3898 C CA . LYS B 1 77 ? -41.555 47.226 71.229 1.00 16.34 98 LYS B CA 1
ATOM 3899 C C . LYS B 1 77 ? -43.020 46.958 71.593 1.00 12.15 98 LYS B C 1
ATOM 3900 O O . LYS B 1 77 ? -43.940 47.752 71.320 1.00 12.44 98 LYS B O 1
ATOM 3906 N N . PRO B 1 78 ? -43.243 45.805 72.219 1.00 11.41 99 PRO B N 1
ATOM 3907 C CA . PRO B 1 78 ? -44.624 45.442 72.521 1.00 10.67 99 PRO B CA 1
ATOM 3908 C C . PRO B 1 78 ? -45.201 46.301 73.642 1.00 9.72 99 PRO B C 1
ATOM 3909 O O . PRO B 1 78 ? -44.479 47.039 74.315 1.00 10.25 99 PRO B O 1
ATOM 3913 N N . ILE B 1 79 ? -46.512 46.200 73.822 1.00 8.31 100 ILE B N 1
ATOM 3914 C CA . ILE B 1 79 ? -47.127 46.625 75.086 1.00 8.26 100 ILE B CA 1
ATOM 3915 C C . ILE B 1 79 ? -47.291 45.343 75.914 1.00 8.26 100 ILE B C 1
ATOM 3916 O O . ILE B 1 79 ? -47.852 44.359 75.417 1.00 8.27 100 ILE B O 1
ATOM 3921 N N . SER B 1 80 ? -46.734 45.348 77.135 1.00 7.72 101 SER B N 1
ATOM 3922 C CA . SER B 1 80 ? -46.697 44.130 77.977 1.00 8.36 101 SER B CA 1
ATOM 3923 C C . SER B 1 80 ? -47.562 44.301 79.205 1.00 8.23 101 SER B C 1
ATOM 3924 O O . SER B 1 80 ? -47.461 45.322 79.884 1.00 9.59 101 SER B O 1
ATOM 3927 N N . TYR B 1 81 ? -48.377 43.286 79.479 1.00 7.83 102 TYR B N 1
ATOM 3928 C CA . TYR B 1 81 ? -49.269 43.214 80.624 1.00 7.73 102 TYR B CA 1
ATOM 3929 C C . TYR B 1 81 ? -48.897 41.949 81.371 1.00 7.74 102 TYR B C 1
ATOM 3930 O O . TYR B 1 81 ? -49.254 40.844 80.934 1.00 7.37 102 TYR B O 1
ATOM 3939 N N . LEU B 1 82 ? -48.155 42.113 82.478 1.00 7.36 103 LEU B N 1
ATOM 3940 C CA . LEU B 1 82 ? -47.434 40.997 83.081 1.00 7.43 103 LEU B CA 1
ATOM 3941 C C . LEU B 1 82 ? -47.739 40.919 84.548 1.00 7.10 103 LEU B C 1
ATOM 3942 O O . LEU B 1 82 ? -47.661 41.931 85.253 1.00 8.44 103 LEU B O 1
ATOM 3947 N N . ALA B 1 83 ? -48.037 39.732 85.056 1.00 8.14 104 ALA B N 1
ATOM 3948 C CA . ALA B 1 83 ? -48.024 39.538 86.519 1.00 7.93 104 ALA B CA 1
ATOM 3949 C C . ALA B 1 83 ? -46.713 40.084 87.099 1.00 7.70 104 ALA B C 1
ATOM 3950 O O . ALA B 1 83 ? -45.632 39.833 86.559 1.00 9.20 104 ALA B O 1
ATOM 3952 N N . ASN B 1 84 ? -46.813 40.820 88.207 1.00 8.12 105 ASN B N 1
ATOM 3953 C CA . ASN B 1 84 ? -45.631 41.467 88.785 1.00 8.18 105 ASN B CA 1
ATOM 3954 C C . ASN B 1 84 ? -44.635 40.401 89.222 1.00 8.63 105 ASN B C 1
ATOM 3955 O O . ASN B 1 84 ? -44.899 39.679 90.170 1.00 9.58 105 ASN B O 1
ATOM 3960 N N . PRO B 1 85 ? -43.470 40.327 88.589 1.00 9.60 106 PRO B N 1
ATOM 3961 C CA . PRO B 1 85 ? -42.538 39.238 88.898 1.00 10.78 106 PRO B CA 1
ATOM 3962 C C . PRO B 1 85 ? -41.819 39.415 90.242 1.00 11.67 106 PRO B C 1
ATOM 3963 O O . PRO B 1 85 ? -41.127 38.507 90.659 1.00 15.50 106 PRO B O 1
ATOM 3967 N N . ASN B 1 86 ? -41.985 40.571 90.884 1.00 11.54 107 ASN B N 1
ATOM 3968 C CA . ASN B 1 86 ? -41.433 40.829 92.191 1.00 11.98 107 ASN B CA 1
ATOM 3969 C C . ASN B 1 86 ? -42.345 40.413 93.331 1.00 13.17 107 ASN B C 1
ATOM 3970 O O . ASN B 1 86 ? -41.938 40.532 94.503 1.00 16.19 107 ASN B O 1
ATOM 3975 N N . LYS B 1 87 ? -43.568 39.960 93.028 1.00 12.63 108 LYS B N 1
ATOM 3976 C CA . LYS B 1 87 ? -44.509 39.557 94.074 1.00 13.57 108 LYS B CA 1
ATOM 3977 C C . LYS B 1 87 ? -45.028 38.167 93.790 1.00 12.88 108 LYS B C 1
ATOM 3978 O O . LYS B 1 87 ? -45.430 37.862 92.691 1.00 18.31 108 LYS B O 1
ATOM 3984 N N . GLN B 1 88 ? -45.029 37.321 94.788 1.00 14.40 109 GLN B N 1
ATOM 3985 C CA . GLN B 1 88 ? -45.486 35.952 94.646 1.00 14.60 109 GLN B CA 1
ATOM 3986 C C . GLN B 1 88 ? -47.000 35.852 94.460 1.00 13.01 109 GLN B C 1
ATOM 3987 O O . GLN B 1 88 ? -47.787 36.552 95.097 1.00 13.85 109 GLN B O 1
ATOM 3993 N N . GLY B 1 89 ? -47.395 34.906 93.627 1.00 12.26 110 GLY B N 1
ATOM 3994 C CA . GLY B 1 89 ? -48.799 34.659 93.393 1.00 11.01 110 GLY B CA 1
ATOM 3995 C C . GLY B 1 89 ? -49.268 35.132 92.045 1.00 9.94 110 GLY B C 1
ATOM 3996 O O . GLY B 1 89 ? -48.658 35.987 91.422 1.00 13.71 110 GLY B O 1
ATOM 3997 N N . ARG B 1 90 ? -50.343 34.528 91.585 1.00 11.27 111 ARG B N 1
ATOM 3998 C CA . ARG B 1 90 ? -50.896 34.893 90.282 1.00 12.99 111 ARG B CA 1
ATOM 3999 C C . ARG B 1 90 ? -52.039 35.846 90.454 1.00 11.12 111 ARG B C 1
ATOM 4000 O O . ARG B 1 90 ? -52.954 35.551 91.215 1.00 15.00 111 ARG B O 1
ATOM 4008 N N . PRO B 1 91 ? -52.045 36.979 89.749 1.00 8.95 112 PRO B N 1
ATOM 4009 C CA . PRO B 1 91 ? -53.236 37.820 89.746 1.00 9.48 112 PRO B CA 1
ATOM 4010 C C . PRO B 1 91 ? -54.454 37.075 89.178 1.00 8.62 112 PRO B C 1
ATOM 4011 O O . PRO B 1 91 ? -54.313 36.311 88.218 1.00 8.62 112 PRO B O 1
ATOM 4015 N N . ILE B 1 92 ? -55.621 37.361 89.728 1.00 8.07 113 ILE B N 1
ATOM 4016 C CA . ILE B 1 92 ? -56.874 36.728 89.333 1.00 8.63 113 ILE B CA 1
ATOM 4017 C C . ILE B 1 92 ? -57.887 37.805 88.975 1.00 9.14 113 ILE B C 1
ATOM 4018 O O . ILE B 1 92 ? -58.180 38.655 89.806 1.00 11.12 113 ILE B O 1
ATOM 4023 N N . PHE B 1 93 ? -58.382 37.791 87.742 1.00 8.28 114 PHE B N 1
ATOM 4024 C CA . PHE B 1 93 ? -59.525 38.604 87.373 1.00 7.74 114 PHE B CA 1
ATOM 4025 C C . PHE B 1 93 ? -60.774 37.743 87.593 1.00 7.96 114 PHE B C 1
ATOM 4026 O O . PHE B 1 93 ? -60.932 36.707 86.926 1.00 8.79 114 PHE B O 1
ATOM 4034 N N . ASP B 1 94 ? -61.660 38.185 88.505 1.00 8.29 115 ASP B N 1
ATOM 4035 C CA . ASP B 1 94 ? -62.889 37.451 88.853 1.00 8.19 115 ASP B CA 1
ATOM 4036 C C . ASP B 1 94 ? -64.045 38.214 88.196 1.00 8.49 115 ASP B C 1
ATOM 4037 O O . ASP B 1 94 ? -64.293 39.395 88.501 1.00 9.13 115 ASP B O 1
ATOM 4042 N N . LEU B 1 95 ? -64.668 37.529 87.231 1.00 8.12 116 LEU B N 1
ATOM 4043 C CA . LEU B 1 95 ? -65.717 38.087 86.370 1.00 8.34 116 LEU B CA 1
ATOM 4044 C C . LEU B 1 95 ? -67.109 37.676 86.799 1.00 8.53 116 LEU B C 1
ATOM 4045 O O . LEU B 1 95 ? -68.087 37.950 86.080 1.00 10.08 116 LEU B O 1
ATOM 4050 N N . SER B 1 96 ? -67.233 37.071 87.968 1.00 9.35 117 SER B N 1
ATOM 4051 C CA . SER B 1 96 ? -68.500 36.489 88.411 1.00 10.68 117 SER B CA 1
ATOM 4052 C C . SER B 1 96 ? -69.648 37.469 88.607 1.00 10.81 117 SER B C 1
ATOM 4053 O O . SER B 1 96 ? -70.813 37.038 88.602 1.00 12.14 117 SER B O 1
ATOM 4056 N N . GLN B 1 97 ? -69.347 38.759 88.782 1.00 10.71 118 GLN B N 1
ATOM 4057 C CA . GLN B 1 97 ? -70.398 39.767 88.976 1.00 11.64 118 GLN B CA 1
ATOM 4058 C C . GLN B 1 97 ? -70.870 40.434 87.699 1.00 11.39 118 GLN B C 1
ATOM 4059 O O . GLN B 1 97 ? -71.856 41.188 87.727 1.00 13.36 118 GLN B O 1
ATOM 4065 N N . VAL B 1 98 ? -70.190 40.160 86.574 1.00 10.31 119 VAL B N 1
ATOM 4066 C CA . VAL B 1 98 ? -70.486 40.817 85.327 1.00 10.69 119 VAL B CA 1
ATOM 4067 C C . VAL B 1 98 ? -71.583 40.038 84.575 1.00 10.75 119 VAL B C 1
ATOM 4068 O O . VAL B 1 98 ? -71.317 38.988 83.966 1.00 12.05 119 VAL B O 1
ATOM 4072 N N . LYS B 1 99 ? -72.829 40.549 84.620 1.00 10.68 120 LYS B N 1
ATOM 4073 C CA . LYS B 1 99 ? -74.008 39.864 84.112 1.00 11.69 120 LYS B CA 1
ATOM 4074 C C . LYS B 1 99 ? -74.950 40.821 83.384 1.00 12.23 120 LYS B C 1
ATOM 4075 O O . LYS B 1 99 ? -76.149 40.910 83.689 1.00 13.40 120 LYS B O 1
ATOM 4081 N N . PRO B 1 100 ? -74.449 41.504 82.357 1.00 12.11 121 PRO B N 1
ATOM 4082 C CA . PRO B 1 100 ? -75.272 42.423 81.587 1.00 13.39 121 PRO B CA 1
ATOM 4083 C C . PRO B 1 100 ? -76.419 41.713 80.848 1.00 14.10 121 PRO B C 1
ATOM 4084 O O . PRO B 1 100 ? -76.193 40.716 80.185 1.00 13.33 121 PRO B O 1
ATOM 4088 N N . LYS B 1 101 ? -77.635 42.239 80.967 1.00 13.74 122 LYS B N 1
ATOM 4089 C CA . LYS B 1 101 ? -78.809 41.556 80.417 1.00 13.90 122 LYS B CA 1
ATOM 4090 C C . LYS B 1 101 ? -78.692 41.446 78.900 1.00 13.12 122 LYS B C 1
ATOM 4091 O O . LYS B 1 101 ? -78.283 42.381 78.211 1.00 14.01 122 LYS B O 1
ATOM 4097 N N . ASP B 1 102 ? -78.990 40.258 78.400 1.00 12.79 123 ASP B N 1
ATOM 4098 C CA . ASP B 1 102 ? -79.073 39.984 76.967 1.00 13.10 123 ASP B CA 1
ATOM 4099 C C . ASP B 1 102 ? -77.773 40.017 76.193 1.00 12.61 123 ASP B C 1
ATOM 4100 O O . ASP B 1 102 ? -77.803 40.018 74.957 1.00 15.59 123 ASP B O 1
ATOM 4105 N N . GLN B 1 103 ? -76.637 40.003 76.895 1.00 11.18 124 GLN B N 1
ATOM 4106 C CA . GLN B 1 103 ? -75.352 40.151 76.251 1.00 10.76 124 GLN B CA 1
ATOM 4107 C C . GLN B 1 103 ? -74.459 38.973 76.567 1.00 10.15 124 GLN B C 1
ATOM 4108 O O . GLN B 1 103 ? -74.437 38.465 77.678 1.00 10.28 124 GLN B O 1
ATOM 4114 N N . ARG B 1 104 ? -73.701 38.554 75.551 1.00 9.70 125 ARG B N 1
ATOM 4115 C CA . ARG B 1 104 ? -72.567 37.692 75.720 1.00 9.56 125 ARG B CA 1
ATOM 4116 C C . ARG B 1 104 ? -71.421 38.494 76.332 1.00 10.06 125 ARG B C 1
ATOM 4117 O O . ARG B 1 104 ? -71.402 39.718 76.196 1.00 10.47 125 ARG B O 1
ATOM 4125 N N . ILE B 1 105 ? -70.493 37.800 76.990 1.00 8.54 126 ILE B N 1
ATOM 4126 C CA A ILE B 1 105 ? -69.335 38.463 77.569 0.50 8.61 126 ILE B CA 1
ATOM 4127 C CA B ILE B 1 105 ? -69.326 38.428 77.608 0.50 8.77 126 ILE B CA 1
ATOM 4128 C C . ILE B 1 105 ? -68.060 38.062 76.848 1.00 8.27 126 ILE B C 1
ATOM 4129 O O . ILE B 1 105 ? -67.818 36.866 76.595 1.00 8.78 126 ILE B O 1
ATOM 4138 N N . THR B 1 106 ? -67.242 39.071 76.526 1.00 8.15 127 THR B N 1
ATOM 4139 C CA . THR B 1 106 ? -65.851 38.835 76.131 1.00 8.36 127 THR B CA 1
ATOM 4140 C C . THR B 1 106 ? -64.999 39.561 77.165 1.00 7.64 127 THR B C 1
ATOM 4141 O O . THR B 1 106 ? -65.164 40.768 77.347 1.00 9.22 127 THR B O 1
ATOM 4145 N N . VAL B 1 107 ? -64.117 38.854 77.870 1.00 7.50 128 VAL B N 1
ATOM 4146 C CA . VAL B 1 107 ? -63.355 39.511 78.936 1.00 7.52 128 VAL B CA 1
ATOM 4147 C C . VAL B 1 107 ? -62.227 40.353 78.329 1.00 7.42 128 VAL B C 1
ATOM 4148 O O . VAL B 1 107 ? -62.117 41.532 78.623 1.00 8.08 128 VAL B O 1
ATOM 4152 N N . PHE B 1 108 ? -61.426 39.732 77.465 1.00 7.66 129 PHE B N 1
ATOM 4153 C CA . PHE B 1 108 ? -60.341 40.411 76.739 1.00 7.88 129 PHE B CA 1
ATOM 4154 C C . PHE B 1 108 ? -60.622 40.319 75.259 1.00 7.97 129 PHE B C 1
ATOM 4155 O O . PHE B 1 108 ? -60.545 39.220 74.657 1.00 8.49 129 PHE B O 1
ATOM 4163 N N . TYR B 1 109 ? -61.064 41.443 74.686 1.00 8.03 130 TYR B N 1
ATOM 4164 C CA . TYR B 1 109 ? -61.360 41.550 73.250 1.00 7.89 130 TYR B CA 1
ATOM 4165 C C . TYR B 1 109 ? -60.147 42.163 72.607 1.00 7.59 130 TYR B C 1
ATOM 4166 O O . TYR B 1 109 ? -59.850 43.321 72.833 1.00 8.38 130 TYR B O 1
ATOM 4175 N N . VAL B 1 110 ? -59.469 41.349 71.806 1.00 7.52 131 VAL B N 1
ATOM 4176 C CA . VAL B 1 110 ? -58.152 41.705 71.314 1.00 7.78 131 VAL B CA 1
ATOM 4177 C C . VAL B 1 110 ? -58.223 42.093 69.821 1.00 8.19 131 VAL B C 1
ATOM 4178 O O . VAL B 1 110 ? -58.426 41.252 68.952 1.00 8.48 131 VAL B O 1
ATOM 4182 N N . THR B 1 111 ? -58.073 43.394 69.556 1.00 8.62 132 THR B N 1
ATOM 4183 C CA . THR B 1 111 ? -57.963 43.923 68.210 1.00 8.62 132 THR B CA 1
ATOM 4184 C C . THR B 1 111 ? -56.574 44.480 67.902 1.00 9.16 132 THR B C 1
ATOM 4185 O O . THR B 1 111 ? -56.240 44.642 66.724 1.00 9.55 132 THR B O 1
ATOM 4189 N N . GLY B 1 112 ? -55.783 44.792 68.923 1.00 9.38 133 GLY B N 1
ATOM 4190 C CA . GLY B 1 112 ? -54.434 45.298 68.734 1.00 9.34 133 GLY B CA 1
ATOM 4191 C C . GLY B 1 112 ? -53.400 44.251 68.411 1.00 8.97 133 GLY B C 1
ATOM 4192 O O . GLY B 1 112 ? -53.662 43.051 68.434 1.00 8.69 133 GLY B O 1
ATOM 4193 N N . SER B 1 113 ? -52.211 44.749 68.093 1.00 9.50 134 SER B N 1
ATOM 4194 C CA . SER B 1 113 ? -51.082 43.974 67.670 1.00 8.74 134 SER B CA 1
ATOM 4195 C C . SER B 1 113 ? -49.868 44.251 68.558 1.00 8.55 134 SER B C 1
ATOM 4196 O O . SER B 1 113 ? -49.786 45.271 69.249 1.00 9.58 134 SER B O 1
ATOM 4199 N N . ASN B 1 114 ? -48.891 43.338 68.497 1.00 8.22 135 ASN B N 1
ATOM 4200 C CA . ASN B 1 114 ? -47.632 43.487 69.251 1.00 8.48 135 ASN B CA 1
ATOM 4201 C C . ASN B 1 114 ? -47.901 43.692 70.744 1.00 7.69 135 ASN B C 1
ATOM 4202 O O . ASN B 1 114 ? -47.344 44.573 71.395 1.00 9.66 135 ASN B O 1
ATOM 4207 N N . LEU B 1 115 ? -48.744 42.815 71.291 1.00 7.31 136 LEU B N 1
ATOM 4208 C CA . LEU B 1 115 ? -49.064 42.775 72.690 1.00 7.45 136 LEU B CA 1
ATOM 4209 C C . LEU B 1 115 ? -48.470 41.522 73.304 1.00 7.41 136 LEU B C 1
ATOM 4210 O O . LEU B 1 115 ? -48.272 40.489 72.647 1.00 8.82 136 LEU B O 1
ATOM 4215 N N . TYR B 1 116 ? -48.186 41.599 74.598 1.00 7.51 137 TYR B N 1
ATOM 4216 C CA . TYR B 1 116 ? -47.641 40.481 75.356 1.00 7.43 137 TYR B CA 1
ATOM 4217 C C . TYR B 1 116 ? -48.376 40.431 76.678 1.00 7.37 137 TYR B C 1
ATOM 4218 O O . TYR B 1 116 ? -48.307 41.407 77.434 1.00 8.40 137 TYR B O 1
ATOM 4227 N N . LEU B 1 117 ? -49.123 39.357 76.935 1.00 7.47 138 LEU B N 1
ATOM 4228 C CA . LEU B 1 117 ? -49.873 39.187 78.178 1.00 7.75 138 LEU B CA 1
ATOM 4229 C C . LEU B 1 117 ? -49.379 37.932 78.860 1.00 7.72 138 LEU B C 1
ATOM 4230 O O . LEU B 1 117 ? -49.311 36.879 78.206 1.00 8.79 138 LEU B O 1
ATOM 4235 N N . LYS B 1 118 ? -49.070 38.011 80.161 1.00 7.18 139 LYS B N 1
ATOM 4236 C CA . LYS B 1 118 ? -48.491 36.864 80.860 1.00 7.15 139 LYS B CA 1
ATOM 4237 C C . LYS B 1 118 ? -48.902 36.773 82.321 1.00 7.17 139 LYS B C 1
ATOM 4238 O O . LYS B 1 118 ? -48.900 37.782 83.046 1.00 8.05 139 LYS B O 1
ATOM 4244 N N . GLY B 1 119 ? -49.225 35.556 82.774 1.00 7.19 140 GLY B N 1
ATOM 4245 C CA . GLY B 1 119 ? -49.092 35.227 84.190 1.00 6.88 140 GLY B CA 1
ATOM 4246 C C . GLY B 1 119 ? -50.280 35.365 85.106 1.00 7.15 140 GLY B C 1
ATOM 4247 O O . GLY B 1 119 ? -50.126 35.238 86.320 1.00 8.13 140 GLY B O 1
ATOM 4248 N N . PHE B 1 120 ? -51.455 35.657 84.534 1.00 7.70 141 PHE B N 1
ATOM 4249 C CA . PHE B 1 120 ? -52.640 35.886 85.327 1.00 7.75 141 PHE B CA 1
ATOM 4250 C C . PHE B 1 120 ? -53.773 34.949 84.897 1.00 7.39 141 PHE B C 1
ATOM 4251 O O . PHE B 1 120 ? -53.678 34.219 83.894 1.00 7.42 141 PHE B O 1
ATOM 4259 N N . ASP B 1 121 ? -54.849 34.953 85.696 1.00 7.54 142 ASP B N 1
ATOM 4260 C CA . ASP B 1 121 ? -55.999 34.079 85.519 1.00 7.74 142 ASP B CA 1
ATOM 4261 C C . ASP B 1 121 ? -57.262 34.887 85.270 1.00 7.82 142 ASP B C 1
ATOM 4262 O O . ASP B 1 121 ? -57.379 36.056 85.722 1.00 8.50 142 ASP B O 1
ATOM 4267 N N . VAL B 1 122 ? -58.240 34.241 84.598 1.00 7.33 143 VAL B N 1
ATOM 4268 C CA . VAL B 1 122 ? -59.591 34.786 84.398 1.00 7.15 143 VAL B CA 1
ATOM 4269 C C . VAL B 1 122 ? -60.558 33.706 84.853 1.00 7.04 143 VAL B C 1
ATOM 4270 O O . VAL B 1 122 ? -60.616 32.629 84.272 1.00 7.88 143 VAL B O 1
ATOM 4274 N N . ILE B 1 123 ? -61.276 34.024 85.934 1.00 7.30 144 ILE B N 1
ATOM 4275 C CA . ILE B 1 123 ? -62.245 33.075 86.520 1.00 7.08 144 ILE B CA 1
ATOM 4276 C C . ILE B 1 123 ? -63.618 33.677 86.555 1.00 7.41 144 ILE B C 1
ATOM 4277 O O . ILE B 1 123 ? -63.795 34.889 86.523 1.00 8.08 144 ILE B O 1
ATOM 4282 N N . GLY B 1 124 ? -64.611 32.791 86.613 1.00 7.14 145 GLY B N 1
ATOM 4283 C CA . GLY B 1 124 ? -65.979 33.208 86.890 1.00 7.86 145 GLY B CA 1
ATOM 4284 C C . GLY B 1 124 ? -66.705 33.895 85.775 1.00 8.00 145 GLY B C 1
ATOM 4285 O O . GLY B 1 124 ? -67.756 34.485 86.000 1.00 8.73 145 GLY B O 1
ATOM 4286 N N . THR B 1 125 ? -66.180 33.842 84.538 1.00 7.67 146 THR B N 1
ATOM 4287 C CA . THR B 1 125 ? -66.857 34.531 83.437 1.00 7.14 146 THR B CA 1
ATOM 4288 C C . THR B 1 125 ? -68.248 33.910 83.254 1.00 7.26 146 THR B C 1
ATOM 4289 O O . THR B 1 125 ? -68.386 32.687 83.235 1.00 8.49 146 THR B O 1
ATOM 4293 N N . GLN B 1 126 ? -69.260 34.764 83.094 1.00 7.45 147 GLN B N 1
ATOM 4294 C CA . GLN B 1 126 ? -70.644 34.310 83.090 1.00 7.88 147 GLN B CA 1
ATOM 4295 C C . GLN B 1 126 ? -71.249 34.122 81.688 1.00 8.27 147 GLN B C 1
ATOM 4296 O O . GLN B 1 126 ? -70.829 34.737 80.701 1.00 9.15 147 GLN B O 1
ATOM 4302 N N . VAL B 1 127 ? -72.300 33.283 81.682 1.00 8.58 148 VAL B N 1
ATOM 4303 C CA . VAL B 1 127 ? -73.324 33.237 80.646 1.00 8.39 148 VAL B CA 1
ATOM 4304 C C . VAL B 1 127 ? -74.648 33.512 81.336 1.00 8.78 148 VAL B C 1
ATOM 4305 O O . VAL B 1 127 ? -74.925 32.919 82.375 1.00 10.24 148 VAL B O 1
ATOM 4309 N N . THR B 1 128 ? -75.430 34.434 80.793 1.00 9.27 149 THR B N 1
ATOM 4310 C CA . THR B 1 128 ? -76.789 34.665 81.282 1.00 10.41 149 THR B CA 1
ATOM 4311 C C . THR B 1 128 ? -77.863 34.374 80.246 1.00 10.39 149 THR B C 1
ATOM 4312 O O . THR B 1 128 ? -78.980 34.062 80.627 1.00 11.86 149 THR B O 1
ATOM 4316 N N . ILE B 1 129 ? -77.534 34.524 78.964 1.00 10.79 150 ILE B N 1
ATOM 4317 C CA . ILE B 1 129 ? -78.445 34.223 77.866 1.00 11.06 150 ILE B CA 1
ATOM 4318 C C . ILE B 1 129 ? -78.813 32.736 77.937 1.00 10.16 150 ILE B C 1
ATOM 4319 O O . ILE B 1 129 ? -77.953 31.901 78.195 1.00 10.92 150 ILE B O 1
ATOM 4324 N N . THR B 1 130 ? -80.070 32.389 77.681 1.00 11.53 151 THR B N 1
ATOM 4325 C CA A THR B 1 130 ? -80.486 30.993 77.834 0.50 10.96 151 THR B CA 1
ATOM 4326 C CA B THR B 1 130 ? -80.576 31.030 77.845 0.50 12.99 151 THR B CA 1
ATOM 4327 C C . THR B 1 130 ? -80.662 30.225 76.516 1.00 11.26 151 THR B C 1
ATOM 4328 O O . THR B 1 130 ? -80.725 29.015 76.540 1.00 12.18 151 THR B O 1
ATOM 4335 N N . GLY B 1 131 ? -80.685 30.922 75.375 1.00 10.86 152 GLY B N 1
ATOM 4336 C CA . GLY B 1 131 ? -80.631 30.285 74.061 1.00 11.26 152 GLY B CA 1
ATOM 4337 C C . GLY B 1 131 ? -79.213 30.017 73.630 1.00 10.80 152 GLY B C 1
ATOM 4338 O O . GLY B 1 131 ? -78.283 30.131 74.439 1.00 11.70 152 GLY B O 1
ATOM 4339 N N . HIS B 1 132 ? -79.008 29.662 72.353 1.00 11.18 153 HIS B N 1
ATOM 4340 C CA . HIS B 1 132 ? -77.643 29.461 71.831 1.00 9.93 153 HIS B CA 1
ATOM 4341 C C . HIS B 1 132 ? -76.775 30.647 72.149 1.00 9.85 153 HIS B C 1
ATOM 4342 O O . HIS B 1 132 ? -77.095 31.788 71.809 1.00 10.67 153 HIS B O 1
ATOM 4349 N N . THR B 1 133 ? -75.644 30.373 72.798 1.00 9.03 154 THR B N 1
ATOM 4350 C CA . THR B 1 133 ? -74.782 31.469 73.258 1.00 8.99 154 THR B CA 1
ATOM 4351 C C . THR B 1 133 ? -73.417 30.953 73.656 1.00 8.41 154 THR B C 1
ATOM 4352 O O . THR B 1 133 ? -73.200 29.751 73.792 1.00 8.77 154 THR B O 1
ATOM 4356 N N . GLN B 1 134 ? -72.515 31.907 73.862 1.00 7.76 155 GLN B N 1
ATOM 4357 C CA . GLN B 1 134 ? -71.233 31.654 74.457 1.00 7.55 155 GLN B CA 1
ATOM 4358 C C . GLN B 1 134 ? -70.691 32.957 75.002 1.00 7.73 155 GLN B C 1
ATOM 4359 O O . GLN B 1 134 ? -71.143 34.047 74.640 1.00 8.80 155 GLN B O 1
ATOM 4365 N N . SER B 1 135 ? -69.687 32.807 75.863 1.00 6.99 156 SER B N 1
ATOM 4366 C CA . SER B 1 135 ? -68.837 33.886 76.314 1.00 7.27 156 SER B CA 1
ATOM 4367 C C . SER B 1 135 ? -67.391 33.457 76.117 1.00 7.02 156 SER B C 1
ATOM 4368 O O . SER B 1 135 ? -67.121 32.251 76.012 1.00 7.26 156 SER B O 1
ATOM 4371 N N . GLU B 1 136 ? -66.458 34.418 76.051 1.00 7.15 157 GLU B N 1
ATOM 4372 C CA . GLU B 1 136 ? -65.042 34.075 75.894 1.00 6.72 157 GLU B CA 1
ATOM 4373 C C . GLU B 1 136 ? -64.200 34.855 76.877 1.00 6.82 157 GLU B C 1
ATOM 4374 O O . GLU B 1 136 ? -64.421 36.034 77.075 1.00 7.80 157 GLU B O 1
ATOM 4380 N N . CYS B 1 137 ? -63.150 34.204 77.387 1.00 6.74 158 CYS B N 1
ATOM 4381 C CA . CYS B 1 137 ? -62.156 34.931 78.184 1.00 7.01 158 CYS B CA 1
ATOM 4382 C C . CYS B 1 137 ? -61.276 35.807 77.278 1.00 6.74 158 CYS B C 1
ATOM 4383 O O . CYS B 1 137 ? -61.022 36.980 77.581 1.00 8.12 158 CYS B O 1
ATOM 4386 N N . PHE B 1 138 ? -60.829 35.247 76.149 1.00 6.39 159 PHE B N 1
ATOM 4387 C CA . PHE B 1 138 ? -60.039 35.959 75.114 1.00 6.86 159 PHE B CA 1
ATOM 4388 C C . PHE B 1 138 ? -60.696 35.696 73.770 1.00 7.25 159 PHE B C 1
ATOM 4389 O O . PHE B 1 138 ? -60.846 34.523 73.381 1.00 8.08 159 PHE B O 1
ATOM 4397 N N . ARG B 1 139 ? -61.034 36.771 73.054 1.00 7.14 160 ARG B N 1
ATOM 4398 C CA . ARG B 1 139 ? -61.504 36.683 71.681 1.00 7.07 160 ARG B CA 1
ATOM 4399 C C . ARG B 1 139 ? -60.601 37.573 70.847 1.00 7.76 160 ARG B C 1
ATOM 4400 O O . ARG B 1 139 ? -60.467 38.759 71.140 1.00 8.06 160 ARG B O 1
ATOM 4408 N N . ILE B 1 140 ? -59.975 36.962 69.827 1.00 7.03 161 ILE B N 1
ATOM 4409 C CA . ILE B 1 140 ? -58.919 37.596 69.003 1.00 8.04 161 ILE B CA 1
ATOM 4410 C C . ILE B 1 140 ? -59.478 37.608 67.580 1.00 7.40 161 ILE B C 1
ATOM 4411 O O . ILE B 1 140 ? -59.983 36.600 67.103 1.00 8.33 161 ILE B O 1
ATOM 4416 N N . VAL B 1 141 ? -59.365 38.769 66.912 1.00 7.30 162 VAL B N 1
ATOM 4417 C CA . VAL B 1 141 ? -60.034 38.962 65.621 1.00 8.17 162 VAL B CA 1
ATOM 4418 C C . VAL B 1 141 ? -59.090 39.513 64.568 1.00 7.86 162 VAL B C 1
ATOM 4419 O O . VAL B 1 141 ? -57.958 39.890 64.853 1.00 8.74 162 VAL B O 1
ATOM 4423 N N . LYS B 1 142 ? -59.587 39.540 63.325 1.00 8.69 163 LYS B N 1
ATOM 4424 C CA . LYS B 1 142 ? -58.889 40.110 62.204 1.00 8.89 163 LYS B CA 1
ATOM 4425 C C . LYS B 1 142 ? -58.186 41.400 62.577 1.00 9.04 163 LYS B C 1
ATOM 4426 O O . LYS B 1 142 ? -58.772 42.305 63.166 1.00 9.64 163 LYS B O 1
ATOM 4432 N N . GLY B 1 143 ? -56.913 41.482 62.187 1.00 8.55 164 GLY B N 1
ATOM 4433 C CA . GLY B 1 143 ? -56.063 42.645 62.405 1.00 9.20 164 GLY B CA 1
ATOM 4434 C C . GLY B 1 143 ? -55.245 42.578 63.675 1.00 8.77 164 GLY B C 1
ATOM 4435 O O . GLY B 1 143 ? -54.325 43.381 63.822 1.00 10.16 164 GLY B O 1
ATOM 4436 N N . ALA B 1 144 ? -55.549 41.654 64.583 1.00 8.27 165 ALA B N 1
ATOM 4437 C CA . ALA B 1 144 ? -54.783 41.485 65.825 1.00 8.13 165 ALA B CA 1
ATOM 4438 C C . ALA B 1 144 ? -53.637 40.535 65.507 1.00 7.87 165 ALA B C 1
ATOM 4439 O O . ALA B 1 144 ? -53.836 39.314 65.425 1.00 8.89 165 ALA B O 1
ATOM 4441 N N . ASN B 1 145 ? -52.439 41.106 65.294 1.00 7.79 166 ASN B N 1
ATOM 4442 C CA . ASN B 1 145 ? -51.299 40.341 64.826 1.00 7.97 166 ASN B CA 1
ATOM 4443 C C . ASN B 1 145 ? -50.136 40.376 65.772 1.00 8.09 166 ASN B C 1
ATOM 4444 O O . ASN B 1 145 ? -49.940 41.359 66.471 1.00 8.47 166 ASN B O 1
ATOM 4449 N N . ASN B 1 146 ? -49.315 39.333 65.722 1.00 7.51 167 ASN B N 1
ATOM 4450 C CA . ASN B 1 146 ? -48.020 39.338 66.406 1.00 8.08 167 ASN B CA 1
ATOM 4451 C C . ASN B 1 146 ? -48.163 39.569 67.905 1.00 7.88 167 ASN B C 1
ATOM 4452 O O . ASN B 1 146 ? -47.472 40.386 68.510 1.00 10.65 167 ASN B O 1
ATOM 4457 N N . ASN B 1 147 ? -49.064 38.810 68.502 1.00 7.81 168 ASN B N 1
ATOM 4458 C CA . ASN B 1 147 ? -49.329 38.855 69.936 1.00 7.51 168 ASN B CA 1
ATOM 4459 C C . ASN B 1 147 ? -48.823 37.559 70.601 1.00 7.58 168 ASN B C 1
ATOM 4460 O O . ASN B 1 147 ? -48.803 36.498 69.988 1.00 8.13 168 ASN B O 1
ATOM 4465 N N . LYS B 1 148 ? -48.513 37.683 71.889 1.00 7.22 169 LYS B N 1
ATOM 4466 C CA . LYS B 1 148 ? -48.059 36.555 72.673 1.00 7.47 169 LYS B CA 1
ATOM 4467 C C . LYS B 1 148 ? -48.894 36.493 73.947 1.00 7.15 169 LYS B C 1
ATOM 4468 O O . LYS B 1 148 ? -48.935 37.468 74.720 1.00 8.30 169 LYS B O 1
ATOM 4474 N N . PHE B 1 149 ? -49.534 35.352 74.160 1.00 6.82 170 PHE B N 1
ATOM 4475 C CA . PHE B 1 149 ? -50.365 35.093 75.322 1.00 7.07 170 PHE B CA 1
ATOM 4476 C C . PHE B 1 149 ? -49.688 33.942 76.048 1.00 7.04 170 PHE B C 1
ATOM 4477 O O . PHE B 1 149 ? -49.710 32.807 75.556 1.00 8.41 170 PHE B O 1
ATOM 4485 N N . GLU B 1 150 ? -49.071 34.218 77.198 1.00 7.24 171 GLU B N 1
ATOM 4486 C CA . GLU B 1 150 ? -48.171 33.247 77.822 1.00 7.06 171 GLU B CA 1
ATOM 4487 C C . GLU B 1 150 ? -48.556 32.977 79.255 1.00 6.62 171 GLU B C 1
ATOM 4488 O O . GLU B 1 150 ? -48.737 33.894 80.058 1.00 7.39 171 GLU B O 1
ATOM 4494 N N . ASP B 1 151 ? -48.620 31.695 79.628 1.00 6.81 172 ASP B N 1
ATOM 4495 C CA . ASP B 1 151 ? -48.786 31.360 81.051 1.00 7.26 172 ASP B CA 1
ATOM 4496 C C . ASP B 1 151 ? -50.035 32.048 81.636 1.00 7.67 172 ASP B C 1
ATOM 4497 O O . ASP B 1 151 ? -49.997 32.593 82.748 1.00 8.36 172 ASP B O 1
ATOM 4502 N N . LEU B 1 152 ? -51.125 32.032 80.877 1.00 6.89 173 LEU B N 1
ATOM 4503 C CA . LEU B 1 152 ? -52.429 32.541 81.271 1.00 7.24 173 LEU B CA 1
ATOM 4504 C C . LEU B 1 152 ? -53.348 31.365 81.549 1.00 7.05 173 LEU B C 1
ATOM 4505 O O . LEU B 1 152 ? -53.217 30.322 80.908 1.00 8.06 173 LEU B O 1
ATOM 4510 N N . ARG B 1 153 ? -54.273 31.525 82.505 1.00 6.51 174 ARG B N 1
ATOM 4511 C CA . ARG B 1 153 ? -55.159 30.446 82.876 1.00 7.04 174 ARG B CA 1
ATOM 4512 C C . ARG B 1 153 ? -56.589 30.935 82.901 1.00 6.55 174 ARG B C 1
ATOM 4513 O O . ARG B 1 153 ? -56.943 31.841 83.658 1.00 8.66 174 ARG B O 1
ATOM 4521 N N . THR B 1 154 ? -57.444 30.313 82.097 1.00 6.35 175 THR B N 1
ATOM 4522 C CA . THR B 1 154 ? -58.850 30.662 81.973 1.00 6.98 175 THR B CA 1
ATOM 4523 C C . THR B 1 154 ? -59.630 29.509 82.544 1.00 6.56 175 THR B C 1
ATOM 4524 O O . THR B 1 154 ? -59.627 28.403 81.954 1.00 7.31 175 THR B O 1
ATOM 4528 N N . HIS B 1 155 ? -60.221 29.685 83.728 1.00 6.48 176 HIS B N 1
ATOM 4529 C CA . HIS B 1 155 ? -60.715 28.501 84.436 1.00 6.69 176 HIS B CA 1
ATOM 4530 C C . HIS B 1 155 ? -61.834 28.827 85.389 1.00 6.85 176 HIS B C 1
ATOM 4531 O O . HIS B 1 155 ? -62.026 29.975 85.786 1.00 7.21 176 HIS B O 1
ATOM 4538 N N . ASP B 1 156 ? -62.608 27.805 85.730 1.00 6.54 177 ASP B N 1
ATOM 4539 C CA . ASP B 1 156 ? -63.662 27.960 86.739 1.00 6.97 177 ASP B CA 1
ATOM 4540 C C . ASP B 1 156 ? -64.629 29.074 86.351 1.00 6.98 177 ASP B C 1
ATOM 4541 O O . ASP B 1 156 ? -64.915 29.996 87.125 1.00 7.68 177 ASP B O 1
ATOM 4546 N N . GLY B 1 157 ? -65.116 28.967 85.129 1.00 7.16 178 GLY B N 1
ATOM 4547 C CA . GLY B 1 157 ? -66.094 29.894 84.589 1.00 7.50 178 GLY B CA 1
ATOM 4548 C C . GLY B 1 157 ? -66.960 29.197 83.562 1.00 6.91 178 GLY B C 1
ATOM 4549 O O . GLY B 1 157 ? -66.915 27.979 83.402 1.00 7.63 178 GLY B O 1
ATOM 4550 N N . MET B 1 158 ? -67.793 30.004 82.911 1.00 7.12 179 MET B N 1
ATOM 4551 C CA . MET B 1 158 ? -68.741 29.512 81.918 1.00 7.07 179 MET B CA 1
ATOM 4552 C C . MET B 1 158 ? -68.322 29.827 80.473 1.00 7.44 179 MET B C 1
ATOM 4553 O O . MET B 1 158 ? -69.095 29.570 79.546 1.00 8.17 179 MET B O 1
ATOM 4558 N N . ALA B 1 159 ? -67.092 30.355 80.314 1.00 7.78 180 ALA B N 1
ATOM 4559 C CA . ALA B 1 159 ? -66.627 30.872 79.042 1.00 7.26 180 ALA B CA 1
ATOM 4560 C C . ALA B 1 159 ? -65.569 30.017 78.386 1.00 7.09 180 ALA B C 1
ATOM 4561 O O . ALA B 1 159 ? -64.726 29.445 79.057 1.00 7.82 180 ALA B O 1
ATOM 4563 N N . ILE B 1 160 ? -65.564 30.034 77.059 1.00 6.61 181 ILE B N 1
ATOM 4564 C CA . ILE B 1 160 ? -64.449 29.533 76.252 1.00 6.23 181 ILE B CA 1
ATOM 4565 C C . ILE B 1 160 ? -63.161 30.232 76.702 1.00 6.25 181 ILE B C 1
ATOM 4566 O O . ILE B 1 160 ? -63.198 31.415 77.027 1.00 7.66 181 ILE B O 1
ATOM 4571 N N . GLY B 1 161 ? -62.061 29.505 76.762 1.00 6.26 182 GLY B N 1
ATOM 4572 C CA . GLY B 1 161 ? -60.807 30.111 77.182 1.00 6.61 182 GLY B CA 1
ATOM 4573 C C . GLY B 1 161 ? -60.232 31.106 76.175 1.00 6.56 182 GLY B C 1
ATOM 4574 O O . GLY B 1 161 ? -60.142 32.314 76.422 1.00 7.33 182 GLY B O 1
ATOM 4575 N N . PHE B 1 162 ? -59.864 30.572 75.012 1.00 6.82 183 PHE B N 1
ATOM 4576 C CA . PHE B 1 162 ? -59.250 31.353 73.930 1.00 7.12 183 PHE B CA 1
ATOM 4577 C C . PHE B 1 162 ? -60.016 31.055 72.660 1.00 7.23 183 PHE B C 1
ATOM 4578 O O . PHE B 1 162 ? -60.220 29.891 72.337 1.00 8.56 183 PHE B O 1
ATOM 4586 N N . TYR B 1 163 ? -60.380 32.095 71.930 1.00 7.11 184 TYR B N 1
ATOM 4587 C CA . TYR B 1 163 ? -61.281 31.961 70.786 1.00 6.66 184 TYR B CA 1
ATOM 4588 C C . TYR B 1 163 ? -60.789 32.887 69.680 1.00 7.32 184 TYR B C 1
ATOM 4589 O O . TYR B 1 163 ? -60.934 34.098 69.784 1.00 8.20 184 TYR B O 1
ATOM 4598 N N . LEU B 1 164 ? -60.195 32.305 68.657 1.00 6.94 185 LEU B N 1
ATOM 4599 C CA . LEU B 1 164 ? -59.630 33.072 67.525 1.00 7.57 185 LEU B CA 1
ATOM 4600 C C . LEU B 1 164 ? -60.555 33.057 66.331 1.00 7.85 185 LEU B C 1
ATOM 4601 O O . LEU B 1 164 ? -60.858 31.988 65.794 1.00 8.82 185 LEU B O 1
ATOM 4606 N N . LEU B 1 165 ? -60.988 34.246 65.921 1.00 7.26 186 LEU B N 1
ATOM 4607 C CA . LEU B 1 165 ? -61.780 34.420 64.698 1.00 7.43 186 LEU B CA 1
ATOM 4608 C C . LEU B 1 165 ? -60.958 35.034 63.583 1.00 7.42 186 LEU B C 1
ATOM 4609 O O . LEU B 1 165 ? -61.412 35.124 62.438 1.00 8.01 186 LEU B O 1
ATOM 4614 N N . GLY B 1 166 ? -59.743 35.474 63.878 1.00 8.01 187 GLY B N 1
ATOM 4615 C CA . GLY B 1 166 ? -58.880 36.093 62.883 1.00 7.61 187 GLY B CA 1
ATOM 4616 C C . GLY B 1 166 ? -57.605 36.524 63.553 1.00 7.36 187 GLY B C 1
ATOM 4617 O O . GLY B 1 166 ? -57.430 36.309 64.754 1.00 8.26 187 GLY B O 1
ATOM 4618 N N . GLY B 1 167 ? -56.751 37.187 62.779 1.00 7.43 188 GLY B N 1
ATOM 4619 C CA . GLY B 1 167 ? -55.439 37.591 63.263 1.00 7.53 188 GLY B CA 1
ATOM 4620 C C . GLY B 1 167 ? -54.378 36.606 62.834 1.00 7.47 188 GLY B C 1
ATOM 4621 O O . GLY B 1 167 ? -54.664 35.466 62.436 1.00 7.63 188 GLY B O 1
ATOM 4622 N N . SER B 1 168 ? -53.136 37.083 62.878 1.00 7.78 189 SER B N 1
ATOM 4623 C CA . SER B 1 168 ? -52.012 36.320 62.403 1.00 7.66 189 SER B CA 1
ATOM 4624 C C . SER B 1 168 ? -50.889 36.353 63.432 1.00 7.76 189 SER B C 1
ATOM 4625 O O . SER B 1 168 ? -50.666 37.360 64.105 1.00 8.29 189 SER B O 1
ATOM 4628 N N . ASN B 1 169 ? -50.126 35.264 63.498 1.00 7.53 190 ASN B N 1
ATOM 4629 C CA . ASN B 1 169 ? -48.953 35.203 64.410 1.00 8.54 190 ASN B CA 1
ATOM 4630 C C . ASN B 1 169 ? -49.334 35.505 65.869 1.00 8.63 190 ASN B C 1
ATOM 4631 O O . ASN B 1 169 ? -48.632 36.201 66.600 1.00 11.88 190 ASN B O 1
ATOM 4636 N N . ASN B 1 170 ? -50.434 34.910 66.288 1.00 7.72 191 ASN B N 1
ATOM 4637 C CA . ASN B 1 170 ? -50.814 34.890 67.703 1.00 7.99 191 ASN B CA 1
ATOM 4638 C C . ASN B 1 170 ? -50.285 33.567 68.279 1.00 8.06 191 ASN B C 1
ATOM 4639 O O . ASN B 1 170 ? -50.692 32.478 67.845 1.00 9.77 191 ASN B O 1
ATOM 4644 N N . HIS B 1 171 ? -49.420 33.692 69.285 1.00 7.15 192 HIS B N 1
ATOM 4645 C CA . HIS B 1 171 ? -48.828 32.542 69.958 1.00 7.17 192 HIS B CA 1
ATOM 4646 C C . HIS B 1 171 ? -49.441 32.395 71.327 1.00 7.05 192 HIS B C 1
ATOM 4647 O O . HIS B 1 171 ? -49.296 33.286 72.167 1.00 8.15 192 HIS B O 1
ATOM 4654 N N . ILE B 1 172 ? -50.169 31.297 71.514 1.00 6.55 193 ILE B N 1
ATOM 4655 C CA A ILE B 1 172 ? -50.829 30.997 72.789 0.50 6.70 193 ILE B CA 1
ATOM 4656 C CA B ILE B 1 172 ? -50.811 31.017 72.791 0.50 6.80 193 ILE B CA 1
ATOM 4657 C C . ILE B 1 172 ? -49.954 29.901 73.404 1.00 6.67 193 ILE B C 1
ATOM 4658 O O . ILE B 1 172 ? -49.998 28.748 72.948 1.00 7.85 193 ILE B O 1
ATOM 4667 N N . LEU B 1 173 ? -49.155 30.283 74.407 1.00 7.21 194 LEU B N 1
ATOM 4668 C CA . LEU B 1 173 ? -48.035 29.510 74.910 1.00 6.59 194 LEU B CA 1
ATOM 4669 C C . LEU B 1 173 ? -48.212 29.209 76.392 1.00 6.48 194 LEU B C 1
ATOM 4670 O O . LEU B 1 173 ? -48.339 30.124 77.194 1.00 6.90 194 LEU B O 1
ATOM 4675 N N . ASN B 1 174 ? -48.173 27.928 76.749 1.00 6.13 195 ASN B N 1
ATOM 4676 C CA . ASN B 1 174 ? -48.135 27.541 78.150 1.00 6.49 195 ASN B CA 1
ATOM 4677 C C . ASN B 1 174 ? -49.365 28.006 78.929 1.00 6.29 195 ASN B C 1
ATOM 4678 O O . ASN B 1 174 ? -49.289 28.265 80.130 1.00 7.49 195 ASN B O 1
ATOM 4683 N N . CYS B 1 175 ? -50.508 28.040 78.265 1.00 6.34 196 CYS B N 1
ATOM 4684 C CA . CYS B 1 175 ? -51.768 28.433 78.877 1.00 6.70 196 CYS B CA 1
ATOM 4685 C C . CYS B 1 175 ? -52.576 27.209 79.290 1.00 6.80 196 CYS B C 1
ATOM 4686 O O . CYS B 1 175 ? -52.474 26.147 78.680 1.00 7.20 196 CYS B O 1
ATOM 4689 N N . ASP B 1 176 ? -53.369 27.377 80.350 1.00 6.76 197 ASP B N 1
ATOM 4690 C CA . ASP B 1 176 ? -54.337 26.354 80.799 1.00 6.76 197 ASP B CA 1
ATOM 4691 C C . ASP B 1 176 ? -55.738 26.855 80.660 1.00 7.08 197 ASP B C 1
ATOM 4692 O O . ASP B 1 176 ? -56.031 27.995 81.064 1.00 8.65 197 ASP B O 1
ATOM 4697 N N . ALA B 1 177 ? -56.635 25.977 80.183 1.00 5.86 198 ALA B N 1
ATOM 4698 C CA . ALA B 1 177 ? -58.070 26.260 80.200 1.00 6.24 198 ALA B CA 1
ATOM 4699 C C . ALA B 1 177 ? -58.744 25.058 80.807 1.00 6.71 198 ALA B C 1
ATOM 4700 O O . ALA B 1 177 ? -58.640 23.945 80.261 1.00 6.50 198 ALA B O 1
ATOM 4702 N N . TYR B 1 178 ? -59.375 25.250 81.961 1.00 6.38 199 TYR B N 1
ATOM 4703 C CA . TYR B 1 178 ? -59.949 24.109 82.664 1.00 6.30 199 TYR B CA 1
ATOM 4704 C C . TYR B 1 178 ? -61.124 24.467 83.505 1.00 6.27 199 TYR B C 1
ATOM 4705 O O . TYR B 1 178 ? -61.341 25.622 83.894 1.00 6.46 199 TYR B O 1
ATOM 4714 N N . ASN B 1 179 ? -61.926 23.460 83.799 1.00 5.92 200 ASN B N 1
ATOM 4715 C CA . ASN B 1 179 ? -63.148 23.657 84.641 1.00 6.00 200 ASN B CA 1
ATOM 4716 C C . ASN B 1 179 ? -64.044 24.744 84.077 1.00 6.37 200 ASN B C 1
ATOM 4717 O O . ASN B 1 179 ? -64.502 25.654 84.793 1.00 7.22 200 ASN B O 1
ATOM 4722 N N . ASN B 1 180 ? -64.330 24.653 82.771 1.00 6.42 201 ASN B N 1
ATOM 4723 C CA . ASN B 1 180 ? -65.145 25.641 82.099 1.00 6.64 201 ASN B CA 1
ATOM 4724 C C . ASN B 1 180 ? -66.413 24.948 81.642 1.00 6.84 201 ASN B C 1
ATOM 4725 O O . ASN B 1 180 ? -66.329 23.938 80.938 1.00 7.50 201 ASN B O 1
ATOM 4730 N N . TYR B 1 181 ? -67.568 25.514 81.990 1.00 7.23 202 TYR B N 1
ATOM 4731 C CA . TYR B 1 181 ? -68.842 24.840 81.782 1.00 6.88 202 TYR B CA 1
ATOM 4732 C C . TYR B 1 181 ? -69.953 25.862 81.853 1.00 7.43 202 TYR B C 1
ATOM 4733 O O . TYR B 1 181 ? -70.098 26.548 82.866 1.00 8.28 202 TYR B O 1
ATOM 4742 N N . ASP B 1 182 ? -70.731 25.972 80.775 1.00 7.88 203 ASP B N 1
ATOM 4743 C CA . ASP B 1 182 ? -71.936 26.808 80.747 1.00 8.28 203 ASP B CA 1
ATOM 4744 C C . ASP B 1 182 ? -73.099 25.965 81.234 1.00 8.84 203 ASP B C 1
ATOM 4745 O O . ASP B 1 182 ? -73.635 25.124 80.517 1.00 9.60 203 ASP B O 1
ATOM 4750 N N . SER B 1 183 ? -73.430 26.194 82.504 1.00 9.19 204 SER B N 1
ATOM 4751 C CA . SER B 1 183 ? -74.531 25.509 83.174 1.00 10.03 204 SER B CA 1
ATOM 4752 C C . SER B 1 183 ? -75.864 26.222 83.058 1.00 10.84 204 SER B C 1
ATOM 4753 O O . SER B 1 183 ? -76.843 25.742 83.620 1.00 13.83 204 SER B O 1
ATOM 4756 N N . VAL B 1 184 ? -75.888 27.338 82.318 1.00 10.04 205 VAL B N 1
ATOM 4757 C CA . VAL B 1 184 ? -77.045 28.215 82.269 1.00 11.09 205 VAL B CA 1
ATOM 4758 C C . VAL B 1 184 ? -77.839 28.029 80.978 1.00 10.33 205 VAL B C 1
ATOM 4759 O O . VAL B 1 184 ? -79.090 27.932 81.021 1.00 11.31 205 VAL B O 1
ATOM 4763 N N . SER B 1 185 ? -77.185 28.044 79.819 1.00 10.77 206 SER B N 1
ATOM 4764 C CA . SER B 1 185 ? -77.938 28.094 78.576 1.00 10.59 206 SER B CA 1
ATOM 4765 C C . SER B 1 185 ? -78.368 26.708 78.112 1.00 10.81 206 SER B C 1
ATOM 4766 O O . SER B 1 185 ? -77.766 25.699 78.479 1.00 12.32 206 SER B O 1
ATOM 4769 N N . GLU B 1 186 ? -79.458 26.687 77.346 1.00 12.12 207 GLU B N 1
ATOM 4770 C CA . GLU B 1 186 ? -79.941 25.481 76.665 1.00 13.50 207 GLU B CA 1
ATOM 4771 C C . GLU B 1 186 ? -80.115 24.355 77.666 1.00 17.13 207 GLU B C 1
ATOM 4772 O O . GLU B 1 186 ? -80.763 24.580 78.714 1.00 24.48 207 GLU B O 1
ATOM 4778 N N . GLY B 1 187 ? -79.570 23.178 77.423 1.00 17.35 208 GLY B N 1
ATOM 4779 C CA . GLY B 1 187 ? -79.854 22.040 78.298 1.00 23.68 208 GLY B CA 1
ATOM 4780 C C . GLY B 1 187 ? -78.986 22.078 79.548 1.00 23.49 208 GLY B C 1
ATOM 4781 O O . GLY B 1 187 ? -79.066 21.199 80.398 1.00 30.30 208 GLY B O 1
ATOM 4782 N N . GLY B 1 188 ? -78.118 23.085 79.675 1.00 21.79 209 GLY B N 1
ATOM 4783 C CA . GLY B 1 188 ? -77.001 22.951 80.600 1.00 17.62 209 GLY B CA 1
ATOM 4784 C C . GLY B 1 188 ? -76.026 21.914 80.093 1.00 14.01 209 GLY B C 1
ATOM 4785 O O . GLY B 1 188 ? -75.244 21.405 80.867 1.00 15.24 209 GLY B O 1
ATOM 4786 N N . LYS B 1 189 ? -76.034 21.599 78.779 1.00 14.22 210 LYS B N 1
ATOM 4787 C CA . LYS B 1 189 ? -75.077 20.601 78.284 1.00 19.03 210 LYS B CA 1
ATOM 4788 C C . LYS B 1 189 ? -73.703 21.191 78.124 1.00 13.18 210 LYS B C 1
ATOM 4789 O O . LYS B 1 189 ? -72.739 20.443 78.112 1.00 17.39 210 LYS B O 1
ATOM 4795 N N . GLY B 1 190 ? -73.590 22.515 77.958 1.00 10.34 211 GLY B N 1
ATOM 4796 C CA . GLY B 1 190 ? -72.255 23.095 77.864 1.00 8.95 211 GLY B CA 1
ATOM 4797 C C . GLY B 1 190 ? -71.550 22.795 76.555 1.00 8.18 211 GLY B C 1
ATOM 4798 O O . GLY B 1 190 ? -70.307 22.759 76.486 1.00 9.00 211 GLY B O 1
ATOM 4799 N N . GLY B 1 191 ? -72.307 22.617 75.476 1.00 8.30 212 GLY B N 1
ATOM 4800 C CA . GLY B 1 191 ? -71.748 22.205 74.197 1.00 8.15 212 GLY B CA 1
ATOM 4801 C C . GLY B 1 191 ? -71.032 23.263 73.391 1.00 8.65 212 GLY B C 1
ATOM 4802 O O . GLY B 1 191 ? -70.596 22.946 72.294 1.00 8.87 212 GLY B O 1
ATOM 4803 N N . ASN B 1 192 ? -70.879 24.488 73.888 1.00 7.89 213 ASN B N 1
ATOM 4804 C CA . ASN B 1 192 ? -70.101 25.498 73.198 1.00 8.15 213 ASN B CA 1
ATOM 4805 C C . ASN B 1 192 ? -68.853 25.923 73.942 1.00 7.29 213 ASN B C 1
ATOM 4806 O O . ASN B 1 192 ? -68.162 26.824 73.486 1.00 8.52 213 ASN B O 1
ATOM 4811 N N . VAL B 1 193 ? -68.558 25.275 75.083 1.00 6.79 214 VAL B N 1
ATOM 4812 C CA . VAL B 1 193 ? -67.414 25.666 75.901 1.00 6.66 214 VAL B CA 1
ATOM 4813 C C . VAL B 1 193 ? -66.208 24.808 75.613 1.00 6.38 214 VAL B C 1
ATOM 4814 O O . VAL B 1 193 ? -66.092 23.683 76.111 1.00 6.96 214 VAL B O 1
ATOM 4818 N N . ASP B 1 194 ? -65.295 25.345 74.800 1.00 6.01 215 ASP B N 1
ATOM 4819 C CA . ASP B 1 194 ? -64.012 24.734 74.550 1.00 6.16 215 ASP B CA 1
ATOM 4820 C C . ASP B 1 194 ? -62.903 25.423 75.346 1.00 6.04 215 ASP B C 1
ATOM 4821 O O . ASP B 1 194 ? -63.017 26.614 75.667 1.00 6.89 215 ASP B O 1
ATOM 4826 N N . GLY B 1 195 ? -61.802 24.733 75.563 1.00 5.88 216 GLY B N 1
ATOM 4827 C CA . GLY B 1 195 ? -60.637 25.412 76.134 1.00 6.24 216 GLY B CA 1
ATOM 4828 C C . GLY B 1 195 ? -60.037 26.424 75.174 1.00 6.33 216 GLY B C 1
ATOM 4829 O O . GLY B 1 195 ? -59.859 27.599 75.489 1.00 6.48 216 GLY B O 1
ATOM 4830 N N . PHE B 1 196 ? -59.755 25.936 73.953 1.00 5.95 217 PHE B N 1
ATOM 4831 C CA . PHE B 1 196 ? -59.023 26.676 72.921 1.00 5.88 217 PHE B CA 1
ATOM 4832 C C . PHE B 1 196 ? -59.709 26.452 71.572 1.00 5.96 217 PHE B C 1
ATOM 4833 O O . PHE B 1 196 ? -59.908 25.305 71.157 1.00 7.29 217 PHE B O 1
ATOM 4841 N N . GLY B 1 197 ? -60.063 27.539 70.914 1.00 6.03 218 GLY B N 1
ATOM 4842 C CA . GLY B 1 197 ? -60.750 27.507 69.633 1.00 6.24 218 GLY B CA 1
ATOM 4843 C C . GLY B 1 197 ? -60.007 28.292 68.582 1.00 6.47 218 GLY B C 1
ATOM 4844 O O . GLY B 1 197 ? -59.690 29.483 68.802 1.00 7.63 218 GLY B O 1
ATOM 4845 N N . GLY B 1 198 ? -59.710 27.634 67.464 1.00 6.22 219 GLY B N 1
ATOM 4846 C CA . GLY B 1 198 ? -59.108 28.287 66.320 1.00 6.34 219 GLY B CA 1
ATOM 4847 C C . GLY B 1 198 ? -60.061 28.272 65.149 1.00 6.64 219 GLY B C 1
ATOM 4848 O O . GLY B 1 198 ? -60.322 27.216 64.596 1.00 7.16 219 GLY B O 1
ATOM 4849 N N . HIS B 1 199 ? -60.591 29.456 64.811 1.00 6.64 220 HIS B N 1
ATOM 4850 C CA . HIS B 1 199 ? -61.715 29.550 63.860 1.00 6.66 220 HIS B CA 1
ATOM 4851 C C . HIS B 1 199 ? -61.524 30.781 62.963 1.00 6.70 220 HIS B C 1
ATOM 4852 O O . HIS B 1 199 ? -62.427 31.617 62.837 1.00 7.22 220 HIS B O 1
ATOM 4859 N N . ILE B 1 200 ? -60.335 30.864 62.359 1.00 6.72 221 ILE B N 1
ATOM 4860 C CA . ILE B 1 200 ? -59.958 31.973 61.473 1.00 7.03 221 ILE B CA 1
ATOM 4861 C C . ILE B 1 200 ? -61.006 32.060 60.359 1.00 7.35 221 ILE B C 1
ATOM 4862 O O . ILE B 1 200 ? -61.193 31.093 59.627 1.00 7.93 221 ILE B O 1
ATOM 4867 N N . ASN B 1 201 ? -61.715 33.180 60.279 1.00 7.03 222 ASN B N 1
ATOM 4868 C CA . ASN B 1 201 ? -62.834 33.276 59.364 1.00 7.31 222 ASN B CA 1
ATOM 4869 C C . ASN B 1 201 ? -62.433 33.802 57.986 1.00 7.47 222 ASN B C 1
ATOM 4870 O O . ASN B 1 201 ? -61.283 34.172 57.730 1.00 8.35 222 ASN B O 1
ATOM 4875 N N . SER B 1 202 ? -63.415 33.855 57.087 1.00 7.95 223 SER B N 1
ATOM 4876 C CA . SER B 1 202 ? -63.128 34.232 55.715 1.00 8.97 223 SER B CA 1
ATOM 4877 C C . SER B 1 202 ? -62.588 35.649 55.590 1.00 9.32 223 SER B C 1
ATOM 4878 O O . SER B 1 202 ? -61.769 35.932 54.711 1.00 10.71 223 SER B O 1
ATOM 4881 N N . SER B 1 203 ? -63.003 36.538 56.488 1.00 8.58 224 SER B N 1
ATOM 4882 C CA . SER B 1 203 ? -62.542 37.925 56.449 1.00 9.72 224 SER B CA 1
ATOM 4883 C C . SER B 1 203 ? -61.058 38.004 56.702 1.00 9.31 224 SER B C 1
ATOM 4884 O O . SER B 1 203 ? -60.434 38.977 56.289 1.00 9.98 224 SER B O 1
ATOM 4887 N N . SER B 1 204 ? -60.502 37.021 57.424 1.00 8.36 225 SER B N 1
ATOM 4888 C CA . SER B 1 204 ? -59.122 37.085 57.895 1.00 8.05 225 SER B CA 1
ATOM 4889 C C . SER B 1 204 ? -58.144 36.224 57.142 1.00 8.17 225 SER B C 1
ATOM 4890 O O . SER B 1 204 ? -57.022 36.030 57.619 1.00 8.64 225 SER B O 1
ATOM 4893 N N . VAL B 1 205 ? -58.503 35.740 55.946 1.00 8.09 226 VAL B N 1
ATOM 4894 C CA . VAL B 1 205 ? -57.580 34.877 55.182 1.00 8.02 226 VAL B CA 1
ATOM 4895 C C . VAL B 1 205 ? -56.410 35.679 54.625 1.00 8.03 226 VAL B C 1
ATOM 4896 O O . VAL B 1 205 ? -56.486 36.897 54.416 1.00 9.02 226 VAL B O 1
ATOM 4900 N N . GLY B 1 206 ? -55.348 34.937 54.373 1.00 7.88 227 GLY B N 1
ATOM 4901 C CA . GLY B 1 206 ? -54.170 35.453 53.682 1.00 8.49 227 GLY B CA 1
ATOM 4902 C C . GLY B 1 206 ? -52.934 35.394 54.527 1.00 8.42 227 GLY B C 1
ATOM 4903 O O . GLY B 1 206 ? -52.985 35.491 55.755 1.00 8.95 227 GLY B O 1
ATOM 4904 N N . GLU B 1 207 ? -51.821 35.271 53.834 1.00 9.26 228 GLU B N 1
ATOM 4905 C CA . GLU B 1 207 ? -50.502 35.311 54.461 1.00 9.76 228 GLU B CA 1
ATOM 4906 C C . GLU B 1 207 ? -50.337 36.598 55.257 1.00 9.42 228 GLU B C 1
ATOM 4907 O O . GLU B 1 207 ? -50.565 37.705 54.766 1.00 10.24 228 GLU B O 1
ATOM 4913 N N . GLY B 1 208 ? -49.980 36.441 56.527 1.00 8.56 229 GLY B N 1
ATOM 4914 C CA . GLY B 1 208 ? -49.838 37.597 57.429 1.00 9.33 229 GLY B CA 1
ATOM 4915 C C . GLY B 1 208 ? -51.141 38.212 57.919 1.00 8.86 229 GLY B C 1
ATOM 4916 O O . GLY B 1 208 ? -51.112 39.175 58.673 1.00 10.39 229 GLY B O 1
ATOM 4917 N N . LYS B 1 209 ? -52.278 37.618 57.541 1.00 8.70 230 LYS B N 1
ATOM 4918 C CA . LYS B 1 209 ? -53.617 38.093 57.984 1.00 8.48 230 LYS B CA 1
ATOM 4919 C C . LYS B 1 209 ? -54.345 37.039 58.825 1.00 7.53 230 LYS B C 1
ATOM 4920 O O . LYS B 1 209 ? -55.019 37.392 59.787 1.00 8.32 230 LYS B O 1
ATOM 4926 N N . GLY B 1 210 ? -54.187 35.760 58.473 1.00 7.48 231 GLY B N 1
ATOM 4927 C CA . GLY B 1 210 ? -54.773 34.676 59.242 1.00 7.29 231 GLY B CA 1
ATOM 4928 C C . GLY B 1 210 ? -53.870 33.516 59.536 1.00 7.55 231 GLY B C 1
ATOM 4929 O O . GLY B 1 210 ? -54.322 32.524 60.116 1.00 7.40 231 GLY B O 1
ATOM 4930 N N . THR B 1 211 ? -52.598 33.611 59.114 1.00 7.45 232 THR B N 1
ATOM 4931 C CA . THR B 1 211 ? -51.625 32.552 59.210 1.00 7.48 232 THR B CA 1
ATOM 4932 C C . THR B 1 211 ? -50.802 32.654 60.478 1.00 6.98 232 THR B C 1
ATOM 4933 O O . THR B 1 211 ? -50.716 33.708 61.119 1.00 8.03 232 THR B O 1
ATOM 4937 N N . GLY B 1 212 ? -50.169 31.547 60.827 1.00 7.60 233 GLY B N 1
ATOM 4938 C CA . GLY B 1 212 ? -49.139 31.537 61.846 1.00 8.02 233 GLY B CA 1
ATOM 4939 C C . GLY B 1 212 ? -49.592 31.488 63.298 1.00 7.66 233 GLY B C 1
ATOM 4940 O O . GLY B 1 212 ? -48.758 31.643 64.201 1.00 8.08 233 GLY B O 1
ATOM 4941 N N . ASN B 1 213 ? -50.892 31.251 63.532 1.00 7.63 234 ASN B N 1
ATOM 4942 C CA . ASN B 1 213 ? -51.382 31.107 64.908 1.00 7.38 234 ASN B CA 1
ATOM 4943 C C . ASN B 1 213 ? -51.070 29.704 65.427 1.00 7.15 234 ASN B C 1
ATOM 4944 O O . ASN B 1 213 ? -51.275 28.702 64.723 1.00 7.91 234 ASN B O 1
ATOM 4949 N N . VAL B 1 214 ? -50.579 29.628 66.672 1.00 6.88 235 VAL B N 1
ATOM 4950 C CA . VAL B 1 214 ? -50.145 28.365 67.257 1.00 7.26 235 VAL B CA 1
ATOM 4951 C C . VAL B 1 214 ? -50.546 28.294 68.713 1.00 7.29 235 VAL B C 1
ATOM 4952 O O . VAL B 1 214 ? -50.327 29.259 69.480 1.00 8.74 235 VAL B O 1
ATOM 4956 N N . PHE B 1 215 ? -51.106 27.139 69.091 1.00 6.77 236 PHE B N 1
ATOM 4957 C CA . PHE B 1 215 ? -51.277 26.774 70.485 1.00 6.80 236 PHE B CA 1
ATOM 4958 C C . PHE B 1 215 ? -50.104 25.859 70.848 1.00 6.36 236 PHE B C 1
ATOM 4959 O O . PHE B 1 215 ? -49.948 24.813 70.220 1.00 7.89 236 PHE B O 1
ATOM 4967 N N . GLU B 1 216 ? -49.335 26.188 71.884 1.00 6.61 237 GLU B N 1
ATOM 4968 C CA . GLU B 1 216 ? -48.125 25.432 72.201 1.00 6.49 237 GLU B CA 1
ATOM 4969 C C . GLU B 1 216 ? -48.003 25.268 73.709 1.00 6.78 237 GLU B C 1
ATOM 4970 O O . GLU B 1 216 ? -48.096 26.261 74.440 1.00 7.28 237 GLU B O 1
ATOM 4976 N N . GLY B 1 217 ? -47.710 24.059 74.191 1.00 6.49 238 GLY B N 1
ATOM 4977 C CA . GLY B 1 217 ? -47.502 23.867 75.621 1.00 6.83 238 GLY B CA 1
ATOM 4978 C C . GLY B 1 217 ? -48.740 24.066 76.464 1.00 6.17 238 GLY B C 1
ATOM 4979 O O . GLY B 1 217 ? -48.592 24.267 77.689 1.00 7.29 238 GLY B O 1
ATOM 4980 N N . CYS B 1 218 ? -49.926 24.027 75.858 1.00 6.49 239 CYS B N 1
ATOM 4981 C CA . CYS B 1 218 ? -51.161 24.324 76.589 1.00 6.30 239 CYS B CA 1
ATOM 4982 C C . CYS B 1 218 ? -51.790 23.059 77.135 1.00 5.74 239 CYS B C 1
ATOM 4983 O O . CYS B 1 218 ? -51.601 21.995 76.578 1.00 7.33 239 CYS B O 1
ATOM 4986 N N . ARG B 1 219 ? -52.580 23.236 78.193 1.00 6.12 240 ARG B N 1
ATOM 4987 C CA . ARG B 1 219 ? -53.417 22.147 78.726 1.00 6.09 240 ARG B CA 1
ATOM 49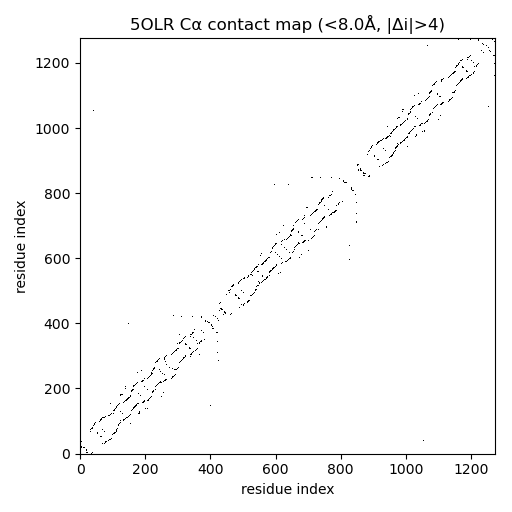88 C C . ARG B 1 219 ? -54.857 22.564 78.708 1.00 5.85 240 ARG B C 1
ATOM 4989 O O . ARG B 1 219 ? -55.191 23.705 79.093 1.00 6.43 240 ARG B O 1
ATOM 4997 N N . ALA B 1 220 ? -55.747 21.633 78.334 1.00 5.73 241 ALA B N 1
ATOM 4998 C CA . ALA B 1 220 ? -57.204 21.853 78.368 1.00 5.95 241 ALA B CA 1
ATOM 4999 C C . ALA B 1 220 ? -57.814 20.640 79.053 1.00 5.77 241 ALA B C 1
ATOM 5000 O O . ALA B 1 220 ? -57.664 19.527 78.578 1.00 5.95 241 ALA B O 1
ATOM 5002 N N . TRP B 1 221 ? -58.485 20.874 80.173 1.00 5.94 242 TRP B N 1
ATOM 5003 C CA . TRP B 1 221 ? -59.195 19.764 80.831 1.00 5.95 242 TRP B CA 1
ATOM 5004 C C . TRP B 1 221 ? -60.460 20.189 81.507 1.00 5.59 242 TRP B C 1
ATOM 5005 O O . TRP B 1 221 ? -60.606 21.331 81.948 1.00 6.07 242 TRP B O 1
ATOM 5016 N N . TYR B 1 222 ? -61.419 19.275 81.546 1.00 5.70 243 TYR B N 1
ATOM 5017 C CA . TYR B 1 222 ? -62.744 19.598 82.098 1.00 6.35 243 TYR B CA 1
ATOM 5018 C C . TYR B 1 222 ? -63.303 20.910 81.512 1.00 6.07 243 TYR B C 1
ATOM 5019 O O . TYR B 1 222 ? -63.915 21.713 82.210 1.00 7.35 243 TYR B O 1
ATOM 5028 N N . ASN B 1 223 ? -63.156 21.024 80.188 1.00 6.08 244 ASN B N 1
ATOM 5029 C CA . ASN B 1 223 ? -64.031 21.912 79.410 1.00 6.31 244 ASN B CA 1
ATOM 5030 C C . ASN B 1 223 ? -65.224 21.091 78.988 1.00 6.24 244 ASN B C 1
ATOM 5031 O O . ASN B 1 223 ? -65.064 19.933 78.564 1.00 6.87 244 ASN B O 1
ATOM 5036 N N . SER B 1 224 ? -66.418 21.663 79.098 1.00 6.42 245 SER B N 1
ATOM 5037 C CA . SER B 1 224 ? -67.630 20.865 78.887 1.00 6.38 245 SER B CA 1
ATOM 5038 C C . SER B 1 224 ? -67.785 20.358 77.465 1.00 6.83 245 SER B C 1
ATOM 5039 O O . SER B 1 224 ? -68.404 19.320 77.292 1.00 6.87 245 SER B O 1
ATOM 5042 N N . ASP B 1 225 ? -67.216 21.051 76.472 1.00 6.13 246 ASP B N 1
ATOM 5043 C CA . ASP B 1 225 ? -67.310 20.604 75.085 1.00 6.20 246 ASP B CA 1
ATOM 5044 C C . ASP B 1 225 ? -65.994 19.911 74.706 1.00 6.10 246 ASP B C 1
ATOM 5045 O O . ASP B 1 225 ? -65.814 18.734 75.029 1.00 6.72 246 ASP B O 1
ATOM 5050 N N . ASP B 1 226 ? -65.060 20.620 74.040 1.00 5.58 247 ASP B N 1
ATOM 5051 C CA . ASP B 1 226 ? -63.807 20.034 73.571 1.00 5.48 247 ASP B CA 1
ATOM 5052 C C . ASP B 1 226 ? -62.622 20.754 74.240 1.00 5.88 247 ASP B C 1
ATOM 5053 O O . ASP B 1 226 ? -62.737 21.903 74.663 1.00 6.66 247 ASP B O 1
ATOM 5058 N N . GLY B 1 227 ? -61.469 20.089 74.287 1.00 5.34 248 GLY B N 1
ATOM 5059 C CA . GLY B 1 227 ? -60.263 20.774 74.741 1.00 5.75 248 GLY B CA 1
ATOM 5060 C C . GLY B 1 227 ? -59.793 21.818 73.752 1.00 5.46 248 GLY B C 1
ATOM 5061 O O . GLY B 1 227 ? -59.609 22.997 74.094 1.00 6.19 248 GLY B O 1
ATOM 5062 N N . PHE B 1 228 ? -59.574 21.374 72.515 1.00 5.61 249 PHE B N 1
ATOM 5063 C CA . PHE B 1 228 ? -59.107 22.205 71.386 1.00 5.56 249 PHE B CA 1
ATOM 5064 C C . PHE B 1 228 ? -60.038 21.944 70.204 1.00 5.73 249 PHE B C 1
ATOM 5065 O O . PHE B 1 228 ? -60.387 20.779 69.945 1.00 6.50 249 PHE B O 1
ATOM 5073 N N . ASP B 1 229 ? -60.398 23.007 69.480 1.00 5.77 250 ASP B N 1
ATOM 5074 C CA . ASP B 1 229 ? -61.380 22.898 68.364 1.00 5.70 250 ASP B CA 1
ATOM 5075 C C . ASP B 1 229 ? -60.992 23.868 67.268 1.00 5.56 250 ASP B C 1
ATOM 5076 O O . ASP B 1 229 ? -60.921 25.074 67.508 1.00 5.95 250 ASP B O 1
ATOM 5081 N N . LEU B 1 230 ? -60.759 23.324 66.073 1.00 5.40 251 LEU B N 1
ATOM 5082 C CA . LEU B 1 230 ? -60.380 24.051 64.869 1.00 5.44 251 LEU B CA 1
ATOM 5083 C C . LEU B 1 230 ? -61.456 24.036 63.797 1.00 5.34 251 LEU B C 1
ATOM 5084 O O . LEU B 1 230 ? -61.130 24.180 62.616 1.00 6.33 251 LEU B O 1
ATOM 5089 N N . ILE B 1 231 ? -62.740 23.938 64.147 1.00 6.02 252 ILE B N 1
ATOM 5090 C CA . ILE B 1 231 ? -63.799 23.946 63.125 1.00 5.98 252 ILE B CA 1
ATOM 5091 C C . ILE B 1 231 ? -63.827 25.319 62.441 1.00 5.88 252 ILE B C 1
ATOM 5092 O O . ILE B 1 231 ? -63.499 26.359 63.030 1.00 6.45 252 ILE B O 1
ATOM 5097 N N . ASN B 1 232 ? -64.234 25.322 61.179 1.00 5.86 253 ASN B N 1
ATOM 5098 C CA . ASN B 1 232 ? -64.481 26.582 60.469 1.00 6.69 253 ASN B CA 1
ATOM 5099 C C . ASN B 1 232 ? -63.264 27.492 60.492 1.00 6.38 253 ASN B C 1
ATOM 5100 O O . ASN B 1 232 ? -63.359 28.706 60.712 1.00 7.82 253 ASN B O 1
ATOM 5105 N N . CYS B 1 233 ? -62.090 26.898 60.219 1.00 6.39 254 CYS B N 1
ATOM 5106 C CA . CYS B 1 233 ? -60.840 27.611 60.353 1.00 6.88 254 CYS B CA 1
ATOM 5107 C C . CYS B 1 233 ? -60.220 27.694 58.960 1.00 6.68 254 CYS B C 1
ATOM 5108 O O . CYS B 1 233 ? -59.912 26.657 58.343 1.00 7.63 254 CYS B O 1
ATOM 5111 N N . PHE B 1 234 ? -60.065 28.922 58.453 1.00 6.43 255 PHE B N 1
ATOM 5112 C CA . PHE B 1 234 ? -59.803 29.131 57.028 1.00 6.88 255 PHE B CA 1
ATOM 5113 C C . PHE B 1 234 ? -58.312 29.273 56.670 1.00 6.91 255 PHE B C 1
ATOM 5114 O O . PHE B 1 234 ? -57.968 29.415 55.484 1.00 8.36 255 PHE B O 1
ATOM 5122 N N . GLU B 1 235 ? -57.458 29.259 57.683 1.00 7.40 256 GLU B N 1
ATOM 5123 C CA . GLU B 1 235 ? -56.021 29.112 57.510 1.00 7.41 256 GLU B CA 1
ATOM 5124 C C . GLU B 1 235 ? -55.577 28.016 58.463 1.00 6.93 256 GLU B C 1
ATOM 5125 O O . GLU B 1 235 ? -56.266 27.717 59.444 1.00 7.50 256 GLU B O 1
ATOM 5131 N N . ALA B 1 236 ? -54.403 27.455 58.231 1.00 6.92 257 ALA B N 1
ATOM 5132 C CA . ALA B 1 236 ? -53.899 26.378 59.080 1.00 6.87 257 ALA B CA 1
ATOM 5133 C C . ALA B 1 236 ? -53.571 26.900 60.471 1.00 7.60 257 ALA B C 1
ATOM 5134 O O . ALA B 1 236 ? -52.903 27.918 60.623 1.00 8.18 257 ALA B O 1
ATOM 5136 N N . VAL B 1 237 ? -53.981 26.141 61.466 1.00 6.77 258 VAL B N 1
ATOM 5137 C CA . VAL B 1 237 ? -53.595 26.362 62.844 1.00 7.02 258 VAL B CA 1
ATOM 5138 C C . VAL B 1 237 ? -52.879 25.115 63.317 1.00 7.96 258 VAL B C 1
ATOM 5139 O O . VAL B 1 237 ? -53.189 23.979 62.914 1.00 8.15 258 VAL B O 1
ATOM 5143 N N . LYS B 1 238 ? -51.884 25.341 64.187 1.00 7.93 259 LYS B N 1
ATOM 5144 C CA . LYS B 1 238 ? -51.067 24.261 64.738 1.00 8.04 259 LYS B CA 1
ATOM 5145 C C . LYS B 1 238 ? -51.225 24.155 66.232 1.00 7.41 259 LYS B C 1
ATOM 5146 O O . LYS B 1 238 ? -51.299 25.175 66.928 1.00 8.39 259 LYS B O 1
ATOM 5152 N N . ILE B 1 239 ? -51.291 22.910 66.693 1.00 6.66 260 ILE B N 1
ATOM 5153 C CA . ILE B 1 239 ? -51.384 22.554 68.107 1.00 6.83 260 ILE B CA 1
ATOM 5154 C C . ILE B 1 239 ? -50.167 21.687 68.373 1.00 6.34 260 ILE B C 1
ATOM 5155 O O . ILE B 1 239 ? -50.066 20.585 67.829 1.00 7.48 260 ILE B O 1
ATOM 5160 N N . ILE B 1 240 ? -49.253 22.211 69.199 1.00 6.85 261 ILE B N 1
ATOM 5161 C CA A ILE B 1 240 ? -47.952 21.605 69.371 0.50 6.96 261 ILE B CA 1
ATOM 5162 C CA B ILE B 1 240 ? -47.949 21.626 69.374 0.50 7.00 261 ILE B CA 1
ATOM 5163 C C . ILE B 1 240 ? -47.678 21.409 70.855 1.00 6.84 261 ILE B C 1
ATOM 5164 O O . ILE B 1 240 ? -47.764 22.349 71.642 1.00 7.38 261 ILE B O 1
ATOM 5173 N N . ASN B 1 241 ? -47.321 20.189 71.252 1.00 7.16 262 ASN B N 1
ATOM 5174 C CA . ASN B 1 241 ? -46.976 19.936 72.662 1.00 6.84 262 ASN B CA 1
ATOM 5175 C C . ASN B 1 241 ? -48.055 20.388 73.606 1.00 6.99 262 ASN B C 1
ATOM 5176 O O . ASN B 1 241 ? -47.812 21.072 74.617 1.00 8.25 262 ASN B O 1
ATOM 5181 N N . CYS B 1 242 ? -49.298 20.012 73.306 1.00 6.18 263 CYS B N 1
ATOM 5182 C CA . CYS B 1 242 ? -50.448 20.328 74.149 1.00 6.49 263 CYS B CA 1
ATOM 5183 C C . CYS B 1 242 ? -51.040 19.045 74.730 1.00 6.08 263 CYS B C 1
ATOM 5184 O O . CYS B 1 242 ? -50.911 17.965 74.166 1.00 6.39 263 CYS B O 1
ATOM 5187 N N . TRP B 1 243 ? -51.697 19.188 75.891 1.00 6.00 264 TRP B N 1
ATOM 5188 C CA . TRP B 1 243 ? -52.374 18.087 76.586 1.00 6.09 264 TRP B CA 1
ATOM 5189 C C . TRP B 1 243 ? -53.861 18.408 76.675 1.00 5.87 264 TRP B C 1
ATOM 5190 O O . TRP B 1 243 ? -54.232 19.516 77.038 1.00 6.95 264 TRP B O 1
ATOM 5201 N N . SER B 1 244 ? -54.702 17.433 76.317 1.00 5.76 265 SER B N 1
ATOM 5202 C CA . SER B 1 244 ? -56.147 17.644 76.313 1.00 5.84 265 SER B CA 1
ATOM 5203 C C . SER B 1 244 ? -56.806 16.410 76.922 1.00 6.13 265 SER B C 1
ATOM 5204 O O . SER B 1 244 ? -56.660 15.314 76.401 1.00 6.13 265 SER B O 1
ATOM 5207 N N . PHE B 1 245 ? -57.478 16.608 78.057 1.00 5.91 266 PHE B N 1
ATOM 5208 C CA . PHE B 1 245 ? -57.948 15.467 78.830 1.00 6.19 266 PHE B CA 1
ATOM 5209 C C . PHE B 1 245 ? -59.199 15.788 79.591 1.00 5.67 266 PHE B C 1
ATOM 5210 O O . PHE B 1 245 ? -59.423 16.922 79.970 1.00 6.10 266 PHE B O 1
ATOM 5218 N N . LEU B 1 246 ? -60.067 14.784 79.752 1.00 5.99 267 LEU B N 1
ATOM 5219 C CA . LEU B 1 246 ? -61.254 14.926 80.603 1.00 6.20 267 LEU B CA 1
ATOM 5220 C C . LEU B 1 246 ? -62.209 16.019 80.105 1.00 5.98 267 LEU B C 1
ATOM 5221 O O . LEU B 1 246 ? -62.976 16.568 80.876 1.00 6.89 267 LEU B O 1
ATOM 5226 N N . ASN B 1 247 ? -62.201 16.279 78.794 1.00 6.11 268 ASN B N 1
ATOM 5227 C CA . ASN B 1 247 ? -63.173 17.213 78.229 1.00 5.98 268 ASN B CA 1
ATOM 5228 C C . ASN B 1 247 ? -64.439 16.453 77.847 1.00 5.97 268 ASN B C 1
ATOM 5229 O O . ASN B 1 247 ? -64.393 15.235 77.583 1.00 7.10 268 ASN B O 1
ATOM 5234 N N . GLY B 1 248 ? -65.552 17.163 77.837 1.00 6.20 269 GLY B N 1
ATOM 5235 C CA . GLY B 1 248 ? -66.869 16.568 77.516 1.00 6.17 269 GLY B CA 1
ATOM 5236 C C . GLY B 1 248 ? -67.685 16.151 78.734 1.00 6.66 269 GLY B C 1
ATOM 5237 O O . GLY B 1 248 ? -68.743 15.514 78.582 1.00 7.58 269 GLY B O 1
ATOM 5238 N N . TYR B 1 249 ? -67.195 16.464 79.932 1.00 6.96 270 TYR B N 1
ATOM 5239 C CA . TYR B 1 249 ? -67.796 16.135 81.216 1.00 7.41 270 TYR B CA 1
ATOM 5240 C C . TYR B 1 249 ? -68.094 17.412 82.000 1.00 7.49 270 TYR B C 1
ATOM 5241 O O . TYR B 1 249 ? -67.370 18.413 81.837 1.00 9.06 270 TYR B O 1
ATOM 5250 N N . LYS B 1 250 ? -69.069 17.370 82.885 1.00 7.21 271 LYS B N 1
ATOM 5251 C CA . LYS B 1 250 ? -69.216 18.445 83.855 1.00 8.01 271 LYS B CA 1
ATOM 5252 C C . LYS B 1 250 ? -67.968 18.427 84.752 1.00 7.36 271 LYS B C 1
ATOM 5253 O O . LYS B 1 250 ? -67.512 17.341 85.170 1.00 8.28 271 LYS B O 1
ATOM 5259 N N . PRO B 1 251 ? -67.375 19.596 85.044 1.00 7.64 272 PRO B N 1
ATOM 5260 C CA . PRO B 1 251 ? -66.063 19.597 85.712 1.00 8.28 272 PRO B CA 1
ATOM 5261 C C . PRO B 1 251 ? -66.026 18.787 87.006 1.00 8.02 272 PRO B C 1
ATOM 5262 O O . PRO B 1 251 ? -66.888 18.915 87.865 1.00 8.04 272 PRO B O 1
ATOM 5266 N N . GLY B 1 252 ? -64.984 17.962 87.113 1.00 7.61 273 GLY B N 1
ATOM 5267 C CA . GLY B 1 252 ? -64.765 17.111 88.289 1.00 7.94 273 GLY B CA 1
ATOM 5268 C C . GLY B 1 252 ? -65.500 15.806 88.294 1.00 8.01 273 GLY B C 1
ATOM 5269 O O . GLY B 1 252 ? -65.327 15.052 89.247 1.00 9.49 273 GLY B O 1
ATOM 5270 N N . THR B 1 253 ? -66.344 15.567 87.291 1.00 8.35 274 THR B N 1
ATOM 5271 C CA . THR B 1 253 ? -67.269 14.465 87.303 1.00 8.91 274 THR B CA 1
ATOM 5272 C C . THR B 1 253 ? -67.044 13.579 86.069 1.00 9.05 274 THR B C 1
ATOM 5273 O O . THR B 1 253 ? -66.207 13.891 85.211 1.00 10.39 274 THR B O 1
ATOM 5277 N N . LYS B 1 254 ? -67.855 12.522 85.948 1.00 9.56 275 LYS B N 1
ATOM 5278 C CA . LYS B 1 254 ? -67.997 11.770 84.722 1.00 9.87 275 LYS B CA 1
ATOM 5279 C C . LYS B 1 254 ? -69.436 11.938 84.165 1.00 9.43 275 LYS B C 1
ATOM 5280 O O . LYS B 1 254 ? -69.919 11.100 83.414 1.00 12.09 275 LYS B O 1
ATOM 5286 N N . GLU B 1 255 ? -70.101 13.037 84.524 1.00 9.12 276 GLU B N 1
ATOM 5287 C CA . GLU B 1 255 ? -71.438 13.328 83.995 1.00 9.76 276 GLU B CA 1
ATOM 5288 C C . GLU B 1 255 ? -71.318 13.915 82.606 1.00 9.26 276 GLU B C 1
ATOM 5289 O O . GLU B 1 255 ? -70.485 14.783 82.349 1.00 9.41 276 GLU B O 1
ATOM 5295 N N . VAL B 1 256 ? -72.141 13.425 81.697 1.00 8.91 277 VAL B N 1
ATOM 5296 C CA . VAL B 1 256 ? -72.102 13.840 80.317 1.00 9.49 277 VAL B CA 1
ATOM 5297 C C . VAL B 1 256 ? -72.396 15.321 80.168 1.00 9.28 277 VAL B C 1
ATOM 5298 O O . VAL B 1 256 ? -73.362 15.845 80.741 1.00 10.57 277 VAL B O 1
ATOM 5302 N N . ALA B 1 257 ? -71.583 15.997 79.367 1.00 9.16 278 ALA B N 1
ATOM 5303 C CA . ALA B 1 257 ? -71.839 17.363 79.009 1.00 9.19 278 ALA B CA 1
ATOM 5304 C C . ALA B 1 257 ? -71.848 17.460 77.486 1.00 9.42 278 ALA B C 1
ATOM 5305 O O . ALA B 1 257 ? -72.786 16.983 76.860 1.00 11.86 278 ALA B O 1
ATOM 5307 N N . GLY B 1 258 ? -70.827 18.082 76.902 1.00 8.18 279 GLY B N 1
ATOM 5308 C CA . GLY B 1 258 ? -70.716 18.287 75.482 1.00 7.78 279 GLY B CA 1
ATOM 5309 C C . GLY B 1 258 ? -69.893 17.233 74.770 1.00 8.01 279 GLY B C 1
ATOM 5310 O O . GLY B 1 258 ? -69.866 16.073 75.154 1.00 9.10 279 GLY B O 1
ATOM 5311 N N . ASP B 1 259 ? -69.306 17.637 73.653 1.00 7.47 280 ASP B N 1
ATOM 5312 C CA . ASP B 1 259 ? -68.825 16.705 72.631 1.00 8.66 280 ASP B CA 1
ATOM 5313 C C . ASP B 1 259 ? -67.645 15.838 73.042 1.00 8.14 280 ASP B C 1
ATOM 5314 O O . ASP B 1 259 ? -67.493 14.724 72.550 1.00 10.48 280 ASP B O 1
ATOM 5319 N N . GLY B 1 260 ? -66.794 16.332 73.941 1.00 7.02 281 GLY B N 1
ATOM 5320 C CA . GLY B 1 260 ? -65.759 15.453 74.505 1.00 7.45 281 GLY B CA 1
ATOM 5321 C C . GLY B 1 260 ? -64.688 14.995 73.539 1.00 6.55 281 GLY B C 1
ATOM 5322 O O . GLY B 1 260 ? -64.295 13.836 73.579 1.00 6.84 281 GLY B O 1
ATOM 5323 N N . THR B 1 261 ? -64.148 15.944 72.754 1.00 6.65 282 THR B N 1
ATOM 5324 C CA . THR B 1 261 ? -62.979 15.667 71.954 1.00 6.45 282 THR B CA 1
ATOM 5325 C C . THR B 1 261 ? -61.736 16.261 72.614 1.00 6.43 282 THR B C 1
ATOM 5326 O O . THR B 1 261 ? -61.773 17.391 73.094 1.00 7.20 282 THR B O 1
ATOM 5330 N N . GLY B 1 262 ? -60.626 15.533 72.565 1.00 6.01 283 GLY B N 1
ATOM 5331 C CA . GLY B 1 262 ? -59.346 16.113 72.930 1.00 6.02 283 GLY B CA 1
ATOM 5332 C C . GLY B 1 262 ? -58.935 17.223 71.981 1.00 6.13 283 GLY B C 1
ATOM 5333 O O . GLY B 1 262 ? -58.731 18.408 72.370 1.00 6.44 283 GLY B O 1
ATOM 5334 N N . PHE B 1 263 ? -58.795 16.829 70.704 1.00 5.89 284 PHE B N 1
ATOM 5335 C CA . PHE B 1 263 ? -58.359 17.727 69.642 1.00 5.97 284 PHE B CA 1
ATOM 5336 C C . PHE B 1 263 ? -59.259 17.551 68.445 1.00 6.33 284 PHE B C 1
ATOM 5337 O O . PHE B 1 263 ? -59.156 16.574 67.705 1.00 6.57 284 PHE B O 1
ATOM 5345 N N . LYS B 1 264 ? -60.187 18.494 68.282 1.00 6.40 285 LYS B N 1
ATOM 5346 C CA . LYS B 1 264 ? -61.118 18.524 67.146 1.00 6.99 285 LYS B CA 1
ATOM 5347 C C . LYS B 1 264 ? -60.407 19.385 66.109 1.00 7.12 285 LYS B C 1
ATOM 5348 O O . LYS B 1 264 ? -60.373 20.605 66.227 1.00 9.60 285 LYS B O 1
ATOM 5354 N N . ALA B 1 265 ? -59.785 18.752 65.113 1.00 6.38 286 ALA B N 1
ATOM 5355 C CA . ALA B 1 265 ? -58.708 19.379 64.337 1.00 6.63 286 ALA B CA 1
ATOM 5356 C C . ALA B 1 265 ? -59.054 19.775 62.913 1.00 6.40 286 ALA B C 1
ATOM 5357 O O . ALA B 1 265 ? -58.191 19.890 62.081 1.00 8.46 286 ALA B O 1
ATOM 5359 N N . GLY B 1 266 ? -60.332 20.082 62.666 1.00 6.41 287 GLY B N 1
ATOM 5360 C CA . GLY B 1 266 ? -60.748 20.551 61.337 1.00 6.41 287 GLY B CA 1
ATOM 5361 C C . GLY B 1 266 ? -62.244 20.605 61.231 1.00 6.29 287 GLY B C 1
ATOM 5362 O O . GLY B 1 266 ? -62.918 20.676 62.242 1.00 7.06 287 GLY B O 1
ATOM 5363 N N . GLY B 1 267 ? -62.714 20.594 59.986 1.00 6.08 288 GLY B N 1
ATOM 5364 C CA . GLY B 1 267 ? -64.146 20.601 59.694 1.00 6.14 288 GLY B CA 1
ATOM 5365 C C . GLY B 1 267 ? -64.709 21.934 59.326 1.00 5.95 288 GLY B C 1
ATOM 5366 O O . GLY B 1 267 ? -64.166 23.000 59.698 1.00 6.10 288 GLY B O 1
ATOM 5367 N N . TYR B 1 268 ? -65.844 21.862 58.608 1.00 6.43 289 TYR B N 1
ATOM 5368 C CA . TYR B 1 268 ? -66.685 23.011 58.225 1.00 6.80 289 TYR B CA 1
ATOM 5369 C C . TYR B 1 268 ? -68.158 22.719 58.457 1.00 7.38 289 TYR B C 1
ATOM 5370 O O . TYR B 1 268 ? -69.020 23.349 57.874 1.00 8.74 289 TYR B O 1
ATOM 5379 N N . GLY B 1 269 ? -68.439 21.794 59.356 1.00 7.55 290 GLY B N 1
ATOM 5380 C CA . GLY B 1 269 ? -69.786 21.409 59.689 1.00 7.35 290 GLY B CA 1
ATOM 5381 C C . GLY B 1 269 ? -70.378 20.349 58.806 1.00 7.11 290 GLY B C 1
ATOM 5382 O O . GLY B 1 269 ? -69.788 19.940 57.785 1.00 7.75 290 GLY B O 1
ATOM 5383 N N . MET B 1 270 ? -71.567 19.906 59.205 1.00 8.14 291 MET B N 1
ATOM 5384 C CA . MET B 1 270 ? -72.319 18.888 58.479 1.00 7.88 291 MET B CA 1
ATOM 5385 C C . MET B 1 270 ? -73.766 19.324 58.361 1.00 8.11 291 MET B C 1
ATOM 5386 O O . MET B 1 270 ? -74.683 18.525 58.535 1.00 9.99 291 MET B O 1
ATOM 5391 N N . ALA B 1 271 ? -73.999 20.602 58.061 1.00 8.13 292 ALA B N 1
ATOM 5392 C CA . ALA B 1 271 ? -75.386 21.112 57.986 1.00 9.21 292 ALA B CA 1
ATOM 5393 C C . ALA B 1 271 ? -76.158 20.418 56.867 1.00 8.68 292 ALA B C 1
ATOM 5394 O O . ALA B 1 271 ? -75.623 20.154 55.776 1.00 9.78 292 ALA B O 1
ATOM 5396 N N . ALA B 1 272 ? -77.424 20.110 57.126 1.00 9.74 293 ALA B N 1
ATOM 5397 C CA . ALA B 1 272 ? -78.276 19.501 56.100 1.00 10.34 293 ALA B CA 1
ATOM 5398 C C . ALA B 1 272 ? -78.966 20.509 55.203 1.00 9.17 293 ALA B C 1
ATOM 5399 O O . ALA B 1 272 ? -79.402 20.168 54.108 1.00 10.28 293 ALA B O 1
ATOM 5401 N N . ASP B 1 273 ? -79.057 21.755 55.645 1.00 9.36 294 ASP B N 1
ATOM 5402 C CA . ASP B 1 273 ? -79.880 22.730 54.946 1.00 10.12 294 ASP B CA 1
ATOM 5403 C C . ASP B 1 273 ? -79.158 23.549 53.894 1.00 9.78 294 ASP B C 1
ATOM 5404 O O . ASP B 1 273 ? -79.790 24.051 52.987 1.00 12.06 294 ASP B O 1
ATOM 5409 N N . LYS B 1 274 ? -77.832 23.730 54.039 1.00 9.36 295 LYS B N 1
ATOM 5410 C CA . LYS B 1 274 ? -77.084 24.617 53.180 1.00 10.20 295 LYS B CA 1
ATOM 5411 C C . LYS B 1 274 ? -75.616 24.263 53.240 1.00 9.14 295 LYS B C 1
ATOM 5412 O O . LYS B 1 274 ? -75.149 23.722 54.231 1.00 11.03 295 LYS B O 1
ATOM 5418 N N . LEU B 1 275 ? -74.890 24.625 52.183 1.00 8.93 296 LEU B N 1
ATOM 5419 C CA . LEU B 1 275 ? -73.441 24.477 52.132 1.00 8.90 296 LEU B CA 1
ATOM 5420 C C . LEU B 1 275 ? -72.787 25.503 53.056 1.00 9.77 296 LEU B C 1
ATOM 5421 O O . LEU B 1 275 ? -73.180 26.650 53.093 1.00 11.46 296 LEU B O 1
ATOM 5426 N N . PRO B 1 276 ? -71.756 25.080 53.809 1.00 8.75 297 PRO B N 1
ATOM 5427 C CA . PRO B 1 276 ? -70.991 26.051 54.572 1.00 8.47 297 PRO B CA 1
ATOM 5428 C C . PRO B 1 276 ? -70.100 26.854 53.660 1.00 8.34 297 PRO B C 1
ATOM 5429 O O . PRO B 1 276 ? -69.700 26.375 52.604 1.00 9.12 297 PRO B O 1
ATOM 5433 N N . ALA B 1 277 ? -69.735 28.049 54.095 1.00 8.77 298 ALA B N 1
ATOM 5434 C CA . ALA B 1 277 ? -68.586 28.746 53.500 1.00 8.60 298 ALA B CA 1
ATOM 5435 C C . ALA B 1 277 ? -67.348 27.896 53.742 1.00 7.98 298 ALA B C 1
ATOM 5436 O O . ALA B 1 277 ? -67.169 27.347 54.853 1.00 7.92 298 ALA B O 1
ATOM 5438 N N . ILE B 1 278 ? -66.469 27.819 52.742 1.00 7.35 299 ILE B N 1
ATOM 5439 C CA . ILE B 1 278 ? -65.211 27.081 52.881 1.00 7.66 299 ILE B CA 1
ATOM 5440 C C . ILE B 1 278 ? -64.076 27.887 52.307 1.00 7.69 299 ILE B C 1
ATOM 5441 O O . ILE B 1 278 ? -64.251 28.629 51.341 1.00 8.20 299 ILE B O 1
ATOM 5446 N N . PRO B 1 279 ? -62.874 27.701 52.855 1.00 7.28 300 PRO B N 1
ATOM 5447 C CA . PRO B 1 279 ? -61.696 28.364 52.289 1.00 7.15 300 PRO B CA 1
ATOM 5448 C C . PRO B 1 279 ? -61.356 27.821 50.906 1.00 6.97 300 PRO B C 1
ATOM 5449 O O . PRO B 1 279 ? -61.648 26.672 50.598 1.00 7.76 300 PRO B O 1
ATOM 5453 N N . SER B 1 280 ? -60.687 28.667 50.118 1.00 7.45 301 SER B N 1
ATOM 5454 C CA . SER B 1 280 ? -60.316 28.253 48.784 1.00 8.30 301 SER B CA 1
ATOM 5455 C C . SER B 1 280 ? -59.155 27.265 48.766 1.00 8.78 301 SER B C 1
ATOM 5456 O O . SER B 1 280 ? -58.968 26.563 47.774 1.00 12.01 301 SER B O 1
ATOM 5459 N N . VAL B 1 281 ? -58.359 27.288 49.827 1.00 8.83 302 VAL B N 1
ATOM 5460 C CA . VAL B 1 281 ? -57.336 26.293 50.098 1.00 9.79 302 VAL B CA 1
ATOM 5461 C C . VAL B 1 281 ? -57.773 25.589 51.375 1.00 8.33 302 VAL B C 1
ATOM 5462 O O . VAL B 1 281 ? -57.930 26.227 52.413 1.00 8.67 302 VAL B O 1
ATOM 5466 N N . ILE B 1 282 ? -58.023 24.274 51.309 1.00 8.34 303 ILE B N 1
ATOM 5467 C CA . ILE B 1 282 ? -58.402 23.548 52.553 1.00 7.63 303 ILE B CA 1
ATOM 5468 C C . ILE B 1 282 ? -57.132 23.385 53.398 1.00 7.77 303 ILE B C 1
ATOM 5469 O O . ILE B 1 282 ? -56.180 22.767 52.952 1.00 8.15 303 ILE B O 1
ATOM 5474 N N . PRO B 1 283 ? -57.090 23.988 54.596 1.00 7.30 304 PRO B N 1
ATOM 5475 C CA . PRO B 1 283 ? -55.811 24.051 55.318 1.00 7.48 304 PRO B CA 1
ATOM 5476 C C . PRO B 1 283 ? -55.415 22.712 55.905 1.00 6.81 304 PRO B C 1
ATOM 5477 O O . PRO B 1 283 ? -56.274 21.922 56.348 1.00 7.95 304 PRO B O 1
ATOM 5481 N N . GLN B 1 284 ? -54.116 22.483 55.948 1.00 7.19 305 GLN B N 1
ATOM 5482 C CA . GLN B 1 284 ? -53.545 21.346 56.615 1.00 7.82 305 GLN B CA 1
ATOM 5483 C C . GLN B 1 284 ? -53.240 21.731 58.055 1.00 7.35 305 GLN B C 1
ATOM 5484 O O . GLN B 1 284 ? -52.116 22.108 58.400 1.00 8.64 305 GLN B O 1
ATOM 5490 N N . HIS B 1 285 ? -54.273 21.702 58.908 1.00 7.02 306 HIS B N 1
ATOM 5491 C CA . HIS B 1 285 ? -54.040 21.871 60.343 1.00 6.24 306 HIS B CA 1
ATOM 5492 C C . HIS B 1 285 ? -53.093 20.799 60.833 1.00 6.95 306 HIS B C 1
ATOM 5493 O O . HIS B 1 285 ? -52.954 19.744 60.213 1.00 7.86 306 HIS B O 1
ATOM 5500 N N . GLU B 1 286 ? -52.461 21.079 61.972 1.00 6.86 307 GLU B N 1
ATOM 5501 C CA . GLU B 1 286 ? -51.488 20.135 62.530 1.00 7.32 307 GLU B CA 1
ATOM 5502 C C . GLU B 1 286 ? -51.708 19.952 64.027 1.00 6.89 307 GLU B C 1
ATOM 5503 O O . GLU B 1 286 ? -51.874 20.926 64.749 1.00 8.29 307 GLU B O 1
ATOM 5509 N N . VAL B 1 287 ? -51.616 18.696 64.471 1.00 6.45 308 VAL B N 1
ATOM 5510 C CA . VAL B 1 287 ? -51.532 18.363 65.885 1.00 6.44 308 VAL B CA 1
ATOM 5511 C C . VAL B 1 287 ? -50.293 17.500 66.021 1.00 6.74 308 VAL B C 1
ATOM 5512 O O . VAL B 1 287 ? -50.239 16.403 65.449 1.00 7.00 308 VAL B O 1
ATOM 5516 N N . ARG B 1 288 ? -49.303 17.983 66.770 1.00 6.57 309 ARG B N 1
ATOM 5517 C CA A ARG B 1 288 ? -48.041 17.273 66.905 0.50 6.78 309 ARG B CA 1
ATOM 5518 C CA B ARG B 1 288 ? -48.022 17.299 66.892 0.50 6.91 309 ARG B CA 1
ATOM 5519 C C . ARG B 1 288 ? -47.566 17.253 68.345 1.00 6.25 309 ARG B C 1
ATOM 5520 O O . ARG B 1 288 ? -47.763 18.221 69.108 1.00 7.00 309 ARG B O 1
ATOM 5535 N N . ASN B 1 289 ? -46.920 16.149 68.717 1.00 6.63 310 ASN B N 1
ATOM 5536 C CA . ASN B 1 289 ? -46.272 16.066 70.021 1.00 6.94 310 ASN B CA 1
ATOM 5537 C C . ASN B 1 289 ? -47.250 16.299 71.167 1.00 7.11 310 ASN B C 1
ATOM 5538 O O . ASN B 1 289 ? -46.850 16.780 72.237 1.00 7.49 310 ASN B O 1
ATOM 5543 N N . SER B 1 290 ? -48.509 15.901 70.985 1.00 6.33 311 SER B N 1
ATOM 5544 C CA . SER B 1 290 ? -49.566 16.194 71.931 1.00 6.55 311 SER B CA 1
ATOM 5545 C C . SER B 1 290 ? -50.152 14.910 72.539 1.00 6.23 311 SER B C 1
ATOM 5546 O O . SER B 1 290 ? -49.894 13.804 72.088 1.00 6.79 311 SER B O 1
ATOM 5549 N N . LEU B 1 291 ? -50.936 15.089 73.603 1.00 6.69 312 LEU B N 1
ATOM 5550 C CA . LEU B 1 291 ? -51.414 13.992 74.434 1.00 6.77 312 LEU B CA 1
ATOM 5551 C C . LEU B 1 291 ? -52.922 14.167 74.645 1.00 6.58 312 LEU B C 1
ATOM 5552 O O . LEU B 1 291 ? -53.368 15.231 75.090 1.00 6.53 312 LEU B O 1
ATOM 5557 N N . ALA B 1 292 ? -53.687 13.105 74.369 1.00 6.53 313 ALA B N 1
ATOM 5558 C CA . ALA B 1 292 ? -55.113 13.056 74.699 1.00 6.35 313 ALA B CA 1
ATOM 5559 C C . ALA B 1 292 ? -55.324 11.958 75.728 1.00 7.18 313 ALA B C 1
ATOM 5560 O O . ALA B 1 292 ? -54.862 10.834 75.533 1.00 7.89 313 ALA B O 1
ATOM 5562 N N . TYR B 1 293 ? -56.060 12.257 76.787 1.00 6.34 314 TYR B N 1
ATOM 5563 C CA . TYR B 1 293 ? -56.373 11.266 77.825 1.00 6.32 314 TYR B CA 1
ATOM 5564 C C . TYR B 1 293 ? -57.813 11.415 78.297 1.00 6.03 314 TYR B C 1
ATOM 5565 O O . TYR B 1 293 ? -58.208 12.472 78.790 1.00 6.79 314 TYR B O 1
ATOM 5574 N N . TYR B 1 294 ? -58.584 10.341 78.166 1.00 6.20 315 TYR B N 1
ATOM 5575 C CA . TYR B 1 294 ? -59.894 10.284 78.841 1.00 6.08 315 TYR B CA 1
ATOM 5576 C C . TYR B 1 294 ? -60.783 11.483 78.546 1.00 5.99 315 TYR B C 1
ATOM 5577 O O . TYR B 1 294 ? -61.518 11.970 79.397 1.00 6.86 315 TYR B O 1
ATOM 5586 N N . ASN B 1 295 ? -60.739 11.948 77.289 1.00 6.00 316 ASN B N 1
ATOM 5587 C CA . ASN B 1 295 ? -61.858 12.785 76.827 1.00 6.16 316 ASN B CA 1
ATOM 5588 C C . ASN B 1 295 ? -63.080 11.887 76.688 1.00 6.13 316 ASN B C 1
ATOM 5589 O O . ASN B 1 295 ? -62.936 10.696 76.490 1.00 6.45 316 ASN B O 1
ATOM 5594 N N . ARG B 1 296 ? -64.273 12.469 76.777 1.00 6.04 317 ARG B N 1
ATOM 5595 C CA . ARG B 1 296 ? -65.446 11.610 76.877 1.00 7.04 317 ARG B CA 1
ATOM 5596 C C . ARG B 1 296 ? -65.600 10.713 75.655 1.00 6.54 317 ARG B C 1
ATOM 5597 O O . ARG B 1 296 ? -65.921 9.545 75.814 1.00 7.66 317 ARG B O 1
ATOM 5605 N N . LEU B 1 297 ? -65.465 11.263 74.449 1.00 6.75 318 LEU B N 1
ATOM 5606 C CA . LEU B 1 297 ? -65.740 10.523 73.232 1.00 6.94 318 LEU B CA 1
ATOM 5607 C C . LEU B 1 297 ? -64.601 10.300 72.271 1.00 6.85 318 LEU B C 1
ATOM 5608 O O . LEU B 1 297 ? -64.582 9.227 71.641 1.00 7.72 318 LEU B O 1
ATOM 5613 N N . ARG B 1 298 ? -63.700 11.274 72.082 1.00 6.46 319 ARG B N 1
ATOM 5614 C CA . ARG B 1 298 ? -62.666 11.138 71.031 1.00 6.60 319 ARG B CA 1
ATOM 5615 C C . ARG B 1 298 ? -61.367 11.784 71.462 1.00 6.42 319 ARG B C 1
ATOM 5616 O O . ARG B 1 298 ? -61.370 12.753 72.228 1.00 6.56 319 ARG B O 1
ATOM 5624 N N . GLY B 1 299 ? -60.263 11.273 70.915 1.00 6.44 320 GLY B N 1
ATOM 5625 C CA . GLY B 1 299 ? -58.950 11.837 71.196 1.00 6.54 320 GLY B CA 1
ATOM 5626 C C . GLY B 1 299 ? -58.536 12.865 70.158 1.00 5.98 320 GLY B C 1
ATOM 5627 O O . GLY B 1 299 ? -58.724 14.061 70.374 1.00 7.74 320 GLY B O 1
ATOM 5628 N N . PHE B 1 300 ? -58.006 12.377 69.047 1.00 5.23 321 PHE B N 1
ATOM 5629 C CA . PHE B 1 300 ? -57.552 13.178 67.915 1.00 5.53 321 PHE B CA 1
ATOM 5630 C C . PHE B 1 300 ? -58.548 12.937 66.790 1.00 5.64 321 PHE B C 1
ATOM 5631 O O . PHE B 1 300 ? -58.679 11.815 66.325 1.00 7.19 321 PHE B O 1
ATOM 5639 N N . TYR B 1 301 ? -59.239 13.994 66.350 1.00 5.54 322 TYR B N 1
ATOM 5640 C CA . TYR B 1 301 ? -60.417 13.866 65.482 1.00 5.63 322 TYR B CA 1
ATOM 5641 C C . TYR B 1 301 ? -60.344 14.818 64.314 1.00 5.58 322 TYR B C 1
ATOM 5642 O O . TYR B 1 301 ? -60.248 16.042 64.494 1.00 6.32 322 TYR B O 1
ATOM 5651 N N . ALA B 1 302 ? -60.437 14.288 63.086 1.00 5.78 323 ALA B N 1
ATOM 5652 C CA . ALA B 1 302 ? -60.439 15.132 61.885 1.00 6.18 323 ALA B CA 1
ATOM 5653 C C . ALA B 1 302 ? -61.738 15.944 61.729 1.00 5.99 323 ALA B C 1
ATOM 5654 O O . ALA B 1 302 ? -61.757 16.898 60.966 1.00 6.66 323 ALA B O 1
ATOM 5656 N N . ASN B 1 303 ? -62.796 15.528 62.416 1.00 5.99 324 ASN B N 1
ATOM 5657 C CA . ASN B 1 303 ? -64.004 16.337 62.550 1.00 5.97 324 ASN B CA 1
ATOM 5658 C C . ASN B 1 303 ? -64.632 16.713 61.192 1.00 5.80 324 ASN B C 1
ATOM 5659 O O . ASN B 1 303 ? -65.085 17.853 61.014 1.00 6.07 324 ASN B O 1
ATOM 5664 N N . HIS B 1 304 ? -64.686 15.766 60.261 1.00 5.76 325 HIS B N 1
ATOM 5665 C CA . HIS B 1 304 ? -65.350 16.019 58.975 1.00 6.07 325 HIS B CA 1
ATOM 5666 C C . HIS B 1 304 ? -64.575 17.056 58.144 1.00 5.62 325 HIS B C 1
ATOM 5667 O O . HIS B 1 304 ? -65.172 17.830 57.373 1.00 6.50 325 HIS B O 1
ATOM 5674 N N . HIS B 1 305 ? -63.261 17.035 58.222 1.00 5.59 326 HIS B N 1
ATOM 5675 C CA . HIS B 1 305 ? -62.461 17.953 57.401 1.00 6.04 326 HIS B CA 1
ATOM 5676 C C . HIS B 1 305 ? -62.651 17.651 55.914 1.00 6.10 326 HIS B C 1
ATOM 5677 O O . HIS B 1 305 ? -63.055 16.549 55.523 1.00 6.67 326 HIS B O 1
ATOM 5684 N N . LEU B 1 306 ? -62.316 18.652 55.090 1.00 6.50 327 LEU B N 1
ATOM 5685 C CA . LEU B 1 306 ? -62.401 18.556 53.642 1.00 6.49 327 LEU B CA 1
ATOM 5686 C C . LEU B 1 306 ? -61.078 18.315 52.955 1.00 6.73 327 LEU B C 1
ATOM 5687 O O . LEU B 1 306 ? -60.937 18.541 51.758 1.00 7.74 327 LEU B O 1
ATOM 5692 N N . GLY B 1 307 ? -60.133 17.792 53.705 1.00 7.46 328 GLY B N 1
ATOM 5693 C CA . GLY B 1 307 ? -58.811 17.531 53.205 1.00 7.23 328 GLY B CA 1
ATOM 5694 C C . GLY B 1 307 ? -57.950 16.970 54.310 1.00 7.35 328 GLY B C 1
ATOM 5695 O O . GLY B 1 307 ? -58.450 16.560 55.341 1.00 7.88 328 GLY B O 1
ATOM 5696 N N . GLY B 1 308 ? -56.656 16.931 54.055 1.00 7.96 329 GLY B N 1
ATOM 5697 C CA . GLY B 1 308 ? -55.712 16.306 54.983 1.00 7.59 329 GLY B CA 1
ATOM 5698 C C . GLY B 1 308 ? -55.338 17.190 56.140 1.00 6.99 329 GLY B C 1
ATOM 5699 O O . GLY B 1 308 ? -55.203 18.397 55.989 1.00 8.93 329 GLY B O 1
ATOM 5700 N N . ILE B 1 309 ? -55.123 16.546 57.274 1.00 7.05 330 ILE B N 1
ATOM 5701 C CA A ILE B 1 309 ? -54.569 17.096 58.514 0.50 6.91 330 ILE B CA 1
ATOM 5702 C CA B ILE B 1 309 ? -54.474 17.179 58.404 0.50 7.01 330 ILE B CA 1
ATOM 5703 C C . ILE B 1 309 ? -53.278 16.313 58.808 1.00 7.29 330 ILE B C 1
ATOM 5704 O O . ILE B 1 309 ? -53.129 15.165 58.377 1.00 8.58 330 ILE B O 1
ATOM 5713 N N . ILE B 1 310 ? -52.382 16.911 59.570 1.00 7.59 331 ILE B N 1
ATOM 5714 C CA . ILE B 1 310 ? -51.196 16.211 60.078 1.00 7.34 331 ILE B CA 1
ATOM 5715 C C . ILE B 1 310 ? -51.392 15.868 61.549 1.00 7.14 331 ILE B C 1
ATOM 5716 O O . ILE B 1 310 ? -51.554 16.771 62.386 1.00 7.54 331 ILE B O 1
ATOM 5721 N N . PHE B 1 311 ? -51.369 14.563 61.844 1.00 6.92 332 PHE B N 1
ATOM 5722 C CA A PHE B 1 311 ? -51.297 14.044 63.227 0.50 6.74 332 PHE B CA 1
ATOM 5723 C CA B PHE B 1 311 ? -51.308 14.045 63.195 0.50 6.92 332 PHE B CA 1
ATOM 5724 C C . PHE B 1 311 ? -49.986 13.297 63.347 1.00 6.81 332 PHE B C 1
ATOM 5725 O O . PHE B 1 311 ? -49.847 12.196 62.849 1.00 7.54 332 PHE B O 1
ATOM 5740 N N . GLU B 1 312 ? -49.010 13.917 64.010 1.00 7.58 333 GLU B N 1
ATOM 5741 C CA . GLU B 1 312 ? -47.639 13.390 64.099 1.00 8.87 333 GLU B CA 1
ATOM 5742 C C . GLU B 1 312 ? -47.173 13.337 65.538 1.00 7.34 333 GLU B C 1
ATOM 5743 O O . GLU B 1 312 ? -47.267 14.300 66.282 1.00 7.63 333 GLU B O 1
ATOM 5749 N N . SER B 1 313 ? -46.623 12.198 65.921 1.00 7.31 334 SER B N 1
ATOM 5750 C CA . SER B 1 313 ? -45.946 12.056 67.220 1.00 7.48 334 SER B CA 1
ATOM 5751 C C . SER B 1 313 ? -46.839 12.400 68.401 1.00 7.09 334 SER B C 1
ATOM 5752 O O . SER B 1 313 ? -46.392 13.067 69.333 1.00 8.52 334 SER B O 1
ATOM 5755 N N . ASN B 1 314 ? -48.088 11.913 68.366 1.00 6.97 335 ASN B N 1
ATOM 5756 C CA . ASN B 1 314 ? -49.007 12.085 69.468 1.00 6.35 335 ASN B CA 1
ATOM 5757 C C . ASN B 1 314 ? -49.173 10.820 70.270 1.00 5.97 335 ASN B C 1
ATOM 5758 O O . ASN B 1 314 ? -48.863 9.723 69.822 1.00 6.94 335 ASN B O 1
ATOM 5763 N N . THR B 1 315 ? -49.701 10.980 71.482 1.00 6.78 336 THR B N 1
ATOM 5764 C CA . THR B 1 315 ? -50.084 9.845 72.336 1.00 6.88 336 THR B CA 1
ATOM 5765 C C . THR B 1 315 ? -51.543 10.004 72.761 1.00 6.56 336 THR B C 1
ATOM 5766 O O . THR B 1 315 ? -51.943 11.070 73.211 1.00 7.05 336 THR B O 1
ATOM 5770 N N . ALA B 1 316 ? -52.301 8.913 72.665 1.00 6.19 337 ALA B N 1
ATOM 5771 C CA . ALA B 1 316 ? -53.686 8.876 73.146 1.00 6.45 337 ALA B CA 1
ATOM 5772 C C . ALA B 1 316 ? -53.848 7.718 74.109 1.00 6.33 337 ALA B C 1
ATOM 5773 O O . ALA B 1 316 ? -53.390 6.604 73.835 1.00 7.41 337 ALA B O 1
ATOM 5775 N N . VAL B 1 317 ? -54.473 8.003 75.248 1.00 6.68 338 VAL B N 1
ATOM 5776 C CA . VAL B 1 317 ? -54.741 6.994 76.270 1.00 7.04 338 VAL B CA 1
ATOM 5777 C C . VAL B 1 317 ? -56.236 7.078 76.616 1.00 6.64 338 VAL B C 1
ATOM 5778 O O . VAL B 1 317 ? -56.706 8.097 77.139 1.00 6.48 338 VAL B O 1
ATOM 5782 N N . ASN B 1 318 ? -56.962 5.995 76.365 1.00 7.04 339 ASN B N 1
ATOM 5783 C CA . ASN B 1 318 ? -58.326 5.863 76.890 1.00 7.17 339 ASN B CA 1
ATOM 5784 C C . ASN B 1 318 ? -59.206 7.063 76.603 1.00 6.44 339 ASN B C 1
ATOM 5785 O O . ASN B 1 318 ? -59.982 7.474 77.481 1.00 7.02 339 ASN B O 1
ATOM 5790 N N . SER B 1 319 ? -59.169 7.533 75.356 1.00 6.57 340 SER B N 1
ATOM 5791 C CA . SER B 1 319 ? -59.880 8.755 75.002 1.00 6.85 340 SER B CA 1
ATOM 5792 C C . SER B 1 319 ? -61.074 8.525 74.072 1.00 6.58 340 SER B C 1
ATOM 5793 O O . SER B 1 319 ? -61.414 9.396 73.283 1.00 7.37 340 SER B O 1
ATOM 5796 N N . GLY B 1 320 ? -61.716 7.352 74.234 1.00 6.74 341 GLY B N 1
ATOM 5797 C CA . GLY B 1 320 ? -62.824 6.984 73.348 1.00 6.71 341 GLY B CA 1
ATOM 5798 C C . GLY B 1 320 ? -62.298 6.487 72.051 1.00 7.04 341 GLY B C 1
ATOM 5799 O O . GLY B 1 320 ? -61.507 5.515 72.038 1.00 7.98 341 GLY B O 1
ATOM 5800 N N . GLU B 1 321 ? -62.655 7.135 70.940 1.00 6.69 342 GLU B N 1
ATOM 5801 C CA . GLU B 1 321 ? -61.994 6.880 69.666 1.00 6.21 342 GLU B CA 1
ATOM 5802 C C . GLU B 1 321 ? -60.672 7.644 69.701 1.00 5.75 342 GLU B C 1
ATOM 5803 O O . GLU B 1 321 ? -60.652 8.840 69.498 1.00 6.50 342 GLU B O 1
ATOM 5809 N N . ASN B 1 322 ? -59.573 6.948 70.001 1.00 6.38 343 ASN B N 1
ATOM 5810 C CA . ASN B 1 322 ? -58.322 7.662 70.233 1.00 5.88 343 ASN B CA 1
ATOM 5811 C C . ASN B 1 322 ? -57.916 8.485 69.024 1.00 5.86 343 ASN B C 1
ATOM 5812 O O . ASN B 1 322 ? -57.466 9.630 69.189 1.00 6.34 343 ASN B O 1
ATOM 5817 N N . TYR B 1 323 ? -58.060 7.907 67.838 1.00 5.97 344 TYR B N 1
ATOM 5818 C CA . TYR B 1 323 ? -57.834 8.581 66.560 1.00 5.98 344 TYR B CA 1
ATOM 5819 C C . TYR B 1 323 ? -59.077 8.324 65.681 1.00 6.24 344 TYR B C 1
ATOM 5820 O O . TYR B 1 323 ? -59.443 7.173 65.495 1.00 7.63 344 TYR B O 1
ATOM 5829 N N . ASN B 1 324 ? -59.678 9.385 65.169 1.00 6.39 345 ASN B N 1
ATOM 5830 C CA . ASN B 1 324 ? -60.839 9.287 64.291 1.00 6.64 345 ASN B CA 1
ATOM 5831 C C . ASN B 1 324 ? -60.586 10.239 63.144 1.00 6.06 345 ASN B C 1
ATOM 5832 O O . ASN B 1 324 ? -60.546 11.451 63.343 1.00 6.00 345 ASN B O 1
ATOM 5837 N N . MET B 1 325 ? -60.378 9.680 61.946 1.00 6.10 346 MET B N 1
ATOM 5838 C CA A MET B 1 325 ? -59.923 10.480 60.794 0.50 6.02 346 MET B CA 1
ATOM 5839 C CA B MET B 1 325 ? -59.922 10.458 60.793 0.50 6.10 346 MET B CA 1
ATOM 5840 C C . MET B 1 325 ? -61.052 10.864 59.835 1.00 5.98 346 MET B C 1
ATOM 5841 O O . MET B 1 325 ? -60.784 11.206 58.686 1.00 6.54 346 MET B O 1
ATOM 5850 N N . THR B 1 326 ? -62.291 10.845 60.313 1.00 5.98 347 THR B N 1
ATOM 5851 C CA . THR B 1 326 ? -63.464 11.135 59.478 1.00 6.41 347 THR B CA 1
ATOM 5852 C C . THR B 1 326 ? -63.310 12.458 58.750 1.00 6.35 347 THR B C 1
ATOM 5853 O O . THR B 1 326 ? -63.139 13.506 59.382 1.00 6.80 347 THR B O 1
ATOM 5857 N N . ASN B 1 327 ? -63.508 12.406 57.430 1.00 6.20 348 ASN B N 1
ATOM 5858 C CA . ASN B 1 327 ? -63.625 13.608 56.590 1.00 6.28 348 ASN B CA 1
ATOM 5859 C C . ASN B 1 327 ? -65.052 13.706 56.019 1.00 6.27 348 ASN B C 1
ATOM 5860 O O . ASN B 1 327 ? -65.715 12.709 55.830 1.00 7.19 348 ASN B O 1
ATOM 5865 N N . ARG B 1 328 ? -65.444 14.931 55.727 1.00 6.51 349 ARG B N 1
ATOM 5866 C CA . ARG B 1 328 ? -66.642 15.139 54.941 1.00 6.49 349 ARG B CA 1
ATOM 5867 C C . ARG B 1 328 ? -66.348 14.769 53.486 1.00 6.68 349 ARG B C 1
ATOM 5868 O O . ARG B 1 328 ? -65.232 15.004 53.007 1.00 7.33 349 ARG B O 1
ATOM 5876 N N . GLU B 1 329 ? -67.330 14.170 52.813 1.00 7.24 350 GLU B N 1
ATOM 5877 C CA . GLU B 1 329 ? -67.213 13.853 51.392 1.00 8.06 350 GLU B CA 1
ATOM 5878 C C . GLU B 1 329 ? -66.882 15.115 50.600 1.00 7.75 350 GLU B C 1
ATOM 5879 O O . GLU B 1 329 ? -67.492 16.171 50.799 1.00 8.42 350 GLU B O 1
ATOM 5885 N N . SER B 1 330 ? -65.916 14.987 49.704 1.00 8.95 351 SER B N 1
ATOM 5886 C CA . SER B 1 330 ? -65.567 16.049 48.768 1.00 9.64 351 SER B CA 1
ATOM 5887 C C . SER B 1 330 ? -65.914 15.592 47.346 1.00 9.69 351 SER B C 1
ATOM 5888 O O . SER B 1 330 ? -65.686 14.420 47.014 1.00 11.62 351 SER B O 1
ATOM 5891 N N . PRO B 1 331 ? -66.428 16.465 46.483 1.00 9.81 352 PRO B N 1
ATOM 5892 C CA . PRO B 1 331 ? -66.651 17.883 46.707 1.00 9.98 352 PRO B CA 1
ATOM 5893 C C . PRO B 1 331 ? -67.809 18.136 47.674 1.00 8.87 352 PRO B C 1
ATOM 5894 O O . PRO B 1 331 ? -68.676 17.285 47.887 1.00 9.19 352 PRO B O 1
ATOM 5898 N N . LEU B 1 332 ? -67.819 19.336 48.249 1.00 9.78 353 LEU B N 1
ATOM 5899 C CA . LEU B 1 332 ? -68.841 19.752 49.180 1.00 11.44 353 LEU B CA 1
ATOM 5900 C C . LEU B 1 332 ? -70.203 19.527 48.509 1.00 11.88 353 LEU B C 1
ATOM 5901 O O . LEU B 1 332 ? -70.424 19.984 47.367 1.00 15.08 353 LEU B O 1
ATOM 5906 N N . ALA B 1 333 ? -71.106 18.812 49.187 1.00 11.16 354 ALA B N 1
ATOM 5907 C CA . ALA B 1 333 ? -72.403 18.391 48.648 1.00 11.41 354 ALA B CA 1
ATOM 5908 C C . ALA B 1 333 ? -73.446 18.180 49.734 1.00 10.39 354 ALA B C 1
ATOM 5909 O O . ALA B 1 333 ? -73.151 18.049 50.918 1.00 10.06 354 ALA B O 1
ATOM 5911 N N . LEU B 1 334 ? -74.708 18.195 49.282 1.00 11.87 355 LEU B N 1
ATOM 5912 C CA . LEU B 1 334 ? -75.858 17.928 50.160 1.00 11.35 355 LEU B CA 1
ATOM 5913 C C . LEU B 1 334 ? -76.625 16.754 49.601 1.00 12.39 355 LEU B C 1
ATOM 5914 O O . LEU B 1 334 ? -76.802 16.682 48.387 1.00 15.44 355 LEU B O 1
ATOM 5919 N N . PRO B 1 335 ? -77.111 15.831 50.437 1.00 12.11 356 PRO B N 1
ATOM 5920 C CA . PRO B 1 335 ? -76.934 15.830 51.877 1.00 11.04 356 PRO B CA 1
ATOM 5921 C C . PRO B 1 335 ? -75.472 15.609 52.282 1.00 10.20 356 PRO B C 1
ATOM 5922 O O . PRO B 1 335 ? -74.671 15.037 51.513 1.00 10.74 356 PRO B O 1
ATOM 5926 N N . PRO B 1 336 ? -75.104 16.072 53.471 1.00 9.85 357 PRO B N 1
ATOM 5927 C CA . PRO B 1 336 ? -73.725 15.964 53.937 1.00 9.48 357 PRO B CA 1
ATOM 5928 C C . PRO B 1 336 ? -73.442 14.540 54.398 1.00 9.86 357 PRO B C 1
ATOM 5929 O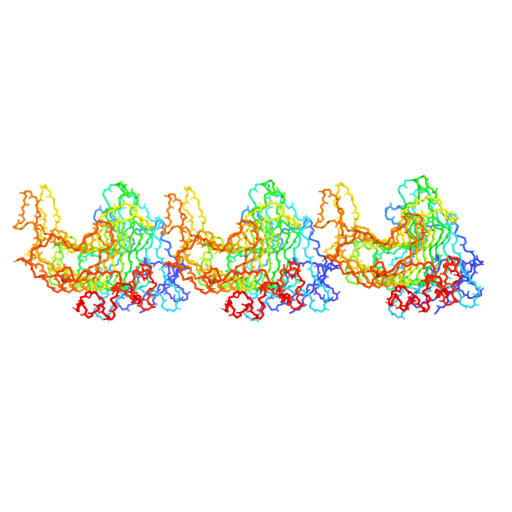 O . PRO B 1 336 ? -74.163 14.017 55.247 1.00 12.40 357 PRO B O 1
ATOM 5933 N N . THR B 1 337 ? -72.394 13.921 53.878 1.00 9.49 358 THR B N 1
ATOM 5934 C CA . THR B 1 337 ? -72.011 12.608 54.311 1.00 9.24 358 THR B CA 1
ATOM 5935 C C . THR B 1 337 ? -70.515 12.555 54.568 1.00 8.93 358 THR B C 1
ATOM 5936 O O . THR B 1 337 ? -69.734 13.409 54.132 1.00 9.83 358 THR B O 1
ATOM 5940 N N . ASP B 1 338 ? -70.119 11.509 55.279 1.00 8.19 359 ASP B N 1
ATOM 5941 C CA . ASP B 1 338 ? -68.736 11.286 55.704 1.00 8.67 359 ASP B CA 1
ATOM 5942 C C . ASP B 1 338 ? -68.102 10.190 54.899 1.00 8.44 359 ASP B C 1
ATOM 5943 O O . ASP B 1 338 ? -68.769 9.279 54.374 1.00 9.61 359 ASP B O 1
ATOM 5948 N N . VAL B 1 339 ? -66.767 10.249 54.862 1.00 7.74 360 VAL B N 1
ATOM 5949 C CA . VAL B 1 339 ? -65.959 9.210 54.256 1.00 7.97 360 VAL B CA 1
ATOM 5950 C C . VAL B 1 339 ? -64.754 8.943 55.195 1.00 7.24 360 VAL B C 1
ATOM 5951 O O . VAL B 1 339 ? -64.413 9.751 56.052 1.00 7.65 360 VAL B O 1
ATOM 5955 N N . ASN B 1 340 ? -64.146 7.783 55.005 1.00 7.53 361 ASN B N 1
ATOM 5956 C CA . ASN B 1 340 ? -62.876 7.521 55.658 1.00 7.47 361 ASN B CA 1
ATOM 5957 C C . ASN B 1 340 ? -61.845 8.603 55.242 1.00 6.60 361 ASN B C 1
ATOM 5958 O O . ASN B 1 340 ? -61.810 9.018 54.115 1.00 8.08 361 ASN B O 1
ATOM 5963 N N . GLY B 1 341 ? -61.036 9.056 56.191 1.00 6.54 362 GLY B N 1
ATOM 5964 C CA . GLY B 1 341 ? -60.197 10.196 55.939 1.00 6.95 362 GLY B CA 1
ATOM 5965 C C . GLY B 1 341 ? -59.198 10.048 54.816 1.00 6.74 362 GLY B C 1
ATOM 5966 O O . GLY B 1 341 ? -58.513 9.017 54.716 1.00 7.47 362 GLY B O 1
ATOM 5967 N N . TYR B 1 342 ? -59.082 11.105 54.025 1.00 7.00 363 TYR B N 1
ATOM 5968 C CA . TYR B 1 342 ? -58.212 11.193 52.860 1.00 7.13 363 TYR B CA 1
ATOM 5969 C C . TYR B 1 342 ? -57.224 12.333 53.030 1.00 6.95 363 TYR B C 1
ATOM 5970 O O . TYR B 1 342 ? -57.506 13.354 53.665 1.00 7.46 363 TYR B O 1
ATOM 5979 N N . ASP B 1 343 ? -56.030 12.143 52.438 1.00 7.15 364 ASP B N 1
ATOM 5980 C CA . ASP B 1 343 ? -54.918 13.118 52.389 1.00 7.92 364 ASP B CA 1
ATOM 5981 C C . ASP B 1 343 ? -54.242 13.367 53.722 1.00 7.06 364 ASP B C 1
ATOM 5982 O O . ASP B 1 343 ? -53.379 14.230 53.805 1.00 8.30 364 ASP B O 1
ATOM 5987 N N . HIS B 1 344 ? -54.610 12.632 54.772 1.00 7.34 365 HIS B N 1
ATOM 5988 C CA . HIS B 1 344 ? -54.005 12.844 56.082 1.00 7.11 365 HIS B CA 1
ATOM 5989 C C . HIS B 1 344 ? -52.588 12.322 56.103 1.00 6.89 365 HIS B C 1
ATOM 5990 O O . HIS B 1 344 ? -52.220 11.466 55.312 1.00 8.96 365 HIS B O 1
ATOM 5997 N N . MET B 1 345 ? -51.828 12.874 57.035 1.00 7.51 366 MET B N 1
ATOM 5998 C CA A MET B 1 345 ? -50.529 12.317 57.401 0.50 8.22 366 MET B CA 1
ATOM 5999 C CA B MET B 1 345 ? -50.505 12.350 57.415 0.50 8.22 366 MET B CA 1
ATOM 6000 C C . MET B 1 345 ? -50.656 11.907 58.853 1.00 8.25 366 MET B C 1
ATOM 6001 O O . MET B 1 345 ? -50.827 12.751 59.727 1.00 10.32 366 MET B O 1
ATOM 6010 N N . VAL B 1 346 ? -50.653 10.591 59.088 1.00 7.68 367 VAL B N 1
ATOM 6011 C CA . VAL B 1 346 ? -50.873 10.014 60.417 1.00 7.74 367 VAL B CA 1
ATOM 6012 C C . VAL B 1 346 ? -49.643 9.174 60.712 1.00 7.56 367 VAL B C 1
ATOM 6013 O O . VAL B 1 346 ? -49.554 8.051 60.229 1.00 8.60 367 VAL B O 1
ATOM 6017 N N . LYS B 1 347 ? -48.690 9.743 61.462 1.00 7.73 368 LYS B N 1
ATOM 6018 C CA A LYS B 1 347 ? -47.349 9.160 61.589 0.50 7.60 368 LYS B CA 1
ATOM 6019 C CA B LYS B 1 347 ? -47.428 9.036 61.643 0.50 8.21 368 LYS B CA 1
ATOM 6020 C C . LYS B 1 347 ? -46.849 9.198 63.017 1.00 7.35 368 LYS B C 1
ATOM 6021 O O . LYS B 1 347 ? -46.987 10.223 63.667 1.00 7.66 368 LYS B O 1
ATOM 6032 N N . ASN B 1 348 ? -46.214 8.119 63.454 1.00 7.21 369 ASN B N 1
ATOM 6033 C CA . ASN B 1 348 ? -45.471 8.113 64.701 1.00 7.94 369 ASN B CA 1
ATOM 6034 C C . ASN B 1 348 ? -46.342 8.285 65.930 1.00 7.40 369 ASN B C 1
ATOM 6035 O O . ASN B 1 348 ? -45.851 8.762 66.950 1.00 7.99 369 ASN B O 1
ATOM 6040 N N . ASN B 1 349 ? -47.628 7.901 65.850 1.00 7.54 370 ASN B N 1
ATOM 6041 C CA . ASN B 1 349 ? -48.506 8.057 66.989 1.00 7.73 370 ASN B CA 1
ATOM 6042 C C . ASN B 1 349 ? -48.565 6.796 67.844 1.00 7.87 370 ASN B C 1
ATOM 6043 O O . ASN B 1 349 ? -48.288 5.687 67.368 1.00 9.16 370 ASN B O 1
ATOM 6048 N N . LEU B 1 350 ? -48.965 6.982 69.103 1.00 7.89 371 LEU B N 1
ATOM 6049 C CA . LEU B 1 350 ? -49.084 5.924 70.086 1.00 7.89 371 LEU B CA 1
ATOM 6050 C C . LEU B 1 350 ? -50.504 5.920 70.653 1.00 7.70 371 LEU B C 1
ATOM 6051 O O . LEU B 1 350 ? -51.120 6.981 70.837 1.00 7.42 371 LEU B O 1
ATOM 6056 N N . SER B 1 351 ? -51.014 4.725 70.941 1.00 7.46 372 SER B N 1
ATOM 6057 C CA . SER B 1 351 ? -52.389 4.544 71.425 1.00 7.65 372 SER B CA 1
ATOM 6058 C C . SER B 1 351 ? -52.471 3.421 72.453 1.00 6.95 372 SER B C 1
ATOM 6059 O O . SER B 1 351 ? -52.042 2.297 72.173 1.00 8.58 372 SER B O 1
ATOM 6062 N N . LEU B 1 352 ? -53.034 3.721 73.621 1.00 7.30 373 LEU B N 1
ATOM 6063 C CA . LEU B 1 352 ? -53.338 2.714 74.646 1.00 7.34 373 LEU B CA 1
ATOM 6064 C C . LEU B 1 352 ? -54.867 2.685 74.840 1.00 7.21 373 LEU B C 1
ATOM 6065 O O . LEU B 1 352 ? -55.494 3.746 75.042 1.00 7.06 373 LEU B O 1
ATOM 6070 N N . VAL B 1 353 ? -55.433 1.471 74.842 1.00 7.81 374 VAL B N 1
ATOM 6071 C CA . VAL B 1 353 ? -56.850 1.241 75.155 1.00 8.50 374 VAL B CA 1
ATOM 6072 C C . VAL B 1 353 ? -56.977 0.207 76.263 1.00 8.90 374 VAL B C 1
ATOM 6073 O O . VAL B 1 353 ? -56.639 -0.989 76.063 1.00 10.29 374 VAL B O 1
ATOM 6077 N N . THR B 1 354 ? -57.421 0.673 77.431 1.00 8.76 375 THR B N 1
ATOM 6078 C CA . THR B 1 354 ? -57.835 -0.191 78.522 1.00 9.86 375 THR B CA 1
ATOM 6079 C C . THR B 1 354 ? -59.229 0.180 79.037 1.00 10.50 375 THR B C 1
ATOM 6080 O O . THR B 1 354 ? -59.714 -0.439 79.976 1.00 16.70 375 THR B O 1
ATOM 6084 N N . ARG B 1 355 ? -59.873 1.186 78.454 1.00 8.68 376 ARG B N 1
ATOM 6085 C CA . ARG B 1 355 ? -61.160 1.721 78.911 1.00 8.74 376 ARG B CA 1
ATOM 6086 C C . ARG B 1 355 ? -62.305 1.129 78.100 1.00 8.62 376 ARG B C 1
ATOM 6087 O O . ARG B 1 355 ? -62.211 0.977 76.885 1.00 9.36 376 ARG B O 1
ATOM 6095 N N . SER B 1 356 ? -63.390 0.820 78.796 1.00 8.84 377 SER B N 1
ATOM 6096 C CA . SER B 1 356 ? -64.629 0.381 78.163 1.00 9.33 377 SER B CA 1
ATOM 6097 C C . SER B 1 356 ? -65.046 1.333 77.040 1.00 9.63 377 SER B C 1
ATOM 6098 O O . SER B 1 356 ? -65.169 2.538 77.237 1.00 10.57 377 SER B O 1
ATOM 6101 N N . GLY B 1 357 ? -65.259 0.766 75.852 1.00 10.89 378 GLY B N 1
ATOM 6102 C CA . GLY B 1 357 ? -65.740 1.516 74.707 1.00 11.14 378 GLY B CA 1
ATOM 6103 C C . GLY B 1 357 ? -64.679 2.203 73.874 1.00 10.57 378 GLY B C 1
ATOM 6104 O O . GLY B 1 357 ? -64.999 2.709 72.800 1.00 13.41 378 GLY B O 1
ATOM 6105 N N . SER B 1 358 ? -63.426 2.236 74.333 1.00 9.41 379 SER B N 1
ATOM 6106 C CA . SER B 1 358 ? -62.394 2.964 73.599 1.00 8.90 379 SER B CA 1
ATOM 6107 C C . SER B 1 358 ? -61.842 2.098 72.473 1.00 9.41 379 SER B C 1
ATOM 6108 O O . SER B 1 358 ? -61.967 0.867 72.495 1.00 10.27 379 SER B O 1
ATOM 6111 N N . LYS B 1 359 ? -61.278 2.769 71.470 1.00 8.66 380 LYS B N 1
ATOM 6112 C CA . LYS B 1 359 ? -60.810 2.187 70.234 1.00 9.18 380 LYS B CA 1
ATOM 6113 C C . LYS B 1 359 ? -59.541 2.908 69.816 1.00 8.50 380 LYS B C 1
ATOM 6114 O O . LYS B 1 359 ? -59.360 4.085 70.123 1.00 9.44 380 LYS B O 1
ATOM 6120 N N . HIS B 1 360 ? -58.659 2.228 69.082 1.00 8.11 381 HIS B N 1
ATOM 6121 C CA . HIS B 1 360 ? -57.439 2.864 68.592 1.00 8.18 381 HIS B CA 1
ATOM 6122 C C . HIS B 1 360 ? -57.690 3.858 67.471 1.00 7.54 381 HIS B C 1
ATOM 6123 O O . HIS B 1 360 ? -57.373 5.037 67.608 1.00 8.59 381 HIS B O 1
ATOM 6130 N N . ILE B 1 361 ? -58.219 3.395 66.361 1.00 8.64 382 ILE B N 1
ATOM 6131 C CA . ILE B 1 361 ? -58.328 4.210 65.162 1.00 9.02 382 ILE B CA 1
ATOM 6132 C C . ILE B 1 361 ? -59.560 3.824 64.369 1.00 8.56 382 ILE B C 1
ATOM 6133 O O . ILE B 1 361 ? -59.836 2.632 64.179 1.00 10.54 382 ILE B O 1
ATOM 6138 N N . VAL B 1 362 ? -60.320 4.828 63.959 1.00 7.15 383 VAL B N 1
ATOM 6139 C CA . VAL B 1 362 ? -61.498 4.631 63.111 1.00 7.64 383 VAL B CA 1
ATOM 6140 C C . VAL B 1 362 ? -61.482 5.627 61.958 1.00 6.73 383 VAL B C 1
ATOM 6141 O O . VAL B 1 362 ? -60.875 6.711 62.051 1.00 6.99 383 VAL B O 1
ATOM 6145 N N . MET B 1 363 ? -62.188 5.261 60.894 1.00 6.95 384 MET B N 1
ATOM 6146 C CA . MET B 1 363 ? -62.536 6.159 59.807 1.00 7.29 384 MET B CA 1
ATOM 6147 C C . MET B 1 363 ? -61.297 6.772 59.129 1.00 6.49 384 MET B C 1
ATOM 6148 O O . MET B 1 363 ? -61.293 7.958 58.825 1.00 7.63 384 MET B O 1
ATOM 6153 N N . VAL B 1 364 ? -60.311 5.937 58.849 1.00 7.67 385 VAL B N 1
ATOM 6154 C CA . VAL B 1 364 ? -59.150 6.366 58.035 1.00 7.39 385 VAL B CA 1
ATOM 6155 C C . VAL B 1 364 ? -59.097 5.532 56.762 1.00 7.31 385 VAL B C 1
ATOM 6156 O O . VAL B 1 364 ? -59.416 4.337 56.767 1.00 7.90 385 VAL B O 1
ATOM 6160 N N . ASN B 1 365 ? -58.695 6.154 55.649 1.00 7.92 386 ASN B N 1
ATOM 6161 C CA . ASN B 1 365 ? -58.504 5.427 54.390 1.00 7.70 386 ASN B CA 1
ATOM 6162 C C . ASN B 1 365 ? -57.004 5.311 54.164 1.00 7.29 386 ASN B C 1
ATOM 6163 O O . ASN B 1 365 ? -56.353 6.280 53.740 1.00 7.94 386 ASN B O 1
ATOM 6168 N N . ARG B 1 366 ? -56.436 4.153 54.501 1.00 7.81 387 ARG B N 1
ATOM 6169 C CA . ARG B 1 366 ? -54.986 3.980 54.367 1.00 8.31 387 ARG B CA 1
ATOM 6170 C C . ARG B 1 366 ? -54.519 3.970 52.897 1.00 8.65 387 ARG B C 1
ATOM 6171 O O . ARG B 1 366 ? -53.310 4.081 52.670 1.00 10.23 387 ARG B O 1
ATOM 6179 N N . ALA B 1 367 ? -55.455 3.791 51.940 1.00 8.54 388 ALA B N 1
ATOM 6180 C CA . ALA B 1 367 ? -55.111 3.905 50.528 1.00 9.47 388 ALA B CA 1
ATOM 6181 C C . ALA B 1 367 ? -55.068 5.337 50.030 1.00 9.30 388 ALA B C 1
ATOM 6182 O O . ALA B 1 367 ? -54.580 5.576 48.926 1.00 11.86 388 ALA B O 1
ATOM 6184 N N . LYS B 1 368 ? -55.633 6.281 50.807 1.00 8.93 389 LYS B N 1
ATOM 6185 C CA . LYS B 1 368 ? -55.711 7.693 50.379 1.00 9.24 389 LYS B CA 1
ATOM 6186 C C . LYS B 1 368 ? -55.047 8.640 51.373 1.00 7.88 389 LYS B C 1
ATOM 6187 O O . LYS B 1 368 ? -55.034 9.854 51.153 1.00 9.88 389 LYS B O 1
ATOM 6193 N N . SER B 1 369 ? -54.585 8.116 52.506 1.00 8.48 390 SER B N 1
ATOM 6194 C CA . SER B 1 369 ? -53.820 8.862 53.525 1.00 8.47 390 SER B CA 1
ATOM 6195 C C . SER B 1 369 ? -52.533 8.119 53.784 1.00 9.81 390 SER B C 1
ATOM 6196 O O . SER B 1 369 ? -52.474 6.899 53.580 1.00 12.05 390 SER B O 1
ATOM 6199 N N . GLU B 1 370 ? -51.507 8.843 54.263 1.00 9.70 391 GLU B N 1
ATOM 6200 C CA A GLU B 1 370 ? -50.214 8.264 54.605 0.50 10.87 391 GLU B CA 1
ATOM 6201 C CA B GLU B 1 370 ? -50.212 8.259 54.609 0.50 10.84 391 GLU B CA 1
ATOM 6202 C C . GLU B 1 370 ? -50.254 7.933 56.099 1.00 10.57 391 GLU B C 1
ATOM 6203 O O . GLU B 1 370 ? -50.194 8.825 56.934 1.00 12.21 391 GLU B O 1
ATOM 6214 N N . VAL B 1 371 ? -50.408 6.653 56.410 1.00 10.74 392 VAL B N 1
ATOM 6215 C CA . VAL B 1 371 ? -50.562 6.153 57.769 1.00 10.19 392 VAL B CA 1
ATOM 6216 C C . VAL B 1 371 ? -49.387 5.218 58.022 1.00 11.41 392 VAL B C 1
ATOM 6217 O O . VAL B 1 371 ? -49.336 4.134 57.466 1.00 14.26 392 VAL B O 1
ATOM 6221 N N . SER B 1 372 ? -48.431 5.647 58.849 1.00 9.64 393 SER B N 1
ATOM 6222 C CA . SER B 1 372 ? -47.204 4.875 59.000 1.00 10.05 393 SER B CA 1
ATOM 6223 C C . SER B 1 372 ? -46.595 5.016 60.380 1.00 8.95 393 SER B C 1
ATOM 6224 O O . SER B 1 372 ? -46.665 6.068 61.017 1.00 8.92 393 SER B O 1
ATOM 6227 N N . ASN B 1 373 ? -45.940 3.950 60.810 1.00 9.76 394 ASN B N 1
ATOM 6228 C CA . ASN B 1 373 ? -45.230 3.914 62.106 1.00 9.32 394 ASN B CA 1
ATOM 6229 C C . ASN B 1 373 ? -46.101 4.349 63.285 1.00 8.95 394 ASN B C 1
ATOM 6230 O O . ASN B 1 373 ? -45.641 5.078 64.148 1.00 10.57 394 ASN B O 1
ATOM 6235 N N . ASN B 1 374 ? -47.355 3.886 63.306 1.00 8.73 395 ASN B N 1
ATOM 6236 C CA . ASN B 1 374 ? -48.229 4.083 64.458 1.00 9.56 395 ASN B CA 1
ATOM 6237 C C . ASN B 1 374 ? -48.363 2.786 65.228 1.00 9.93 395 ASN B C 1
ATOM 6238 O O . ASN B 1 374 ? -48.423 1.697 64.624 1.00 12.22 395 ASN B O 1
ATOM 6243 N N . SER B 1 375 ? -48.504 2.886 66.544 1.00 9.03 396 SER B N 1
ATOM 6244 C CA . SER B 1 375 ? -48.516 1.680 67.366 1.00 10.22 396 SER B CA 1
ATOM 6245 C C . SER B 1 375 ? -49.692 0.773 67.015 1.00 10.63 396 SER B C 1
ATOM 6246 O O . SER B 1 375 ? -49.590 -0.432 67.108 1.00 13.67 396 SER B O 1
ATOM 6249 N N . PHE B 1 376 ? -50.797 1.379 66.609 1.00 10.98 397 PHE B N 1
ATOM 6250 C CA . PHE B 1 376 ? -52.032 0.638 66.357 1.00 12.21 397 PHE B CA 1
ATOM 6251 C C . PHE B 1 376 ? -52.022 -0.193 65.072 1.00 14.06 397 PHE B C 1
ATOM 6252 O O . PHE B 1 376 ? -52.912 -1.020 64.885 1.00 16.28 397 PHE B O 1
ATOM 6260 N N . ASP B 1 377 ? -51.035 0.009 64.208 1.00 12.38 398 ASP B N 1
ATOM 6261 C CA . ASP B 1 377 ? -50.862 -0.852 63.040 1.00 14.00 398 ASP B CA 1
ATOM 6262 C C . ASP B 1 377 ? -49.713 -1.839 63.208 1.00 15.42 398 ASP B C 1
ATOM 6263 O O . ASP B 1 377 ? -49.440 -2.579 62.288 1.00 18.34 398 ASP B O 1
ATOM 6268 N N . GLY B 1 378 ? -49.057 -1.850 64.369 1.00 16.13 399 GLY B N 1
ATOM 6269 C CA . GLY B 1 378 ? -47.987 -2.800 64.679 1.00 17.15 399 GLY B CA 1
ATOM 6270 C C . GLY B 1 378 ? -48.504 -4.135 65.176 1.00 17.76 399 GLY B C 1
ATOM 6271 O O . GLY B 1 378 ? -49.703 -4.328 65.365 1.00 23.30 399 GLY B O 1
ATOM 6272 N N . SER B 1 379 ? -47.594 -5.081 65.355 1.00 18.95 400 SER B N 1
ATOM 6273 C CA . SER B 1 379 ? -47.943 -6.442 65.762 1.00 21.97 400 SER B CA 1
ATOM 6274 C C . SER B 1 379 ? -48.223 -6.596 67.246 1.00 23.05 400 SER B C 1
ATOM 6275 O O . SER B 1 379 ? -48.960 -7.497 67.650 1.00 31.54 400 SER B O 1
ATOM 6278 N N . GLU B 1 380 ? -47.610 -5.758 68.056 1.00 21.32 401 GLU B N 1
ATOM 6279 C CA . GLU B 1 380 ? -47.726 -5.878 69.496 1.00 22.51 401 GLU B CA 1
ATOM 6280 C C . GLU B 1 380 ? -48.752 -4.882 70.006 1.00 21.39 401 GLU B C 1
ATOM 6281 O O . GLU B 1 380 ? -48.684 -3.709 69.683 1.00 23.01 401 GLU B O 1
ATOM 6287 N N . GLU B 1 381 ? -49.707 -5.352 70.800 1.00 22.23 402 GLU B N 1
ATOM 6288 C CA . GLU B 1 381 ? -50.683 -4.461 71.424 1.00 20.44 402 GLU B CA 1
ATOM 6289 C C . GLU B 1 381 ? -50.001 -3.709 72.577 1.00 16.63 402 GLU B C 1
ATOM 6290 O O . GLU B 1 381 ? -49.234 -4.262 73.325 1.00 20.18 402 GLU B O 1
ATOM 6296 N N . VAL B 1 382 ? -50.253 -2.415 72.667 1.00 12.52 403 VAL B N 1
ATOM 6297 C CA . VAL B 1 382 ? -49.746 -1.583 73.750 1.00 11.63 403 VAL B CA 1
ATOM 6298 C C . VAL B 1 382 ? -50.499 -1.924 75.053 1.00 10.97 403 VAL B C 1
ATOM 6299 O O . VAL B 1 382 ? -51.735 -1.995 75.036 1.00 10.95 403 VAL B O 1
ATOM 6303 N N . ILE B 1 383 ? -49.771 -2.105 76.147 1.00 11.63 404 ILE B N 1
ATOM 6304 C CA . ILE B 1 383 ? -50.348 -2.483 77.444 1.00 10.81 404 ILE B CA 1
ATOM 6305 C C . ILE B 1 383 ? -49.857 -1.530 78.539 1.00 11.48 404 ILE B C 1
ATOM 6306 O O . ILE B 1 383 ? -48.912 -0.752 78.322 1.00 12.70 404 ILE B O 1
ATOM 6311 N N . GLU B 1 384 ? -50.472 -1.611 79.707 1.00 11.55 405 GLU B N 1
ATOM 6312 C CA . GLU B 1 384 ? -50.197 -0.714 80.833 1.00 14.20 405 GLU B CA 1
ATOM 6313 C C . GLU B 1 384 ? -48.719 -0.711 81.243 1.00 13.25 405 GLU B C 1
ATOM 6314 O O . GLU B 1 384 ? -48.147 0.342 81.534 1.00 14.14 405 GLU B O 1
ATOM 6320 N N . THR B 1 385 ? -48.124 -1.911 81.307 1.00 13.80 406 THR B N 1
ATOM 6321 C CA . THR B 1 385 ? -46.735 -2.038 81.742 1.00 14.93 406 THR B CA 1
ATOM 6322 C C . THR B 1 385 ? -45.734 -1.485 80.736 1.00 14.71 406 THR B C 1
ATOM 6323 O O . THR B 1 385 ? -44.542 -1.397 81.062 1.00 16.31 406 THR B O 1
ATOM 6327 N N . ASP B 1 386 ? -46.175 -1.100 79.531 1.00 13.57 407 ASP B N 1
ATOM 6328 C CA . ASP B 1 386 ? -45.297 -0.340 78.613 1.00 13.16 407 ASP B CA 1
ATOM 6329 C C . ASP B 1 386 ? -44.980 1.079 79.088 1.00 12.89 407 ASP B C 1
ATOM 6330 O O . ASP B 1 386 ? -44.098 1.724 78.524 1.00 14.35 407 ASP B O 1
ATOM 6335 N N . PHE B 1 387 ? -45.708 1.552 80.102 1.00 11.97 408 PHE B N 1
ATOM 6336 C CA . PHE B 1 387 ? -45.594 2.941 80.492 1.00 12.26 408 PHE B CA 1
ATOM 6337 C C . PHE B 1 387 ? -44.959 3.075 81.878 1.00 14.30 408 PHE B C 1
ATOM 6338 O O . PHE B 1 387 ? -45.216 2.280 82.772 1.00 15.95 408 PHE B O 1
ATOM 6346 N N . ILE B 1 388 ? -44.211 4.150 82.084 1.00 15.17 409 ILE B N 1
ATOM 6347 C CA . ILE B 1 388 ? -43.601 4.419 83.385 1.00 15.41 409 ILE B CA 1
ATOM 6348 C C . ILE B 1 388 ? -44.699 4.754 84.395 1.00 16.52 409 ILE B C 1
ATOM 6349 O O . ILE B 1 388 ? -44.663 4.288 85.535 1.00 18.12 409 ILE B O 1
ATOM 6354 N N . SER B 1 389 ? -45.678 5.549 83.957 1.00 15.39 410 SER B N 1
ATOM 6355 C CA . SER B 1 389 ? -46.813 5.928 84.769 1.00 14.28 410 SER B CA 1
ATOM 6356 C C . SER B 1 389 ? -48.038 6.120 83.915 1.00 14.50 410 SER B C 1
ATOM 6357 O O . SER B 1 389 ? -47.932 6.536 82.768 1.00 14.27 410 SER B O 1
ATOM 6360 N N . LEU B 1 390 ? -49.197 5.826 84.494 1.00 14.62 411 LEU B N 1
ATOM 6361 C CA . LEU B 1 390 ? -50.486 6.219 83.932 1.00 16.33 411 LEU B CA 1
ATOM 6362 C C . LEU B 1 390 ? -51.319 6.895 85.019 1.00 17.24 411 LEU B C 1
ATOM 6363 O O . LEU B 1 390 ? -52.546 6.867 84.974 1.00 17.04 411 LEU B O 1
ATOM 6368 N N . GLU B 1 391 ? -50.643 7.567 85.959 1.00 15.60 412 GLU B N 1
ATOM 6369 C CA . GLU B 1 391 ? -51.317 8.298 87.042 1.00 16.86 412 GLU B CA 1
ATOM 6370 C C . GLU B 1 391 ? -51.770 9.646 86.515 1.00 15.93 412 GLU B C 1
ATOM 6371 O O . GLU B 1 391 ? -50.952 10.575 86.358 1.00 16.96 412 GLU B O 1
ATOM 6377 N N . GLU B 1 392 ? -53.074 9.759 86.248 1.00 16.08 413 GLU B N 1
ATOM 6378 C CA . GLU B 1 392 ? -53.667 10.980 85.674 1.00 15.35 413 GLU B CA 1
ATOM 6379 C C . GLU B 1 392 ? -53.407 12.290 86.413 1.00 15.21 413 GLU B C 1
ATOM 6380 O O . GLU B 1 392 ? -53.348 13.339 85.781 1.00 15.60 413 GLU B O 1
ATOM 6386 N N . ALA B 1 393 ? -53.276 12.245 87.743 1.00 15.21 414 ALA B N 1
ATOM 6387 C CA . ALA B 1 393 ? -53.029 13.468 88.508 1.00 15.32 414 ALA B CA 1
ATOM 6388 C C . ALA B 1 393 ? -51.751 14.168 88.067 1.00 13.84 414 ALA B C 1
ATOM 6389 O O . ALA B 1 393 ? -51.634 15.385 88.238 1.00 14.68 414 ALA B O 1
ATOM 6391 N N . GLU B 1 394 ? -50.805 13.424 87.489 1.00 13.18 415 GLU B N 1
ATOM 6392 C CA . GLU B 1 394 ? -49.556 14.045 87.026 1.00 13.27 415 GLU B CA 1
ATOM 6393 C C . GLU B 1 394 ? -49.822 15.136 86.009 1.00 12.40 415 GLU B C 1
ATOM 6394 O O . GLU B 1 394 ? -49.109 16.137 85.968 1.00 13.78 415 GLU B O 1
ATOM 6400 N N . LEU B 1 395 ? -50.872 14.952 85.190 1.00 12.30 416 LEU B N 1
ATOM 6401 C CA . LEU B 1 395 ? -51.196 15.915 84.145 1.00 11.52 416 LEU B CA 1
ATOM 6402 C C . LEU B 1 395 ? -51.703 17.236 84.697 1.00 11.57 416 LEU B C 1
ATOM 6403 O O . LEU B 1 395 ? -51.705 18.245 83.980 1.00 12.23 416 LEU B O 1
ATOM 6408 N N . MET B 1 396 ? -52.129 17.242 85.966 1.00 12.90 417 MET B N 1
ATOM 6409 C CA . MET B 1 396 ? -52.641 18.433 86.636 1.00 14.91 417 MET B CA 1
ATOM 6410 C C . MET B 1 396 ? -51.608 19.032 87.573 1.00 16.17 417 MET B C 1
ATOM 6411 O O . MET B 1 396 ? -51.916 19.968 88.300 1.00 19.32 417 MET B O 1
ATOM 6416 N N . ARG B 1 397 ? -50.364 18.554 87.513 1.00 16.94 418 ARG B N 1
ATOM 6417 C CA . ARG B 1 397 ? -49.293 19.105 88.379 1.00 18.11 418 ARG B CA 1
ATOM 6418 C C . ARG B 1 397 ? -49.026 20.583 88.025 1.00 16.88 418 ARG B C 1
ATOM 6419 O O . ARG B 1 397 ? -49.218 21.005 86.884 1.00 16.09 418 ARG B O 1
ATOM 6427 N N . ASP B 1 398 ? -48.565 21.340 89.016 1.00 19.11 419 ASP B N 1
ATOM 6428 C CA . ASP B 1 398 ? -48.140 22.723 88.829 1.00 20.02 419 ASP B CA 1
ATOM 6429 C C . ASP B 1 398 ? -47.144 22.828 87.702 1.00 17.78 419 ASP B C 1
ATOM 6430 O O . ASP B 1 398 ? -46.225 22.025 87.609 1.00 19.37 419 ASP B O 1
ATOM 6435 N N . ARG B 1 399 ? -47.298 23.852 86.869 1.00 17.13 420 ARG B N 1
ATOM 6436 C CA . ARG B 1 399 ? -46.278 24.181 85.886 1.00 15.43 420 ARG B CA 1
ATOM 6437 C C . ARG B 1 399 ? -45.017 24.604 86.566 1.00 18.53 420 ARG B C 1
ATOM 6438 O O . ARG B 1 399 ? -45.026 24.994 87.748 1.00 24.32 420 ARG B O 1
ATOM 6446 N N . LYS B 1 400 ? -43.915 24.515 85.844 1.00 18.99 421 LYS B N 1
ATOM 6447 C CA . LYS B 1 400 ? -42.643 25.004 86.342 1.00 24.59 421 LYS B CA 1
ATOM 6448 C C . LYS B 1 400 ? -42.748 26.531 86.588 1.00 15.46 421 LYS B C 1
ATOM 6449 O O . LYS B 1 400 ? -43.596 27.169 86.014 1.00 22.95 421 LYS B O 1
ATOM 6455 N N . PRO B 1 401 ? -41.952 27.107 87.463 1.00 18.65 422 PRO B N 1
ATOM 6456 C CA . PRO B 1 401 ? -42.042 28.556 87.735 1.00 22.41 422 PRO B CA 1
ATOM 6457 C C . PRO B 1 401 ? -42.035 29.461 86.483 1.00 25.28 422 PRO B C 1
ATOM 6458 O O . PRO B 1 401 ? -42.800 30.475 86.432 1.00 25.94 422 PRO B O 1
ATOM 6462 N N . ASN B 1 402 ? -41.251 29.066 85.468 1.00 23.22 423 ASN B N 1
ATOM 6463 C CA . ASN B 1 402 ? -41.276 29.752 84.142 1.00 22.20 423 ASN B CA 1
ATOM 6464 C C . ASN B 1 402 ? -42.475 29.471 83.236 1.00 19.61 423 ASN B C 1
ATOM 6465 O O . ASN B 1 402 ? -42.505 29.952 82.093 1.00 21.59 423 ASN B O 1
ATOM 6470 N N . GLY B 1 403 ? -43.430 28.693 83.741 1.00 17.76 424 GLY B N 1
ATOM 6471 C CA . GLY B 1 403 ? -44.618 28.370 83.015 1.00 14.59 424 GLY B CA 1
ATOM 6472 C C . GLY B 1 403 ? -44.583 27.126 82.135 1.00 13.43 424 GLY B C 1
ATOM 6473 O O . GLY B 1 403 ? -45.614 26.751 81.610 1.00 11.96 424 GLY B O 1
ATOM 6474 N N . ASP B 1 404 ? -43.441 26.486 81.948 1.00 17.45 425 ASP B N 1
ATOM 6475 C CA . ASP B 1 404 ? -43.396 25.272 81.124 1.00 15.48 425 ASP B CA 1
ATOM 6476 C C . ASP B 1 404 ? -44.193 24.125 81.753 1.00 15.04 425 ASP B C 1
ATOM 6477 O O . ASP B 1 404 ? -44.440 24.108 82.985 1.00 14.52 425 ASP B O 1
ATOM 6482 N N . LEU B 1 405 ? -44.606 23.180 80.905 1.00 12.18 426 LEU B N 1
ATOM 6483 C CA . LEU B 1 405 ? -45.348 22.020 81.398 1.00 11.43 426 LEU B CA 1
ATOM 6484 C C . LEU B 1 405 ? -44.570 21.296 82.494 1.00 13.30 426 LEU B C 1
ATOM 6485 O O . LEU B 1 405 ? -43.348 21.251 82.453 1.00 16.03 426 LEU B O 1
ATOM 6490 N N . PRO B 1 406 ? -45.278 20.743 83.482 1.00 12.84 427 PRO B N 1
ATOM 6491 C CA . PRO B 1 406 ? -44.546 19.914 84.460 1.00 12.58 427 PRO B CA 1
ATOM 6492 C C . PRO B 1 406 ? -43.895 18.690 83.831 1.00 14.25 427 PRO B C 1
ATOM 6493 O O . PRO B 1 406 ? -44.380 18.159 82.836 1.00 15.52 427 PRO B O 1
ATOM 6497 N N . ASP B 1 407 ? -42.793 18.248 84.432 1.00 17.59 428 ASP B N 1
ATOM 6498 C CA . ASP B 1 407 ? -42.235 16.940 84.116 1.00 17.70 428 ASP B CA 1
ATOM 6499 C C . ASP B 1 407 ? -43.220 15.855 84.582 1.00 17.52 428 ASP B C 1
ATOM 6500 O O . ASP B 1 407 ? -43.721 15.902 85.723 1.00 19.59 428 ASP B O 1
ATOM 6505 N N . VAL B 1 408 ? -43.550 14.927 83.680 1.00 15.80 429 VAL B N 1
ATOM 6506 C CA . VAL B 1 408 ? -44.461 13.845 83.996 1.00 14.33 429 VAL B CA 1
ATOM 6507 C C . VAL B 1 408 ? -43.914 12.548 83.449 1.00 15.23 429 VAL B C 1
ATOM 6508 O O . VAL B 1 408 ? -43.261 12.529 82.416 1.00 17.30 429 VAL B O 1
ATOM 6512 N N . ASN B 1 409 ? -44.242 11.454 84.119 1.00 14.45 430 ASN B N 1
ATOM 6513 C CA . ASN B 1 409 ? -44.052 10.131 83.525 1.00 14.75 430 ASN B CA 1
ATOM 6514 C C . ASN B 1 409 ? -45.310 9.585 82.880 1.00 14.23 430 ASN B C 1
ATOM 6515 O O . ASN B 1 409 ? -45.230 8.555 82.194 1.00 14.24 430 ASN B O 1
ATOM 6520 N N . PHE B 1 410 ? -46.468 10.226 83.108 1.00 13.36 431 PHE B N 1
ATOM 6521 C CA . PHE B 1 410 ? -47.717 9.829 82.450 1.00 12.90 431 PHE B CA 1
ATOM 6522 C C . PHE B 1 410 ? -47.552 9.675 80.942 1.00 12.33 431 PHE B C 1
ATOM 6523 O O . PHE B 1 410 ? -47.190 10.611 80.261 1.00 14.09 431 PHE B O 1
ATOM 6531 N N . GLY B 1 411 ? -47.833 8.479 80.439 1.00 12.04 432 GLY B N 1
ATOM 6532 C CA . GLY B 1 411 ? -47.856 8.253 78.996 1.00 12.31 432 GLY B CA 1
ATOM 6533 C C . GLY B 1 411 ? -46.488 8.152 78.381 1.00 12.26 432 GLY B C 1
ATOM 6534 O O . GLY B 1 411 ? -46.402 8.101 77.164 1.00 14.38 432 GLY B O 1
ATOM 6535 N N . LYS B 1 412 ? -45.440 8.101 79.223 1.00 13.93 433 LYS B N 1
ATOM 6536 C CA . LYS B 1 412 ? -44.062 7.950 78.776 1.00 15.10 433 LYS B CA 1
ATOM 6537 C C . LYS B 1 412 ? -43.739 6.467 78.781 1.00 13.05 433 LYS B C 1
ATOM 6538 O O . LYS B 1 412 ? -43.985 5.777 79.778 1.00 13.85 433 LYS B O 1
ATOM 6544 N N . LEU B 1 413 ? -43.222 5.978 77.654 1.00 13.69 434 LEU B N 1
ATOM 6545 C CA . LEU B 1 413 ? -42.826 4.594 77.522 1.00 14.68 434 LEU B CA 1
ATOM 6546 C C . LEU B 1 413 ? -41.593 4.303 78.375 1.00 15.82 434 LEU B C 1
ATOM 6547 O O . LEU B 1 413 ? -40.710 5.155 78.548 1.00 16.97 434 LEU B O 1
ATOM 6552 N N . THR B 1 414 ? -41.547 3.085 78.914 1.00 16.41 435 THR B N 1
ATOM 6553 C CA . THR B 1 414 ? -40.333 2.589 79.577 1.00 21.02 435 THR B CA 1
ATOM 6554 C C . THR B 1 414 ? -39.227 2.467 78.560 1.00 20.19 435 THR B C 1
ATOM 6555 O O . THR B 1 414 ? -39.479 2.434 77.348 1.00 20.17 435 THR B O 1
ATOM 6559 N N . THR B 1 415 ? -37.997 2.342 79.051 1.00 22.05 436 THR B N 1
ATOM 6560 C CA . THR B 1 415 ? -36.860 2.191 78.147 1.00 26.65 436 THR B CA 1
ATOM 6561 C C . THR B 1 415 ? -37.023 0.942 77.238 1.00 27.66 436 THR B C 1
ATOM 6562 O O . THR B 1 415 ? -36.768 1.007 76.024 1.00 29.29 436 THR B O 1
ATOM 6566 N N . ASP B 1 416 ? -37.492 -0.169 77.813 1.00 31.46 437 ASP B N 1
ATOM 6567 C CA A ASP B 1 416 ? -37.663 -1.395 77.044 0.50 29.65 437 ASP B CA 1
ATOM 6568 C CA B ASP B 1 416 ? -37.718 -1.417 77.051 0.50 44.87 437 ASP B CA 1
ATOM 6569 C C . ASP B 1 416 ? -38.834 -1.273 76.022 1.00 25.95 437 ASP B C 1
ATOM 6570 O O . ASP B 1 416 ? -38.726 -1.758 74.880 1.00 25.79 437 ASP B O 1
ATOM 6579 N N . ALA B 1 417 ? -39.927 -0.609 76.402 1.00 20.65 438 ALA B N 1
ATOM 6580 C CA . ALA B 1 417 ? -41.044 -0.418 75.475 1.00 18.76 438 ALA B CA 1
ATOM 6581 C C . ALA B 1 417 ? -40.681 0.520 74.331 1.00 21.48 438 ALA B C 1
ATOM 6582 O O . ALA B 1 417 ? -41.165 0.331 73.215 1.00 23.29 438 ALA B O 1
ATOM 6584 N N . GLU B 1 418 ? -39.863 1.536 74.618 1.00 21.68 439 GLU B N 1
ATOM 6585 C CA . GLU B 1 418 ? -39.342 2.495 73.611 1.00 26.56 439 GLU B CA 1
ATOM 6586 C C . GLU B 1 418 ? -38.689 1.734 72.455 1.00 27.63 439 GLU B C 1
ATOM 6587 O O . GLU B 1 418 ? -38.828 2.117 71.298 1.00 27.92 439 GLU B O 1
ATOM 6593 N N . LEU B 1 419 ? -37.981 0.658 72.770 1.00 22.81 440 LEU B N 1
ATOM 6594 C CA . LEU B 1 419 ? -37.344 -0.166 71.727 1.00 25.35 440 LEU B CA 1
ATOM 6595 C C . LEU B 1 419 ? -38.357 -0.913 70.869 1.00 23.52 440 LEU B C 1
ATOM 6596 O O . LEU B 1 419 ? -38.084 -1.205 69.698 1.00 27.30 440 LEU B O 1
ATOM 6601 N N . ARG B 1 420 ? -39.519 -1.217 71.441 1.00 19.36 441 ARG B N 1
ATOM 6602 C CA . ARG B 1 420 ? -40.543 -1.966 70.732 1.00 19.83 441 ARG B CA 1
ATOM 6603 C C . ARG B 1 420 ? -41.523 -1.063 69.977 1.00 17.99 441 ARG B C 1
ATOM 6604 O O . ARG B 1 420 ? -42.238 -1.538 69.093 1.00 19.05 441 ARG B O 1
ATOM 6612 N N . PHE B 1 421 ? -41.566 0.219 70.348 1.00 14.49 442 PHE B N 1
ATOM 6613 C CA . PHE B 1 421 ? -42.444 1.212 69.730 1.00 14.20 442 PHE B CA 1
ATOM 6614 C C . PHE B 1 421 ? -41.605 2.414 69.275 1.00 13.66 442 PHE B C 1
ATOM 6615 O O . PHE B 1 421 ? -41.860 3.561 69.645 1.00 13.19 442 PHE B O 1
ATOM 6623 N N . TRP B 1 422 ? -40.533 2.111 68.528 1.00 14.22 443 TRP B N 1
ATOM 6624 C CA . TRP B 1 422 ? -39.490 3.076 68.277 1.00 13.77 443 TRP B CA 1
ATOM 6625 C C . TRP B 1 422 ? -40.026 4.276 67.514 1.00 12.70 443 TRP B C 1
ATOM 6626 O O . TRP B 1 422 ? -40.686 4.113 66.491 1.00 14.39 443 TRP B O 1
ATOM 6637 N N . GLY B 1 423 ? -39.769 5.461 68.056 1.00 13.57 444 GLY B N 1
ATOM 6638 C CA . GLY B 1 423 ? -40.152 6.697 67.397 1.00 12.94 444 GLY B CA 1
ATOM 6639 C C . GLY B 1 423 ? -41.615 7.069 67.555 1.00 11.69 444 GLY B C 1
ATOM 6640 O O . GLY B 1 423 ? -42.047 8.026 66.949 1.00 13.63 444 GLY B O 1
ATOM 6641 N N . MET B 1 424 ? -42.360 6.369 68.421 1.00 10.30 445 MET B N 1
ATOM 6642 C CA . MET B 1 424 ? -43.816 6.590 68.513 1.00 10.29 445 MET B CA 1
ATOM 6643 C C . MET B 1 424 ? -44.162 7.357 69.775 1.00 9.59 445 MET B C 1
ATOM 6644 O O . MET B 1 424 ? -43.605 7.111 70.851 1.00 12.27 445 MET B O 1
ATOM 6649 N N . GLY B 1 425 ? -45.130 8.252 69.662 1.00 8.43 446 GLY B N 1
ATOM 6650 C CA . GLY B 1 425 ? -45.703 8.981 70.786 1.00 8.72 446 GLY B CA 1
ATOM 6651 C C . GLY B 1 425 ? -45.096 10.340 71.015 1.00 9.08 446 GLY B C 1
ATOM 6652 O O . GLY B 1 425 ? -44.055 10.688 70.435 1.00 11.09 446 GLY B O 1
ATOM 6653 N N . CYS B 1 426 ? -45.708 11.104 71.890 1.00 8.73 447 CYS B N 1
ATOM 6654 C CA . CYS B 1 426 ? -45.319 12.488 72.104 1.00 10.61 447 CYS B CA 1
ATOM 6655 C C . CYS B 1 426 ? -44.098 12.665 72.965 1.00 12.18 447 CYS B C 1
ATOM 6656 O O . CYS B 1 426 ? -43.457 13.703 72.880 1.00 17.29 447 CYS B O 1
ATOM 6659 N N . PHE B 1 427 ? -43.794 11.684 73.799 1.00 14.68 448 PHE B N 1
ATOM 6660 C CA . PHE B 1 427 ? -42.618 11.747 74.665 1.00 18.00 448 PHE B CA 1
ATOM 6661 C C . PHE B 1 427 ? -41.592 10.743 74.159 1.00 22.07 448 PHE B C 1
ATOM 6662 O O . PHE B 1 427 ? -41.342 10.618 72.984 1.00 25.92 448 PHE B O 1
ATOM 6670 N N . LYS C 1 3 ? -39.477 50.635 175.229 1.00 21.89 24 LYS C N 1
ATOM 6671 C CA . LYS C 1 3 ? -40.553 51.117 176.168 1.00 17.80 24 LYS C CA 1
ATOM 6672 C C . LYS C 1 3 ? -41.399 49.951 176.621 1.00 13.51 24 LYS C C 1
ATOM 6673 O O . LYS C 1 3 ? -41.962 49.255 175.768 1.00 14.95 24 LYS C O 1
ATOM 6679 N N . THR C 1 4 ? -41.424 49.718 177.921 1.00 13.94 25 THR C N 1
ATOM 6680 C CA . THR C 1 4 ? -42.166 48.584 178.475 1.00 11.70 25 THR C CA 1
ATOM 6681 C C . THR C 1 4 ? -43.265 49.101 179.405 1.00 12.17 25 THR C C 1
ATOM 6682 O O . THR C 1 4 ? -42.993 49.714 180.426 1.00 14.36 25 THR C O 1
ATOM 6686 N N . TYR C 1 5 ? -44.506 48.855 178.992 1.00 10.91 26 TYR C N 1
ATOM 6687 C CA . TYR C 1 5 ? -45.686 49.098 179.807 1.00 9.80 26 TYR C CA 1
ATOM 6688 C C . TYR C 1 5 ? -46.030 47.866 180.629 1.00 10.09 26 TYR C C 1
ATOM 6689 O O . TYR C 1 5 ? -45.619 46.738 180.283 1.00 11.00 26 TYR C O 1
ATOM 6698 N N . TYR C 1 6 ? -46.821 48.082 181.672 1.00 9.95 27 TYR C N 1
ATOM 6699 C CA . TYR C 1 6 ? -47.279 47.007 182.555 1.00 10.06 27 TYR C CA 1
ATOM 6700 C C . TYR C 1 6 ? -48.778 47.098 182.748 1.00 9.54 27 TYR C C 1
ATOM 6701 O O . TYR C 1 6 ? -49.335 48.193 182.862 1.00 10.37 27 TYR C O 1
ATOM 6710 N N . MET C 1 7 ? -49.428 45.940 182.832 1.00 9.03 28 MET C N 1
ATOM 6711 C CA . MET C 1 7 ? -50.820 45.877 183.261 1.00 10.24 28 MET C CA 1
ATOM 6712 C C . MET C 1 7 ? -50.945 44.821 184.356 1.00 9.91 28 MET C C 1
ATOM 6713 O O . MET C 1 7 ? -50.121 43.916 184.480 1.00 9.69 28 MET C O 1
ATOM 6718 N N . ASP C 1 8 ? -51.959 44.985 185.202 1.00 9.60 29 ASP C N 1
ATOM 6719 C CA . ASP C 1 8 ? -52.182 44.134 186.387 1.00 10.14 29 ASP C CA 1
ATOM 6720 C C . ASP C 1 8 ? -53.693 44.115 186.645 1.00 9.39 29 ASP C C 1
ATOM 6721 O O . ASP C 1 8 ? -54.364 45.157 186.466 1.00 10.90 29 ASP C O 1
ATOM 6726 N N . PRO C 1 9 ? -54.253 43.006 187.170 1.00 9.56 30 PRO C N 1
ATOM 6727 C CA . PRO C 1 9 ? -55.691 43.056 187.472 1.00 10.88 30 PRO C CA 1
ATOM 6728 C C . PRO C 1 9 ? -56.056 44.118 188.490 1.00 12.63 30 PRO C C 1
ATOM 6729 O O . PRO C 1 9 ? -57.217 44.562 188.506 1.00 13.18 30 PRO C O 1
ATOM 6733 N N . GLU C 1 10 ? -55.112 44.506 189.354 1.00 12.66 31 GLU C N 1
ATOM 6734 C CA . GLU C 1 10 ? -55.379 45.581 190.336 1.00 13.82 31 GLU C CA 1
ATOM 6735 C C . GLU C 1 10 ? -54.718 46.910 189.939 1.00 13.25 31 GLU C C 1
ATOM 6736 O O . GLU C 1 10 ? -54.542 47.799 190.786 1.00 15.89 31 GLU C O 1
ATOM 6742 N N . GLY C 1 11 ? -54.378 47.046 188.653 1.00 12.51 32 GLY C N 1
ATOM 6743 C CA . GLY C 1 11 ? -53.907 48.310 188.091 1.00 13.26 32 GLY C CA 1
ATOM 6744 C C . GLY C 1 11 ? -55.031 49.297 187.872 1.00 13.70 32 GLY C C 1
ATOM 6745 O O . GLY C 1 11 ? -56.153 49.082 188.329 1.00 14.03 32 GLY C O 1
ATOM 6746 N N . SER C 1 12 ? -54.715 50.393 187.192 1.00 13.11 33 SER C N 1
ATOM 6747 C CA . SER C 1 12 ? -55.695 51.449 186.916 1.00 14.01 33 SER C CA 1
ATOM 6748 C C . SER C 1 12 ? -55.380 52.057 185.569 1.00 13.61 33 SER C C 1
ATOM 6749 O O . SER C 1 12 ? -54.217 52.330 185.262 1.00 13.70 33 SER C O 1
ATOM 6752 N N . ASP C 1 13 ? -56.410 52.276 184.752 1.00 16.00 34 ASP C N 1
ATOM 6753 C CA . ASP C 1 13 ? -56.189 52.909 183.451 1.00 18.48 34 ASP C CA 1
ATOM 6754 C C . ASP C 1 13 ? -55.941 54.413 183.584 1.00 19.08 34 ASP C C 1
ATOM 6755 O O . ASP C 1 13 ? -55.621 55.057 182.575 1.00 19.62 34 ASP C O 1
ATOM 6760 N N . SER C 1 14 ? -56.023 54.942 184.812 1.00 16.82 35 SER C N 1
ATOM 6761 C CA . SER C 1 14 ? -55.560 56.300 185.133 1.00 18.99 35 SER C CA 1
ATOM 6762 C C . SER C 1 14 ? -54.082 56.369 185.482 1.00 18.17 35 SER C C 1
ATOM 6763 O O . SER C 1 14 ? -53.538 57.470 185.616 1.00 21.06 35 SER C O 1
ATOM 6766 N N . ASN C 1 15 ? -53.444 55.209 185.654 1.00 17.91 36 ASN C N 1
ATOM 6767 C CA . ASN C 1 15 ? -52.005 55.155 185.946 1.00 16.62 36 ASN C CA 1
ATOM 6768 C C . ASN C 1 15 ? -51.218 55.363 184.632 1.00 16.38 36 ASN C C 1
ATOM 6769 O O . ASN C 1 15 ? -51.783 55.277 183.537 1.00 16.42 36 ASN C O 1
ATOM 6774 N N . PRO C 1 16 ? -49.904 55.614 184.743 1.00 15.98 37 PRO C N 1
ATOM 6775 C CA . PRO C 1 16 ? -49.057 55.757 183.551 1.00 16.80 37 PRO C CA 1
ATOM 6776 C C . PRO C 1 16 ? -48.634 54.425 182.916 1.00 15.36 37 PRO C C 1
ATOM 6777 O O . PRO C 1 16 ? -48.065 54.435 181.833 1.00 15.77 37 PRO C O 1
ATOM 6781 N N . GLY C 1 17 ? -48.887 53.296 183.573 1.00 13.67 38 GLY C N 1
ATOM 6782 C CA . GLY C 1 17 ? -48.523 52.000 183.009 1.00 13.14 38 GLY C CA 1
ATOM 6783 C C . GLY C 1 17 ? -47.084 51.597 183.257 1.00 12.13 38 GLY C C 1
ATOM 6784 O O . GLY C 1 17 ? -46.511 50.808 182.515 1.00 12.63 38 GLY C O 1
ATOM 6785 N N . THR C 1 18 ? -46.511 52.088 184.358 1.00 13.16 39 THR C N 1
ATOM 6786 C CA . THR C 1 18 ? -45.176 51.693 184.799 1.00 13.71 39 THR C CA 1
ATOM 6787 C C . THR C 1 18 ? -45.286 50.425 185.667 1.00 12.73 39 THR C C 1
ATOM 6788 O O . THR C 1 18 ? -46.366 49.993 186.021 1.00 13.09 39 THR C O 1
ATOM 6792 N N . SER C 1 19 ? -44.142 49.849 186.020 1.00 13.79 40 SER C N 1
ATOM 6793 C CA . SER C 1 19 ? -44.065 48.650 186.853 1.00 23.26 40 SER C CA 1
ATOM 6794 C C . SER C 1 19 ? -44.762 48.965 188.193 1.00 16.40 40 SER C C 1
ATOM 6795 O O . SER C 1 19 ? -45.535 48.165 188.685 1.00 14.37 40 SER C O 1
ATOM 6798 N N . ASP C 1 20 ? -44.467 50.126 188.784 1.00 15.80 41 ASP C N 1
ATOM 6799 C CA . ASP C 1 20 ? -45.068 50.514 190.067 1.00 16.07 41 ASP C CA 1
ATOM 6800 C C . ASP C 1 20 ? -46.560 50.879 189.960 1.00 16.40 41 ASP C C 1
ATOM 6801 O O . ASP C 1 20 ? -47.318 50.681 190.910 1.00 17.43 41 ASP C O 1
ATOM 6806 N N . LYS C 1 21 ? -46.972 51.421 188.807 1.00 15.71 42 LYS C N 1
ATOM 6807 C CA . LYS C 1 21 ? -48.333 51.920 188.608 1.00 15.56 42 LYS C CA 1
ATOM 6808 C C . LYS C 1 21 ? -48.875 51.384 187.282 1.00 13.52 42 LYS C C 1
ATOM 6809 O O . LYS C 1 21 ? -48.968 52.100 186.266 1.00 13.50 42 LYS C O 1
ATOM 6815 N N . PRO C 1 22 ? -49.234 50.097 187.268 1.00 12.09 43 PRO C N 1
ATOM 6816 C CA . PRO C 1 22 ? -49.642 49.459 185.998 1.00 11.15 43 PRO C CA 1
ATOM 6817 C C . PRO C 1 22 ? -51.035 49.855 185.543 1.00 11.86 43 PRO C C 1
ATOM 6818 O O . PRO C 1 22 ? -51.854 50.291 186.346 1.00 11.82 43 PRO C O 1
ATOM 6822 N N . PHE C 1 23 ? -51.288 49.716 184.253 1.00 10.75 44 PHE C N 1
ATOM 6823 C CA . PHE C 1 23 ? -52.643 49.840 183.697 1.00 11.09 44 PHE C CA 1
ATOM 6824 C C . PHE C 1 23 ? -53.524 48.674 184.173 1.00 10.58 44 PHE C C 1
ATOM 6825 O O . PHE C 1 23 ? -53.018 47.677 184.701 1.00 11.30 44 PHE C O 1
ATOM 6833 N N . ALA C 1 24 ? -54.842 48.806 183.946 1.00 10.98 45 ALA C N 1
ATOM 6834 C CA . ALA C 1 24 ? -55.784 47.735 184.243 1.00 11.40 45 ALA C CA 1
ATOM 6835 C C . ALA C 1 24 ? -56.242 46.919 183.035 1.00 10.36 45 ALA C C 1
ATOM 6836 O O . ALA C 1 24 ? -56.544 45.740 183.196 1.00 11.87 45 ALA C O 1
ATOM 6838 N N . THR C 1 25 ? -56.337 47.546 181.864 1.00 10.45 46 THR C N 1
ATOM 6839 C CA . THR C 1 25 ? -56.923 46.880 180.686 1.00 10.99 46 THR C CA 1
ATOM 6840 C C . THR C 1 25 ? -56.118 47.086 179.413 1.00 11.12 46 THR C C 1
ATOM 6841 O O . THR C 1 25 ? -55.372 48.051 179.259 1.00 11.31 46 THR C O 1
ATOM 6845 N N . LEU C 1 26 ? -56.347 46.174 178.470 1.00 10.43 47 LEU C N 1
ATOM 6846 C CA . LEU C 1 26 ? -55.812 46.289 177.115 1.00 10.33 47 LEU C CA 1
ATOM 6847 C C . LEU C 1 26 ? -56.444 47.437 176.328 1.00 10.56 47 LEU C C 1
ATOM 6848 O O . LEU C 1 26 ? -55.859 47.851 175.342 1.00 11.64 47 LEU C O 1
ATOM 6853 N N . VAL C 1 27 ? -57.615 47.939 176.713 1.00 11.48 48 VAL C N 1
ATOM 6854 C CA . VAL C 1 27 ? -58.194 49.089 176.048 1.00 12.24 48 VAL C CA 1
ATOM 6855 C C . VAL C 1 27 ? -57.231 50.275 176.204 1.00 12.35 48 VAL C C 1
ATOM 6856 O O . VAL C 1 27 ? -56.939 50.971 175.232 1.00 12.89 48 VAL C O 1
ATOM 6860 N N . LYS C 1 28 ? -56.748 50.501 177.418 1.00 12.06 49 LYS C N 1
ATOM 6861 C CA . LYS C 1 28 ? -55.796 51.565 177.667 1.00 12.79 49 LYS C CA 1
ATOM 6862 C C . LYS C 1 28 ? -54.469 51.320 176.970 1.00 11.95 49 LYS C C 1
ATOM 6863 O O . LYS C 1 28 ? -53.894 52.218 176.372 1.00 13.61 49 LYS C O 1
ATOM 6869 N N . VAL C 1 29 ? -53.987 50.096 177.016 1.00 10.74 50 VAL C N 1
ATOM 6870 C CA . VAL C 1 29 ? -52.764 49.731 176.294 1.00 11.04 50 VAL C CA 1
ATOM 6871 C C . VAL C 1 29 ? -52.859 50.116 174.829 1.00 11.34 50 VAL C C 1
ATOM 6872 O O . VAL C 1 29 ? -51.965 50.751 174.277 1.00 12.11 50 VAL C O 1
ATOM 6876 N N . GLN C 1 30 ? -53.984 49.766 174.210 1.00 10.79 51 GLN C N 1
ATOM 6877 C CA . GLN C 1 30 ? -54.177 50.058 172.801 1.00 11.24 51 GLN C CA 1
ATOM 6878 C C . GLN C 1 30 ? -54.211 51.551 172.503 1.00 12.97 51 GLN C C 1
ATOM 6879 O O . GLN C 1 30 ? -53.818 51.949 171.413 1.00 14.55 51 GLN C O 1
ATOM 6885 N N . GLU C 1 31 ? -54.653 52.376 173.453 1.00 13.89 52 GLU C N 1
ATOM 6886 C CA . GLU C 1 31 ? -54.604 53.820 173.265 1.00 14.58 52 GLU C CA 1
ATOM 6887 C C . GLU C 1 31 ? -53.171 54.355 173.113 1.00 14.98 52 GLU C C 1
ATOM 6888 O O . GLU C 1 31 ? -52.969 55.301 172.359 1.00 18.93 52 GLU C O 1
ATOM 6894 N N . VAL C 1 32 ? -52.195 53.736 173.793 1.00 15.40 53 VAL C N 1
ATOM 6895 C CA . VAL C 1 32 ? -50.848 54.323 173.886 1.00 15.40 53 VAL C CA 1
ATOM 6896 C C . VAL C 1 32 ? -49.740 53.656 173.067 1.00 13.41 53 VAL C C 1
ATOM 6897 O O . VAL C 1 32 ? -48.757 54.311 172.747 1.00 16.50 53 VAL C O 1
ATOM 6901 N N . VAL C 1 33 ? -49.863 52.371 172.741 1.00 13.51 54 VAL C N 1
ATOM 6902 C CA . VAL C 1 33 ? -48.754 51.659 172.083 1.00 12.90 54 VAL C CA 1
ATOM 6903 C C . VAL C 1 33 ? -48.405 52.141 170.681 1.00 13.16 54 VAL C C 1
ATOM 6904 O O . VAL C 1 33 ? -49.271 52.539 169.913 1.00 15.18 54 VAL C O 1
ATOM 6908 N N . VAL C 1 34 ? -47.102 52.086 170.387 1.00 12.88 55 VAL C N 1
ATOM 6909 C CA . VAL C 1 34 ? -46.552 52.297 169.057 1.00 13.53 55 VAL C CA 1
ATOM 6910 C C . VAL C 1 34 ? -45.523 51.201 168.762 1.00 11.24 55 VAL C C 1
ATOM 6911 O O . VAL C 1 34 ? -45.103 50.448 169.652 1.00 12.88 55 VAL C O 1
ATOM 6915 N N . ALA C 1 35 ? -45.092 51.155 167.509 1.00 13.41 56 ALA C N 1
ATOM 6916 C CA . ALA C 1 35 ? -44.165 50.140 167.044 1.00 13.30 56 ALA C CA 1
ATOM 6917 C C . ALA C 1 35 ? -42.932 50.095 167.927 1.00 12.54 56 ALA C C 1
ATOM 6918 O O . ALA C 1 35 ? -42.377 51.144 168.257 1.00 15.10 56 ALA C O 1
ATOM 6920 N N . GLY C 1 36 ? -42.530 48.901 168.338 1.00 12.04 57 GLY C N 1
ATOM 6921 C CA . GLY C 1 36 ? -41.393 48.684 169.230 1.00 12.80 57 GLY C CA 1
ATOM 6922 C C . GLY C 1 36 ? -41.768 48.557 170.692 1.00 12.09 57 GLY C C 1
ATOM 6923 O O . GLY C 1 36 ? -40.954 48.075 171.475 1.00 13.99 57 GLY C O 1
ATOM 6924 N N . ASP C 1 37 ? -42.960 49.034 171.087 1.00 11.16 58 ASP C N 1
ATOM 6925 C CA . ASP C 1 37 ? -43.363 48.972 172.485 1.00 10.54 58 ASP C CA 1
ATOM 6926 C C . ASP C 1 37 ? -43.617 47.524 172.919 1.00 9.58 58 ASP C C 1
ATOM 6927 O O . ASP C 1 37 ? -43.940 46.665 172.097 1.00 10.61 58 ASP C O 1
ATOM 6932 N N . VAL C 1 38 ? -43.446 47.288 174.209 1.00 9.56 59 VAL C N 1
ATOM 6933 C CA . VAL C 1 38 ? -43.685 45.992 174.829 1.00 9.58 59 VAL C CA 1
ATOM 6934 C C . VAL C 1 38 ? -44.646 46.253 175.958 1.00 9.31 59 VAL C C 1
ATOM 6935 O O . VAL C 1 38 ? -44.490 47.231 176.720 1.00 10.11 59 VAL C O 1
ATOM 6939 N N . VAL C 1 39 ? -45.615 45.367 176.107 1.00 9.07 60 VAL C N 1
ATOM 6940 C CA . VAL C 1 39 ? -46.470 45.359 177.267 1.00 8.58 60 VAL C CA 1
ATOM 6941 C C . VAL C 1 39 ? -46.241 44.063 178.022 1.00 7.62 60 VAL C C 1
ATOM 6942 O O . VAL C 1 39 ? -46.417 42.977 177.450 1.00 8.97 60 VAL C O 1
ATOM 6946 N N . TYR C 1 40 ? -45.869 44.180 179.305 1.00 7.68 61 TYR C N 1
ATOM 6947 C CA . TYR C 1 40 ? -45.777 43.037 180.226 1.00 8.06 61 TYR C CA 1
ATOM 6948 C C . TYR C 1 40 ? -47.089 42.943 180.958 1.00 8.16 61 TYR C C 1
ATOM 6949 O O . TYR C 1 40 ? -47.515 43.885 181.639 1.00 10.21 61 TYR C O 1
ATOM 6958 N N . ILE C 1 41 ? -47.751 41.802 180.796 1.00 7.37 62 ILE C N 1
ATOM 6959 C CA . ILE C 1 41 ? -49.055 41.555 181.367 1.00 7.49 62 ILE C CA 1
ATOM 6960 C C . ILE C 1 41 ? -48.857 40.705 182.608 1.00 7.63 62 ILE C C 1
ATOM 6961 O O . ILE C 1 41 ? -48.421 39.562 182.534 1.00 7.91 62 ILE C O 1
ATOM 6966 N N . ASN C 1 42 ? -49.126 41.263 183.784 1.00 7.70 63 ASN C N 1
ATOM 6967 C CA . ASN C 1 42 ? -48.850 40.516 185.014 1.00 8.41 63 ASN C CA 1
ATOM 6968 C C . ASN C 1 42 ? -49.803 39.340 185.155 1.00 7.96 63 ASN C C 1
ATOM 6969 O O . ASN C 1 42 ? -50.977 39.452 184.769 1.00 8.54 63 ASN C O 1
ATOM 6974 N N . PRO C 1 43 ? -49.328 38.212 185.703 1.00 8.74 64 PRO C N 1
ATOM 6975 C CA . PRO C 1 43 ? -50.227 37.077 185.900 1.00 8.78 64 PRO C CA 1
ATOM 6976 C C . PRO C 1 43 ? -51.322 37.386 186.888 1.00 8.00 64 PRO C C 1
ATOM 6977 O O . PRO C 1 43 ? -51.134 38.164 187.801 1.00 9.45 64 PRO C O 1
ATOM 6981 N N . GLY C 1 44 ? -52.465 36.741 186.683 1.00 7.72 65 GLY C N 1
ATOM 6982 C CA . GLY C 1 44 ? -53.655 36.954 187.452 1.00 7.31 65 GLY C CA 1
ATOM 6983 C C . GLY C 1 44 ? -54.839 36.835 186.517 1.00 7.35 65 GLY C C 1
ATOM 6984 O O . GLY C 1 44 ? -54.682 36.510 185.344 1.00 8.38 65 GLY C O 1
ATOM 6985 N N . THR C 1 45 ? -56.028 37.128 187.036 1.00 7.38 66 THR C N 1
ATOM 6986 C CA . THR C 1 45 ? -57.285 37.046 186.256 1.00 7.55 66 THR C CA 1
ATOM 6987 C C . THR C 1 45 ? -57.851 38.416 186.005 1.00 7.33 66 THR C C 1
ATOM 6988 O O . THR C 1 45 ? -58.072 39.196 186.954 1.00 8.21 66 THR C O 1
ATOM 6992 N N . TYR C 1 46 ? -58.026 38.717 184.724 1.00 7.14 67 TYR C N 1
ATOM 6993 C CA . TYR C 1 46 ? -58.597 39.968 184.263 1.00 7.67 67 TYR C CA 1
ATOM 6994 C C . TYR C 1 46 ? -60.013 39.656 183.825 1.00 7.12 67 TYR C C 1
ATOM 6995 O O . TYR C 1 46 ? -60.225 39.083 182.748 1.00 7.53 67 TYR C O 1
ATOM 7004 N N . VAL C 1 47 ? -60.978 39.962 184.681 1.00 8.33 68 VAL C N 1
ATOM 7005 C CA . VAL C 1 47 ? -62.372 39.754 184.306 1.00 8.26 68 VAL C CA 1
ATOM 7006 C C . VAL C 1 47 ? -62.849 40.943 183.499 1.00 8.36 68 VAL C C 1
ATOM 7007 O O . VAL C 1 47 ? -62.856 42.074 183.999 1.00 10.14 68 VAL C O 1
ATOM 7011 N N . VAL C 1 48 ? -63.216 40.723 182.249 1.00 8.21 69 VAL C N 1
ATOM 7012 C CA . VAL C 1 48 ? -63.682 41.824 181.422 1.00 8.60 69 VAL C CA 1
ATOM 7013 C C . VAL C 1 48 ? -65.087 42.233 181.913 1.00 9.28 69 VAL C C 1
ATOM 7014 O O . VAL C 1 48 ? -65.981 41.399 181.988 1.00 10.22 69 VAL C O 1
ATOM 7018 N N . PRO C 1 49 ? -65.287 43.516 182.267 1.00 11.50 70 PRO C N 1
ATOM 7019 C CA . PRO C 1 49 ? -66.589 43.891 182.794 1.00 11.78 70 PRO C CA 1
ATOM 7020 C C . PRO C 1 49 ? -67.709 43.693 181.800 1.00 11.39 70 PRO C C 1
ATOM 7021 O O . PRO C 1 49 ? -67.540 43.938 180.600 1.00 11.98 70 PRO C O 1
ATOM 7025 N N . ALA C 1 50 ? -68.864 43.299 182.317 1.00 12.21 71 ALA C N 1
ATOM 7026 C CA . ALA C 1 50 ? -70.033 43.057 181.490 1.00 13.79 71 ALA C CA 1
ATOM 7027 C C . ALA C 1 50 ? -70.401 44.235 180.625 1.00 15.01 71 ALA C C 1
ATOM 7028 O O . ALA C 1 50 ? -70.927 44.038 179.513 1.00 19.42 71 ALA C O 1
ATOM 7030 N N . ASN C 1 51 ? -70.159 45.447 181.142 1.00 15.39 72 ASN C N 1
ATOM 7031 C CA A ASN C 1 51 ? -70.557 46.642 180.401 0.50 17.05 72 ASN C CA 1
ATOM 7032 C CA B ASN C 1 51 ? -70.531 46.690 180.479 0.50 16.42 72 ASN C CA 1
ATOM 7033 C C . ASN C 1 51 ? -69.387 47.377 179.746 1.00 16.71 72 ASN C C 1
ATOM 7034 O O . ASN C 1 51 ? -69.544 48.514 179.308 1.00 19.91 72 ASN C O 1
ATOM 7043 N N . GLN C 1 52 ? -68.213 46.725 179.616 1.00 14.98 73 GLN C N 1
ATOM 7044 C CA . GLN C 1 52 ? -67.127 47.331 178.835 1.00 14.09 73 GLN C CA 1
ATOM 7045 C C . GLN C 1 52 ? -67.607 47.484 177.397 1.00 12.91 73 GLN C C 1
ATOM 7046 O O . GLN C 1 52 ? -68.032 46.521 176.781 1.00 15.22 73 GLN C O 1
ATOM 7052 N N . VAL C 1 53 ? -67.594 48.708 176.883 1.00 13.34 74 VAL C N 1
ATOM 7053 C CA . VAL C 1 53 ? -68.007 48.931 175.490 1.00 12.89 74 VAL C CA 1
ATOM 7054 C C . VAL C 1 53 ? -67.055 48.196 174.549 1.00 11.91 74 VAL C C 1
ATOM 7055 O O . VAL C 1 53 ? -65.862 48.126 174.806 1.00 11.91 74 VAL C O 1
ATOM 7059 N N . PRO C 1 54 ? -67.572 47.687 173.422 1.00 11.28 75 PRO C N 1
ATOM 7060 C CA . PRO C 1 54 ? -66.669 47.040 172.473 1.00 11.16 75 PRO C CA 1
ATOM 7061 C C . PRO C 1 54 ? -65.716 48.052 171.874 1.00 9.68 75 PRO C C 1
ATOM 7062 O O . PRO C 1 54 ? -66.093 49.211 171.665 1.00 12.26 75 PRO C O 1
ATOM 7066 N N . MET C 1 55 ? -64.473 47.659 171.609 1.00 9.66 76 MET C N 1
ATOM 7067 C CA . MET C 1 55 ? -63.565 48.556 170.917 1.00 11.03 76 MET C CA 1
ATOM 7068 C C . MET C 1 55 ? -63.971 48.799 169.474 1.00 11.15 76 MET C C 1
ATOM 7069 O O . MET C 1 55 ? -63.717 49.881 168.913 1.00 12.12 76 MET C O 1
ATOM 7074 N N . THR C 1 56 ? -64.603 47.796 168.859 1.00 10.21 77 THR C N 1
ATOM 7075 C CA . THR C 1 56 ? -65.209 47.980 167.535 1.00 10.53 77 THR C CA 1
ATOM 7076 C C . THR C 1 56 ? -66.312 46.970 167.321 1.00 10.02 77 THR C C 1
ATOM 7077 O O . THR C 1 56 ? -66.549 46.100 168.178 1.00 9.75 77 THR C O 1
ATOM 7081 N N . THR C 1 57 ? -66.991 47.100 166.178 1.00 10.44 78 THR C N 1
ATOM 7082 C CA . THR C 1 57 ? -67.957 46.097 165.734 1.00 10.46 78 THR C CA 1
ATOM 7083 C C . THR C 1 57 ? -67.630 45.761 164.288 1.00 10.30 78 THR C C 1
ATOM 7084 O O . THR C 1 57 ? -66.941 46.526 163.598 1.00 12.00 78 THR C O 1
ATOM 7088 N N . THR C 1 58 ? -68.091 44.593 163.834 1.00 9.76 79 THR C N 1
ATOM 7089 C CA . THR C 1 58 ? -67.967 44.223 162.426 1.00 9.84 79 THR C CA 1
ATOM 7090 C C . THR C 1 58 ? -69.266 43.607 161.932 1.00 9.93 79 THR C C 1
ATOM 7091 O O . THR C 1 58 ? -70.127 43.229 162.717 1.00 9.76 79 THR C O 1
ATOM 7095 N N . ASN C 1 59 ? -69.357 43.489 160.612 1.00 10.47 80 ASN C N 1
ATOM 7096 C CA . ASN C 1 59 ? -70.475 42.833 159.926 1.00 11.16 80 ASN C CA 1
ATOM 7097 C C . ASN C 1 59 ? -71.802 43.473 160.273 1.00 12.13 80 ASN C C 1
ATOM 7098 O O . ASN C 1 59 ? -72.750 42.828 160.731 1.00 12.81 80 ASN C O 1
ATOM 7103 N N . SER C 1 60 ? -71.841 44.783 160.055 1.00 12.41 81 SER C N 1
ATOM 7104 C CA . SER C 1 60 ? -73.071 45.562 160.240 1.00 13.89 81 SER C CA 1
ATOM 7105 C C . SER C 1 60 ? -73.622 45.396 161.665 1.00 13.46 81 SER C C 1
ATOM 7106 O O . SER C 1 60 ? -74.835 45.268 161.869 1.00 15.88 81 SER C O 1
ATOM 7109 N N . GLY C 1 61 ? -72.718 45.403 162.650 1.00 12.10 82 GLY C N 1
ATOM 7110 C CA . GLY C 1 61 ? -73.120 45.296 164.053 1.00 12.79 82 GLY C CA 1
ATOM 7111 C C . GLY C 1 61 ? -73.315 43.889 164.605 1.00 11.72 82 GLY C C 1
ATOM 7112 O O . GLY C 1 61 ? -73.646 43.739 165.780 1.00 13.15 82 GLY C O 1
ATOM 7113 N N . LEU C 1 62 ? -73.110 42.859 163.782 1.00 10.11 83 LEU C N 1
ATOM 7114 C CA . LEU C 1 62 ? -73.286 41.468 164.231 1.00 10.21 83 LEU C CA 1
ATOM 7115 C C . LEU C 1 62 ? -72.276 41.117 165.319 1.00 9.37 83 LEU C C 1
ATOM 7116 O O . LEU C 1 62 ? -72.622 40.392 166.237 1.00 10.11 83 LEU C O 1
ATOM 7121 N N . TYR C 1 63 ? -71.046 41.603 165.177 1.00 8.32 84 TYR C N 1
ATOM 7122 C CA . TYR C 1 63 ? -69.989 41.288 166.129 1.00 8.02 84 TYR C CA 1
ATOM 7123 C C . TYR C 1 63 ? -69.701 42.441 167.079 1.00 8.31 84 TYR C C 1
ATOM 7124 O O . TYR C 1 63 ? -69.532 43.578 166.682 1.00 10.25 84 TYR C O 1
ATOM 7133 N N . HIS C 1 64 ? -69.597 42.066 168.354 1.00 8.66 85 HIS C N 1
ATOM 7134 C CA . HIS C 1 64 ? -69.012 42.865 169.432 1.00 8.58 85 HIS C CA 1
ATOM 7135 C C . HIS C 1 64 ? -67.560 42.439 169.589 1.00 7.37 85 HIS C C 1
ATOM 7136 O O . HIS C 1 64 ? -67.287 41.296 169.965 1.00 8.38 85 HIS C O 1
ATOM 7143 N N . CYS C 1 65 ? -66.650 43.339 169.254 1.00 7.85 86 CYS C N 1
ATOM 7144 C CA . CYS C 1 65 ? -65.202 43.040 169.327 1.00 7.90 86 CYS C CA 1
ATOM 7145 C C . CYS C 1 65 ? -64.658 43.644 170.597 1.00 7.96 86 CYS C C 1
ATOM 7146 O O . CYS C 1 65 ? -64.698 44.868 170.786 1.00 8.93 86 CYS C O 1
ATOM 7149 N N . VAL C 1 66 ? -64.169 42.794 171.499 1.00 7.38 87 VAL C N 1
ATOM 7150 C CA . VAL C 1 66 ? -63.712 43.256 172.815 1.00 7.78 87 VAL C CA 1
ATOM 7151 C C . VAL C 1 66 ? -62.428 44.086 172.701 1.00 7.84 87 VAL C C 1
ATOM 7152 O O . VAL C 1 66 ? -62.418 45.244 173.109 1.00 8.97 87 VAL C O 1
ATOM 7156 N N . PHE C 1 67 ? -61.401 43.489 172.143 1.00 7.25 88 PHE C N 1
ATOM 7157 C CA . PHE C 1 67 ? -60.105 44.117 171.936 1.00 7.55 88 PHE C CA 1
ATOM 7158 C C . PHE C 1 67 ? -59.810 44.205 170.449 1.00 7.78 88 PHE C C 1
ATOM 7159 O O . PHE C 1 67 ? -59.747 43.182 169.764 1.00 10.09 88 PHE C O 1
ATOM 7167 N N . HIS C 1 68 ? -59.689 45.433 169.950 1.00 7.89 89 HIS C N 1
ATOM 7168 C CA . HIS C 1 68 ? -59.376 45.654 168.543 1.00 8.40 89 HIS C CA 1
ATOM 7169 C C . HIS C 1 68 ? -57.876 45.843 168.461 1.00 8.36 89 HIS C C 1
ATOM 7170 O O . HIS C 1 68 ? -57.347 46.867 168.905 1.00 8.78 89 HIS C O 1
ATOM 7177 N N . MET C 1 69 ? -57.199 44.849 167.909 1.00 7.87 90 MET C N 1
ATOM 7178 C CA . MET C 1 69 ? -55.748 44.877 167.758 1.00 8.15 90 MET C CA 1
ATOM 7179 C C . MET C 1 69 ? -55.489 45.548 166.410 1.00 8.13 90 MET C C 1
ATOM 7180 O O . MET C 1 69 ? -55.192 44.899 165.406 1.00 9.50 90 MET C O 1
ATOM 7185 N N . ASN C 1 70 ? -55.624 46.877 166.446 1.00 9.22 91 ASN C N 1
ATOM 7186 C CA . ASN C 1 70 ? -55.664 47.695 165.243 1.00 10.08 91 ASN C CA 1
ATOM 7187 C C . ASN C 1 70 ? -54.381 48.415 164.913 1.00 11.20 91 ASN C C 1
ATOM 7188 O O . ASN C 1 70 ? -54.171 48.745 163.750 1.00 16.31 91 ASN C O 1
ATOM 7193 N N . LYS C 1 71 ? -53.545 48.654 165.909 1.00 10.93 92 LYS C N 1
ATOM 7194 C CA . LYS C 1 71 ? -52.251 49.275 165.704 1.00 11.71 92 LYS C CA 1
ATOM 7195 C C . LYS C 1 71 ? -51.258 48.252 165.161 1.00 11.26 92 LYS C C 1
ATOM 7196 O O . LYS C 1 71 ? -51.447 47.057 165.365 1.00 11.35 92 LYS C O 1
ATOM 7202 N N . SER C 1 72 ? -50.238 48.723 164.443 1.00 11.01 93 SER C N 1
ATOM 7203 C CA . SER C 1 72 ? -49.252 47.869 163.814 1.00 11.50 93 SER C CA 1
ATOM 7204 C C . SER C 1 72 ? -47.866 48.226 164.307 1.00 10.59 93 SER C C 1
ATOM 7205 O O . SER C 1 72 ? -47.539 49.392 164.512 1.00 12.36 93 SER C O 1
ATOM 7208 N N . GLY C 1 73 ? -47.046 47.192 164.416 1.00 10.45 94 GLY C N 1
ATOM 7209 C CA . GLY C 1 73 ? -45.604 47.381 164.470 1.00 10.64 94 GLY C CA 1
ATOM 7210 C C . GLY C 1 73 ? -45.039 47.630 163.091 1.00 12.48 94 GLY C C 1
ATOM 7211 O O . GLY C 1 73 ? -45.748 47.900 162.144 1.00 13.12 94 GLY C O 1
ATOM 7212 N N . GLU C 1 74 ? -43.727 47.545 163.004 1.00 13.38 95 GLU C N 1
ATOM 7213 C CA . GLU C 1 74 ? -43.011 47.564 161.732 1.00 15.33 95 GLU C CA 1
ATOM 7214 C C . GLU C 1 74 ? -42.172 46.316 161.665 1.00 15.95 95 GLU C C 1
ATOM 7215 O O . GLU C 1 74 ? -41.945 45.646 162.676 1.00 16.79 95 GLU C O 1
ATOM 7221 N N . ALA C 1 75 ? -41.655 46.015 160.474 1.00 19.47 96 ALA C N 1
ATOM 7222 C CA . ALA C 1 75 ? -40.748 44.883 160.310 1.00 20.41 96 ALA C CA 1
ATOM 7223 C C . ALA C 1 75 ? -39.529 45.149 161.197 1.00 23.21 96 ALA C C 1
ATOM 7224 O O . ALA C 1 75 ? -39.002 46.250 161.199 1.00 24.55 96 ALA C O 1
ATOM 7226 N N . GLY C 1 76 ? -39.172 44.174 162.034 1.00 27.82 97 GLY C N 1
ATOM 7227 C CA . GLY C 1 76 ? -38.101 44.359 163.016 1.00 35.59 97 GLY C CA 1
ATOM 7228 C C . GLY C 1 76 ? -38.443 45.161 164.264 1.00 25.64 97 GLY C C 1
ATOM 7229 O O . GLY C 1 76 ? -37.585 45.314 165.128 1.00 29.67 97 GLY C O 1
ATOM 7230 N N . LYS C 1 77 ? -39.668 45.681 164.348 1.00 20.50 98 LYS C N 1
ATOM 7231 C CA . LYS C 1 77 ? -40.109 46.539 165.447 1.00 17.55 98 LYS C CA 1
ATOM 7232 C C . LYS C 1 77 ? -41.582 46.235 165.759 1.00 12.79 98 LYS C C 1
ATOM 7233 O O . LYS C 1 77 ? -42.460 47.077 165.546 1.00 13.22 98 LYS C O 1
ATOM 7239 N N . PRO C 1 78 ? -41.849 45.009 166.237 1.00 11.39 99 PRO C N 1
ATOM 7240 C CA . PRO C 1 78 ? -43.214 44.622 166.498 1.00 10.26 99 PRO C CA 1
ATOM 7241 C C . PRO C 1 78 ? -43.770 45.401 167.689 1.00 9.39 99 PRO C C 1
ATOM 7242 O O . PRO C 1 78 ? -43.045 46.053 168.423 1.00 10.01 99 PRO C O 1
ATOM 7246 N N . ILE C 1 79 ? -45.089 45.337 167.846 1.00 8.22 100 ILE C N 1
ATOM 7247 C CA . ILE C 1 79 ? -45.720 45.648 169.149 1.00 8.94 100 ILE C CA 1
ATOM 7248 C C . ILE C 1 79 ? -45.954 44.329 169.849 1.00 8.60 100 ILE C C 1
ATOM 7249 O O . ILE C 1 79 ? -46.578 43.436 169.243 1.00 8.71 100 ILE C O 1
ATOM 7254 N N . SER C 1 80 ? -45.409 44.168 171.063 1.00 8.19 101 SER C N 1
ATOM 7255 C CA . SER C 1 80 ? -45.451 42.910 171.766 1.00 8.07 101 SER C CA 1
ATOM 7256 C C . SER C 1 80 ? -46.319 42.996 173.000 1.00 7.86 101 SER C C 1
ATOM 7257 O O . SER C 1 80 ? -46.208 43.939 173.789 1.00 8.60 101 SER C O 1
ATOM 7260 N N . TYR C 1 81 ? -47.134 41.957 173.191 1.00 7.48 102 TYR C N 1
ATOM 7261 C CA . TYR C 1 81 ? -48.070 41.850 174.332 1.00 7.12 102 TYR C CA 1
ATOM 7262 C C . TYR C 1 81 ? -47.738 40.514 174.962 1.00 6.69 102 TYR C C 1
ATOM 7263 O O . TYR C 1 81 ? -48.093 39.444 174.430 1.00 7.34 102 TYR C O 1
ATOM 7272 N N . LEU C 1 82 ? -47.019 40.572 176.080 1.00 6.98 103 LEU C N 1
ATOM 7273 C CA . LEU C 1 82 ? -46.317 39.375 176.623 1.00 7.76 103 LEU C CA 1
ATOM 7274 C C . LEU C 1 82 ? -46.697 39.172 178.079 1.00 7.69 103 LEU C C 1
ATOM 7275 O O . LEU C 1 82 ? -46.647 40.131 178.872 1.00 8.04 103 LEU C O 1
ATOM 7280 N N . ALA C 1 83 ? -47.004 37.929 178.482 1.00 7.39 104 ALA C N 1
ATOM 7281 C CA . ALA C 1 83 ? -47.045 37.620 179.893 1.00 7.52 104 ALA C CA 1
ATOM 7282 C C . ALA C 1 83 ? -45.713 38.095 180.503 1.00 7.32 104 ALA C C 1
ATOM 7283 O O . ALA C 1 83 ? -44.645 37.846 179.950 1.00 8.84 104 ALA C O 1
ATOM 7285 N N . ASN C 1 84 ? -45.779 38.739 181.671 1.00 7.25 105 ASN C N 1
ATOM 7286 C CA . ASN C 1 84 ? -44.581 39.307 182.295 1.00 7.39 105 ASN C CA 1
ATOM 7287 C C . ASN C 1 84 ? -43.592 38.204 182.610 1.00 7.62 105 ASN C C 1
ATOM 7288 O O . ASN C 1 84 ? -43.857 37.363 183.470 1.00 8.36 105 ASN C O 1
ATOM 7293 N N . PRO C 1 85 ? -42.417 38.228 181.966 1.00 8.51 106 PRO C N 1
ATOM 7294 C CA . PRO C 1 85 ? -41.510 37.084 182.125 1.00 9.57 106 PRO C CA 1
ATOM 7295 C C . PRO C 1 85 ? -40.752 37.101 183.450 1.00 10.11 106 PRO C C 1
ATOM 7296 O O . PRO C 1 85 ? -40.035 36.154 183.745 1.00 13.53 106 PRO C O 1
ATOM 7300 N N . ASN C 1 86 ? -40.918 38.174 184.213 1.00 8.94 107 ASN C N 1
ATOM 7301 C CA . ASN C 1 86 ? -40.355 38.278 185.559 1.00 10.27 107 ASN C CA 1
ATOM 7302 C C . ASN C 1 86 ? -41.297 37.861 186.670 1.00 11.06 107 ASN C C 1
ATOM 7303 O O . ASN C 1 86 ? -40.944 37.980 187.838 1.00 13.91 107 ASN C O 1
ATOM 7308 N N . LYS C 1 87 ? -42.499 37.402 186.322 1.00 11.02 108 LYS C N 1
ATOM 7309 C CA . LYS C 1 87 ? -43.462 36.940 187.319 1.00 10.59 108 LYS C CA 1
ATOM 7310 C C . LYS C 1 87 ? -43.973 35.560 186.950 1.00 10.63 108 LYS C C 1
ATOM 7311 O O . LYS C 1 87 ? -44.439 35.374 185.828 1.00 14.19 108 LYS C O 1
ATOM 7317 N N . GLN C 1 88 ? -43.873 34.603 187.860 1.00 11.53 109 GLN C N 1
ATOM 7318 C CA . GLN C 1 88 ? -44.342 33.252 187.593 1.00 12.27 109 GLN C CA 1
ATOM 7319 C C . GLN C 1 88 ? -45.870 33.262 187.457 1.00 11.41 109 GLN C C 1
ATOM 7320 O O . GLN C 1 88 ? -46.584 33.923 188.198 1.00 12.32 109 GLN C O 1
ATOM 7326 N N . GLY C 1 89 ? -46.354 32.485 186.501 1.00 11.90 110 GLY C N 1
ATOM 7327 C CA . GLY C 1 89 ? -47.780 32.293 186.270 1.00 10.49 110 GLY C CA 1
ATOM 7328 C C . GLY C 1 89 ? -48.229 32.898 184.969 1.00 10.20 110 GLY C C 1
ATOM 7329 O O . GLY C 1 89 ? -47.448 33.528 184.271 1.00 12.33 110 GLY C O 1
ATOM 7330 N N . ARG C 1 90 ? -49.517 32.744 184.689 1.00 8.66 111 ARG C N 1
ATOM 7331 C CA . ARG C 1 90 ? -50.086 33.189 183.427 1.00 8.96 111 ARG C CA 1
ATOM 7332 C C . ARG C 1 90 ? -51.222 34.189 183.639 1.00 7.87 111 ARG C C 1
ATOM 7333 O O . ARG C 1 90 ? -52.027 34.047 184.530 1.00 9.72 111 ARG C O 1
ATOM 7341 N N . PRO C 1 91 ? -51.247 35.227 182.800 1.00 7.38 112 PRO C N 1
ATOM 7342 C CA . PRO C 1 91 ? -52.430 36.052 182.740 1.00 7.12 112 PRO C CA 1
ATOM 7343 C C . PRO C 1 91 ? -53.592 35.272 182.147 1.00 7.01 112 PRO C C 1
ATOM 7344 O O . PRO C 1 91 ? -53.417 34.522 181.192 1.00 7.09 112 PRO C O 1
ATOM 7348 N N . ILE C 1 92 ? -54.766 35.512 182.706 1.00 6.34 113 ILE C N 1
ATOM 7349 C CA . ILE C 1 92 ? -56.037 34.881 182.264 1.00 6.80 113 ILE C CA 1
ATOM 7350 C C . ILE C 1 92 ? -57.050 35.991 181.984 1.00 6.49 113 ILE C C 1
ATOM 7351 O O . ILE C 1 92 ? -57.383 36.755 182.896 1.00 7.69 113 ILE C O 1
ATOM 7356 N N . PHE C 1 93 ? -57.472 36.116 180.717 1.00 6.54 114 PHE C N 1
ATOM 7357 C CA . PHE C 1 93 ? -58.579 37.008 180.378 1.00 6.54 114 PHE C CA 1
ATOM 7358 C C . PHE C 1 93 ? -59.865 36.194 180.444 1.00 6.62 114 PHE C C 1
ATOM 7359 O O . PHE C 1 93 ? -60.036 35.226 179.707 1.00 7.26 114 PHE C O 1
ATOM 7367 N N . ASP C 1 94 ? -60.750 36.568 181.368 1.00 6.77 115 ASP C N 1
ATOM 7368 C CA . ASP C 1 94 ? -62.024 35.891 181.613 1.00 6.92 115 ASP C CA 1
ATOM 7369 C C . ASP C 1 94 ? -63.145 36.712 180.988 1.00 6.60 115 ASP C C 1
ATOM 7370 O O . ASP C 1 94 ? -63.389 37.864 181.392 1.00 7.35 115 ASP C O 1
ATOM 7375 N N . LEU C 1 95 ? -63.772 36.123 179.966 1.00 6.40 116 LEU C N 1
ATOM 7376 C CA . LEU C 1 95 ? -64.782 36.754 179.134 1.00 6.58 116 LEU C CA 1
ATOM 7377 C C . LEU C 1 95 ? -66.210 36.337 179.512 1.00 7.17 116 LEU C C 1
ATOM 7378 O O . LEU C 1 95 ? -67.177 36.685 178.815 1.00 8.20 116 LEU C O 1
ATOM 7383 N N . SER C 1 96 ? -66.366 35.632 180.632 1.00 7.76 117 SER C N 1
ATOM 7384 C CA . SER C 1 96 ? -67.665 35.057 181.001 1.00 8.58 117 SER C CA 1
ATOM 7385 C C . SER C 1 96 ? -68.766 36.051 181.229 1.00 8.86 117 SER C C 1
ATOM 7386 O O . SER C 1 96 ? -69.945 35.672 181.144 1.00 10.03 117 SER C O 1
ATOM 7389 N N . GLN C 1 97 ? -68.427 37.310 181.499 1.00 9.23 118 GLN C N 1
ATOM 7390 C CA . GLN C 1 97 ? -69.463 38.336 181.749 1.00 9.70 118 GLN C CA 1
ATOM 7391 C C . GLN C 1 97 ? -69.933 39.097 180.526 1.00 9.91 118 GLN C C 1
ATOM 7392 O O . GLN C 1 97 ? -70.911 39.851 180.621 1.00 11.63 118 GLN C O 1
ATOM 7398 N N . VAL C 1 98 ? -69.256 38.911 179.401 1.00 9.28 119 VAL C N 1
ATOM 7399 C CA . VAL C 1 98 ? -69.532 39.681 178.187 1.00 8.96 119 VAL C CA 1
ATOM 7400 C C . VAL C 1 98 ? -70.592 38.970 177.348 1.00 9.15 119 VAL C C 1
ATOM 7401 O O . VAL C 1 98 ? -70.332 37.960 176.716 1.00 9.61 119 VAL C O 1
ATOM 7405 N N . LYS C 1 99 ? -71.831 39.484 177.438 1.00 9.71 120 LYS C N 1
ATOM 7406 C CA . LYS C 1 99 ? -72.992 38.871 176.839 1.00 10.28 120 LYS C CA 1
ATOM 7407 C C . LYS C 1 99 ? -73.903 39.885 176.133 1.00 9.92 120 LYS C C 1
ATOM 7408 O O . LYS C 1 99 ? -75.096 39.996 176.453 1.00 12.62 120 LYS C O 1
ATOM 7414 N N . PRO C 1 100 ? -73.360 40.642 175.172 1.00 11.02 121 PRO C N 1
ATOM 7415 C CA . PRO C 1 100 ? -74.180 41.625 174.481 1.00 12.06 121 PRO C CA 1
ATOM 7416 C C . PRO C 1 100 ? -75.322 40.989 173.675 1.00 12.30 121 PRO C C 1
ATOM 7417 O O . PRO C 1 100 ? -75.109 40.045 172.934 1.00 12.21 121 PRO C O 1
ATOM 7421 N N . LYS C 1 101 ? -76.541 41.521 173.786 1.00 12.74 122 LYS C N 1
ATOM 7422 C CA . LYS C 1 101 ? -77.706 40.922 173.152 1.00 13.65 122 LYS C CA 1
ATOM 7423 C C . LYS C 1 101 ? -77.547 40.920 171.648 1.00 12.17 122 LYS C C 1
ATOM 7424 O O . LYS C 1 101 ? -77.173 41.943 171.054 1.00 12.88 122 LYS C O 1
ATOM 7430 N N . ASP C 1 102 ? -77.906 39.788 171.043 1.00 12.64 123 ASP C N 1
ATOM 7431 C CA . ASP C 1 102 ? -77.945 39.620 169.591 1.00 13.03 123 ASP C CA 1
ATOM 7432 C C . ASP C 1 102 ? -76.622 39.782 168.863 1.00 10.95 123 ASP C C 1
ATOM 7433 O O . ASP C 1 102 ? -76.635 39.898 167.632 1.00 13.07 123 ASP C O 1
ATOM 7438 N N . GLN C 1 103 ? -75.497 39.690 169.588 1.00 9.41 124 GLN C N 1
ATOM 7439 C CA . GLN C 1 103 ? -74.194 39.845 168.959 1.00 9.16 124 GLN C CA 1
ATOM 7440 C C . GLN C 1 103 ? -73.313 38.636 169.195 1.00 8.46 124 GLN C C 1
ATOM 7441 O O . GLN C 1 103 ? -73.340 38.023 170.271 1.00 8.58 124 GLN C O 1
ATOM 7447 N N . ARG C 1 104 ? -72.547 38.314 168.162 1.00 8.03 125 ARG C N 1
ATOM 7448 C CA . ARG C 1 104 ? -71.416 37.407 168.299 1.00 7.65 125 ARG C CA 1
ATOM 7449 C C . ARG C 1 104 ? -70.300 38.131 169.029 1.00 7.11 125 ARG C C 1
ATOM 7450 O O . ARG C 1 104 ? -70.254 39.349 169.008 1.00 8.33 125 ARG C O 1
ATOM 7458 N N . ILE C 1 105 ? -69.386 37.368 169.628 1.00 7.08 126 ILE C N 1
ATOM 7459 C CA A ILE C 1 105 ? -68.252 37.967 170.318 0.50 7.06 126 ILE C CA 1
ATOM 7460 C CA B ILE C 1 105 ? -68.240 37.923 170.349 0.50 7.08 126 ILE C CA 1
ATOM 7461 C C . ILE C 1 105 ? -66.952 37.589 169.609 1.00 6.62 126 ILE C C 1
ATOM 7462 O O . ILE C 1 105 ? -66.736 36.424 169.263 1.00 7.01 126 ILE C O 1
ATOM 7471 N N . THR C 1 106 ? -66.095 38.593 169.399 1.00 6.62 127 THR C N 1
ATOM 7472 C CA . THR C 1 106 ? -64.705 38.352 169.043 1.00 6.32 127 THR C CA 1
ATOM 7473 C C . THR C 1 106 ? -63.857 38.973 170.129 1.00 6.68 127 THR C C 1
ATOM 7474 O O . THR C 1 106 ? -63.995 40.180 170.398 1.00 7.82 127 THR C O 1
ATOM 7478 N N . VAL C 1 107 ? -63.004 38.190 170.786 1.00 6.16 128 VAL C N 1
ATOM 7479 C CA . VAL C 1 107 ? -62.256 38.742 171.916 1.00 6.10 128 VAL C CA 1
ATOM 7480 C C . VAL C 1 107 ? -61.102 39.594 171.421 1.00 6.32 128 VAL C C 1
ATOM 7481 O O . VAL C 1 107 ? -60.961 40.744 171.813 1.00 7.09 128 VAL C O 1
ATOM 7485 N N . PHE C 1 108 ? -60.289 39.011 170.558 1.00 6.73 129 PHE C N 1
ATOM 7486 C CA . PHE C 1 108 ? -59.162 39.725 169.916 1.00 6.79 129 PHE C CA 1
ATOM 7487 C C . PHE C 1 108 ? -59.430 39.766 168.410 1.00 6.72 129 PHE C C 1
ATOM 7488 O O . PHE C 1 108 ? -59.338 38.741 167.733 1.00 7.17 129 PHE C O 1
ATOM 7496 N N . TYR C 1 109 ? -59.847 40.953 167.937 1.00 6.79 130 TYR C N 1
ATOM 7497 C CA . TYR C 1 109 ? -60.091 41.177 166.532 1.00 6.73 130 TYR C CA 1
ATOM 7498 C C . TYR C 1 109 ? -58.844 41.824 165.937 1.00 6.96 130 TYR C C 1
ATOM 7499 O O . TYR C 1 109 ? -58.506 42.959 166.281 1.00 7.73 130 TYR C O 1
ATOM 7508 N N . VAL C 1 110 ? -58.138 41.059 165.104 1.00 6.84 131 VAL C N 1
ATOM 7509 C CA . VAL C 1 110 ? -56.798 41.443 164.667 1.00 7.11 131 VAL C CA 1
ATOM 7510 C C . VAL C 1 110 ? -56.832 41.934 163.219 1.00 6.78 131 VAL C C 1
ATOM 7511 O O . VAL C 1 110 ? -57.045 41.160 162.295 1.00 7.59 131 VAL C O 1
ATOM 7515 N N . THR C 1 111 ? -56.610 43.242 163.084 1.00 7.32 132 THR C N 1
ATOM 7516 C CA . THR C 1 111 ? -56.469 43.899 161.796 1.00 8.21 132 THR C CA 1
ATOM 7517 C C . THR C 1 111 ? -55.070 44.450 161.582 1.00 7.88 132 THR C C 1
ATOM 7518 O O . THR C 1 111 ? -54.711 44.744 160.426 1.00 9.71 132 THR C O 1
ATOM 7522 N N . GLY C 1 112 ? -54.305 44.628 162.659 1.00 8.87 133 GLY C N 1
ATOM 7523 C CA . GLY C 1 112 ? -52.934 45.125 162.556 1.00 8.83 133 GLY C CA 1
ATOM 7524 C C . GLY C 1 112 ? -51.921 44.100 162.128 1.00 8.23 133 GLY C C 1
ATOM 7525 O O . GLY C 1 112 ? -52.208 42.905 162.045 1.00 8.77 133 GLY C O 1
ATOM 7526 N N . SER C 1 113 ? -50.704 44.614 161.899 1.00 8.77 134 SER C N 1
ATOM 7527 C CA . SER C 1 113 ? -49.589 43.833 161.448 1.00 8.70 134 SER C CA 1
ATOM 7528 C C . SER C 1 113 ? -48.402 43.956 162.384 1.00 8.62 134 SER C C 1
ATOM 7529 O O . SER C 1 113 ? -48.306 44.915 163.136 1.00 9.10 134 SER C O 1
ATOM 7532 N N . ASN C 1 114 ? -47.460 43.025 162.249 1.00 8.08 135 ASN C N 1
ATOM 7533 C CA . ASN C 1 114 ? -46.227 43.083 163.045 1.00 8.53 135 ASN C CA 1
ATOM 7534 C C . ASN C 1 114 ? -46.516 43.147 164.552 1.00 8.22 135 ASN C C 1
ATOM 7535 O O . ASN C 1 114 ? -45.955 43.966 165.291 1.00 9.47 135 ASN C O 1
ATOM 7540 N N . LEU C 1 115 ? -47.410 42.263 164.978 1.00 7.32 136 LEU C N 1
ATOM 7541 C CA . LEU C 1 115 ? -47.755 42.065 166.370 1.00 7.61 136 LEU C CA 1
ATOM 7542 C C . LEU C 1 115 ? -47.184 40.763 166.893 1.00 7.31 136 LEU C C 1
ATOM 7543 O O . LEU C 1 115 ? -47.051 39.779 166.131 1.00 8.33 136 LEU C O 1
ATOM 7548 N N . TYR C 1 116 ? -46.923 40.723 168.197 1.00 7.13 137 TYR C N 1
ATOM 7549 C CA . TYR C 1 116 ? -46.431 39.513 168.865 1.00 6.96 137 TYR C CA 1
ATOM 7550 C C . TYR C 1 116 ? -47.202 39.382 170.167 1.00 7.13 137 TYR C C 1
ATOM 7551 O O . TYR C 1 116 ? -47.119 40.270 171.013 1.00 7.64 137 TYR C O 1
ATOM 7560 N N . LEU C 1 117 ? -47.984 38.313 170.306 1.00 6.83 138 LEU C N 1
ATOM 7561 C CA . LEU C 1 117 ? -48.787 38.068 171.509 1.00 6.73 138 LEU C CA 1
ATOM 7562 C C . LEU C 1 117 ? -48.341 36.757 172.097 1.00 6.67 138 LEU C C 1
ATOM 7563 O O . LEU C 1 117 ? -48.276 35.753 171.348 1.00 8.38 138 LEU C O 1
ATOM 7568 N N . LYS C 1 118 ? -48.045 36.704 173.397 1.00 6.71 139 LYS C N 1
ATOM 7569 C CA . LYS C 1 118 ? -47.469 35.512 173.993 1.00 6.12 139 LYS C CA 1
ATOM 7570 C C . LYS C 1 118 ? -47.909 35.282 175.425 1.00 6.20 139 LYS C C 1
ATOM 7571 O O . LYS C 1 118 ? -47.877 36.200 176.268 1.00 7.19 139 LYS C O 1
ATOM 7577 N N . GLY C 1 119 ? -48.252 34.032 175.734 1.00 6.44 140 GLY C N 1
ATOM 7578 C CA . GLY C 1 119 ? -48.171 33.561 177.119 1.00 6.16 140 GLY C CA 1
ATOM 7579 C C . GLY C 1 119 ? -49.367 33.690 178.024 1.00 6.01 140 GLY C C 1
ATOM 7580 O O . GLY C 1 119 ? -49.230 33.508 179.231 1.00 6.70 140 GLY C O 1
ATOM 7581 N N . PHE C 1 120 ? -50.525 33.984 177.452 1.00 6.54 141 PHE C N 1
ATOM 7582 C CA . PHE C 1 120 ? -51.725 34.200 178.245 1.00 6.47 141 PHE C CA 1
ATOM 7583 C C . PHE C 1 120 ? -52.900 33.338 177.767 1.00 6.03 141 PHE C C 1
ATOM 7584 O O . PHE C 1 120 ? -52.824 32.702 176.707 1.00 6.41 141 PHE C O 1
ATOM 7592 N N . ASP C 1 121 ? -53.956 33.346 178.580 1.00 6.41 142 ASP C N 1
ATOM 7593 C CA . ASP C 1 121 ? -55.118 32.504 178.365 1.00 6.61 142 ASP C CA 1
ATOM 7594 C C . ASP C 1 121 ? -56.360 33.372 178.102 1.00 6.06 142 ASP C C 1
ATOM 7595 O O . ASP C 1 121 ? -56.461 34.510 178.603 1.00 6.69 142 ASP C O 1
ATOM 7600 N N . VAL C 1 122 ? -57.310 32.818 177.353 1.00 6.04 143 VAL C N 1
ATOM 7601 C CA . VAL C 1 122 ? -58.625 33.437 177.131 1.00 5.88 143 VAL C CA 1
ATOM 7602 C C . VAL C 1 122 ? -59.669 32.380 177.446 1.00 5.64 143 VAL C C 1
ATOM 7603 O O . VAL C 1 122 ? -59.749 31.361 176.757 1.00 6.39 143 VAL C O 1
ATOM 7607 N N . ILE C 1 123 ? -60.460 32.631 178.479 1.00 5.85 144 ILE C N 1
ATOM 7608 C CA . ILE C 1 123 ? -61.424 31.687 178.977 1.00 5.66 144 ILE C CA 1
ATOM 7609 C C . ILE C 1 123 ? -62.805 32.295 178.996 1.00 5.46 144 ILE C C 1
ATOM 7610 O O . ILE C 1 123 ? -62.985 33.520 179.084 1.00 6.29 144 ILE C O 1
ATOM 7615 N N . GLY C 1 124 ? -63.803 31.422 178.981 1.00 5.70 145 GLY C N 1
ATOM 7616 C CA . GLY C 1 124 ? -65.167 31.837 179.265 1.00 6.53 145 GLY C CA 1
ATOM 7617 C C . GLY C 1 124 ? -65.869 32.649 178.191 1.00 6.57 145 GLY C C 1
ATOM 7618 O O . GLY C 1 124 ? -66.927 33.221 178.462 1.00 7.36 145 GLY C O 1
ATOM 7619 N N . THR C 1 125 ? -65.354 32.694 176.968 1.00 6.08 146 THR C N 1
ATOM 7620 C CA . THR C 1 125 ? -66.009 33.464 175.916 1.00 5.86 146 THR C CA 1
ATOM 7621 C C . THR C 1 125 ? -67.395 32.899 175.649 1.00 5.95 146 THR C C 1
ATOM 7622 O O . THR C 1 125 ? -67.552 31.693 175.522 1.00 7.05 146 THR C O 1
ATOM 7626 N N . GLN C 1 126 ? -68.362 33.792 175.522 1.00 6.02 147 GLN C N 1
ATOM 7627 C CA . GLN C 1 126 ? -69.751 33.379 175.452 1.00 6.52 147 GLN C CA 1
ATOM 7628 C C . GLN C 1 126 ? -70.333 33.357 174.037 1.00 6.46 147 GLN C C 1
ATOM 7629 O O . GLN C 1 126 ? -69.858 34.014 173.112 1.00 7.25 147 GLN C O 1
ATOM 7635 N N . VAL C 1 127 ? -71.416 32.583 173.957 1.00 7.15 148 VAL C N 1
ATOM 7636 C CA . VAL C 1 127 ? -72.383 32.647 172.873 1.00 6.51 148 VAL C CA 1
ATOM 7637 C C . VAL C 1 127 ? -73.752 32.861 173.560 1.00 7.39 148 VAL C C 1
ATOM 7638 O O . VAL C 1 127 ? -74.081 32.162 174.502 1.00 8.47 148 VAL C O 1
ATOM 7642 N N . THR C 1 128 ? -74.521 33.824 173.066 1.00 7.67 149 THR C N 1
ATOM 7643 C CA . THR C 1 128 ? -75.900 34.034 173.493 1.00 8.23 149 THR C CA 1
ATOM 7644 C C . THR C 1 128 ? -76.924 33.867 172.377 1.00 8.64 149 THR C C 1
ATOM 7645 O O . THR C 1 128 ? -78.081 33.557 172.675 1.00 9.83 149 THR C O 1
ATOM 7649 N N . ILE C 1 129 ? -76.544 34.066 171.124 1.00 8.73 150 ILE C N 1
ATOM 7650 C CA . ILE C 1 129 ? -77.426 33.866 169.982 1.00 8.67 150 ILE C CA 1
ATOM 7651 C C . ILE C 1 129 ? -77.825 32.381 169.897 1.00 8.48 150 ILE C C 1
ATOM 7652 O O . ILE C 1 129 ? -77.005 31.510 170.117 1.00 9.36 150 ILE C O 1
ATOM 7657 N N . THR C 1 130 ? -79.095 32.108 169.566 1.00 8.84 151 THR C N 1
ATOM 7658 C CA . THR C 1 130 ? -79.585 30.734 169.577 1.00 9.67 151 THR C CA 1
ATOM 7659 C C . THR C 1 130 ? -79.692 30.044 168.211 1.00 9.31 151 THR C C 1
ATOM 7660 O O . THR C 1 130 ? -79.770 28.823 168.174 1.00 9.76 151 THR C O 1
ATOM 7664 N N . GLY C 1 131 ? -79.703 30.808 167.120 1.00 8.82 152 GLY C N 1
ATOM 7665 C CA . GLY C 1 131 ? -79.581 30.261 165.782 1.00 8.57 152 GLY C CA 1
ATOM 7666 C C . GLY C 1 131 ? -78.127 30.050 165.372 1.00 8.39 152 GLY C C 1
ATOM 7667 O O . GLY C 1 131 ? -77.215 30.088 166.201 1.00 9.40 152 GLY C O 1
ATOM 7668 N N . HIS C 1 132 ? -77.923 29.847 164.071 1.00 8.66 153 HIS C N 1
ATOM 7669 C CA . HIS C 1 132 ? -76.561 29.668 163.535 1.00 8.11 153 HIS C CA 1
ATOM 7670 C C . HIS C 1 132 ? -75.654 30.801 164.018 1.00 8.13 153 HIS C C 1
ATOM 7671 O O . HIS C 1 132 ? -75.924 31.977 163.773 1.00 9.18 153 HIS C O 1
ATOM 7678 N N . THR C 1 133 ? -74.539 30.445 164.678 1.00 7.84 154 THR C N 1
ATOM 7679 C CA . THR C 1 133 ? -73.707 31.464 165.254 1.00 7.29 154 THR C CA 1
ATOM 7680 C C . THR C 1 133 ? -72.358 30.889 165.653 1.00 7.00 154 THR C C 1
ATOM 7681 O O . THR C 1 133 ? -72.162 29.667 165.694 1.00 7.42 154 THR C O 1
ATOM 7685 N N . GLN C 1 134 ? -71.452 31.800 165.989 1.00 6.44 155 GLN C N 1
ATOM 7686 C CA . GLN C 1 134 ? -70.165 31.454 166.583 1.00 6.59 155 GLN C CA 1
ATOM 7687 C C . GLN C 1 134 ? -69.622 32.706 167.263 1.00 6.17 155 GLN C C 1
ATOM 7688 O O . GLN C 1 134 ? -70.058 33.825 166.992 1.00 7.19 155 GLN C O 1
ATOM 7694 N N . SER C 1 135 ? -68.647 32.467 168.137 1.00 6.01 156 SER C N 1
ATOM 7695 C CA . SER C 1 135 ? -67.800 33.498 168.717 1.00 6.19 156 SER C CA 1
ATOM 7696 C C . SER C 1 135 ? -66.354 33.034 168.511 1.00 5.84 156 SER C C 1
ATOM 7697 O O . SER C 1 135 ? -66.125 31.855 168.303 1.00 5.85 156 SER C O 1
ATOM 7700 N N . GLU C 1 136 ? -65.407 33.970 168.565 1.00 5.95 157 GLU C N 1
ATOM 7701 C CA . GLU C 1 136 ? -63.980 33.639 168.397 1.00 5.41 157 GLU C CA 1
ATOM 7702 C C . GLU C 1 136 ? -63.141 34.307 169.466 1.00 5.42 157 GLU C C 1
ATOM 7703 O O . GLU C 1 136 ? -63.350 35.474 169.765 1.00 6.13 157 GLU C O 1
ATOM 7709 N N . CYS C 1 137 ? -62.154 33.575 169.972 1.00 5.49 158 CYS C N 1
ATOM 7710 C CA . CYS C 1 137 ? -61.137 34.208 170.806 1.00 5.76 158 CYS C CA 1
ATOM 7711 C C . CYS C 1 137 ? -60.211 35.113 170.013 1.00 5.96 158 CYS C C 1
ATOM 7712 O O . CYS C 1 137 ? -59.960 36.239 170.426 1.00 6.56 158 CYS C O 1
ATOM 7715 N N . PHE C 1 138 ? -59.760 34.624 168.851 1.00 5.83 159 PHE C N 1
ATOM 7716 C CA . PHE C 1 138 ? -58.945 35.414 167.922 1.00 5.86 159 PHE C CA 1
ATOM 7717 C C . PHE C 1 138 ? -59.574 35.281 166.544 1.00 6.19 159 PHE C C 1
ATOM 7718 O O . PHE C 1 138 ? -59.743 34.153 166.041 1.00 6.74 159 PHE C O 1
ATOM 7726 N N . ARG C 1 139 ? -59.879 36.420 165.934 1.00 6.14 160 ARG C N 1
ATOM 7727 C CA . ARG C 1 139 ? -60.311 36.485 164.526 1.00 6.32 160 ARG C CA 1
ATOM 7728 C C . ARG C 1 139 ? -59.345 37.408 163.803 1.00 6.92 160 ARG C C 1
ATOM 7729 O O . ARG C 1 139 ? -59.203 38.576 164.188 1.00 7.48 160 ARG C O 1
ATOM 7737 N N . ILE C 1 140 ? -58.721 36.870 162.759 1.00 6.50 161 ILE C N 1
ATOM 7738 C CA . ILE C 1 140 ? -57.629 37.546 162.018 1.00 6.67 161 ILE C CA 1
ATOM 7739 C C . ILE C 1 140 ? -58.153 37.698 160.595 1.00 7.23 161 ILE C C 1
ATOM 7740 O O . ILE C 1 140 ? -58.676 36.719 160.009 1.00 7.68 161 ILE C O 1
ATOM 7745 N N . VAL C 1 141 ? -58.018 38.905 160.044 1.00 7.33 162 VAL C N 1
ATOM 7746 C CA . VAL C 1 141 ? -58.659 39.235 158.771 1.00 7.47 162 VAL C CA 1
ATOM 7747 C C . VAL C 1 141 ? -57.680 39.883 157.792 1.00 7.73 162 VAL C C 1
ATOM 7748 O O . VAL C 1 141 ? -56.534 40.216 158.138 1.00 8.17 162 VAL C O 1
ATOM 7752 N N . LYS C 1 142 ? -58.154 40.053 156.550 1.00 7.46 163 LYS C N 1
ATOM 7753 C CA . LYS C 1 142 ? -57.408 40.732 155.498 1.00 8.30 163 LYS C CA 1
ATOM 7754 C C . LYS C 1 142 ? -56.656 41.945 156.022 1.00 8.78 163 LYS C C 1
ATOM 7755 O O . LYS C 1 142 ? -57.224 42.796 156.701 1.00 8.72 163 LYS C O 1
ATOM 7761 N N . GLY C 1 143 ? -55.373 42.006 155.666 1.00 8.39 164 GLY C N 1
ATOM 7762 C CA . GLY C 1 143 ? -54.494 43.124 156.008 1.00 9.03 164 GLY C CA 1
ATOM 7763 C C . GLY C 1 143 ? -53.696 42.907 157.267 1.00 8.73 164 GLY C C 1
ATOM 7764 O O . GLY C 1 143 ? -52.749 43.621 157.522 1.00 10.22 164 GLY C O 1
ATOM 7765 N N . ALA C 1 144 ? -54.065 41.909 158.067 1.00 7.99 165 ALA C N 1
ATOM 7766 C CA . ALA C 1 144 ? -53.325 41.582 159.302 1.00 7.82 165 ALA C CA 1
ATOM 7767 C C . ALA C 1 144 ? -52.194 40.633 158.943 1.00 7.53 165 ALA C C 1
ATOM 7768 O O . ALA C 1 144 ? -52.408 39.442 158.753 1.00 8.14 165 ALA C O 1
ATOM 7770 N N . ASN C 1 145 ? -50.999 41.191 158.786 1.00 7.78 166 ASN C N 1
ATOM 7771 C CA . ASN C 1 145 ? -49.868 40.437 158.277 1.00 7.48 166 ASN C CA 1
ATOM 7772 C C . ASN C 1 145 ? -48.691 40.370 159.252 1.00 7.81 166 ASN C C 1
ATOM 7773 O O . ASN C 1 145 ? -48.487 41.266 160.067 1.00 9.00 166 ASN C O 1
ATOM 7778 N N . ASN C 1 146 ? -47.931 39.294 159.142 1.00 7.72 167 ASN C N 1
ATOM 7779 C CA . ASN C 1 146 ? -46.637 39.195 159.844 1.00 8.25 167 ASN C CA 1
ATOM 7780 C C . ASN C 1 146 ? -46.812 39.303 161.361 1.00 8.01 167 ASN C C 1
ATOM 7781 O O . ASN C 1 146 ? -46.116 40.064 162.030 1.00 10.54 167 ASN C O 1
ATOM 7786 N N . ASN C 1 147 ? -47.779 38.542 161.867 1.00 7.38 168 ASN C N 1
ATOM 7787 C CA . ASN C 1 147 ? -48.059 38.444 163.295 1.00 7.06 168 ASN C CA 1
ATOM 7788 C C . ASN C 1 147 ? -47.637 37.098 163.835 1.00 7.00 168 ASN C C 1
ATOM 7789 O O . ASN C 1 147 ? -47.562 36.114 163.110 1.00 8.56 168 ASN C O 1
ATOM 7794 N N . LYS C 1 148 ? -47.354 37.070 165.142 1.00 7.04 169 LYS C N 1
ATOM 7795 C CA . LYS C 1 148 ? -46.963 35.831 165.829 1.00 7.02 169 LYS C CA 1
ATOM 7796 C C . LYS C 1 148 ? -47.800 35.733 167.098 1.00 6.38 169 LYS C C 1
ATOM 7797 O O . LYS C 1 148 ? -47.857 36.664 167.921 1.00 7.52 169 LYS C O 1
ATOM 7803 N N . PHE C 1 149 ? -48.437 34.588 167.232 1.00 6.43 170 PHE C N 1
ATOM 7804 C CA . PHE C 1 149 ? -49.276 34.255 168.388 1.00 6.24 170 PHE C CA 1
ATOM 7805 C C . PHE C 1 149 ? -48.672 33.012 169.007 1.00 6.24 170 PHE C C 1
ATOM 7806 O O . PHE C 1 149 ? -48.675 31.957 168.385 1.00 7.75 170 PHE C O 1
ATOM 7814 N N . GLU C 1 150 ? -48.102 33.145 170.213 1.00 6.51 171 GLU C N 1
ATOM 7815 C CA . GLU C 1 150 ? -47.258 32.095 170.766 1.00 6.17 171 GLU C CA 1
ATOM 7816 C C . GLU C 1 150 ? -47.648 31.727 172.177 1.00 5.87 171 GLU C C 1
ATOM 7817 O O . GLU C 1 150 ? -47.819 32.599 173.042 1.00 6.51 171 GLU C O 1
ATOM 7823 N N . ASP C 1 151 ? -47.798 30.424 172.428 1.00 6.00 172 ASP C N 1
ATOM 7824 C CA . ASP C 1 151 ? -48.028 29.970 173.796 1.00 6.32 172 ASP C CA 1
ATOM 7825 C C . ASP C 1 151 ? -49.266 30.645 174.389 1.00 6.23 172 ASP C C 1
ATOM 7826 O O . ASP C 1 151 ? -49.284 31.001 175.576 1.00 7.17 172 ASP C O 1
ATOM 7831 N N . LEU C 1 152 ? -50.311 30.749 173.561 1.00 6.05 173 LEU C N 1
ATOM 7832 C CA . LEU C 1 152 ? -51.621 31.257 173.992 1.00 5.91 173 LEU C CA 1
ATOM 7833 C C . LEU C 1 152 ? -52.564 30.093 174.169 1.00 6.02 173 LEU C C 1
ATOM 7834 O O . LEU C 1 152 ? -52.453 29.116 173.440 1.00 6.97 173 LEU C O 1
ATOM 7839 N N . ARG C 1 153 ? -53.502 30.215 175.112 1.00 5.82 174 ARG C N 1
ATOM 7840 C CA . ARG C 1 153 ? -54.404 29.096 175.424 1.00 5.89 174 ARG C CA 1
ATOM 7841 C C . ARG C 1 153 ? -55.828 29.597 175.483 1.00 5.31 174 ARG C C 1
ATOM 7842 O O . ARG C 1 153 ? -56.173 30.389 176.344 1.00 7.19 174 ARG C O 1
ATOM 7850 N N . THR C 1 154 ? -56.652 29.135 174.545 1.00 5.38 175 THR C N 1
ATOM 7851 C CA . THR C 1 154 ? -58.056 29.529 174.414 1.00 5.46 175 THR C CA 1
ATOM 7852 C C . THR C 1 154 ? -58.873 28.344 174.859 1.00 5.52 175 THR C C 1
ATOM 7853 O O . THR C 1 154 ? -58.873 27.308 174.182 1.00 6.08 175 THR C O 1
ATOM 7857 N N . HIS C 1 155 ? -59.475 28.448 176.037 1.00 5.54 176 HIS C N 1
ATOM 7858 C CA . HIS C 1 155 ? -60.060 27.252 176.636 1.00 5.92 176 HIS C CA 1
ATOM 7859 C C . HIS C 1 155 ? -61.211 27.540 177.566 1.00 5.76 176 HIS C C 1
ATOM 7860 O O . HIS C 1 155 ? -61.376 28.647 178.083 1.00 6.34 176 HIS C O 1
ATOM 7867 N N . ASP C 1 156 ? -62.005 26.486 177.798 1.00 5.72 177 ASP C N 1
ATOM 7868 C CA . ASP C 1 156 ? -63.121 26.570 178.761 1.00 5.93 177 ASP C CA 1
ATOM 7869 C C . ASP C 1 156 ? -64.034 27.745 178.425 1.00 5.94 177 ASP C C 1
ATOM 7870 O O . ASP C 1 156 ? -64.335 28.599 179.261 1.00 6.87 177 ASP C O 1
ATOM 7875 N N . GLY C 1 157 ? -64.472 27.765 177.166 1.00 5.88 178 GLY C N 1
ATOM 7876 C CA . GLY C 1 157 ? -65.414 28.767 176.702 1.00 6.29 178 GLY C CA 1
ATOM 7877 C C . GLY C 1 157 ? -66.275 28.157 175.598 1.00 6.02 178 GLY C C 1
ATOM 7878 O O . GLY C 1 157 ? -66.271 26.941 175.371 1.00 6.60 178 GLY C O 1
ATOM 7879 N N . MET C 1 158 ? -67.009 29.048 174.947 1.00 5.91 179 MET C N 1
ATOM 7880 C CA . MET C 1 158 ? -67.966 28.689 173.884 1.00 5.84 179 MET C CA 1
ATOM 7881 C C . MET C 1 158 ? -67.501 29.071 172.501 1.00 6.20 179 MET C C 1
ATOM 7882 O O . MET C 1 158 ? -68.271 28.943 171.524 1.00 7.02 179 MET C O 1
ATOM 7887 N N . ALA C 1 159 ? -66.266 29.601 172.409 1.00 5.82 180 ALA C N 1
ATOM 7888 C CA . ALA C 1 159 ? -65.735 30.224 171.191 1.00 6.20 180 ALA C CA 1
ATOM 7889 C C . ALA C 1 159 ? -64.669 29.401 170.518 1.00 5.74 180 ALA C C 1
ATOM 7890 O O . ALA C 1 159 ? -63.840 28.765 171.185 1.00 6.42 180 ALA C O 1
ATOM 7892 N N . ILE C 1 160 ? -64.652 29.513 169.188 1.00 5.61 181 ILE C N 1
ATOM 7893 C CA . ILE C 1 160 ? -63.529 29.058 168.398 1.00 5.25 181 ILE C CA 1
ATOM 7894 C C . ILE C 1 160 ? -62.241 29.664 168.954 1.00 5.42 181 ILE C C 1
ATOM 7895 O O . ILE C 1 160 ? -62.239 30.837 169.333 1.00 6.22 181 ILE C O 1
ATOM 7900 N N . GLY C 1 161 ? -61.158 28.905 168.960 1.00 5.44 182 GLY C N 1
ATOM 7901 C CA . GLY C 1 161 ? -59.892 29.444 169.460 1.00 6.04 182 GLY C CA 1
ATOM 7902 C C . GLY C 1 161 ? -59.280 30.514 168.557 1.00 5.90 182 GLY C C 1
ATOM 7903 O O . GLY C 1 161 ? -59.160 31.677 168.915 1.00 6.42 182 GLY C O 1
ATOM 7904 N N . PHE C 1 162 ? -58.899 30.074 167.373 1.00 5.77 183 PHE C N 1
ATOM 7905 C CA . PHE C 1 162 ? -58.248 30.918 166.360 1.00 5.89 183 PHE C CA 1
ATOM 7906 C C . PHE C 1 162 ? -58.979 30.765 165.041 1.00 5.92 183 PHE C C 1
ATOM 7907 O O . PHE C 1 162 ? -59.240 29.632 164.613 1.00 7.21 183 PHE C O 1
ATOM 7915 N N . TYR C 1 163 ? -59.310 31.880 164.405 1.00 6.22 184 TYR C N 1
ATOM 7916 C CA . TYR C 1 163 ? -60.168 31.863 163.216 1.00 6.14 184 TYR C CA 1
ATOM 7917 C C . TYR C 1 163 ? -59.626 32.867 162.206 1.00 6.03 184 TYR C C 1
ATOM 7918 O O . TYR C 1 163 ? -59.728 34.074 162.409 1.00 6.87 184 TYR C O 1
ATOM 7927 N N . LEU C 1 164 ? -59.053 32.355 161.115 1.00 6.09 185 LEU C N 1
ATOM 7928 C CA . LEU C 1 164 ? -58.422 33.211 160.103 1.00 6.74 185 LEU C CA 1
ATOM 7929 C C . LEU C 1 164 ? -59.351 33.327 158.904 1.00 6.73 185 LEU C C 1
ATOM 7930 O O . LEU C 1 164 ? -59.673 32.336 158.255 1.00 8.15 185 LEU C O 1
ATOM 7935 N N . LEU C 1 165 ? -59.761 34.557 158.615 1.00 6.56 186 LEU C N 1
ATOM 7936 C CA . LEU C 1 165 ? -60.489 34.850 157.379 1.00 7.07 186 LEU C CA 1
ATOM 7937 C C . LEU C 1 165 ? -59.601 35.546 156.343 1.00 7.19 186 LEU C C 1
ATOM 7938 O O . LEU C 1 165 ? -60.022 35.755 155.205 1.00 7.18 186 LEU C O 1
ATOM 7943 N N . GLY C 1 166 ? -58.385 35.934 156.726 1.00 7.25 187 GLY C N 1
ATOM 7944 C CA . GLY C 1 166 ? -57.485 36.633 155.802 1.00 6.92 187 GLY C CA 1
ATOM 7945 C C . GLY C 1 166 ? -56.254 36.980 156.571 1.00 6.79 187 GLY C C 1
ATOM 7946 O O . GLY C 1 166 ? -56.094 36.596 157.732 1.00 8.09 187 GLY C O 1
ATOM 7947 N N . GLY C 1 167 ? -55.350 37.688 155.883 1.00 7.10 188 GLY C N 1
ATOM 7948 C CA . GLY C 1 167 ? -54.029 37.976 156.404 1.00 7.23 188 GLY C CA 1
ATOM 7949 C C . GLY C 1 167 ? -52.994 37.009 155.903 1.00 6.69 188 GLY C C 1
ATOM 7950 O O . GLY C 1 167 ? -53.302 35.922 155.477 1.00 7.40 188 GLY C O 1
ATOM 7951 N N . SER C 1 168 ? -51.729 37.431 155.995 1.00 6.88 189 SER C N 1
ATOM 7952 C CA . SER C 1 168 ? -50.596 36.693 155.472 1.00 7.45 189 SER C CA 1
ATOM 7953 C C . SER C 1 168 ? -49.502 36.586 156.517 1.00 7.36 189 SER C C 1
ATOM 7954 O O . SER C 1 168 ? -49.278 37.516 157.285 1.00 7.93 189 SER C O 1
ATOM 7957 N N . ASN C 1 169 ? -48.806 35.462 156.520 1.00 7.07 190 ASN C N 1
ATOM 7958 C CA A ASN C 1 169 ? -47.637 35.285 157.395 0.50 7.63 190 ASN C CA 1
ATOM 7959 C CA B ASN C 1 169 ? -47.639 35.277 157.399 0.50 7.67 190 ASN C CA 1
ATOM 7960 C C . ASN C 1 169 ? -48.008 35.457 158.875 1.00 8.59 190 ASN C C 1
ATOM 7961 O O . ASN C 1 169 ? -47.273 36.062 159.648 1.00 11.80 190 ASN C O 1
ATOM 7970 N N . ASN C 1 170 ? -49.163 34.892 159.256 1.00 7.20 191 ASN C N 1
ATOM 7971 C CA . ASN C 1 170 ? -49.531 34.749 160.652 1.00 7.27 191 ASN C CA 1
ATOM 7972 C C . ASN C 1 170 ? -49.083 33.383 161.138 1.00 7.39 191 ASN C C 1
ATOM 7973 O O . ASN C 1 170 ? -49.450 32.360 160.562 1.00 9.51 191 ASN C O 1
ATOM 7978 N N . HIS C 1 171 ? -48.246 33.395 162.190 1.00 6.33 192 HIS C N 1
ATOM 7979 C CA . HIS C 1 171 ? -47.681 32.173 162.780 1.00 6.44 192 HIS C CA 1
ATOM 7980 C C . HIS C 1 171 ? -48.337 31.927 164.118 1.00 6.58 192 HIS C C 1
ATOM 7981 O O . HIS C 1 171 ? -48.177 32.749 165.019 1.00 7.24 192 HIS C O 1
ATOM 7988 N N . ILE C 1 172 ? -49.116 30.849 164.208 1.00 6.36 193 ILE C N 1
ATOM 7989 C CA A ILE C 1 172 ? -49.799 30.453 165.452 0.50 6.12 193 ILE C CA 1
ATOM 7990 C CA B ILE C 1 172 ? -49.780 30.468 165.451 0.50 6.25 193 ILE C CA 1
ATOM 7991 C C . ILE C 1 172 ? -48.986 29.274 165.978 1.00 5.86 193 ILE C C 1
ATOM 7992 O O . ILE C 1 172 ? -49.023 28.178 165.394 1.00 7.00 193 ILE C O 1
ATOM 8001 N N . LEU C 1 173 ? -48.212 29.541 167.050 1.00 6.25 194 LEU C N 1
ATOM 8002 C CA . LEU C 1 173 ? -47.140 28.674 167.490 1.00 6.11 194 LEU C CA 1
ATOM 8003 C C . LEU C 1 173 ? -47.345 28.253 168.931 1.00 5.84 194 LEU C C 1
ATOM 8004 O O . LEU C 1 173 ? -47.503 29.097 169.836 1.00 6.10 194 LEU C O 1
ATOM 8009 N N . ASN C 1 174 ? -47.325 26.935 169.181 1.00 5.72 195 ASN C N 1
ATOM 8010 C CA . ASN C 1 174 ? -47.360 26.426 170.557 1.00 5.58 195 ASN C CA 1
ATOM 8011 C C . ASN C 1 174 ? -48.610 26.862 171.325 1.00 5.75 195 ASN C C 1
ATOM 8012 O O . ASN C 1 174 ? -48.564 27.004 172.533 1.00 6.42 195 ASN C O 1
ATOM 8017 N N . CYS C 1 175 ? -49.743 26.980 170.625 1.00 5.76 196 CYS C N 1
ATOM 8018 C CA . CYS C 1 175 ? -50.996 27.373 171.260 1.00 5.87 196 CYS C CA 1
ATOM 8019 C C . CYS C 1 175 ? -51.840 26.161 171.578 1.00 5.45 196 CYS C C 1
ATOM 8020 O O . CYS C 1 175 ? -51.777 25.159 170.842 1.00 5.99 196 CYS C O 1
ATOM 8023 N N . ASP C 1 176 ? -52.650 26.260 172.644 1.00 5.36 197 ASP C N 1
ATOM 8024 C CA . ASP C 1 176 ? -53.627 25.221 172.972 1.00 5.65 197 ASP C CA 1
ATOM 8025 C C . ASP C 1 176 ? -55.027 25.775 172.830 1.00 5.61 197 ASP C C 1
ATOM 8026 O O . ASP C 1 176 ? -55.292 26.875 173.289 1.00 6.69 197 ASP C O 1
ATOM 8031 N N . ALA C 1 177 ? -55.920 24.973 172.250 1.00 5.26 198 ALA C N 1
ATOM 8032 C CA . ALA C 1 177 ? -57.347 25.302 172.242 1.00 5.63 198 ALA C CA 1
ATOM 8033 C C . ALA C 1 177 ? -58.087 24.082 172.714 1.00 5.33 198 ALA C C 1
ATOM 8034 O O . ALA C 1 177 ? -58.028 23.025 172.080 1.00 5.88 198 ALA C O 1
ATOM 8036 N N . TYR C 1 178 ? -58.735 24.172 173.882 1.00 5.53 199 TYR C N 1
ATOM 8037 C CA . TYR C 1 178 ? -59.356 22.998 174.470 1.00 5.96 199 TYR C CA 1
ATOM 8038 C C . TYR C 1 178 ? -60.599 23.348 175.264 1.00 5.59 199 TYR C C 1
ATOM 8039 O O . TYR C 1 178 ? -60.760 24.453 175.750 1.00 6.00 199 TYR C O 1
ATOM 8048 N N . ASN C 1 179 ? -61.434 22.337 175.450 1.00 5.41 200 ASN C N 1
ATOM 8049 C CA . ASN C 1 179 ? -62.680 22.493 176.247 1.00 6.20 200 ASN C CA 1
ATOM 8050 C C . ASN C 1 179 ? -63.499 23.684 175.750 1.00 5.48 200 ASN C C 1
ATOM 8051 O O . ASN C 1 179 ? -63.934 24.527 176.527 1.00 6.71 200 ASN C O 1
ATOM 8056 N N . ASN C 1 180 ? -63.705 23.731 174.415 1.00 5.63 201 ASN C N 1
ATOM 8057 C CA . ASN C 1 180 ? -64.498 24.783 173.807 1.00 5.85 201 ASN C CA 1
ATOM 8058 C C . ASN C 1 180 ? -65.746 24.186 173.211 1.00 6.20 201 ASN C C 1
ATOM 8059 O O . ASN C 1 180 ? -65.671 23.268 172.387 1.00 6.49 201 ASN C O 1
ATOM 8064 N N . TYR C 1 181 ? -66.899 24.679 173.656 1.00 6.56 202 TYR C N 1
ATOM 8065 C CA . TYR C 1 181 ? -68.200 24.050 173.350 1.00 6.37 202 TYR C CA 1
ATOM 8066 C C . TYR C 1 181 ? -69.260 25.098 173.503 1.00 6.21 202 TYR C C 1
ATOM 8067 O O . TYR C 1 181 ? -69.421 25.691 174.579 1.00 6.93 202 TYR C O 1
ATOM 8076 N N . ASP C 1 182 ? -70.002 25.340 172.418 1.00 6.62 203 ASP C N 1
ATOM 8077 C CA . ASP C 1 182 ? -71.164 26.236 172.427 1.00 6.77 203 ASP C CA 1
ATOM 8078 C C . ASP C 1 182 ? -72.374 25.380 172.836 1.00 7.17 203 ASP C C 1
ATOM 8079 O O . ASP C 1 182 ? -72.942 24.640 172.046 1.00 8.00 203 ASP C O 1
ATOM 8084 N N . SER C 1 183 ? -72.715 25.484 174.113 1.00 7.72 204 SER C N 1
ATOM 8085 C CA . SER C 1 183 ? -73.839 24.774 174.694 1.00 8.56 204 SER C CA 1
ATOM 8086 C C . SER C 1 183 ? -75.161 25.532 174.534 1.00 9.13 204 SER C C 1
ATOM 8087 O O . SER C 1 183 ? -76.200 25.027 174.959 1.00 11.64 204 SER C O 1
ATOM 8090 N N . VAL C 1 184 ? -75.121 26.734 173.954 1.00 8.06 205 VAL C N 1
ATOM 8091 C CA . VAL C 1 184 ? -76.244 27.633 173.884 1.00 8.60 205 VAL C CA 1
ATOM 8092 C C . VAL C 1 184 ? -77.016 27.577 172.568 1.00 9.44 205 VAL C C 1
ATOM 8093 O O . VAL C 1 184 ? -78.250 27.462 172.575 1.00 10.54 205 VAL C O 1
ATOM 8097 N N . SER C 1 185 ? -76.320 27.681 171.436 1.00 8.98 206 SER C N 1
ATOM 8098 C CA . SER C 1 185 ? -77.021 27.799 170.175 1.00 8.57 206 SER C CA 1
ATOM 8099 C C . SER C 1 185 ? -77.427 26.433 169.653 1.00 8.71 206 SER C C 1
ATOM 8100 O O . SER C 1 185 ? -76.820 25.384 169.930 1.00 10.19 206 SER C O 1
ATOM 8103 N N . GLU C 1 186 ? -78.491 26.440 168.852 1.00 9.10 207 GLU C N 1
ATOM 8104 C CA . GLU C 1 186 ? -78.916 25.248 168.094 1.00 10.30 207 GLU C CA 1
ATOM 8105 C C . GLU C 1 186 ? -78.959 23.975 168.962 1.00 10.66 207 GLU C C 1
ATOM 8106 O O . GLU C 1 186 ? -78.388 22.920 168.608 1.00 12.20 207 GLU C O 1
ATOM 8112 N N . GLY C 1 187 ? -79.577 24.088 170.129 1.00 11.14 208 GLY C N 1
ATOM 8113 C CA . GLY C 1 187 ? -79.749 22.944 171.002 1.00 12.13 208 GLY C CA 1
ATOM 8114 C C . GLY C 1 187 ? -78.482 22.407 171.626 1.00 11.50 208 GLY C C 1
ATOM 8115 O O . GLY C 1 187 ? -78.481 21.280 172.107 1.00 14.40 208 GLY C O 1
ATOM 8116 N N . GLY C 1 188 ? -77.395 23.177 171.576 1.00 11.06 209 GLY C N 1
ATOM 8117 C CA . GLY C 1 188 ? -76.138 22.713 172.134 1.00 10.91 209 GLY C CA 1
ATOM 8118 C C . GLY C 1 188 ? -75.424 21.647 171.310 1.00 10.05 209 GLY C C 1
ATOM 8119 O O . GLY C 1 188 ? -74.658 20.868 171.861 1.00 10.70 209 GLY C O 1
ATOM 8120 N N . LYS C 1 189 ? -75.647 21.630 169.997 1.00 10.24 210 LYS C N 1
ATOM 8121 C CA A LYS C 1 189 ? -74.949 20.695 169.101 0.50 11.39 210 LYS C CA 1
ATOM 8122 C CA B LYS C 1 189 ? -74.941 20.664 169.130 0.50 11.30 210 LYS C CA 1
ATOM 8123 C C . LYS C 1 189 ? -73.421 20.936 169.132 1.00 10.24 210 LYS C C 1
ATOM 8124 O O . LYS C 1 189 ? -72.616 20.003 169.125 1.00 12.38 210 LYS C O 1
ATOM 8135 N N . GLY C 1 190 ? -73.024 22.209 169.130 1.00 8.30 211 GLY C N 1
ATOM 8136 C CA . GLY C 1 190 ? -71.611 22.587 169.166 1.00 7.32 211 GLY C CA 1
ATOM 8137 C C . GLY C 1 190 ? -70.870 22.437 167.864 1.00 7.19 211 GLY C C 1
ATOM 8138 O O . GLY C 1 190 ? -69.628 22.378 167.838 1.00 7.83 211 GLY C O 1
ATOM 8139 N N . GLY C 1 191 ? -71.591 22.400 166.740 1.00 7.51 212 GLY C N 1
ATOM 8140 C CA . GLY C 1 191 ? -71.021 22.147 165.434 1.00 7.35 212 GLY C CA 1
ATOM 8141 C C . GLY C 1 191 ? -70.240 23.247 164.774 1.00 6.65 212 GLY C C 1
ATOM 8142 O O . GLY C 1 191 ? -69.783 23.037 163.642 1.00 8.04 212 GLY C O 1
ATOM 8143 N N . ASN C 1 192 ? -70.072 24.411 165.408 1.00 6.62 213 ASN C N 1
ATOM 8144 C CA . ASN C 1 192 ? -69.252 25.460 164.824 1.00 6.53 213 ASN C CA 1
ATOM 8145 C C . ASN C 1 192 ? -67.999 25.790 165.640 1.00 6.01 213 ASN C C 1
ATOM 8146 O O . ASN C 1 192 ? -67.300 26.730 165.288 1.00 6.86 213 ASN C O 1
ATOM 8151 N N . VAL C 1 193 ? -67.749 25.035 166.721 1.00 5.79 214 VAL C N 1
ATOM 8152 C CA . VAL C 1 193 ? -66.596 25.367 167.597 1.00 5.28 214 VAL C CA 1
ATOM 8153 C C . VAL C 1 193 ? -65.404 24.481 167.247 1.00 5.64 214 VAL C C 1
ATOM 8154 O O . VAL C 1 193 ? -65.344 23.312 167.640 1.00 6.36 214 VAL C O 1
ATOM 8158 N N . ASP C 1 194 ? -64.435 25.080 166.533 1.00 5.06 215 ASP C N 1
ATOM 8159 C CA . ASP C 1 194 ? -63.170 24.426 166.257 1.00 4.87 215 ASP C CA 1
ATOM 8160 C C . ASP C 1 194 ? -62.078 25.028 167.134 1.00 5.13 215 ASP C C 1
ATOM 8161 O O . ASP C 1 194 ? -62.173 26.171 167.564 1.00 5.56 215 ASP C O 1
ATOM 8166 N N . GLY C 1 195 ? -61.009 24.277 167.345 1.00 5.36 216 GLY C N 1
ATOM 8167 C CA . GLY C 1 195 ? -59.837 24.871 167.987 1.00 5.30 216 GLY C CA 1
ATOM 8168 C C . GLY C 1 195 ? -59.202 25.938 167.126 1.00 5.02 216 GLY C C 1
ATOM 8169 O O . GLY C 1 195 ? -58.950 27.083 167.569 1.00 6.03 216 GLY C O 1
ATOM 8170 N N . PHE C 1 196 ? -58.880 25.541 165.885 1.00 5.25 217 PHE C N 1
ATOM 8171 C CA . PHE C 1 196 ? -58.107 26.348 164.934 1.00 5.55 217 PHE C CA 1
ATOM 8172 C C . PHE C 1 196 ? -58.754 26.262 163.562 1.00 5.17 217 PHE C C 1
ATOM 8173 O O . PHE C 1 196 ? -58.947 25.158 163.039 1.00 6.73 217 PHE C O 1
ATOM 8181 N N . GLY C 1 197 ? -59.080 27.416 163.016 1.00 5.26 218 GLY C N 1
ATOM 8182 C CA . GLY C 1 197 ? -59.732 27.513 161.738 1.00 5.33 218 GLY C CA 1
ATOM 8183 C C . GLY C 1 197 ? -58.955 28.367 160.754 1.00 5.66 218 GLY C C 1
ATOM 8184 O O . GLY C 1 197 ? -58.601 29.504 161.075 1.00 6.86 218 GLY C O 1
ATOM 8185 N N . GLY C 1 198 ? -58.672 27.819 159.572 1.00 5.66 219 GLY C N 1
ATOM 8186 C CA . GLY C 1 198 ? -57.995 28.535 158.487 1.00 5.52 219 GLY C CA 1
ATOM 8187 C C . GLY C 1 198 ? -58.942 28.646 157.309 1.00 5.66 219 GLY C C 1
ATOM 8188 O O . GLY C 1 198 ? -59.250 27.646 156.672 1.00 5.89 219 GLY C O 1
ATOM 8189 N N . HIS C 1 199 ? -59.423 29.859 157.063 1.00 5.82 220 HIS C N 1
ATOM 8190 C CA . HIS C 1 199 ? -60.520 30.045 156.103 1.00 5.71 220 HIS C CA 1
ATOM 8191 C C . HIS C 1 199 ? -60.300 31.349 155.334 1.00 6.13 220 HIS C C 1
ATOM 8192 O O . HIS C 1 199 ? -61.133 32.220 155.253 1.00 6.49 220 HIS C O 1
ATOM 8199 N N . ILE C 1 200 ? -59.114 31.465 154.738 1.00 6.63 221 ILE C N 1
ATOM 8200 C CA . ILE C 1 200 ? -58.732 32.652 153.968 1.00 6.75 221 ILE C CA 1
ATOM 8201 C C . ILE C 1 200 ? -59.730 32.852 152.851 1.00 6.80 221 ILE C C 1
ATOM 8202 O O . ILE C 1 200 ? -59.923 31.974 152.012 1.00 7.35 221 ILE C O 1
ATOM 8207 N N . ASN C 1 201 ? -60.428 33.989 152.883 1.00 6.81 222 ASN C N 1
ATOM 8208 C CA . ASN C 1 201 ? -61.580 34.161 151.985 1.00 7.77 222 ASN C CA 1
ATOM 8209 C C . ASN C 1 201 ? -61.196 34.872 150.681 1.00 7.75 222 ASN C C 1
ATOM 8210 O O . ASN C 1 201 ? -60.047 35.246 150.445 1.00 8.12 222 ASN C O 1
ATOM 8215 N N . SER C 1 202 ? -62.183 35.055 149.816 1.00 8.26 223 SER C N 1
ATOM 8216 C CA . SER C 1 202 ? -61.928 35.609 148.497 1.00 9.68 223 SER C CA 1
ATOM 8217 C C . SER C 1 202 ? -61.415 37.022 148.494 1.00 10.00 223 SER C C 1
ATOM 8218 O O . SER C 1 202 ? -60.829 37.469 147.522 1.00 11.42 223 SER C O 1
ATOM 8221 N N . SER C 1 203 ? -61.681 37.715 149.591 1.00 9.39 224 SER C N 1
ATOM 8222 C CA . SER C 1 203 ? -61.216 39.092 149.732 1.00 9.92 224 SER C CA 1
ATOM 8223 C C . SER C 1 203 ? -59.747 39.216 150.114 1.00 9.46 224 SER C C 1
ATOM 8224 O O . SER C 1 203 ? -59.211 40.306 150.021 1.00 14.32 224 SER C O 1
ATOM 8227 N N . SER C 1 204 ? -59.115 38.110 150.499 1.00 8.38 225 SER C N 1
ATOM 8228 C CA . SER C 1 204 ? -57.759 38.130 151.019 1.00 8.53 225 SER C CA 1
ATOM 8229 C C . SER C 1 204 ? -56.820 37.237 150.240 1.00 8.16 225 SER C C 1
ATOM 8230 O O . SER C 1 204 ? -55.773 36.883 150.749 1.00 9.29 225 SER C O 1
ATOM 8233 N N . VAL C 1 205 ? -57.122 36.959 148.967 1.00 8.06 226 VAL C N 1
ATOM 8234 C CA . VAL C 1 205 ? -56.259 36.157 148.140 1.00 7.88 226 VAL C CA 1
ATOM 8235 C C . VAL C 1 205 ? -55.049 36.929 147.661 1.00 8.71 226 VAL C C 1
ATOM 8236 O O . VAL C 1 205 ? -55.082 38.151 147.560 1.00 9.10 226 VAL C O 1
ATOM 8240 N N . GLY C 1 206 ? -54.033 36.167 147.284 1.00 8.74 227 GLY C N 1
ATOM 8241 C CA . GLY C 1 206 ? -52.839 36.700 146.688 1.00 8.99 227 GLY C CA 1
ATOM 8242 C C . GLY C 1 206 ? -51.602 36.445 147.530 1.00 8.62 227 GLY C C 1
ATOM 8243 O O . GLY C 1 206 ? -51.648 36.409 148.779 1.00 8.90 227 GLY C O 1
ATOM 8244 N N . GLU C 1 207 ? -50.466 36.336 146.856 1.00 10.14 228 GLU C N 1
ATOM 8245 C CA . GLU C 1 207 ? -49.153 36.282 147.496 1.00 10.49 228 GLU C CA 1
ATOM 8246 C C . GLU C 1 207 ? -48.965 37.518 148.372 1.00 10.01 228 GLU C C 1
ATOM 8247 O O . GLU C 1 207 ? -49.174 38.652 147.963 1.00 11.60 228 GLU C O 1
ATOM 8253 N N . GLY C 1 208 ? -48.648 37.275 149.643 1.00 9.78 229 GLY C N 1
ATOM 8254 C CA . GLY C 1 208 ? -48.475 38.351 150.602 1.00 10.52 229 GLY C CA 1
ATOM 8255 C C . GLY C 1 208 ? -49.766 38.950 151.166 1.00 9.91 229 GLY C C 1
ATOM 8256 O O . GLY C 1 208 ? -49.721 39.892 151.990 1.00 11.58 229 GLY C O 1
ATOM 8257 N N . LYS C 1 209 ? -50.917 38.405 150.741 1.00 8.69 230 LYS C N 1
ATOM 8258 C CA . LYS C 1 209 ? -52.217 38.878 151.192 1.00 8.80 230 LYS C CA 1
ATOM 8259 C C . LYS C 1 209 ? -52.951 37.799 151.975 1.00 7.71 230 LYS C C 1
ATOM 8260 O O . LYS C 1 209 ? -53.584 38.072 152.987 1.00 8.27 230 LYS C O 1
ATOM 8266 N N . GLY C 1 210 ? -52.834 36.550 151.532 1.00 7.48 231 GLY C N 1
ATOM 8267 C CA . GLY C 1 210 ? -53.443 35.436 152.251 1.00 7.38 231 GLY C CA 1
ATOM 8268 C C . GLY C 1 210 ? -52.576 34.208 152.389 1.00 7.16 231 GLY C C 1
ATOM 8269 O O . GLY C 1 210 ? -53.052 33.182 152.873 1.00 7.55 231 GLY C O 1
ATOM 8270 N N . THR C 1 211 ? -51.305 34.301 151.982 1.00 7.13 232 THR C N 1
ATOM 8271 C CA . THR C 1 211 ? -50.372 33.210 152.008 1.00 7.45 232 THR C CA 1
ATOM 8272 C C . THR C 1 211 ? -49.519 33.181 153.278 1.00 7.30 232 THR C C 1
ATOM 8273 O O . THR C 1 211 ? -49.414 34.184 153.998 1.00 7.34 232 THR C O 1
ATOM 8277 N N . GLY C 1 212 ? -48.914 32.042 153.515 1.00 6.92 233 GLY C N 1
ATOM 8278 C CA . GLY C 1 212 ? -47.882 31.920 154.529 1.00 7.01 233 GLY C CA 1
ATOM 8279 C C . GLY C 1 212 ? -48.360 31.750 155.960 1.00 7.00 233 GLY C C 1
ATOM 8280 O O . GLY C 1 212 ? -47.537 31.787 156.886 1.00 7.37 233 GLY C O 1
ATOM 8281 N N . ASN C 1 213 ? -49.648 31.489 156.182 1.00 6.79 234 ASN C N 1
ATOM 8282 C CA . ASN C 1 213 ? -50.149 31.252 157.534 1.00 6.17 234 ASN C CA 1
ATOM 8283 C C . ASN C 1 213 ? -49.865 29.804 157.940 1.00 6.23 234 ASN C C 1
ATOM 8284 O O . ASN C 1 213 ? -50.066 28.868 157.133 1.00 6.72 234 ASN C O 1
ATOM 8289 N N . VAL C 1 214 ? -49.425 29.630 159.185 1.00 6.16 235 VAL C N 1
ATOM 8290 C CA . VAL C 1 214 ? -49.018 28.313 159.674 1.00 6.43 235 VAL C CA 1
ATOM 8291 C C . VAL C 1 214 ? -49.472 28.124 161.105 1.00 5.90 235 VAL C C 1
ATOM 8292 O O . VAL C 1 214 ? -49.266 29.005 161.935 1.00 7.05 235 VAL C O 1
ATOM 8296 N N . PHE C 1 215 ? -50.066 26.969 161.386 1.00 5.37 236 PHE C N 1
ATOM 8297 C CA . PHE C 1 215 ? -50.269 26.472 162.754 1.00 5.89 236 PHE C CA 1
ATOM 8298 C C . PHE C 1 215 ? -49.166 25.475 163.053 1.00 5.92 236 PHE C C 1
ATOM 8299 O O . PHE C 1 215 ? -49.016 24.494 162.315 1.00 7.02 236 PHE C O 1
ATOM 8307 N N . GLU C 1 216 ? -48.404 25.712 164.140 1.00 6.15 237 GLU C N 1
ATOM 8308 C CA . GLU C 1 216 ? -47.241 24.880 164.440 1.00 6.25 237 GLU C CA 1
ATOM 8309 C C . GLU C 1 216 ? -47.176 24.593 165.930 1.00 5.77 237 GLU C C 1
ATOM 8310 O O . GLU C 1 216 ? -47.280 25.523 166.734 1.00 6.17 237 GLU C O 1
ATOM 8316 N N . GLY C 1 217 ? -46.952 23.337 166.310 1.00 5.58 238 GLY C N 1
ATOM 8317 C CA . GLY C 1 217 ? -46.764 23.036 167.728 1.00 6.00 238 GLY C CA 1
ATOM 8318 C C . GLY C 1 217 ? -48.012 23.175 168.579 1.00 5.53 238 GLY C C 1
ATOM 8319 O O . GLY C 1 217 ? -47.905 23.204 169.794 1.00 6.45 238 GLY C O 1
ATOM 8320 N N . CYS C 1 218 ? -49.180 23.235 167.934 1.00 5.63 239 CYS C N 1
ATOM 8321 C CA . CYS C 1 218 ? -50.433 23.515 168.628 1.00 5.82 239 CYS C CA 1
ATOM 8322 C C . CYS C 1 218 ? -51.134 22.222 169.042 1.00 5.77 239 CYS C C 1
ATOM 8323 O O . CYS C 1 218 ? -50.935 21.176 168.424 1.00 6.95 239 CYS C O 1
ATOM 8326 N N . ARG C 1 219 ? -51.950 22.317 170.083 1.00 5.30 240 ARG C N 1
ATOM 8327 C CA . ARG C 1 219 ? -52.812 21.200 170.513 1.00 5.25 240 ARG C CA 1
ATOM 8328 C C . ARG C 1 219 ? -54.244 21.657 170.496 1.00 4.94 240 ARG C C 1
ATOM 8329 O O . ARG C 1 219 ? -54.546 22.760 170.962 1.00 5.58 240 ARG C O 1
ATOM 8337 N N . ALA C 1 220 ? -55.148 20.779 170.029 1.00 5.14 241 ALA C N 1
ATOM 8338 C CA . ALA C 1 220 ? -56.588 21.045 170.049 1.00 5.10 241 ALA C CA 1
ATOM 8339 C C . ALA C 1 220 ? -57.280 19.807 170.627 1.00 4.68 241 ALA C C 1
ATOM 8340 O O . ALA C 1 220 ? -57.149 18.723 170.058 1.00 5.35 241 ALA C O 1
ATOM 8342 N N . TRP C 1 221 ? -57.973 19.953 171.753 1.00 4.99 242 TRP C N 1
ATOM 8343 C CA . TRP C 1 221 ? -58.702 18.816 172.300 1.00 5.53 242 TRP C CA 1
ATOM 8344 C C . TRP C 1 221 ? -59.991 19.256 172.942 1.00 5.08 242 TRP C C 1
ATOM 8345 O O . TRP C 1 221 ? -60.110 20.349 173.455 1.00 5.43 242 TRP C O 1
ATOM 8356 N N . TYR C 1 222 ? -60.991 18.378 172.883 1.00 5.06 243 TYR C N 1
ATOM 8357 C CA . TYR C 1 222 ? -62.332 18.688 173.417 1.00 5.95 243 TYR C CA 1
ATOM 8358 C C . TYR C 1 222 ? -62.838 20.036 172.886 1.00 5.83 243 TYR C C 1
ATOM 8359 O O . TYR C 1 222 ? -63.470 20.818 173.611 1.00 6.13 243 TYR C O 1
ATOM 8368 N N . ASN C 1 223 ? -62.600 20.289 171.588 1.00 5.63 244 ASN C N 1
ATOM 8369 C CA . ASN C 1 223 ? -63.401 21.279 170.851 1.00 5.44 244 ASN C CA 1
ATOM 8370 C C . ASN C 1 223 ? -64.615 20.529 170.308 1.00 5.67 244 ASN C C 1
ATOM 8371 O O . ASN C 1 223 ? -64.490 19.423 169.799 1.00 5.53 244 ASN C O 1
ATOM 8376 N N . SER C 1 224 ? -65.792 21.134 170.439 1.00 5.49 245 SER C N 1
ATOM 8377 C CA . SER C 1 224 ? -67.000 20.369 170.156 1.00 5.58 245 SER C CA 1
ATOM 8378 C C . SER C 1 224 ? -67.176 19.979 168.687 1.00 5.68 245 SER C C 1
ATOM 8379 O O . SER C 1 224 ? -67.858 19.006 168.412 1.00 6.15 245 SER C O 1
ATOM 8382 N N . ASP C 1 225 ? -66.563 20.729 167.762 1.00 5.46 246 ASP C N 1
ATOM 8383 C CA . ASP C 1 225 ? -66.615 20.390 166.344 1.00 5.43 246 ASP C CA 1
ATOM 8384 C C . ASP C 1 225 ? -65.319 19.680 165.931 1.00 5.32 246 ASP C C 1
ATOM 8385 O O . ASP C 1 225 ? -65.173 18.477 166.193 1.00 6.18 246 ASP C O 1
ATOM 8390 N N . ASP C 1 226 ? -64.349 20.407 165.359 1.00 5.37 247 ASP C N 1
ATOM 8391 C CA . ASP C 1 226 ? -63.096 19.826 164.902 1.00 5.20 247 ASP C CA 1
ATOM 8392 C C . ASP C 1 226 ? -61.937 20.452 165.654 1.00 5.13 247 ASP C C 1
ATOM 8393 O O . ASP C 1 226 ? -62.013 21.575 166.162 1.00 5.65 247 ASP C O 1
ATOM 8398 N N . GLY C 1 227 ? -60.797 19.770 165.659 1.00 4.92 248 GLY C N 1
ATOM 8399 C CA . GLY C 1 227 ? -59.592 20.392 166.226 1.00 4.89 248 GLY C CA 1
ATOM 8400 C C . GLY C 1 227 ? -59.053 21.493 165.327 1.00 4.91 248 GLY C C 1
ATOM 8401 O O . GLY C 1 227 ? -58.837 22.629 165.778 1.00 5.42 248 GLY C O 1
ATOM 8402 N N . PHE C 1 228 ? -58.801 21.129 164.060 1.00 4.96 249 PHE C N 1
ATOM 8403 C CA . PHE C 1 228 ? -58.277 22.032 163.030 1.00 5.01 249 PHE C CA 1
ATOM 8404 C C . PHE C 1 228 ? -59.176 21.901 161.796 1.00 5.35 249 PHE C C 1
ATOM 8405 O O . PHE C 1 228 ? -59.577 20.790 161.452 1.00 5.69 249 PHE C O 1
ATOM 8413 N N . ASP C 1 229 ? -59.500 23.025 161.162 1.00 5.28 250 ASP C N 1
ATOM 8414 C CA . ASP C 1 229 ? -60.441 23.033 160.029 1.00 5.04 250 ASP C CA 1
ATOM 8415 C C . ASP C 1 229 ? -59.993 24.090 159.024 1.00 5.15 250 ASP C C 1
ATOM 8416 O O . ASP C 1 229 ? -59.900 25.272 159.357 1.00 5.39 250 ASP C O 1
ATOM 8421 N N . LEU C 1 230 ? -59.753 23.639 157.790 1.00 4.78 251 LEU C N 1
ATOM 8422 C CA . LEU C 1 230 ? -59.315 24.483 156.672 1.00 5.13 251 LEU C CA 1
ATOM 8423 C C . LEU C 1 230 ? -60.348 24.575 155.573 1.00 5.21 251 LEU C C 1
ATOM 8424 O O . LEU C 1 230 ? -60.008 24.808 154.410 1.00 5.91 251 LEU C O 1
ATOM 8429 N N . ILE C 1 231 ? -61.650 24.435 155.858 1.00 5.68 252 ILE C N 1
ATOM 8430 C CA . ILE C 1 231 ? -62.652 24.566 154.805 1.00 5.66 252 ILE C CA 1
ATOM 8431 C C . ILE C 1 231 ? -62.650 25.991 154.248 1.00 5.65 252 ILE C C 1
ATOM 8432 O O . ILE C 1 231 ? -62.354 26.974 154.922 1.00 6.04 252 ILE C O 1
ATOM 8437 N N . ASN C 1 232 ? -63.052 26.121 152.982 1.00 5.62 253 ASN C N 1
ATOM 8438 C CA . ASN C 1 232 ? -63.238 27.435 152.356 1.00 6.21 253 ASN C CA 1
ATOM 8439 C C . ASN C 1 232 ? -62.013 28.339 152.511 1.00 6.26 253 ASN C C 1
ATOM 8440 O O . ASN C 1 232 ? -62.129 29.533 152.823 1.00 7.55 253 ASN C O 1
ATOM 8445 N N . CYS C 1 233 ? -60.840 27.760 152.240 1.00 5.89 254 CYS C N 1
ATOM 8446 C CA . CYS C 1 233 ? -59.558 28.408 152.476 1.00 6.15 254 CYS C CA 1
ATOM 8447 C C . CYS C 1 233 ? -58.901 28.604 151.122 1.00 6.36 254 CYS C C 1
ATOM 8448 O O . CYS C 1 233 ? -58.575 27.635 150.452 1.00 7.38 254 CYS C O 1
ATOM 8451 N N . PHE C 1 234 ? -58.786 29.860 150.709 1.00 6.26 255 PHE C N 1
ATOM 8452 C CA . PHE C 1 234 ? -58.467 30.172 149.319 1.00 6.63 255 PHE C CA 1
ATOM 8453 C C . PHE C 1 234 ? -56.966 30.224 149.012 1.00 6.92 255 PHE C C 1
ATOM 8454 O O . PHE C 1 234 ? -56.618 30.338 147.831 1.00 8.98 255 PHE C O 1
ATOM 8462 N N . GLU C 1 235 ? -56.135 30.188 150.048 1.00 6.89 256 GLU C N 1
ATOM 8463 C CA . GLU C 1 235 ? -54.692 30.067 149.901 1.00 7.33 256 GLU C CA 1
ATOM 8464 C C . GLU C 1 235 ? -54.247 28.912 150.792 1.00 6.46 256 GLU C C 1
ATOM 8465 O O . GLU C 1 235 ? -54.946 28.577 151.745 1.00 7.01 256 GLU C O 1
ATOM 8471 N N . ALA C 1 236 ? -53.084 28.328 150.519 1.00 6.59 257 ALA C N 1
ATOM 8472 C CA . ALA C 1 236 ? -52.626 27.176 151.255 1.00 6.84 257 ALA C CA 1
ATOM 8473 C C . ALA C 1 236 ? -52.344 27.564 152.712 1.00 6.62 257 ALA C C 1
ATOM 8474 O O . ALA C 1 236 ? -51.697 28.593 152.980 1.00 7.41 257 ALA C O 1
ATOM 8476 N N . VAL C 1 237 ? -52.762 26.710 153.629 1.00 6.40 258 VAL C N 1
ATOM 8477 C CA . VAL C 1 237 ? -52.395 26.779 155.032 1.00 6.35 258 VAL C CA 1
ATOM 8478 C C . VAL C 1 237 ? -51.703 25.476 155.386 1.00 6.15 258 VAL C C 1
ATOM 8479 O O . VAL C 1 237 ? -52.050 24.414 154.892 1.00 7.38 258 VAL C O 1
ATOM 8483 N N . LYS C 1 238 ? -50.714 25.591 156.303 1.00 6.49 259 LYS C N 1
ATOM 8484 C CA . LYS C 1 238 ? -49.956 24.434 156.781 1.00 6.46 259 LYS C CA 1
ATOM 8485 C C . LYS C 1 238 ? -50.180 24.235 158.273 1.00 6.10 259 LYS C C 1
ATOM 8486 O O . LYS C 1 238 ? -50.240 25.207 159.039 1.00 6.96 259 LYS C O 1
ATOM 8492 N N . ILE C 1 239 ? -50.306 22.964 158.637 1.00 5.59 260 ILE C N 1
ATOM 8493 C CA . ILE C 1 239 ? -50.429 22.500 160.019 1.00 5.71 260 ILE C CA 1
ATOM 8494 C C . ILE C 1 239 ? -49.228 21.572 160.253 1.00 5.88 260 ILE C C 1
ATOM 8495 O O . ILE C 1 239 ? -49.111 20.546 159.582 1.00 6.59 260 ILE C O 1
ATOM 8500 N N . ILE C 1 240 ? -48.341 21.983 161.157 1.00 5.65 261 ILE C N 1
ATOM 8501 C CA . ILE C 1 240 ? -47.034 21.310 161.326 1.00 6.32 261 ILE C CA 1
ATOM 8502 C C . ILE C 1 240 ? -46.857 20.974 162.792 1.00 5.99 261 ILE C C 1
ATOM 8503 O O . ILE C 1 240 ? -46.968 21.863 163.652 1.00 6.61 261 ILE C O 1
ATOM 8508 N N . ASN C 1 241 ? -46.546 19.719 163.103 1.00 5.64 262 ASN C N 1
ATOM 8509 C CA . ASN C 1 241 ? -46.245 19.359 164.490 1.00 5.96 262 ASN C CA 1
ATOM 8510 C C . ASN C 1 241 ? -47.355 19.740 165.458 1.00 5.87 262 ASN C C 1
ATOM 8511 O O . ASN C 1 241 ? -47.093 20.331 166.493 1.00 6.86 262 ASN C O 1
ATOM 8516 N N . CYS C 1 242 ? -48.586 19.378 165.103 1.00 5.72 263 CYS C N 1
ATOM 8517 C CA . CYS C 1 242 ? -49.760 19.647 165.941 1.00 5.62 263 CYS C CA 1
ATOM 8518 C C . CYS C 1 242 ? -50.424 18.380 166.376 1.00 5.33 263 CYS C C 1
ATOM 8519 O O . CYS C 1 242 ? -50.293 17.340 165.722 1.00 5.71 263 CYS C O 1
ATOM 8522 N N . TRP C 1 243 ? -51.110 18.459 167.519 1.00 5.42 264 TRP C N 1
ATOM 8523 C CA . TRP C 1 243 ? -51.846 17.313 168.068 1.00 5.65 264 TRP C CA 1
ATOM 8524 C C . TRP C 1 243 ? -53.306 17.669 168.142 1.00 5.55 264 TRP C C 1
ATOM 8525 O O . TRP C 1 243 ? -53.658 18.778 168.586 1.00 6.24 264 TRP C O 1
ATOM 8536 N N . SER C 1 244 ? -54.170 16.753 167.725 1.00 4.84 265 SER C N 1
ATOM 8537 C CA . SER C 1 244 ? -55.592 17.011 167.688 1.00 4.92 265 SER C CA 1
ATOM 8538 C C . SER C 1 244 ? -56.326 15.773 168.190 1.00 5.02 265 SER C C 1
ATOM 8539 O O . SER C 1 244 ? -56.212 14.704 167.565 1.00 5.59 265 SER C O 1
ATOM 8542 N N . PHE C 1 245 ? -57.018 15.874 169.314 1.00 5.32 266 PHE C N 1
ATOM 8543 C CA . PHE C 1 245 ? -57.542 14.682 169.957 1.00 5.60 266 PHE C CA 1
ATOM 8544 C C . PHE C 1 245 ? -58.821 14.980 170.711 1.00 5.79 266 PHE C C 1
ATOM 8545 O O . PHE C 1 245 ? -59.001 16.089 171.207 1.00 6.06 266 PHE C O 1
ATOM 8553 N N . LEU C 1 246 ? -59.722 13.986 170.759 1.00 5.49 267 LEU C N 1
ATOM 8554 C CA . LEU C 1 246 ? -60.944 14.101 171.561 1.00 5.80 267 LEU C CA 1
ATOM 8555 C C . LEU C 1 246 ? -61.826 15.262 171.135 1.00 5.50 267 LEU C C 1
ATOM 8556 O O . LEU C 1 246 ? -62.610 15.750 171.921 1.00 6.65 267 LEU C O 1
ATOM 8561 N N . ASN C 1 247 ? -61.734 15.657 169.857 1.00 5.80 268 ASN C N 1
ATOM 8562 C CA . ASN C 1 247 ? -62.662 16.657 169.345 1.00 5.91 268 ASN C CA 1
ATOM 8563 C C . ASN C 1 247 ? -63.938 15.954 168.863 1.00 5.87 268 ASN C C 1
ATOM 8564 O O . ASN C 1 247 ? -63.921 14.788 168.484 1.00 6.69 268 ASN C O 1
ATOM 8569 N N . GLY C 1 248 ? -65.034 16.698 168.887 1.00 5.41 269 GLY C N 1
ATOM 8570 C CA . GLY C 1 248 ? -66.341 16.187 168.505 1.00 5.56 269 GLY C CA 1
ATOM 8571 C C . GLY C 1 248 ? -67.199 15.677 169.654 1.00 6.16 269 GLY C C 1
ATOM 8572 O O . GLY C 1 248 ? -68.277 15.133 169.432 1.00 7.01 269 GLY C O 1
ATOM 8573 N N . TYR C 1 249 ? -66.719 15.878 170.877 1.00 6.29 270 TYR C N 1
ATOM 8574 C CA . TYR C 1 249 ? -67.326 15.450 172.121 1.00 6.90 270 TYR C CA 1
ATOM 8575 C C . TYR C 1 249 ? -67.484 16.653 173.012 1.00 7.19 270 TYR C C 1
ATOM 8576 O O . TYR C 1 249 ? -66.669 17.559 172.986 1.00 9.11 270 TYR C O 1
ATOM 8585 N N . LYS C 1 250 ? -68.507 16.622 173.873 1.00 7.62 271 LYS C N 1
ATOM 8586 C CA . LYS C 1 250 ? -68.662 17.620 174.923 1.00 8.43 271 LYS C CA 1
ATOM 8587 C C . LYS C 1 250 ? -67.464 17.480 175.891 1.00 7.68 271 LYS C C 1
ATOM 8588 O O . LYS C 1 250 ? -66.990 16.366 176.113 1.00 7.68 271 LYS C O 1
ATOM 8594 N N . PRO C 1 251 ? -66.951 18.588 176.431 1.00 7.95 272 PRO C N 1
ATOM 8595 C CA . PRO C 1 251 ? -65.688 18.493 177.163 1.00 8.31 272 PRO C CA 1
ATOM 8596 C C . PRO C 1 251 ? -65.695 17.450 178.275 1.00 8.07 272 PRO C C 1
ATOM 8597 O O . PRO C 1 251 ? -66.607 17.380 179.093 1.00 8.71 272 PRO C O 1
ATOM 8601 N N . GLY C 1 252 ? -64.641 16.648 178.320 1.00 8.28 273 GLY C N 1
ATOM 8602 C CA . GLY C 1 252 ? -64.449 15.674 179.376 1.00 8.50 273 GLY C CA 1
ATOM 8603 C C . GLY C 1 252 ? -65.325 14.455 179.302 1.00 8.50 273 GLY C C 1
ATOM 8604 O O . GLY C 1 252 ? -65.428 13.723 180.303 1.00 10.86 273 GLY C O 1
ATOM 8605 N N . THR C 1 253 ? -65.990 14.255 178.188 1.00 8.28 274 THR C N 1
ATOM 8606 C CA . THR C 1 253 ? -66.983 13.189 178.017 1.00 8.46 274 THR C CA 1
ATOM 8607 C C . THR C 1 253 ? -66.803 12.486 176.684 1.00 8.63 274 THR C C 1
ATOM 8608 O O . THR C 1 253 ? -65.954 12.878 175.868 1.00 9.09 274 THR C O 1
ATOM 8612 N N . LYS C 1 254 ? -67.633 11.454 176.458 1.00 8.36 275 LYS C N 1
ATOM 8613 C CA . LYS C 1 254 ? -67.816 10.888 175.120 1.00 8.62 275 LYS C CA 1
ATOM 8614 C C . LYS C 1 254 ? -69.240 11.165 174.616 1.00 8.09 275 LYS C C 1
ATOM 8615 O O . LYS C 1 254 ? -69.752 10.430 173.778 1.00 9.94 275 LYS C O 1
ATOM 8621 N N . GLU C 1 255 ? -69.849 12.250 175.085 1.00 8.65 276 GLU C N 1
ATOM 8622 C CA . GLU C 1 255 ? -71.151 12.673 174.581 1.00 9.34 276 GLU C CA 1
ATOM 8623 C C . GLU C 1 255 ? -70.964 13.352 173.225 1.00 8.88 276 GLU C C 1
ATOM 8624 O O . GLU C 1 255 ? -70.123 14.244 173.069 1.00 9.35 276 GLU C O 1
ATOM 8630 N N . VAL C 1 256 ? -71.776 12.937 172.265 1.00 9.01 277 VAL C N 1
ATOM 8631 C CA . VAL C 1 256 ? -71.693 13.424 170.904 1.00 9.62 277 VAL C CA 1
ATOM 8632 C C . VAL C 1 256 ? -71.983 14.908 170.853 1.00 8.87 277 VAL C C 1
ATOM 8633 O O . VAL C 1 256 ? -72.962 15.394 171.416 1.00 9.85 277 VAL C O 1
ATOM 8637 N N . ALA C 1 257 ? -71.145 15.625 170.129 1.00 8.06 278 ALA C N 1
ATOM 8638 C CA . ALA C 1 257 ? -71.363 17.047 169.856 1.00 8.58 278 ALA C CA 1
ATOM 8639 C C . ALA C 1 257 ? -71.295 17.224 168.342 1.00 8.05 278 ALA C C 1
ATOM 8640 O O . ALA C 1 257 ? -72.230 16.789 167.650 1.00 10.58 278 ALA C O 1
ATOM 8642 N N . GLY C 1 258 ? -70.267 17.864 167.830 1.00 7.03 279 GLY C N 1
ATOM 8643 C CA . GLY C 1 258 ? -70.100 18.142 166.427 1.00 7.35 279 GLY C CA 1
ATOM 8644 C C . GLY C 1 258 ? -69.313 17.110 165.647 1.00 7.01 279 GLY C C 1
ATOM 8645 O O . GLY C 1 258 ? -69.310 15.925 165.973 1.00 7.99 279 GLY C O 1
ATOM 8646 N N . ASP C 1 259 ? -68.664 17.576 164.582 1.00 7.21 280 ASP C N 1
ATOM 8647 C CA . ASP C 1 259 ? -68.199 16.733 163.525 1.00 8.18 280 ASP C CA 1
ATOM 8648 C C . ASP C 1 259 ? -67.030 15.826 163.910 1.00 7.92 280 ASP C C 1
ATOM 8649 O O . ASP C 1 259 ? -66.868 14.757 163.317 1.00 10.04 280 ASP C O 1
ATOM 8654 N N . GLY C 1 260 ? -66.200 16.228 164.877 1.00 6.78 281 GLY C N 1
ATOM 8655 C CA . GLY C 1 260 ? -65.195 15.289 165.373 1.00 6.84 281 GLY C CA 1
ATOM 8656 C C . GLY C 1 260 ? -64.118 14.878 164.404 1.00 5.68 281 GLY C C 1
ATOM 8657 O O . GLY C 1 260 ? -63.739 13.700 164.367 1.00 6.00 281 GLY C O 1
ATOM 8658 N N . THR C 1 261 ? -63.521 15.863 163.720 1.00 5.59 282 THR C N 1
ATOM 8659 C CA . THR C 1 261 ? -62.336 15.630 162.917 1.00 5.91 282 THR C CA 1
ATOM 8660 C C . THR C 1 261 ? -61.095 16.109 163.673 1.00 5.94 282 THR C C 1
ATOM 8661 O O . THR C 1 261 ? -61.128 17.209 164.239 1.00 7.06 282 THR C O 1
ATOM 8665 N N . GLY C 1 262 ? -60.005 15.336 163.605 1.00 5.46 283 GLY C N 1
ATOM 8666 C CA . GLY C 1 262 ? -58.712 15.861 164.072 1.00 5.41 283 GLY C CA 1
ATOM 8667 C C . GLY C 1 262 ? -58.270 17.041 163.225 1.00 5.16 283 GLY C C 1
ATOM 8668 O O . GLY C 1 262 ? -58.037 18.163 163.708 1.00 5.49 283 GLY C O 1
ATOM 8669 N N . PHE C 1 263 ? -58.113 16.768 161.927 1.00 4.88 284 PHE C N 1
ATOM 8670 C CA . PHE C 1 263 ? -57.594 17.716 160.951 1.00 5.11 284 PHE C CA 1
ATOM 8671 C C . PHE C 1 263 ? -58.459 17.658 159.691 1.00 5.70 284 PHE C C 1
ATOM 8672 O O . PHE C 1 263 ? -58.339 16.749 158.883 1.00 6.18 284 PHE C O 1
ATOM 8680 N N . LYS C 1 264 ? -59.353 18.635 159.596 1.00 5.62 285 LYS C N 1
ATOM 8681 C CA . LYS C 1 264 ? -60.239 18.791 158.430 1.00 6.00 285 LYS C CA 1
ATOM 8682 C C . LYS C 1 264 ? -59.501 19.728 157.485 1.00 6.20 285 LYS C C 1
ATOM 8683 O O . LYS C 1 264 ? -59.428 20.924 157.733 1.00 8.03 285 LYS C O 1
ATOM 8689 N N . ALA C 1 265 ? -58.860 19.153 156.459 1.00 5.49 286 ALA C N 1
ATOM 8690 C CA . ALA C 1 265 ? -57.758 19.833 155.793 1.00 6.31 286 ALA C CA 1
ATOM 8691 C C . ALA C 1 265 ? -58.031 20.367 154.399 1.00 6.51 286 ALA C C 1
ATOM 8692 O O . ALA C 1 265 ? -57.127 20.554 153.631 1.00 8.23 286 ALA C O 1
ATOM 8694 N N . GLY C 1 266 ? -59.302 20.673 154.109 1.00 6.32 287 GLY C N 1
ATOM 8695 C CA . GLY C 1 266 ? -59.630 21.279 152.845 1.00 6.23 287 GLY C CA 1
ATOM 8696 C C . GLY C 1 266 ? -61.134 21.367 152.696 1.00 6.03 287 GLY C C 1
ATOM 8697 O O . GLY C 1 266 ? -61.855 21.340 153.693 1.00 6.07 287 GLY C O 1
ATOM 8698 N N . GLY C 1 267 ? -61.567 21.503 151.448 1.00 5.96 288 GLY C N 1
ATOM 8699 C CA . GLY C 1 267 ? -62.980 21.526 151.082 1.00 6.11 288 GLY C CA 1
ATOM 8700 C C . GLY C 1 267 ? -63.527 22.917 150.836 1.00 5.67 288 GLY C C 1
ATOM 8701 O O . GLY C 1 267 ? -63.001 23.930 151.299 1.00 5.80 288 GLY C O 1
ATOM 8702 N N . TYR C 1 268 ? -64.625 22.920 150.058 1.00 6.22 289 TYR C N 1
ATOM 8703 C CA . TYR C 1 268 ? -65.408 24.122 149.736 1.00 6.30 289 TYR C CA 1
ATOM 8704 C C . TYR C 1 268 ? -66.911 23.825 149.876 1.00 7.02 289 TYR C C 1
ATOM 8705 O O . TYR C 1 268 ? -67.731 24.540 149.321 1.00 8.62 289 TYR C O 1
ATOM 8714 N N . GLY C 1 269 ? -67.244 22.800 150.644 1.00 7.34 290 GLY C N 1
ATOM 8715 C CA . GLY C 1 269 ? -68.626 22.432 150.882 1.00 7.62 290 GLY C CA 1
ATOM 8716 C C . GLY C 1 269 ? -69.172 21.484 149.855 1.00 7.22 290 GLY C C 1
ATOM 8717 O O . GLY C 1 269 ? -68.548 21.155 148.830 1.00 7.71 290 GLY C O 1
ATOM 8718 N N . MET C 1 270 ? -70.383 21.021 150.166 1.00 7.73 291 MET C N 1
ATOM 8719 C CA . MET C 1 270 ? -71.123 20.067 149.352 1.00 8.18 291 MET C CA 1
ATOM 8720 C C . MET C 1 270 ? -72.588 20.528 149.220 1.00 8.30 291 MET C C 1
ATOM 8721 O O . MET C 1 270 ? -73.519 19.732 149.278 1.00 9.94 291 MET C O 1
ATOM 8726 N N . ALA C 1 271 ? -72.802 21.831 149.020 1.00 8.48 292 ALA C N 1
ATOM 8727 C CA . ALA C 1 271 ? -74.174 22.333 148.929 1.00 9.08 292 ALA C CA 1
ATOM 8728 C C . ALA C 1 271 ? -74.896 21.752 147.714 1.00 8.87 292 ALA C C 1
ATOM 8729 O O . ALA C 1 271 ? -74.343 21.602 146.644 1.00 9.47 292 ALA C O 1
ATOM 8731 N N . ALA C 1 272 ? -76.176 21.460 147.879 1.00 10.42 293 ALA C N 1
ATOM 8732 C CA . ALA C 1 272 ? -76.979 20.962 146.764 1.00 10.92 293 ALA C CA 1
ATOM 8733 C C . ALA C 1 272 ? -77.628 22.059 145.945 1.00 10.25 293 ALA C C 1
ATOM 8734 O O . ALA C 1 272 ? -78.039 21.807 144.824 1.00 11.46 293 ALA C O 1
ATOM 8736 N N . ASP C 1 273 ? -77.715 23.278 146.479 1.00 9.99 294 ASP C N 1
ATOM 8737 C CA . ASP C 1 273 ? -78.478 24.330 145.808 1.00 10.60 294 ASP C CA 1
ATOM 8738 C C . ASP C 1 273 ? -77.654 25.286 144.971 1.00 10.30 294 ASP C C 1
ATOM 8739 O O . ASP C 1 273 ? -78.218 25.950 144.109 1.00 11.93 294 ASP C O 1
ATOM 8744 N N . LYS C 1 274 ? -76.361 25.408 145.248 1.00 10.26 295 LYS C N 1
ATOM 8745 C CA . LYS C 1 274 ? -75.547 26.422 144.592 1.00 10.70 295 LYS C CA 1
ATOM 8746 C C . LYS C 1 274 ? -74.097 26.036 144.668 1.00 9.82 295 LYS C C 1
ATOM 8747 O O . LYS C 1 274 ? -73.654 25.380 145.611 1.00 10.30 295 LYS C O 1
ATOM 8753 N N . LEU C 1 275 ? -73.352 26.475 143.670 1.00 9.57 296 LEU C N 1
ATOM 8754 C CA . LEU C 1 275 ? -71.914 26.254 143.669 1.00 9.08 296 LEU C CA 1
ATOM 8755 C C . LEU C 1 275 ? -71.239 27.201 144.629 1.00 8.99 296 LEU C C 1
ATOM 8756 O O . LEU C 1 275 ? -71.599 28.368 144.699 1.00 10.91 296 LEU C O 1
ATOM 8761 N N . PRO C 1 276 ? -70.214 26.709 145.349 1.00 8.90 297 PRO C N 1
ATOM 8762 C CA . PRO C 1 276 ? -69.440 27.598 146.204 1.00 9.07 297 PRO C CA 1
ATOM 8763 C C . PRO C 1 276 ? -68.485 28.441 145.370 1.00 8.86 297 PRO C C 1
ATOM 8764 O O . PRO C 1 276 ? -68.053 28.029 144.292 1.00 9.60 297 PRO C O 1
ATOM 8768 N N . ALA C 1 277 ? -68.143 29.606 145.895 1.00 9.17 298 ALA C N 1
ATOM 8769 C CA . ALA C 1 277 ? -66.953 30.293 145.423 1.00 9.28 298 ALA C CA 1
ATOM 8770 C C . ALA C 1 277 ? -65.717 29.447 145.715 1.00 8.03 298 ALA C C 1
ATOM 8771 O O . ALA C 1 277 ? -65.598 28.855 146.783 1.00 8.93 298 ALA C O 1
ATOM 8773 N N . ILE C 1 278 ? -64.794 29.441 144.758 1.00 8.36 299 ILE C N 1
ATOM 8774 C CA . ILE C 1 278 ? -63.534 28.693 144.915 1.00 8.17 299 ILE C CA 1
ATOM 8775 C C . ILE C 1 278 ? -62.392 29.540 144.397 1.00 8.22 299 ILE C C 1
ATOM 8776 O O . ILE C 1 278 ? -62.585 30.336 143.473 1.00 8.52 299 ILE C O 1
ATOM 8781 N N . PRO C 1 279 ? -61.191 29.318 144.924 1.00 7.94 300 PRO C N 1
ATOM 8782 C CA . PRO C 1 279 ? -60.009 29.977 144.369 1.00 7.82 300 PRO C CA 1
ATOM 8783 C C . PRO C 1 279 ? -59.690 29.474 142.972 1.00 8.60 300 PRO C C 1
ATOM 8784 O O . PRO C 1 279 ? -60.019 28.329 142.606 1.00 9.38 300 PRO C O 1
ATOM 8788 N N . SER C 1 280 ? -59.013 30.316 142.200 1.00 8.79 301 SER C N 1
ATOM 8789 C CA . SER C 1 280 ? -58.668 29.947 140.828 1.00 8.76 301 SER C CA 1
ATOM 8790 C C . SER C 1 280 ? -57.720 28.752 140.756 1.00 9.66 301 SER C C 1
ATOM 8791 O O . SER C 1 280 ? -57.834 27.952 139.843 1.00 13.70 301 SER C O 1
ATOM 8794 N N . VAL C 1 281 ? -56.799 28.665 141.699 1.00 9.23 302 VAL C N 1
ATOM 8795 C CA . VAL C 1 281 ? -55.920 27.498 141.900 1.00 8.88 302 VAL C CA 1
ATOM 8796 C C . VAL C 1 281 ? -56.344 26.879 143.218 1.00 8.20 302 VAL C C 1
ATOM 8797 O O . VAL C 1 281 ? -56.393 27.564 144.228 1.00 9.77 302 VAL C O 1
ATOM 8801 N N . ILE C 1 282 ? -56.662 25.576 143.197 1.00 8.05 303 ILE C N 1
ATOM 8802 C CA . ILE C 1 282 ? -57.055 24.920 144.420 1.00 7.57 303 ILE C CA 1
ATOM 8803 C C . ILE C 1 282 ? -55.770 24.717 145.249 1.00 8.08 303 ILE C C 1
ATOM 8804 O O . ILE C 1 282 ? -54.824 24.057 144.815 1.00 9.49 303 ILE C O 1
ATOM 8809 N N . PRO C 1 283 ? -55.737 25.257 146.471 1.00 8.56 304 PRO C N 1
ATOM 8810 C CA . PRO C 1 283 ? -54.472 25.215 147.223 1.00 8.47 304 PRO C CA 1
ATOM 8811 C C . PRO C 1 283 ? -54.121 23.835 147.730 1.00 7.59 304 PRO C C 1
ATOM 8812 O O . PRO C 1 283 ? -54.982 23.068 148.133 1.00 8.59 304 PRO C O 1
ATOM 8816 N N . GLN C 1 284 ? -52.807 23.599 147.818 1.00 7.81 305 GLN C N 1
ATOM 8817 C CA . GLN C 1 284 ? -52.296 22.388 148.440 1.00 8.12 305 GLN C CA 1
ATOM 8818 C C . GLN C 1 284 ? -52.039 22.653 149.923 1.00 7.68 305 GLN C C 1
ATOM 8819 O O . GLN C 1 284 ? -50.929 23.017 150.348 1.00 9.57 305 GLN C O 1
ATOM 8825 N N . HIS C 1 285 ? -53.071 22.502 150.743 1.00 6.90 306 HIS C N 1
ATOM 8826 C CA . HIS C 1 285 ? -52.875 22.570 152.181 1.00 6.23 306 HIS C CA 1
ATOM 8827 C C . HIS C 1 285 ? -51.959 21.422 152.601 1.00 6.40 306 HIS C C 1
ATOM 8828 O O . HIS C 1 285 ? -51.804 20.442 151.885 1.00 7.87 306 HIS C O 1
ATOM 8835 N N . GLU C 1 286 ? -51.358 21.553 153.785 1.00 6.37 307 GLU C N 1
ATOM 8836 C CA . GLU C 1 286 ? -50.417 20.538 154.267 1.00 6.85 307 GLU C CA 1
ATOM 8837 C C . GLU C 1 286 ? -50.662 20.250 155.721 1.00 6.30 307 GLU C C 1
ATOM 8838 O O . GLU C 1 286 ? -50.862 21.178 156.524 1.00 6.98 307 GLU C O 1
ATOM 8844 N N . VAL C 1 287 ? -50.626 18.959 156.064 1.00 6.15 308 VAL C N 1
ATOM 8845 C CA . VAL C 1 287 ? -50.616 18.532 157.449 1.00 5.75 308 VAL C CA 1
ATOM 8846 C C . VAL C 1 287 ? -49.445 17.575 157.598 1.00 6.05 308 VAL C C 1
ATOM 8847 O O . VAL C 1 287 ? -49.410 16.525 156.942 1.00 6.16 308 VAL C O 1
ATOM 8851 N N . ARG C 1 288 ? -48.469 17.941 158.441 1.00 5.69 309 ARG C N 1
ATOM 8852 C CA A ARG C 1 288 ? -47.183 17.252 158.532 0.50 6.32 309 ARG C CA 1
ATOM 8853 C CA B ARG C 1 288 ? -47.285 17.113 158.553 0.50 6.19 309 ARG C CA 1
ATOM 8854 C C . ARG C 1 288 ? -46.847 17.014 160.001 1.00 6.17 309 ARG C C 1
ATOM 8855 O O . ARG C 1 288 ? -47.042 17.912 160.832 1.00 6.29 309 ARG C O 1
ATOM 8870 N N . ASN C 1 289 ? -46.220 15.887 160.284 1.00 6.00 310 ASN C N 1
ATOM 8871 C CA . ASN C 1 289 ? -45.630 15.631 161.600 1.00 6.36 310 ASN C CA 1
ATOM 8872 C C . ASN C 1 289 ? -46.608 15.814 162.753 1.00 6.02 310 ASN C C 1
ATOM 8873 O O . ASN C 1 289 ? -46.237 16.221 163.834 1.00 6.65 310 ASN C O 1
ATOM 8878 N N . SER C 1 290 ? -47.877 15.479 162.488 1.00 5.67 311 SER C N 1
ATOM 8879 C CA . SER C 1 290 ? -48.964 15.728 163.422 1.00 5.46 311 SER C CA 1
ATOM 8880 C C . SER C 1 290 ? -49.594 14.431 163.914 1.00 5.52 311 SER C C 1
ATOM 8881 O O . SER C 1 290 ? -49.360 13.345 163.347 1.00 5.96 311 SER C O 1
ATOM 8884 N N . LEU C 1 291 ? -50.396 14.549 164.964 1.00 5.59 312 LEU C N 1
ATOM 8885 C CA . LEU C 1 291 ? -50.936 13.394 165.669 1.00 6.16 312 LEU C CA 1
ATOM 8886 C C . LEU C 1 291 ? -52.451 13.592 165.854 1.00 6.15 312 LEU C C 1
ATOM 8887 O O . LEU C 1 291 ? -52.879 14.632 166.353 1.00 6.09 312 LEU C O 1
ATOM 8892 N N . ALA C 1 292 ? -53.225 12.580 165.468 1.00 5.55 313 ALA C N 1
ATOM 8893 C CA . ALA C 1 292 ? -54.664 12.537 165.732 1.00 5.53 313 ALA C CA 1
ATOM 8894 C C . ALA C 1 292 ? -54.955 11.369 166.662 1.00 5.78 313 ALA C C 1
ATOM 8895 O O . ALA C 1 292 ? -54.513 10.258 166.403 1.00 7.71 313 ALA C O 1
ATOM 8897 N N . TYR C 1 293 ? -55.708 11.627 167.732 1.00 5.62 314 TYR C N 1
ATOM 8898 C CA . TYR C 1 293 ? -56.094 10.557 168.654 1.00 5.82 314 TYR C CA 1
ATOM 8899 C C . TYR C 1 293 ? -57.550 10.702 169.071 1.00 5.68 314 TYR C C 1
ATOM 8900 O O . TYR C 1 293 ? -57.915 11.708 169.658 1.00 5.72 314 TYR C O 1
ATOM 8909 N N . TYR C 1 294 ? -58.364 9.675 168.821 1.00 6.02 315 TYR C N 1
ATOM 8910 C CA . TYR C 1 294 ? -59.690 9.569 169.434 1.00 6.13 315 TYR C CA 1
ATOM 8911 C C . TYR C 1 294 ? -60.519 10.846 169.186 1.00 5.83 315 TYR C C 1
ATOM 8912 O O . TYR C 1 294 ? -61.261 11.263 170.058 1.00 6.64 315 TYR C O 1
ATOM 8921 N N . ASN C 1 295 ? -60.435 11.419 167.967 1.00 6.00 316 ASN C N 1
ATOM 8922 C CA . ASN C 1 295 ? -61.505 12.332 167.582 1.00 6.29 316 ASN C CA 1
ATOM 8923 C C . ASN C 1 295 ? -62.723 11.489 167.304 1.00 5.84 316 ASN C C 1
ATOM 8924 O O . ASN C 1 295 ? -62.628 10.286 167.017 1.00 6.36 316 ASN C O 1
ATOM 8929 N N . ARG C 1 296 ? -63.896 12.087 167.418 1.00 5.89 317 ARG C N 1
ATOM 8930 C CA . ARG C 1 296 ? -65.097 11.263 167.409 1.00 6.53 317 ARG C CA 1
ATOM 8931 C C . ARG C 1 296 ? -65.235 10.473 166.105 1.00 6.74 317 ARG C C 1
ATOM 8932 O O . ARG C 1 296 ? -65.591 9.290 166.157 1.00 7.16 317 ARG C O 1
ATOM 8940 N N . LEU C 1 297 ? -64.996 11.110 164.956 1.00 6.29 318 LEU C N 1
ATOM 8941 C CA . LEU C 1 297 ? -65.280 10.510 163.663 1.00 6.57 318 LEU C CA 1
ATOM 8942 C C . LEU C 1 297 ? -64.122 10.322 162.711 1.00 6.18 318 LEU C C 1
ATOM 8943 O O . LEU C 1 297 ? -64.107 9.299 162.014 1.00 6.87 318 LEU C O 1
ATOM 8948 N N . ARG C 1 298 ? -63.172 11.277 162.632 1.00 5.96 319 ARG C N 1
ATOM 8949 C CA . ARG C 1 298 ? -62.138 11.191 161.614 1.00 5.97 319 ARG C CA 1
ATOM 8950 C C . ARG C 1 298 ? -60.836 11.767 162.134 1.00 6.19 319 ARG C C 1
ATOM 8951 O O . ARG C 1 298 ? -60.825 12.649 162.993 1.00 6.22 319 ARG C O 1
ATOM 8959 N N . GLY C 1 299 ? -59.725 11.266 161.582 1.00 6.08 320 GLY C N 1
ATOM 8960 C CA . GLY C 1 299 ? -58.393 11.727 161.957 1.00 6.44 320 GLY C CA 1
ATOM 8961 C C . GLY C 1 299 ? -57.946 12.857 161.032 1.00 5.59 320 GLY C C 1
ATOM 8962 O O . GLY C 1 299 ? -58.105 14.041 161.340 1.00 7.23 320 GLY C O 1
ATOM 8963 N N . PHE C 1 300 ? -57.400 12.465 159.894 1.00 5.13 321 PHE C N 1
ATOM 8964 C CA . PHE C 1 300 ? -56.869 13.337 158.846 1.00 5.43 321 PHE C CA 1
ATOM 8965 C C . PHE C 1 300 ? -57.804 13.235 157.645 1.00 5.67 321 PHE C C 1
ATOM 8966 O O . PHE C 1 300 ? -57.963 12.146 157.105 1.00 6.46 321 PHE C O 1
ATOM 8974 N N . TYR C 1 301 ? -58.460 14.332 157.306 1.00 5.69 322 TYR C N 1
ATOM 8975 C CA . TYR C 1 301 ? -59.613 14.289 156.376 1.00 5.77 322 TYR C CA 1
ATOM 8976 C C . TYR C 1 301 ? -59.483 15.346 155.297 1.00 5.61 322 TYR C C 1
ATOM 8977 O O . TYR C 1 301 ? -59.354 16.529 155.568 1.00 6.36 322 TYR C O 1
ATOM 8986 N N . ALA C 1 302 ? -59.537 14.923 154.033 1.00 5.83 323 ALA C N 1
ATOM 8987 C CA . ALA C 1 302 ? -59.514 15.851 152.894 1.00 5.71 323 ALA C CA 1
ATOM 8988 C C . ALA C 1 302 ? -60.774 16.701 152.760 1.00 5.73 323 ALA C C 1
ATOM 8989 O O . ALA C 1 302 ? -60.765 17.726 152.098 1.00 6.20 323 ALA C O 1
ATOM 8991 N N . ASN C 1 303 ? -61.866 16.238 153.372 1.00 5.78 324 ASN C N 1
ATOM 8992 C CA . ASN C 1 303 ? -63.080 17.057 153.527 1.00 5.37 324 ASN C CA 1
ATOM 8993 C C . ASN C 1 303 ? -63.610 17.576 152.184 1.00 5.49 324 ASN C C 1
ATOM 8994 O O . ASN C 1 303 ? -64.055 18.708 152.090 1.00 6.07 324 ASN C O 1
ATOM 8999 N N . HIS C 1 304 ? -63.663 16.703 151.178 1.00 5.37 325 HIS C N 1
ATOM 9000 C CA . HIS C 1 304 ? -64.265 17.089 149.895 1.00 5.95 325 HIS C CA 1
ATOM 9001 C C . HIS C 1 304 ? -63.459 18.159 149.186 1.00 6.07 325 HIS C C 1
ATOM 9002 O O . HIS C 1 304 ? -64.000 18.976 148.465 1.00 6.23 325 HIS C O 1
ATOM 9009 N N . HIS C 1 305 ? -62.139 18.110 149.306 1.00 6.25 326 HIS C N 1
ATOM 9010 C CA . HIS C 1 305 ? -61.309 19.074 148.620 1.00 6.20 326 HIS C CA 1
ATOM 9011 C C . HIS C 1 305 ? -61.437 18.913 147.101 1.00 6.25 326 HIS C C 1
ATOM 9012 O O . HIS C 1 305 ? -61.829 17.863 146.603 1.00 7.38 326 HIS C O 1
ATOM 9019 N N . LEU C 1 306 ? -61.087 19.965 146.382 1.00 6.87 327 LEU C N 1
ATOM 9020 C CA . LEU C 1 306 ? -61.128 20.005 144.926 1.00 7.70 327 LEU C CA 1
ATOM 9021 C C . LEU C 1 306 ? -59.750 19.816 144.299 1.00 8.37 327 LEU C C 1
ATOM 9022 O O . LEU C 1 306 ? -59.509 20.210 143.142 1.00 9.02 327 LEU C O 1
ATOM 9027 N N . GLY C 1 307 ? -58.843 19.198 145.011 1.00 8.64 328 GLY C N 1
ATOM 9028 C CA . GLY C 1 307 ? -57.476 19.015 144.540 1.00 8.64 328 GLY C CA 1
ATOM 9029 C C . GLY C 1 307 ? -56.703 18.327 145.619 1.00 8.00 328 GLY C C 1
ATOM 9030 O O . GLY C 1 307 ? -57.230 17.787 146.587 1.00 8.35 328 GLY C O 1
ATOM 9031 N N . GLY C 1 308 ? -55.380 18.377 145.478 1.00 8.82 329 GLY C N 1
ATOM 9032 C CA . GLY C 1 308 ? -54.500 17.665 146.350 1.00 8.90 329 GLY C CA 1
ATOM 9033 C C . GLY C 1 308 ? -54.151 18.393 147.627 1.00 8.00 329 GLY C C 1
ATOM 9034 O O . GLY C 1 308 ? -54.043 19.614 147.648 1.00 9.63 329 GLY C O 1
ATOM 9035 N N . ILE C 1 309 ? -53.936 17.587 148.674 1.00 7.32 330 ILE C N 1
ATOM 9036 C CA A ILE C 1 309 ? -53.413 17.977 150.000 0.50 6.69 330 ILE C CA 1
ATOM 9037 C CA B ILE C 1 309 ? -53.337 18.056 149.920 0.50 7.25 330 ILE C CA 1
ATOM 9038 C C . ILE C 1 309 ? -52.170 17.119 150.265 1.00 7.46 330 ILE C C 1
ATOM 9039 O O . ILE C 1 309 ? -52.061 16.022 149.751 1.00 9.64 330 ILE C O 1
ATOM 9048 N N . ILE C 1 310 ? -51.289 17.609 151.111 1.00 7.85 331 ILE C N 1
ATOM 9049 C CA . ILE C 1 310 ? -50.140 16.813 151.567 1.00 7.57 331 ILE C CA 1
ATOM 9050 C C . ILE C 1 310 ? -50.407 16.326 152.9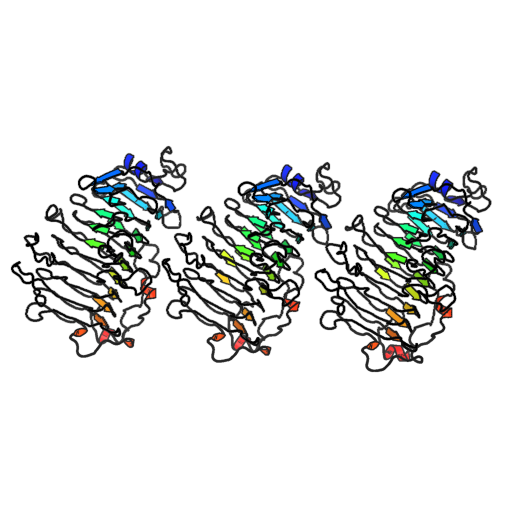88 1.00 6.87 331 ILE C C 1
ATOM 9051 O O . ILE C 1 310 ? -50.671 17.149 153.876 1.00 7.17 331 ILE C O 1
ATOM 9056 N N . PHE C 1 311 ? -50.385 15.006 153.181 1.00 6.37 332 PHE C N 1
ATOM 9057 C CA A PHE C 1 311 ? -50.437 14.399 154.533 0.50 6.61 332 PHE C CA 1
ATOM 9058 C CA B PHE C 1 311 ? -50.419 14.429 154.510 0.50 6.62 332 PHE C CA 1
ATOM 9059 C C . PHE C 1 311 ? -49.143 13.616 154.651 1.00 6.39 332 PHE C C 1
ATOM 9060 O O . PHE C 1 311 ? -49.006 12.534 154.050 1.00 7.03 332 PHE C O 1
ATOM 9075 N N . GLU C 1 312 ? -48.177 14.139 155.407 1.00 6.42 333 GLU C N 1
ATOM 9076 C CA A GLU C 1 312 ? -46.800 13.615 155.470 0.50 7.18 333 GLU C CA 1
ATOM 9077 C CA B GLU C 1 312 ? -46.878 13.465 155.493 0.50 6.58 333 GLU C CA 1
ATOM 9078 C C . GLU C 1 312 ? -46.412 13.333 156.926 1.00 6.73 333 GLU C C 1
ATOM 9079 O O . GLU C 1 312 ? -46.474 14.254 157.745 1.00 6.66 333 GLU C O 1
ATOM 9090 N N . SER C 1 313 ? -45.919 12.137 157.219 1.00 6.25 334 SER C N 1
ATOM 9091 C CA . SER C 1 313 ? -45.296 11.863 158.519 1.00 6.09 334 SER C CA 1
ATOM 9092 C C . SER C 1 313 ? -46.233 12.147 159.716 1.00 6.15 334 SER C C 1
ATOM 9093 O O . SER C 1 313 ? -45.815 12.699 160.722 1.00 6.99 334 SER C O 1
ATOM 9096 N N . ASN C 1 314 ? -47.499 11.730 159.583 1.00 5.68 335 ASN C N 1
ATOM 9097 C CA . ASN C 1 314 ? -48.453 11.837 160.648 1.00 5.49 335 ASN C CA 1
ATOM 9098 C C . ASN C 1 314 ? -48.685 10.497 161.350 1.00 5.55 335 ASN C C 1
ATOM 9099 O O . ASN C 1 314 ? -48.344 9.444 160.815 1.00 6.11 335 ASN C O 1
ATOM 9104 N N . THR C 1 315 ? -49.245 10.568 162.550 1.00 5.74 336 THR C N 1
ATOM 9105 C CA . THR C 1 315 ? -49.704 9.377 163.279 1.00 5.78 336 THR C CA 1
ATOM 9106 C C . THR C 1 315 ? -51.146 9.569 163.655 1.00 5.92 336 THR C C 1
ATOM 9107 O O . THR C 1 315 ? -51.536 10.626 164.143 1.00 6.45 336 THR C O 1
ATOM 9111 N N . ALA C 1 316 ? -51.934 8.525 163.460 1.00 5.85 337 ALA C N 1
ATOM 9112 C CA . ALA C 1 316 ? -53.350 8.493 163.865 1.00 6.45 337 ALA C CA 1
ATOM 9113 C C . ALA C 1 316 ? -53.589 7.256 164.721 1.00 5.84 337 ALA C C 1
ATOM 9114 O O . ALA C 1 316 ? -53.149 6.144 164.364 1.00 6.87 337 ALA C O 1
ATOM 9116 N N . VAL C 1 317 ? -54.262 7.457 165.847 1.00 5.94 338 VAL C N 1
ATOM 9117 C CA . VAL C 1 317 ? -54.621 6.369 166.747 1.00 6.47 338 VAL C CA 1
ATOM 9118 C C . VAL C 1 317 ? -56.102 6.451 167.065 1.00 5.92 338 VAL C C 1
ATOM 9119 O O . VAL C 1 317 ? -56.570 7.432 167.641 1.00 6.56 338 VAL C O 1
ATOM 9123 N N . ASN C 1 318 ? -56.888 5.430 166.673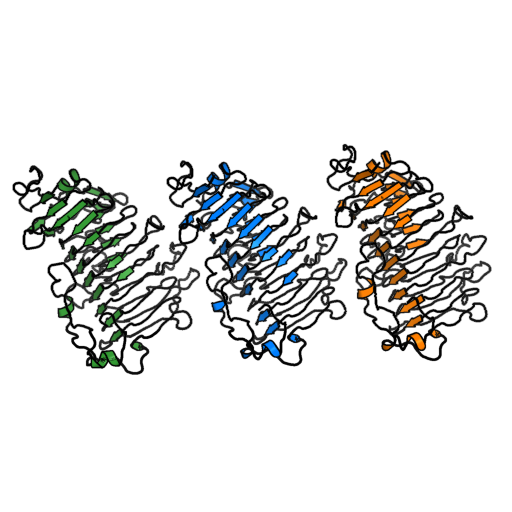 1.00 6.36 339 ASN C N 1
ATOM 9124 C CA . ASN C 1 318 ? -58.271 5.308 167.152 1.00 6.38 339 ASN C CA 1
ATOM 9125 C C . ASN C 1 318 ? -59.093 6.557 166.913 1.00 5.84 339 ASN C C 1
ATOM 9126 O O . ASN C 1 318 ? -59.886 6.929 167.767 1.00 6.92 339 ASN C O 1
ATOM 9131 N N . SER C 1 319 ? -58.953 7.141 165.738 1.00 5.78 340 SER C N 1
ATOM 9132 C CA . SER C 1 319 ? -59.619 8.397 165.460 1.00 6.10 340 SER C CA 1
ATOM 9133 C C . SER C 1 319 ? -60.747 8.267 164.458 1.00 6.44 340 SER C C 1
ATOM 9134 O O . SER C 1 319 ? -61.038 9.216 163.735 1.00 6.69 340 SER C O 1
ATOM 9137 N N . GLY C 1 320 ? -61.415 7.123 164.468 1.00 6.27 341 GLY C N 1
ATOM 9138 C CA . GL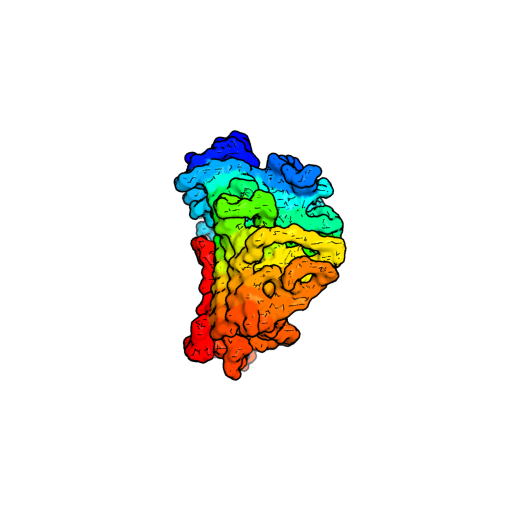Y C 1 320 ? -62.523 6.886 163.541 1.00 6.51 341 GLY C CA 1
ATOM 9139 C C . GLY C 1 320 ? -61.930 6.476 162.208 1.00 6.22 341 GLY C C 1
ATOM 9140 O O . GLY C 1 320 ? -61.175 5.497 162.173 1.00 7.77 341 GLY C O 1
ATOM 9141 N N . GLU C 1 321 ? -62.243 7.221 161.150 1.00 6.46 342 GLU C N 1
ATOM 9142 C CA . GLU C 1 321 ? -61.543 7.039 159.875 1.00 6.14 342 GLU C CA 1
ATOM 9143 C C . GLU C 1 321 ? -60.217 7.785 160.043 1.00 5.69 342 GLU C C 1
ATOM 9144 O O . GLU C 1 321 ? -60.173 9.005 159.927 1.00 6.37 342 GLU C O 1
ATOM 9150 N N . ASN C 1 322 ? -59.145 7.025 160.311 1.00 5.76 343 ASN C N 1
ATOM 9151 C CA . ASN C 1 322 ? -57.871 7.678 160.652 1.00 5.94 343 ASN C CA 1
ATOM 9152 C C . ASN C 1 322 ? -57.374 8.568 159.528 1.00 5.59 343 ASN C C 1
ATOM 9153 O O . ASN C 1 322 ? -56.897 9.677 159.789 1.00 5.93 343 ASN C O 1
ATOM 9158 N N . TYR C 1 323 ? -57.535 8.116 158.276 1.00 5.50 344 TYR C N 1
ATOM 9159 C CA . TYR C 1 323 ? -57.210 8.882 157.097 1.00 5.81 344 TYR C CA 1
ATOM 9160 C C . TYR C 1 323 ? -58.394 8.744 156.130 1.00 6.08 344 TYR C C 1
ATOM 9161 O O . TYR C 1 323 ? -58.818 7.619 155.819 1.00 7.69 344 TYR C O 1
ATOM 9170 N N . ASN C 1 324 ? -58.977 9.868 155.706 1.00 6.30 345 ASN C N 1
ATOM 9171 C CA . ASN C 1 324 ? -60.085 9.841 154.747 1.00 6.12 345 ASN C CA 1
ATOM 9172 C C . ASN C 1 324 ? -59.766 10.892 153.701 1.00 6.37 345 ASN C C 1
ATOM 9173 O O . ASN C 1 324 ? -59.719 12.074 154.012 1.00 6.26 345 ASN C O 1
ATOM 9178 N N . MET C 1 325 ? -59.528 10.437 152.465 1.00 6.34 346 MET C N 1
ATOM 9179 C CA A MET C 1 325 ? -59.045 11.301 151.394 0.50 6.15 346 MET C CA 1
ATOM 9180 C CA B MET C 1 325 ? -59.046 11.301 151.400 0.50 6.14 346 MET C CA 1
ATOM 9181 C C . MET C 1 325 ? -60.113 11.790 150.421 1.00 6.35 346 MET C C 1
ATOM 9182 O O . MET C 1 325 ? -59.801 12.264 149.337 1.00 6.97 346 MET C O 1
ATOM 9191 N N . THR C 1 326 ? -61.383 11.720 150.829 1.00 6.77 347 THR C N 1
ATOM 9192 C CA . THR C 1 326 ? -62.490 12.058 149.941 1.00 7.43 347 THR C CA 1
ATOM 9193 C C . THR C 1 326 ? -62.345 13.451 149.386 1.00 6.82 347 THR C C 1
ATOM 9194 O O . THR C 1 326 ? -62.217 14.437 150.138 1.00 6.92 347 THR C O 1
ATOM 9198 N N . ASN C 1 327 ? -62.466 13.545 148.056 1.00 6.88 348 ASN C N 1
ATOM 9199 C CA . ASN C 1 327 ? -62.546 14.825 147.353 1.00 6.82 348 ASN C CA 1
ATOM 9200 C C . ASN C 1 327 ? -63.935 15.019 146.742 1.00 6.93 348 ASN C C 1
ATOM 9201 O O . ASN C 1 327 ? -64.631 14.051 146.438 1.00 8.33 348 ASN C O 1
ATOM 9206 N N . ARG C 1 328 ? -64.262 16.284 146.496 1.00 7.37 349 ARG C N 1
ATOM 9207 C CA . ARG C 1 328 ? -65.406 16.612 145.656 1.00 7.47 349 ARG C CA 1
ATOM 9208 C C . ARG C 1 328 ? -65.013 16.463 144.214 1.00 8.03 349 ARG C C 1
ATOM 9209 O O . ARG C 1 328 ? -63.869 16.757 143.854 1.00 8.97 349 ARG C O 1
ATOM 9217 N N . GLU C 1 329 ? -65.919 15.944 143.397 1.00 8.60 350 GLU C N 1
ATOM 9218 C CA . GLU C 1 329 ? -65.643 15.782 141.973 1.00 9.96 350 GLU C CA 1
ATOM 9219 C C . GLU C 1 329 ? -65.335 17.118 141.288 1.00 10.19 350 GLU C C 1
ATOM 9220 O O . GLU C 1 329 ? -66.000 18.138 141.546 1.00 10.49 350 GLU C O 1
ATOM 9226 N N . SER C 1 330 ? -64.360 17.076 140.385 1.00 11.06 351 SER C N 1
ATOM 9227 C CA A SER C 1 330 ? -64.002 18.215 139.541 0.50 11.70 351 SER C CA 1
ATOM 9228 C CA B SER C 1 330 ? -64.033 18.211 139.510 0.50 11.65 351 SER C CA 1
ATOM 9229 C C . SER C 1 330 ? -64.315 17.824 138.073 1.00 13.82 351 SER C C 1
ATOM 9230 O O . SER C 1 330 ? -64.146 16.650 137.724 1.00 17.10 351 SER C O 1
ATOM 9235 N N . PRO C 1 331 ? -64.747 18.759 137.225 1.00 14.06 352 PRO C N 1
ATOM 9236 C CA . PRO C 1 331 ? -65.022 20.179 137.543 1.00 12.60 352 PRO C CA 1
ATOM 9237 C C . PRO C 1 331 ? -66.219 20.333 138.490 1.00 12.75 352 PRO C C 1
ATOM 9238 O O . PRO C 1 331 ? -67.101 19.462 138.580 1.00 12.20 352 PRO C O 1
ATOM 9242 N N . LEU C 1 332 ? -66.189 21.412 139.246 1.00 12.09 353 LEU C N 1
ATOM 9243 C CA . LEU C 1 332 ? -67.255 21.744 140.161 1.00 12.51 353 LEU C CA 1
ATOM 9244 C C . LEU C 1 332 ? -68.614 21.698 139.448 1.00 13.33 353 LEU C C 1
ATOM 9245 O O . LEU C 1 332 ? -68.792 22.323 138.399 1.00 16.26 353 LEU C O 1
ATOM 9250 N N . ALA C 1 333 ? -69.555 20.968 140.033 1.00 12.92 354 ALA C N 1
ATOM 9251 C CA . ALA C 1 333 ? -70.858 20.735 139.432 1.00 13.11 354 ALA C CA 1
ATOM 9252 C C . ALA C 1 333 ? -71.953 20.460 140.487 1.00 11.58 354 ALA C C 1
ATOM 9253 O O . ALA C 1 333 ? -71.661 20.110 141.631 1.00 11.22 354 ALA C O 1
ATOM 9255 N N . LEU C 1 334 ? -73.208 20.635 140.065 1.00 12.48 355 LEU C N 1
ATOM 9256 C CA . LEU C 1 334 ? -74.383 20.223 140.834 1.00 12.06 355 LEU C CA 1
ATOM 9257 C C . LEU C 1 334 ? -75.098 19.094 140.096 1.00 12.72 355 LEU C C 1
ATOM 9258 O O . LEU C 1 334 ? -75.256 19.214 138.886 1.00 16.07 355 LEU C O 1
ATOM 9263 N N . PRO C 1 335 ? -75.548 18.024 140.765 1.00 12.60 356 PRO C N 1
ATOM 9264 C CA . PRO C 1 335 ? -75.437 17.829 142.212 1.00 13.35 356 PRO C CA 1
ATOM 9265 C C . PRO C 1 335 ? -73.981 17.575 142.633 1.00 12.59 356 PRO C C 1
ATOM 9266 O O . PRO C 1 335 ? -73.177 17.110 141.834 1.00 12.51 356 PRO C O 1
ATOM 9270 N N . PRO C 1 336 ? -73.671 17.856 143.895 1.00 11.50 357 PRO C N 1
ATOM 9271 C CA . PRO C 1 336 ? -72.330 17.640 144.421 1.00 11.22 357 PRO C CA 1
ATOM 9272 C C . PRO C 1 336 ? -72.083 16.148 144.656 1.00 11.49 357 PRO C C 1
ATOM 9273 O O . PRO C 1 336 ? -72.928 15.468 145.261 1.00 13.93 357 PRO C O 1
ATOM 9277 N N . THR C 1 337 ? -70.939 15.669 144.185 1.00 11.58 358 THR C N 1
ATOM 9278 C CA A THR C 1 337 ? -70.564 14.254 144.229 0.50 12.04 358 THR C CA 1
ATOM 9279 C CA B THR C 1 337 ? -70.595 14.267 144.329 0.50 11.87 358 THR C CA 1
ATOM 9280 C C . THR C 1 337 ? -69.156 14.102 144.797 1.00 10.54 358 THR C C 1
ATOM 9281 O O . THR C 1 337 ? -68.276 14.900 144.512 1.00 12.74 358 THR C O 1
ATOM 9288 N N . ASP C 1 338 ? -68.989 13.065 145.585 1.00 10.48 359 ASP C N 1
ATOM 9289 C CA . ASP C 1 338 ? -67.690 12.724 146.150 1.00 10.40 359 ASP C CA 1
ATOM 9290 C C . ASP C 1 338 ? -67.024 11.634 145.335 1.00 11.71 359 ASP C C 1
ATOM 9291 O O . ASP C 1 338 ? -67.703 10.740 144.803 1.00 14.62 359 ASP C O 1
ATOM 9296 N N . VAL C 1 339 ? -65.692 11.712 145.266 1.00 9.92 360 VAL C N 1
ATOM 9297 C CA . VAL C 1 339 ? -64.863 10.724 144.601 1.00 9.90 360 VAL C CA 1
ATOM 9298 C C . VAL C 1 339 ? -63.663 10.426 145.474 1.00 9.94 360 VAL C C 1
ATOM 9299 O O . VAL C 1 339 ? -63.317 11.161 146.415 1.00 9.95 360 VAL C O 1
ATOM 9303 N N . ASN C 1 340 ? -63.021 9.309 145.154 1.00 9.42 361 ASN C N 1
ATOM 9304 C CA . ASN C 1 340 ? -61.709 9.018 145.739 1.00 10.41 361 ASN C CA 1
ATOM 9305 C C . ASN C 1 340 ? -60.776 10.187 145.563 1.00 9.40 361 ASN C C 1
ATOM 9306 O O . ASN C 1 340 ? -60.697 10.748 144.469 1.00 10.57 361 ASN C O 1
ATOM 9311 N N . GLY C 1 341 ? -59.984 10.474 146.586 1.00 8.90 362 GLY C N 1
ATOM 9312 C CA . GLY C 1 341 ? -59.123 11.633 146.556 1.00 8.59 362 GLY C CA 1
ATOM 9313 C C . GLY C 1 341 ? -58.046 11.575 145.507 1.00 8.71 362 GLY C C 1
ATOM 9314 O O . GLY C 1 341 ? -57.335 10.578 145.391 1.00 10.38 362 GLY C O 1
ATOM 9315 N N . TYR C 1 342 ? -57.912 12.685 144.789 1.00 8.48 363 TYR C N 1
ATOM 9316 C CA . TYR C 1 342 ? -56.961 12.838 143.675 1.00 9.58 363 TYR C CA 1
ATOM 9317 C C . TYR C 1 342 ? -55.970 13.952 143.969 1.00 9.44 363 TYR C C 1
ATOM 9318 O O . TYR C 1 342 ? -56.278 14.942 144.650 1.00 9.75 363 TYR C O 1
ATOM 9327 N N . ASP C 1 343 ? -54.770 13.753 143.433 1.00 9.41 364 ASP C N 1
ATOM 9328 C CA . ASP C 1 343 ? -53.631 14.704 143.505 1.00 9.42 364 ASP C CA 1
ATOM 9329 C C . ASP C 1 343 ? -53.032 14.816 144.895 1.00 9.89 364 ASP C C 1
ATOM 9330 O O . ASP C 1 343 ? -52.157 15.663 145.125 1.00 11.27 364 ASP C O 1
ATOM 9335 N N . HIS C 1 344 ? -53.435 13.962 145.822 1.00 8.65 365 HIS C N 1
ATOM 9336 C CA . HIS C 1 344 ? -52.867 14.017 147.162 1.00 8.27 365 HIS C CA 1
ATOM 9337 C C . HIS C 1 344 ? -51.460 13.426 147.195 1.00 8.39 365 HIS C C 1
ATOM 9338 O O . HIS C 1 344 ? -51.071 12.634 146.345 1.00 9.34 365 HIS C O 1
ATOM 9345 N N . MET C 1 345 ? -50.753 13.787 148.254 1.00 8.16 366 MET C N 1
ATOM 9346 C CA A MET C 1 345 ? -49.492 13.156 148.651 0.50 8.39 366 MET C CA 1
ATOM 9347 C CA B MET C 1 345 ? -49.512 13.126 148.638 0.50 8.30 366 MET C CA 1
ATOM 9348 C C . MET C 1 345 ? -49.714 12.593 150.038 1.00 7.96 366 MET C C 1
ATOM 9349 O O . MET C 1 345 ? -49.872 13.369 150.977 1.00 10.68 366 MET C O 1
ATOM 9358 N N . VAL C 1 346 ? -49.733 11.270 150.163 1.00 6.70 367 VAL C N 1
ATOM 9359 C CA . VAL C 1 346 ? -49.986 10.615 151.442 1.00 7.05 367 VAL C CA 1
ATOM 9360 C C . VAL C 1 346 ? -48.795 9.720 151.704 1.00 6.94 367 VAL C C 1
ATOM 9361 O O . VAL C 1 346 ? -48.710 8.633 151.123 1.00 7.52 367 VAL C O 1
ATOM 9365 N N . LYS C 1 347 ? -47.862 10.187 152.536 1.00 6.84 368 LYS C N 1
ATOM 9366 C CA . LYS C 1 347 ? -46.549 9.552 152.636 1.00 6.80 368 LYS C CA 1
ATOM 9367 C C . LYS C 1 347 ? -46.108 9.460 154.077 1.00 6.35 368 LYS C C 1
ATOM 9368 O O . LYS C 1 347 ? -46.225 10.408 154.845 1.00 6.90 368 LYS C O 1
ATOM 9374 N N . ASN C 1 348 ? -45.542 8.302 154.424 1.00 6.38 369 ASN C N 1
ATOM 9375 C CA . ASN C 1 348 ? -44.820 8.156 155.705 1.00 6.69 369 ASN C CA 1
ATOM 9376 C C . ASN C 1 348 ? -45.742 8.255 156.925 1.00 6.31 369 ASN C C 1
ATOM 9377 O O . ASN C 1 348 ? -45.292 8.620 158.007 1.00 7.06 369 ASN C O 1
ATOM 9382 N N . ASN C 1 349 ? -47.022 7.904 156.768 1.00 6.37 370 ASN C N 1
ATOM 9383 C CA . ASN C 1 349 ? -47.962 7.989 157.877 1.00 6.10 370 ASN C CA 1
ATOM 9384 C C . ASN C 1 349 ? -48.078 6.658 158.614 1.00 6.32 370 ASN C C 1
ATOM 9385 O O . ASN C 1 349 ? -47.789 5.589 158.077 1.00 7.44 370 ASN C O 1
ATOM 9390 N N . LEU C 1 350 ? -48.506 6.762 159.870 1.00 6.30 371 LEU C N 1
ATOM 9391 C CA . LEU C 1 350 ? -48.674 5.628 160.782 1.00 6.33 371 LEU C CA 1
ATOM 9392 C C . LEU C 1 350 ? -50.130 5.626 161.282 1.00 6.14 371 LEU C C 1
ATOM 9393 O O . LEU C 1 350 ? -50.728 6.707 161.501 1.00 6.22 371 LEU C O 1
ATOM 9398 N N . SER C 1 351 ? -50.660 4.419 161.472 1.00 6.51 372 SER C N 1
ATOM 9399 C CA . SER C 1 351 ? -52.076 4.258 161.880 1.00 6.60 372 SER C CA 1
ATOM 9400 C C . SER C 1 351 ? -52.213 3.070 162.811 1.00 6.45 372 SER C C 1
ATOM 9401 O O . SER C 1 351 ? -51.786 1.954 162.468 1.00 7.75 372 SER C O 1
ATOM 9404 N N . LEU C 1 352 ? -52.843 3.278 163.964 1.00 6.57 373 LEU C N 1
ATOM 9405 C CA . LEU C 1 352 ? -53.240 2.179 164.861 1.00 6.27 373 LEU C CA 1
ATOM 9406 C C . LEU C 1 352 ? -54.757 2.175 165.012 1.00 6.03 373 LEU C C 1
ATOM 9407 O O . LEU C 1 352 ? -55.370 3.248 165.256 1.00 6.61 373 LEU C O 1
ATOM 9412 N N . VAL C 1 353 ? -55.335 0.998 164.878 1.00 6.87 374 VAL C N 1
ATOM 9413 C CA . VAL C 1 353 ? -56.767 0.798 165.115 1.00 7.81 374 VAL C CA 1
ATOM 9414 C C . VAL C 1 353 ? -56.956 -0.306 166.150 1.00 8.22 374 VAL C C 1
ATOM 9415 O O . VAL C 1 353 ? -56.625 -1.484 165.894 1.00 8.94 374 VAL C O 1
ATOM 9419 N N . THR C 1 354 ? -57.498 0.076 167.306 1.00 8.85 375 THR C N 1
ATOM 9420 C CA . THR C 1 354 ? -58.013 -0.864 168.300 1.00 9.52 375 THR C CA 1
ATOM 9421 C C . THR C 1 354 ? -59.406 -0.502 168.789 1.00 10.28 375 THR C C 1
ATOM 9422 O O . THR C 1 354 ? -59.953 -1.215 169.589 1.00 18.12 375 THR C O 1
ATOM 9426 N N . ARG C 1 355 ? -59.997 0.571 168.295 1.00 8.20 376 ARG C N 1
ATOM 9427 C CA . ARG C 1 355 ? -61.283 1.095 168.741 1.00 7.98 376 ARG C CA 1
ATOM 9428 C C . ARG C 1 355 ? -62.377 0.572 167.824 1.00 8.19 376 ARG C C 1
ATOM 9429 O O . ARG C 1 355 ? -62.230 0.546 166.595 1.00 9.03 376 ARG C O 1
ATOM 9437 N N . SER C 1 356 ? -63.534 0.279 168.419 1.00 8.90 377 SER C N 1
ATOM 9438 C CA . SER C 1 356 ? -64.718 -0.089 167.675 1.00 10.25 377 SER C CA 1
ATOM 9439 C C . SER C 1 356 ? -65.027 0.943 166.613 1.00 10.17 377 SER C C 1
ATOM 9440 O O . SER C 1 356 ? -65.126 2.140 166.888 1.00 10.17 377 SER C O 1
ATOM 9443 N N . GLY C 1 357 ? -65.182 0.468 165.389 1.00 10.53 378 GLY C N 1
ATOM 9444 C CA . GLY C 1 357 ? -65.613 1.302 164.284 1.00 11.42 378 GLY C CA 1
ATOM 9445 C C . GLY C 1 357 ? -64.510 2.080 163.575 1.00 10.11 378 GLY C C 1
ATOM 9446 O O . GLY C 1 357 ? -64.778 2.682 162.533 1.00 11.39 378 GLY C O 1
ATOM 9447 N N . SER C 1 358 ? -63.277 2.046 164.078 1.00 8.96 379 SER C N 1
ATOM 9448 C CA . SER C 1 358 ? -62.183 2.801 163.463 1.00 8.37 379 SER C CA 1
ATOM 9449 C C . SER C 1 358 ? -61.600 2.033 162.271 1.00 8.41 379 SER C C 1
ATOM 9450 O O . SER C 1 358 ? -61.760 0.809 162.168 1.00 9.15 379 SER C O 1
ATOM 9453 N N . LYS C 1 359 ? -60.967 2.797 161.387 1.00 8.00 380 LYS C N 1
ATOM 9454 C CA . LYS C 1 359 ? -60.457 2.302 160.116 1.00 8.52 380 LYS C CA 1
ATOM 9455 C C . LYS C 1 359 ? -59.170 3.014 159.800 1.00 8.06 380 LYS C C 1
ATOM 9456 O O . LYS C 1 359 ? -58.942 4.125 160.276 1.00 9.37 380 LYS C O 1
ATOM 9462 N N . HIS C 1 360 ? -58.342 2.423 158.941 1.00 8.04 381 HIS C N 1
ATOM 9463 C CA . HIS C 1 360 ? -57.058 3.038 158.592 1.00 7.30 381 HIS C CA 1
ATOM 9464 C C . HIS C 1 360 ? -57.220 4.145 157.544 1.00 7.13 381 HIS C C 1
ATOM 9465 O O . HIS C 1 360 ? -56.959 5.292 157.812 1.00 8.10 381 HIS C O 1
ATOM 9472 N N . ILE C 1 361 ? -57.589 3.775 156.330 1.00 8.66 382 ILE C N 1
ATOM 9473 C CA . ILE C 1 361 ? -57.685 4.716 155.216 1.00 8.67 382 ILE C CA 1
ATOM 9474 C C . ILE C 1 361 ? -58.885 4.408 154.369 1.00 8.00 382 ILE C C 1
ATOM 9475 O O . ILE C 1 361 ? -59.158 3.247 154.081 1.00 10.43 382 ILE C O 1
ATOM 9480 N N . VAL C 1 362 ? -59.583 5.463 153.991 1.00 7.90 383 VAL C N 1
ATOM 9481 C CA . VAL C 1 362 ? -60.697 5.337 153.079 1.00 8.46 383 VAL C CA 1
ATOM 9482 C C . VAL C 1 362 ? -60.594 6.417 151.992 1.00 7.79 383 VAL C C 1
ATOM 9483 O O . VAL C 1 362 ? -60.071 7.517 152.196 1.00 7.79 383 VAL C O 1
ATOM 9487 N N . MET C 1 363 ? -61.149 6.076 150.834 1.00 7.57 384 MET C N 1
ATOM 9488 C CA . MET C 1 363 ? -61.467 7.022 149.791 1.00 8.40 384 MET C CA 1
ATOM 9489 C C . MET C 1 363 ? -60.267 7.751 149.202 1.00 7.61 384 MET C C 1
ATOM 9490 O O . MET C 1 363 ? -60.292 8.967 149.030 1.00 8.63 384 MET C O 1
ATOM 9495 N N . VAL C 1 364 ? -59.236 6.989 148.858 1.00 8.59 385 VAL C N 1
ATOM 9496 C CA . VAL C 1 364 ? -58.108 7.579 148.137 1.00 8.50 385 VAL C CA 1
ATOM 9497 C C . VAL C 1 364 ? -58.010 6.928 146.761 1.00 9.96 385 VAL C C 1
ATOM 9498 O O . VAL C 1 364 ? -58.193 5.699 146.633 1.00 11.25 385 VAL C O 1
ATOM 9502 N N . ASN C 1 365 ? -57.700 7.728 145.733 1.00 10.24 386 ASN C N 1
ATOM 9503 C CA . ASN C 1 365 ? -57.510 7.249 144.377 1.00 12.16 386 ASN C CA 1
ATOM 9504 C C . ASN C 1 365 ? -56.031 6.919 144.242 1.00 14.01 386 ASN C C 1
ATOM 9505 O O . ASN C 1 365 ? -55.189 7.824 144.120 1.00 16.84 386 ASN C O 1
ATOM 9510 N N . ARG C 1 366 ? -55.728 5.618 144.196 1.00 16.60 387 ARG C N 1
ATOM 9511 C CA A ARG C 1 366 ? -54.286 5.328 144.156 0.50 16.80 387 ARG C CA 1
ATOM 9512 C CA B ARG C 1 366 ? -54.370 5.054 144.129 0.50 17.17 387 ARG C CA 1
ATOM 9513 C C . ARG C 1 366 ? -53.686 5.435 142.795 1.00 18.46 387 ARG C C 1
ATOM 9514 O O . ARG C 1 366 ? -52.469 5.523 142.714 1.00 21.26 387 ARG C O 1
ATOM 9529 N N . ALA C 1 367 ? -54.506 5.554 141.747 1.00 17.61 388 ALA C N 1
ATOM 9530 C CA . ALA C 1 367 ? -54.018 5.903 140.441 1.00 17.44 388 ALA C CA 1
ATOM 9531 C C . ALA C 1 367 ? -53.707 7.400 140.301 1.00 18.69 388 ALA C C 1
ATOM 9532 O O . ALA C 1 367 ? -52.886 7.770 139.462 1.00 23.84 388 ALA C O 1
ATOM 9534 N N . LYS C 1 368 ? -54.380 8.269 141.070 1.00 15.70 389 LYS C N 1
ATOM 9535 C CA . LYS C 1 368 ? -54.235 9.725 140.925 1.00 15.99 389 LYS C CA 1
ATOM 9536 C C . LYS C 1 368 ? -53.596 10.462 142.108 1.00 14.26 389 LYS C C 1
ATOM 9537 O O . LYS C 1 368 ? -53.381 11.669 142.039 1.00 17.11 389 LYS C O 1
ATOM 9543 N N . SER C 1 369 ? -53.326 9.739 143.188 1.00 13.60 390 SER C N 1
ATOM 9544 C CA . SER C 1 369 ? -52.661 10.263 144.381 1.00 12.17 390 SER C CA 1
ATOM 9545 C C . SER C 1 369 ? -51.435 9.411 144.637 1.00 12.17 390 SER C C 1
ATOM 9546 O O . SER C 1 369 ? -51.435 8.216 144.369 1.00 13.63 390 SER C O 1
ATOM 9549 N N . GLU C 1 370 ? -50.406 10.055 145.154 1.00 10.49 391 GLU C N 1
ATOM 9550 C CA A GLU C 1 370 ? -49.182 9.371 145.563 0.50 11.30 391 GLU C CA 1
ATOM 9551 C CA B GLU C 1 370 ? -49.186 9.337 145.574 0.50 11.23 391 GLU C CA 1
ATOM 9552 C C . GLU C 1 370 ? -49.354 8.886 146.999 1.00 10.54 391 GLU C C 1
ATOM 9553 O O . GLU C 1 370 ? -49.457 9.696 147.891 1.00 13.43 391 GLU C O 1
ATOM 9564 N N . VAL C 1 371 ? -49.388 7.578 147.191 1.00 9.19 392 VAL C N 1
ATOM 9565 C CA . VAL C 1 371 ? -49.613 6.989 148.496 1.00 9.05 392 VAL C CA 1
ATOM 9566 C C . VAL C 1 371 ? -48.472 6.008 148.714 1.00 9.74 392 VAL C C 1
ATOM 9567 O O . VAL C 1 371 ? -48.431 4.935 148.084 1.00 12.95 392 VAL C O 1
ATOM 9571 N N . SER C 1 372 ? -47.503 6.380 149.566 1.00 8.85 393 SER C N 1
ATOM 9572 C CA . SER C 1 372 ? -46.286 5.562 149.716 1.00 8.98 393 SER C CA 1
ATOM 9573 C C . SER C 1 372 ? -45.776 5.552 151.149 1.00 7.45 393 SER C C 1
ATOM 9574 O O . SER C 1 372 ? -45.860 6.523 151.888 1.00 8.18 393 SER C O 1
ATOM 9577 N N . ASN C 1 373 ? -45.195 4.413 151.493 1.00 7.68 394 ASN C N 1
ATOM 9578 C CA . ASN C 1 373 ? -44.573 4.162 152.780 1.00 8.10 394 ASN C CA 1
ATOM 9579 C C . ASN C 1 373 ? -45.479 4.505 153.955 1.00 7.30 394 ASN C C 1
ATOM 9580 O O . ASN C 1 373 ? -45.072 5.123 154.907 1.00 7.91 394 ASN C O 1
ATOM 9585 N N . ASN C 1 374 ? -46.726 4.064 153.895 1.00 6.99 395 ASN C N 1
ATOM 9586 C CA . ASN C 1 374 ? -47.640 4.187 155.023 1.00 6.85 395 ASN C CA 1
ATOM 9587 C C . ASN C 1 374 ? -47.828 2.847 155.712 1.00 7.08 395 ASN C C 1
ATOM 9588 O O . ASN C 1 374 ? -47.923 1.805 155.051 1.00 7.88 395 ASN C O 1
ATOM 9593 N N . SER C 1 375 ? -48.032 2.878 157.030 1.00 7.33 396 SER C N 1
ATOM 9594 C CA . SER C 1 375 ? -48.086 1.626 157.787 1.00 7.47 396 SER C CA 1
ATOM 9595 C C . SER C 1 375 ? -49.249 0.742 157.363 1.00 7.41 396 SER C C 1
ATOM 9596 O O . SER C 1 375 ? -49.123 -0.479 157.372 1.00 9.20 396 SER C O 1
ATOM 9599 N N . PHE C 1 376 ? -50.343 1.370 156.968 1.00 7.36 397 PHE C N 1
ATOM 9600 C CA . PHE C 1 376 ? -51.535 0.637 156.637 1.00 8.57 397 PHE C CA 1
ATOM 9601 C C . PHE C 1 376 ? -51.454 -0.119 155.323 1.00 9.07 397 PHE C C 1
ATOM 9602 O O . PHE C 1 376 ? -52.320 -0.937 155.035 1.00 11.42 397 PHE C O 1
ATOM 9610 N N . ASP C 1 377 ? -50.414 0.142 154.545 1.00 8.35 398 ASP C N 1
ATOM 9611 C CA . ASP C 1 377 ? -50.137 -0.617 153.323 1.00 8.69 398 ASP C CA 1
ATOM 9612 C C . ASP C 1 377 ? -49.037 -1.649 153.503 1.00 9.32 398 ASP C C 1
ATOM 9613 O O . ASP C 1 377 ? -48.608 -2.271 152.518 1.00 12.00 398 ASP C O 1
ATOM 9618 N N . GLY C 1 378 ? -48.565 -1.831 154.724 1.00 9.91 399 GLY C N 1
ATOM 9619 C CA . GLY C 1 378 ? -47.547 -2.841 155.018 1.00 10.55 399 GLY C CA 1
ATOM 9620 C C . GLY C 1 378 ? -48.051 -4.249 155.110 1.00 10.76 399 GLY C C 1
ATOM 9621 O O . GLY C 1 378 ? -49.235 -4.496 154.976 1.00 13.20 399 GLY C O 1
ATOM 9622 N N . SER C 1 379 ? -47.148 -5.176 155.387 1.00 11.55 400 SER C N 1
ATOM 9623 C CA . SER C 1 379 ? -47.442 -6.588 155.364 1.00 11.34 400 SER C CA 1
ATOM 9624 C C . SER C 1 379 ? -47.990 -7.132 156.683 1.00 11.49 400 SER C C 1
ATOM 9625 O O . SER C 1 379 ? -48.451 -8.264 156.694 1.00 16.32 400 SER C O 1
ATOM 9628 N N . GLU C 1 380 ? -47.939 -6.348 157.749 1.00 11.51 401 GLU C N 1
ATOM 9629 C CA A GLU C 1 380 ? -48.335 -6.758 159.093 0.50 10.87 401 GLU C CA 1
ATOM 9630 C CA B GLU C 1 380 ? -48.458 -6.796 159.026 0.50 10.83 401 GLU C CA 1
ATOM 9631 C C . GLU C 1 380 ? -49.216 -5.661 159.705 1.00 10.17 401 GLU C C 1
ATOM 9632 O O . GLU C 1 380 ? -48.922 -4.471 159.554 1.00 12.02 401 GLU C O 1
ATOM 9643 N N . GLU C 1 381 ? -50.229 -6.051 160.464 1.00 9.40 402 GLU C N 1
ATOM 9644 C CA . GLU C 1 381 ? -51.044 -5.113 161.213 1.00 9.17 402 GLU C CA 1
ATOM 9645 C C . GLU C 1 381 ? -50.252 -4.445 162.342 1.00 8.43 402 GLU C C 1
ATOM 9646 O O . GLU C 1 381 ? -49.556 -5.107 163.107 1.00 9.20 402 GLU C O 1
ATOM 9652 N N . VAL C 1 382 ? -50.376 -3.123 162.454 1.00 7.92 403 VAL C N 1
ATOM 9653 C CA . VAL C 1 382 ? -49.873 -2.366 163.580 1.00 7.81 403 VAL C CA 1
ATOM 9654 C C . VAL C 1 382 ? -50.677 -2.737 164.816 1.00 7.72 403 VAL C C 1
ATOM 9655 O O . VAL C 1 382 ? -51.928 -2.740 164.780 1.00 8.43 403 VAL C O 1
ATOM 9659 N N . ILE C 1 383 ? -49.993 -3.072 165.914 1.00 7.93 404 ILE C N 1
ATOM 9660 C CA . ILE C 1 383 ? -50.662 -3.550 167.128 1.00 8.39 404 ILE C CA 1
ATOM 9661 C C . ILE C 1 383 ? -50.193 -2.774 168.333 1.00 8.98 404 ILE C C 1
ATOM 9662 O O . ILE C 1 383 ? -49.201 -2.046 168.291 1.00 9.16 404 ILE C O 1
ATOM 9667 N N . GLU C 1 384 ? -50.917 -2.935 169.445 1.00 10.62 405 GLU C N 1
ATOM 9668 C CA A GLU C 1 384 ? -50.686 -2.222 170.707 0.50 12.92 405 GLU C CA 1
ATOM 9669 C CA B GLU C 1 384 ? -50.667 -2.096 170.613 0.50 11.62 405 GLU C CA 1
ATOM 9670 C C . GLU C 1 384 ? -49.236 -2.314 171.158 1.00 12.65 405 GLU C C 1
ATOM 9671 O O . GLU C 1 384 ? -48.643 -1.341 171.637 1.00 14.61 405 GLU C O 1
ATOM 9682 N N . THR C 1 385 ? -48.681 -3.524 171.044 1.00 13.40 406 THR C N 1
ATOM 9683 C CA . THR C 1 385 ? -47.328 -3.820 171.536 1.00 14.05 406 THR C CA 1
ATOM 9684 C C . THR C 1 385 ? -46.228 -3.152 170.703 1.00 12.75 406 THR C C 1
ATOM 9685 O O . THR C 1 385 ? -45.053 -3.193 171.098 1.00 15.23 406 THR C O 1
ATOM 9689 N N . ASP C 1 386 ? -46.572 -2.543 169.570 1.00 11.02 407 ASP C N 1
ATOM 9690 C CA . ASP C 1 386 ? -45.606 -1.767 168.787 1.00 10.41 407 ASP C CA 1
ATOM 9691 C C . ASP C 1 386 ? -45.286 -0.399 169.396 1.00 10.55 407 ASP C C 1
ATOM 9692 O O . ASP C 1 386 ? -44.374 0.259 168.920 1.00 11.35 407 ASP C O 1
ATOM 9697 N N . PHE C 1 387 ? -46.028 0.025 170.420 1.00 11.18 408 PHE C N 1
ATOM 9698 C CA . PHE C 1 387 ? -45.891 1.364 170.962 1.00 10.87 408 PHE C CA 1
ATOM 9699 C C . PHE C 1 387 ? -45.290 1.383 172.339 1.00 11.66 408 PHE C C 1
ATOM 9700 O O . PHE C 1 387 ? -45.584 0.530 173.164 1.00 13.62 408 PHE C O 1
ATOM 9708 N N . ILE C 1 388 ? -44.492 2.415 172.615 1.00 12.62 409 ILE C N 1
ATOM 9709 C CA . ILE C 1 388 ? -43.934 2.606 173.935 1.00 12.83 409 ILE C CA 1
ATOM 9710 C C . ILE C 1 388 ? -45.035 2.902 174.965 1.00 13.24 409 ILE C C 1
ATOM 9711 O O . ILE C 1 388 ? -45.024 2.376 176.067 1.00 14.76 409 ILE C O 1
ATOM 9716 N N . SER C 1 389 ? -45.944 3.810 174.614 1.00 12.81 410 SER C N 1
ATOM 9717 C CA . SER C 1 389 ? -47.059 4.168 175.462 1.00 12.32 410 SER C CA 1
ATOM 9718 C C . SER C 1 389 ? -48.247 4.492 174.583 1.00 12.64 410 SER C C 1
ATOM 9719 O O . SER C 1 389 ? -48.105 4.990 173.472 1.00 11.67 410 SER C O 1
ATOM 9722 N N . LEU C 1 390 ? -49.425 4.224 175.121 1.00 14.02 411 LEU C N 1
ATOM 9723 C CA . LEU C 1 390 ? -50.682 4.689 174.555 1.00 13.46 411 LEU C CA 1
ATOM 9724 C C . LEU C 1 390 ? -51.501 5.336 175.659 1.00 13.99 411 LEU C C 1
ATOM 9725 O O . LEU C 1 390 ? -52.725 5.341 175.600 1.00 15.38 411 LEU C O 1
ATOM 9730 N N . GLU C 1 391 ? -50.823 5.910 176.653 1.00 13.20 412 GLU C N 1
ATOM 9731 C CA A GLU C 1 391 ? -51.506 6.581 177.767 0.50 13.59 412 GLU C CA 1
ATOM 9732 C CA B GLU C 1 391 ? -51.499 6.584 177.764 0.50 13.21 412 GLU C CA 1
ATOM 9733 C C . GLU C 1 391 ? -51.883 8.005 177.354 1.00 14.05 412 GLU C C 1
ATOM 9734 O O . GLU C 1 391 ? -51.023 8.902 177.274 1.00 12.64 412 GLU C O 1
ATOM 9745 N N . GLU C 1 392 ? -53.166 8.201 177.093 1.00 14.99 413 GLU C N 1
ATOM 9746 C CA . GLU C 1 392 ? -53.659 9.472 176.560 1.00 16.31 413 GLU C CA 1
ATOM 9747 C C . GLU C 1 392 ? -53.386 10.679 177.460 1.00 13.95 413 GLU C C 1
ATOM 9748 O O . GLU C 1 392 ? -53.317 11.808 176.963 1.00 14.24 413 GLU C O 1
ATOM 9754 N N . ALA C 1 393 ? -53.258 10.458 178.772 1.00 13.91 414 ALA C N 1
ATOM 9755 C CA . ALA C 1 393 ? -52.987 11.563 179.674 1.00 13.92 414 ALA C CA 1
ATOM 9756 C C . ALA C 1 393 ? -51.717 12.309 179.270 1.00 11.42 414 ALA C C 1
ATOM 9757 O O . ALA C 1 393 ? -51.591 13.511 179.528 1.00 12.13 414 ALA C O 1
ATOM 9759 N N . GLU C 1 394 ? -50.764 11.598 178.643 1.00 10.76 415 GLU C N 1
ATOM 9760 C CA . GLU C 1 394 ? -49.527 12.232 178.259 1.00 10.82 415 GLU C CA 1
ATOM 9761 C C . GLU C 1 394 ? -49.755 13.418 177.327 1.00 9.39 415 GLU C C 1
ATOM 9762 O O . GLU C 1 394 ? -49.044 14.417 177.401 1.00 10.09 415 GLU C O 1
ATOM 9768 N N . LEU C 1 395 ? -50.793 13.332 176.483 1.00 9.01 416 LEU C N 1
ATOM 9769 C CA . LEU C 1 395 ? -51.033 14.379 175.483 1.00 8.55 416 LEU C CA 1
ATOM 9770 C C . LEU C 1 395 ? -51.442 15.709 176.099 1.00 8.42 416 LEU C C 1
ATOM 9771 O O . LEU C 1 395 ? -51.358 16.721 175.444 1.00 9.05 416 LEU C O 1
ATOM 9776 N N . MET C 1 396 ? -51.947 15.664 177.338 1.00 9.35 417 MET C N 1
ATOM 9777 C CA . MET C 1 396 ? -52.410 16.840 178.063 1.00 9.81 417 MET C CA 1
ATOM 9778 C C . MET C 1 396 ? -51.408 17.337 179.077 1.00 10.94 417 MET C C 1
ATOM 9779 O O . MET C 1 396 ? -51.707 18.209 179.875 1.00 13.30 417 MET C O 1
ATOM 9784 N N . ARG C 1 397 ? -50.195 16.787 179.058 1.00 10.66 418 ARG C N 1
ATOM 9785 C CA . ARG C 1 397 ? -49.157 17.244 179.977 1.00 11.62 418 ARG C CA 1
ATOM 9786 C C . ARG C 1 397 ? -48.879 18.735 179.793 1.00 10.82 418 ARG C C 1
ATOM 9787 O O . ARG C 1 397 ? -49.052 19.282 178.707 1.00 11.13 418 ARG C O 1
ATOM 9795 N N . ASP C 1 398 ? -48.407 19.365 180.850 1.00 12.18 419 ASP C N 1
ATOM 9796 C CA . ASP C 1 398 ? -48.003 20.756 180.774 1.00 12.05 419 ASP C CA 1
ATOM 9797 C C . ASP C 1 398 ? -46.939 20.936 179.708 1.00 10.21 419 ASP C C 1
ATOM 9798 O O . ASP C 1 398 ? -45.999 20.162 179.616 1.00 11.34 419 ASP C O 1
ATOM 9803 N N . ARG C 1 399 ? -47.046 22.020 178.959 1.00 9.28 420 ARG C N 1
ATOM 9804 C CA . ARG C 1 399 ? -45.944 22.431 178.112 1.00 9.27 420 ARG C CA 1
ATOM 9805 C C . ARG C 1 399 ? -44.729 22.748 178.901 1.00 10.04 420 ARG C C 1
ATOM 9806 O O . ARG C 1 399 ? -44.807 23.064 180.083 1.00 12.36 420 ARG C O 1
ATOM 9814 N N . LYS C 1 400 ? -43.590 22.686 178.214 1.00 10.90 421 LYS C N 1
ATOM 9815 C CA . LYS C 1 400 ? -42.313 23.064 178.820 1.00 12.47 421 LYS C CA 1
ATOM 9816 C C . LYS C 1 400 ? -42.372 24.574 179.150 1.00 13.19 421 LYS C C 1
ATOM 9817 O O . LYS C 1 400 ? -43.211 25.296 178.601 1.00 12.39 421 LYS C O 1
ATOM 9823 N N . PRO C 1 401 ? -41.494 25.069 180.034 1.00 14.31 422 PRO C N 1
ATOM 9824 C CA . PRO C 1 401 ? -41.546 26.488 180.404 1.00 13.64 422 PRO C CA 1
ATOM 9825 C C . PRO C 1 401 ? -41.487 27.464 179.219 1.00 13.83 422 PRO C C 1
ATOM 9826 O O . PRO C 1 401 ? -42.206 28.476 179.222 1.00 14.71 422 PRO C O 1
ATOM 9830 N N . ASN C 1 402 ? -40.739 27.108 178.179 1.00 12.29 423 ASN C N 1
ATOM 9831 C CA . ASN C 1 402 ? -40.688 27.935 176.956 1.00 11.61 423 ASN C CA 1
ATOM 9832 C C . ASN C 1 402 ? -41.887 27.815 176.030 1.00 10.69 423 ASN C C 1
ATOM 9833 O O . ASN C 1 402 ? -41.886 28.424 174.974 1.00 11.81 423 ASN C O 1
ATOM 9838 N N . GLY C 1 403 ? -42.874 27.000 176.403 1.00 9.73 424 GLY C N 1
ATOM 9839 C CA . GLY C 1 403 ? -44.068 26.795 175.590 1.00 9.52 424 GLY C CA 1
ATOM 9840 C C . GLY C 1 403 ? -44.013 25.579 174.679 1.00 8.44 424 GLY C C 1
ATOM 9841 O O . GLY C 1 403 ? -45.042 25.276 174.070 1.00 8.26 424 GLY C O 1
ATOM 9842 N N . ASP C 1 404 ? -42.874 24.913 174.523 1.00 10.13 425 ASP C N 1
ATOM 9843 C CA . ASP C 1 404 ? -42.796 23.760 173.638 1.00 9.73 425 ASP C CA 1
ATOM 9844 C C . ASP C 1 404 ? -43.696 22.616 174.125 1.00 8.57 425 ASP C C 1
ATOM 9845 O O . ASP C 1 404 ? -43.996 22.502 175.321 1.00 9.29 425 ASP C O 1
ATOM 9850 N N . LEU C 1 405 ? -44.097 21.760 173.182 1.00 8.26 426 LEU C N 1
ATOM 9851 C CA . LEU C 1 405 ? -44.880 20.601 173.510 1.00 8.08 426 LEU C CA 1
ATOM 9852 C C . LEU C 1 405 ? -44.157 19.753 174.581 1.00 8.59 426 LEU C C 1
ATOM 9853 O O . LEU C 1 405 ? -42.919 19.640 174.591 1.00 10.54 426 LEU C O 1
ATOM 9858 N N . PRO C 1 406 ? -44.923 19.106 175.461 1.00 8.84 427 PRO C N 1
ATOM 9859 C CA . PRO C 1 406 ? -44.280 18.205 176.417 1.00 10.02 427 PRO C CA 1
ATOM 9860 C C . PRO C 1 406 ? -43.644 17.009 175.729 1.00 10.75 427 PRO C C 1
ATOM 9861 O O . PRO C 1 406 ? -44.126 16.559 174.663 1.00 11.56 427 PRO C O 1
ATOM 9865 N N . ASP C 1 407 ? -42.621 16.435 176.360 1.00 12.03 428 ASP C N 1
ATOM 9866 C CA . ASP C 1 407 ? -42.118 15.139 175.922 1.00 12.84 428 ASP C CA 1
ATOM 9867 C C . ASP C 1 407 ? -43.158 14.066 176.237 1.00 11.69 428 ASP C C 1
ATOM 9868 O O . ASP C 1 407 ? -43.712 14.049 177.337 1.00 13.14 428 ASP C O 1
ATOM 9873 N N . VAL C 1 408 ? -43.423 13.203 175.255 1.00 11.89 429 VAL C N 1
ATOM 9874 C CA . VAL C 1 408 ? -44.373 12.113 175.433 1.00 11.21 429 VAL C CA 1
ATOM 9875 C C . VAL C 1 408 ? -43.831 10.854 174.793 1.00 10.50 429 VAL C C 1
ATOM 9876 O O . VAL C 1 408 ? -43.083 10.910 173.836 1.00 12.83 429 VAL C O 1
ATOM 9880 N N . ASN C 1 409 ? -44.245 9.711 175.305 1.00 11.35 430 ASN C N 1
ATOM 9881 C CA . ASN C 1 409 ? -44.079 8.445 174.596 1.00 11.63 430 ASN C CA 1
ATOM 9882 C C . ASN C 1 409 ? -45.334 7.984 173.852 1.00 11.35 430 ASN C C 1
ATOM 9883 O O . ASN C 1 409 ? -45.285 7.012 173.100 1.00 10.83 430 ASN C O 1
ATOM 9888 N N . PHE C 1 410 ? -46.448 8.669 174.066 1.00 10.90 431 PHE C N 1
ATOM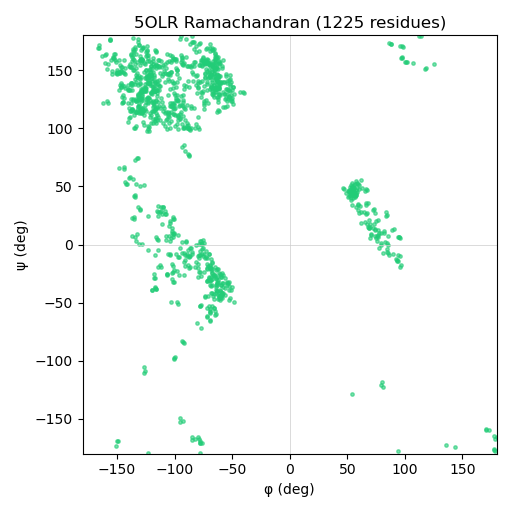 9889 C CA . PHE C 1 410 ? -47.714 8.317 173.417 1.00 10.26 431 PHE C CA 1
ATOM 9890 C C . PHE C 1 410 ? -47.528 8.246 171.904 1.00 9.42 431 PHE C C 1
ATOM 9891 O O . PHE C 1 410 ? -47.109 9.222 171.302 1.00 11.15 431 PHE C O 1
ATOM 9899 N N . GLY C 1 411 ? -47.894 7.115 171.297 1.00 9.95 432 GLY C N 1
ATOM 9900 C CA . GLY C 1 411 ? -47.866 7.004 169.874 1.00 10.55 432 GLY C CA 1
ATOM 9901 C C . GLY C 1 411 ? -46.495 6.883 169.272 1.00 11.12 432 GLY C C 1
ATOM 9902 O O . GLY C 1 411 ? -46.405 6.896 168.044 1.00 12.57 432 GLY C O 1
ATOM 9903 N N . LYS C 1 412 ? -45.465 6.735 170.099 1.00 10.70 433 LYS C N 1
ATOM 9904 C CA . LYS C 1 412 ? -44.097 6.512 169.628 1.00 11.50 433 LYS C CA 1
ATOM 9905 C C . LYS C 1 412 ? -43.835 5.015 169.540 1.00 10.78 433 LYS C C 1
ATOM 9906 O O . LYS C 1 412 ? -44.171 4.263 170.466 1.00 11.09 433 LYS C O 1
ATOM 9912 N N . LEU C 1 413 ? -43.250 4.596 168.432 1.00 11.45 434 LEU C N 1
ATOM 9913 C CA . LEU C 1 413 ? -42.928 3.176 168.221 1.00 10.96 434 LEU C CA 1
ATOM 9914 C C . LEU C 1 413 ? -41.745 2.766 169.070 1.00 12.94 434 LEU C C 1
ATOM 9915 O O . LEU C 1 413 ? -40.867 3.566 169.326 1.00 13.55 434 LEU C O 1
ATOM 9920 N N . THR C 1 414 ? -41.743 1.503 169.503 1.00 12.91 435 THR C N 1
ATOM 9921 C CA . THR C 1 414 ? -40.592 0.935 170.166 1.00 15.78 435 THR C CA 1
ATOM 9922 C C . THR C 1 414 ? -39.451 0.883 169.165 1.00 15.81 435 THR C C 1
ATOM 9923 O O . THR C 1 414 ? -39.653 0.982 167.945 1.00 14.94 435 THR C O 1
ATOM 9927 N N . THR C 1 415 ? -38.233 0.696 169.661 1.00 18.96 436 THR C N 1
ATOM 9928 C CA . THR C 1 415 ? -37.078 0.644 168.764 1.00 20.90 436 THR C CA 1
ATOM 9929 C C . THR C 1 415 ? -37.236 -0.517 167.770 1.00 20.60 436 THR C C 1
ATOM 9930 O O . THR C 1 415 ? -36.929 -0.379 166.589 1.00 21.90 436 THR C O 1
ATOM 9934 N N . ASP C 1 416 ? -37.733 -1.649 168.267 1.00 19.93 437 ASP C N 1
ATOM 9935 C CA . ASP C 1 416 ? -38.015 -2.829 167.457 1.00 22.22 437 ASP C CA 1
ATOM 9936 C C . ASP C 1 416 ? -39.077 -2.582 166.380 1.00 17.97 437 ASP C C 1
ATOM 9937 O O . ASP C 1 416 ? -38.909 -2.969 165.241 1.00 18.72 437 ASP C O 1
ATOM 9942 N N . ALA C 1 417 ? -40.183 -1.956 166.755 1.00 16.10 438 ALA C N 1
ATOM 9943 C CA . ALA C 1 417 ? -41.251 -1.688 165.796 1.00 14.90 438 ALA C CA 1
ATOM 9944 C C . ALA C 1 417 ? -40.803 -0.671 164.751 1.00 13.71 438 ALA C C 1
ATOM 9945 O O . ALA C 1 417 ? -41.218 -0.760 163.606 1.00 14.59 438 ALA C O 1
ATOM 9947 N N . GLU C 1 418 ? -39.988 0.296 165.140 1.00 15.01 439 GLU C N 1
ATOM 9948 C CA . GLU C 1 418 ? -39.488 1.286 164.187 1.00 17.57 439 GLU C CA 1
ATOM 9949 C C . GLU C 1 418 ? -38.780 0.622 163.036 1.00 15.12 439 GLU C C 1
ATOM 9950 O O . GLU C 1 418 ? -38.921 1.060 161.914 1.00 16.52 439 GLU C O 1
ATOM 9956 N N . LEU C 1 419 ? -38.049 -0.455 163.294 1.00 13.59 440 LEU C N 1
ATOM 9957 C CA . LEU C 1 419 ? -37.360 -1.178 162.222 1.00 14.99 440 LEU C CA 1
ATOM 9958 C C . LEU C 1 419 ? -38.329 -1.814 161.201 1.00 13.80 440 LEU C C 1
ATOM 9959 O O . LEU C 1 419 ? -37.960 -2.031 160.041 1.00 17.44 440 LEU C O 1
ATOM 9964 N N . ARG C 1 420 ? -39.529 -2.174 161.662 1.00 12.57 441 ARG C N 1
ATOM 9965 C CA . ARG C 1 420 ? -40.563 -2.779 160.832 1.00 12.58 441 ARG C CA 1
ATOM 9966 C C . ARG C 1 420 ? -41.509 -1.757 160.191 1.00 12.63 441 ARG C C 1
ATOM 9967 O O . ARG C 1 420 ? -42.243 -2.087 159.275 1.00 15.50 441 ARG C O 1
ATOM 9975 N N . PHE C 1 421 ? -41.455 -0.529 160.666 1.00 11.51 442 PHE C N 1
ATOM 9976 C CA . PHE C 1 421 ? -42.287 0.588 160.174 1.00 11.45 442 PHE C CA 1
ATOM 9977 C C . PHE C 1 421 ? -41.395 1.812 159.960 1.00 11.66 442 PHE C C 1
ATOM 9978 O O . PHE C 1 421 ? -41.671 2.908 160.461 1.00 11.33 442 PHE C O 1
ATOM 9986 N N . TRP C 1 422 ? -40.314 1.614 159.211 1.00 12.03 443 TRP C N 1
ATOM 9987 C CA . TRP C 1 422 ? -39.252 2.597 159.166 1.00 11.88 443 TRP C CA 1
ATOM 9988 C C . TRP C 1 422 ? -39.693 3.877 158.488 1.00 10.89 443 TRP C C 1
ATOM 9989 O O . TRP C 1 422 ? -40.298 3.845 157.411 1.00 11.32 443 TRP C O 1
ATOM 10000 N N . GLY C 1 423 ? -39.395 5.006 159.126 1.00 10.24 444 GLY C N 1
ATOM 10001 C CA . GLY C 1 423 ? -39.679 6.301 158.534 1.00 10.01 444 GLY C CA 1
ATOM 10002 C C . GLY C 1 423 ? -41.150 6.698 158.612 1.00 9.95 444 GLY C C 1
ATOM 10003 O O . GLY C 1 423 ? -41.538 7.678 158.005 1.00 13.73 444 GLY C O 1
ATOM 10004 N N . MET C 1 424 ? -41.953 5.994 159.398 1.00 8.50 445 MET C N 1
ATOM 10005 C CA . MET C 1 424 ? -43.397 6.256 159.460 1.00 8.39 445 MET C CA 1
ATOM 10006 C C . MET C 1 424 ? -43.778 6.911 160.780 1.00 8.35 445 MET C C 1
ATOM 10007 O O . MET C 1 424 ? -43.312 6.515 161.855 1.00 9.60 445 MET C O 1
ATOM 10012 N N . GLY C 1 425 ? -44.681 7.877 160.672 1.00 7.39 446 GLY C N 1
ATOM 10013 C CA . GLY C 1 425 ? -45.310 8.508 161.837 1.00 7.44 446 GLY C CA 1
ATOM 10014 C C . GLY C 1 425 ? -44.677 9.827 162.214 1.00 7.92 446 GLY C C 1
ATOM 10015 O O . GLY C 1 425 ? -43.578 10.185 161.733 1.00 9.78 446 GLY C O 1
ATOM 10016 N N . CYS C 1 426 ? -45.321 10.533 163.125 1.00 7.51 447 CYS C N 1
ATOM 10017 C CA . CYS C 1 426 ? -44.889 11.869 163.513 1.00 8.30 447 CYS C CA 1
ATOM 10018 C C . CYS C 1 426 ? -43.730 11.904 164.503 1.00 10.50 447 CYS C C 1
ATOM 10019 O O . CYS C 1 426 ? -43.108 12.961 164.636 1.00 14.88 447 CYS C O 1
ATOM 10022 N N . PHE C 1 427 ? -43.461 10.778 165.175 1.00 11.43 448 PHE C N 1
ATOM 10023 C CA . PHE C 1 427 ? -42.360 10.681 166.138 1.00 13.26 448 PHE C CA 1
ATOM 10024 C C . PHE C 1 427 ? -41.254 9.711 165.692 1.00 15.95 448 PHE C C 1
ATOM 10025 O O . PHE C 1 427 ? -40.606 9.066 166.528 1.00 21.13 448 PHE C O 1
ATOM 10033 N N . ALA C 1 428 ? -41.020 9.628 164.389 1.00 16.66 449 ALA C N 1
ATOM 10034 C CA . ALA C 1 428 ? -39.997 8.722 163.822 1.00 19.73 449 ALA C CA 1
ATOM 10035 C C . ALA C 1 428 ? -38.567 9.190 164.103 1.00 24.55 449 ALA C C 1
ATOM 10036 O O . ALA C 1 428 ? -38.320 10.387 164.202 1.00 28.97 449 ALA C O 1
#

Sequence (1276 aa):
KTYYMDPEGSDSNPGTSDKPFATLVKVQEVVVAGDVVYINPGTYVVPANQVPMTTTNSGLYHCVFHMNKKSGEAGKPISYLANPNKQGRPIFDLSQVKPKKDQRITVFYVTGSNLYLKGFDVIGTQVTITGHTQSECFRIVKGANNNKFEDLRTHDGMAIGFYLLGGSNNHILNCDAYNNYDSVSEGGKKGGNVDGFGGHINSSSVGEGKGTGNVFEGCRAWYNSDDGFDLINCFEAVKIIINCWSFLNGYKPGTKEVAGDGTGFKAGGYGMAADKLPAIPSSVIPQHEVRNNSLLAYYNRLRGFYANHHLGGIIIFFESNTAVNSGENYNMMTNRESPLALPPTDVNGYDHMMVKNNLSLVTRSGSKHIVMVNRAKSEEVSNNSFDGSEEVIETDFISLEEAELMMRDRKPNGDLPDVNFGKLTTDDAELRFWGMGCFKTYYMDPEGSDSNPGTSDKPFATLVKVQEVVVAGDVVYINPGTYVVPANNQVPMTTTNSGLYHCVFHMNKSGEAGKPISYLANPNKQGRPIFDLSQVKPKDQRIITVFYVTGSNLYLKGFDVIGTQVTITTGHTQSECFRIVKGANNNKFEDLRTHDGMAIGFYLLGGSNNHIILNCDAYNNYDSVSEGGKGGNVDGFGGHINSSSVGEGKGTGNVFEGCRAWYNSDDGFDLINCFEAVKIIINCWSFLNGYKPGTKEVAGDGTGFKAGGYGMAADKLPAIPSVIPQHEVRRNSLAYYNRLRGFYANHHLGGIIIFFESNTAVNSGENYNMMTNRESPLALPPTDVNGYDHMMVKKNNLSLVTRSGSKHIVMVNRAKSEEVSNNSFDGSEEVIETDFISLEEAELMRDRKPNGDLPDVNFGKLTTDDAELRFWGMGCFKTYYMDPEGSDSNPGTSDKPFATLVKVQEVVVAGDVVYINPGTYVVPANNQVPMTTTNSGLYHCVFHMNKSGEAGKPISYLANPNKQGRPIFDLSQVKPKDQRIITVFYVTGSNLYLKGFDVIGTQVTITGHTQSECFRIVKGANNNKFEDLRTHDGMAIGFYLLGGSNNNHIILNCDAYNNYDSVSEGGKKGGNVDGFGGHINSSSVGEGKGTGNVFEGCRAWYNSDDGFDLINCFEAVKIINCWSFLNGYKPGTKEVAGDGTGFKAGGYGMAADKLPAIPSVIPQHEVRRNSLAYYNRLRGFYANHHLGGIIIFFEESNTAVNSGENYNMMTNRESSPLALPPTTDVNGYDHMMVKNNLSLVTRSGSKHIVMVNRRAKSEEVSNNSFDGSEEEVIEETDFISLEEEAELMRDRKPNGDLPDVNFGKLTTDAELRFWGMGCFA

Solvent-accessible surface area: 47581 Å² total; per-residue (Å²): 172,63,27,41,0,26,43,95,18,42,51,112,39,70,1,62,74,136,110,18,2,25,33,2,55,43,0,6,118,43,0,93,22,34,8,36,0,47,0,9,23,20,35,14,78,6,64,72,130,34,117,47,58,37,64,19,94,130,33,65,9,12,0,2,4,30,1,72,63,54,8,96,94,80,106,51,0,9,2,28,21,6,90,124,104,167,56,52,0,12,3,23,1,33,89,3,118,24,176,84,38,38,2,0,0,1,26,0,40,2,20,30,3,53,0,64,5,2,8,2,25,10,1,22,5,48,38,94,39,124,1,20,2,0,3,0,6,0,20,106,37,0,36,76,4,74,0,18,10,1,41,0,22,60,13,33,0,4,0,0,37,0,42,0,0,1,69,0,56,0,27,10,0,2,0,40,28,1,34,5,59,53,6,99,87,6,122,5,29,48,2,11,0,0,0,0,17,0,53,69,61,0,58,23,107,38,94,0,28,42,1,33,1,56,1,0,7,0,18,24,0,0,6,0,0,0,10,0,49,60,0,17,33,37,0,80,0,28,58,0,4,0,0,0,0,0,10,57,21,44,43,115,98,91,0,3,64,0,0,0,0,17,0,0,0,6,24,57,42,82,112,136,86,31,74,68,12,65,111,46,9,78,0,22,0,76,52,0,1,0,26,49,0,46,74,62,0,0,11,0,10,35,0,9,7,10,1,30,1,35,16,0,0,0,2,14,0,10,40,0,0,8,1,10,0,2,47,44,27,29,46,76,111,30,59,61,40,70,0,30,75,2,60,0,73,28,0,2,0,0,42,78,47,115,66,14,108,61,33,35,75,18,39,119,54,61,6,98,28,51,73,3,3,35,72,47,122,85,148,13,93,79,109,5,11,84,17,39,119,66,73,19,0,61,113,128,16,81,148,86,0,61,22,11,104,21,62,0,2,77,15,38,116,99,1,63,129,105,6,166,47,25,8,12,97,177,64,27,40,0,28,46,132,18,42,53,110,28,75,1,64,75,136,103,17,2,26,34,2,55,43,0,6,118,43,0,93,18,33,8,37,0,47,0,8,27,35,52,15,82,7,74,57,139,36,116,44,58,37,65,20,96,130,32,65,10,10,0,2,4,31,0,73,63,53,9,97,94,86,100,51,0,7,2,28,22,6,93,127,107,128,52,58,0,8,2,26,0,31,89,2,119,27,172,94,38,37,1,0,0,2,26,0,41,3,20,29,3,52,0,61,6,1,7,2,31,10,1,21,6,47,38,93,39,124,2,19,2,0,3,0,6,0,23,119,40,0,38,74,3,77,0,19,11,1,47,0,14,55,13,34,0,3,0,0,38,0,45,0,0,1,69,0,57,0,29,8,0,1,0,36,20,1,39,5,58,57,7,114,66,11,101,7,33,49,3,11,0,0,0,0,16,0,55,68,67,0,64,19,153,43,122,0,38,42,1,31,1,58,2,0,7,0,19,23,0,0,6,0,0,0,10,0,48,60,0,18,34,35,0,81,0,22,58,0,4,0,1,1,0,0,9,66,14,13,18,108,92,71,4,6,64,0,0,0,0,16,0,0,0,5,22,57,43,83,114,137,88,28,74,67,8,121,114,52,8,80,0,28,0,76,53,0,1,0,21,49,0,45,74,60,0,0,9,0,8,35,0,14,7,10,0,22,0,43,18,0,1,0,2,15,0,8,41,0,0,7,0,7,0,1,67,64,110,36,37,76,106,24,62,57,50,66,0,30,91,1,54,0,52,37,0,2,0,1,38,75,44,112,68,14,109,38,32,30,68,9,40,121,100,136,8,104,27,54,73,3,4,32,73,47,122,78,110,5,85,99,110,4,12,82,19,52,76,36,24,18,0,62,112,129,14,82,145,90,1,63,20,10,107,18,62,0,2,73,12,39,105,102,1,67,128,116,7,175,48,26,8,20,93,157,53,22,41,0,33,49,165,17,44,51,112,37,80,2,63,73,137,118,18,2,26,34,2,53,44,0,5,117,41,1,92,21,30,10,35,0,46,0,8,33,29,65,14,79,8,74,57,138,33,116,46,58,38,66,20,94,130,34,64,9,11,0,2,4,30,0,72,63,54,9,97,93,80,96,50,0,7,2,30,21,6,93,127,100,185,39,57,0,51,2,23,0,32,89,3,115,27,175,94,39,38,1,0,0,1,26,0,42,2,20,28,2,51,0,66,6,1,13,2,41,10,1,24,5,47,35,95,38,126,2,19,2,0,3,0,6,0,21,100,38,0,35,78,3,76,0,18,10,0,47,0,22,71,13,32,1,3,0,0,37,0,43,0,0,4,77,0,55,0,26,10,0,2,0,41,38,1,32,5,58,55,6,95,85,5,111,6,30,47,3,12,0,0,0,0,16,0,52,72,56,0,35,16,144,40,90,0,27,42,1,27,1,55,2,0,7,0,18,28,0,0,6,0,0,0,10,0,47,61,0,18,33,35,0,81,0,50,58,0,4,0,2,1,0,0,10,59,45,60,46,109,98,83,0,4,64,0,0,0,0,16,0,0,0,5,22,58,40,81,110,132,86,31,74,62,11,36,103,42,10,81,0,23,0,73,60,0,1,0,24,47,0,43,72,60,0,0,11,0,9,35,0,10,6,10,0,18,0,26,17,0,1,0,2,15,0,8,40,0,0,8,0,8,0,2,79,61,49,36,52,77,111,30,62,54,42,66,0,28,88,1,61,0,60,32,0,2,0,0,37,77,49,111,67,14,109,40,35,33,77,18,34,118,103,135,10,84,27,47,72,2,2,33,72,44,120,90,107,5,91,106,110,4,14,83,16,45,119,62,67,18,0,72,115,131,16,82,146,89,0,61,22,11,105,21,66,0,2,72,11,37,117,92,0,36,136,105,5,165,32,19,3,16,53,80

InterPro domains:
  IPR011050 Pectin lyase fold/virulence factor [SSF51126] (10-437)
  IPR012334 Pectin lyase fold [G3DSA:2.160.20.10] (16-455)
  IPR032153 BT_4170-like, C-terminal [PF16380] (386-527)
  IPR052052 Polysaccharide Lyase 9 [PTHR40088] (5-500)
  IPR053868 Pel9A-like, right handed beta-helix region [PF22842] (26-349)

Secondary structure (DSSP, 8-state):
-EEEE-TT--TTS---SSS-BS-HHHHHHH--TT-EEEE-SEEEEPPTTPPPSEEETTTTEEEEEEE----BTTB-EEEEE-TTSSS-EEEE-TT---TT-EEEEEEE--SSEEEES-EEE-------SS---EEEEE-TT-EEEEEES-EEEEESSEEEEESS-EEEEEES-EEEEE---SGGGG--TT--SEEE---GGG-STTTT---EEES-EEEEESS-SEE-TT-SS--EEES-EEESTTB-TTS--B-S--EEEE-------SSSPPP--SS----EEES-EEE--SSEEEE-TTBSS--EEES-EEES-SEEEE--EE-SS--SS--EESB-S-EEES-EEE--STT-EEEESB-TTTSEEES-GGGSSS---GGGBSB--GGGGGSPPPTTSPPPP--BTPBPHHHHHHSTT-S--/-EEEE-TT--TTS---SSS-BS-HHHHHHH--TT-EEEE-SEEEEPPTTPPPSEEETTTTEEEEEEE----BTTB-EEEEE-TTS-S-EEEE-TT---TT-EEEEEEE--SSEEEES-EEE-------SS---EEEEE-TT-EEEEEES-EEEEESSEEEEESS-EEEEEES-EEEEE---SSTTS--TT--SEEE---GGG-STTTT---EEES-EEEEESS-SEE-TT-SS--EEES-EEESTTBSTTS--B-S--EEEE-------SSSPPP--SS----EEES-EEE--SSEEEE-TTBSS--EEES-EEES-SEEEE--EE-SS--SS--EESB-S-EEES-EEE--STT-EEEESB-TTTSEEES-GGGSSSPP-GGGBSB--GGGGGSPPPTTSPPPP--BTPBPHHHHHHSTT-S--/-EEEE-TT--TTS---SSS-BS-HHHHHHH--TT-EEEE-SEEEEPPTTPPPSEEETTTTEEEEEEE----BTTB-EEEEE-TTSSS-EEEE-TT---TT-EEEEEEE--SSEEEES-EEE-------SS---EEEEE-TT--S-EEES-EEEEESSEEEEESS-SS-EEES-EEEEE---SSGGG--TT--SEEE---GGG-STTTT---EEES-EEEEESS-SEE-TT-SS--EEES-EEESTTB-TTS--B-S--EEEE-------SSSPPP--SS----EEES-EEE--SSEEEE-TTBSS--EEES-EEES-SEEEE--EE-SS--SS--EESB-S-EEES-EEE--STT-EEEESB-TTTSEEES-GGGSSS---GGGBSB--GGGGGPPPPTTSPPPP--BTPBPHHHHHHSTT-STT-

Foldseek 3Di:
DEFEEECPADLPFPRDPVHHHNDVVSVVVDDAFQYEYAYEADEREDAQPDAAPDADDVRQERENAEQAHAHDVVGGYEYEHHPVHDHAHEYADQNHDDPNHAYEHYEAQYERYEYDGHEYENRADADAEDGAHEPYEYEWNHEHYEAALYEYEHYAHAYYEYQKYEQYEDYLYEYAQHFHCHYPNRLQAPHENEEAAHAPVQDDDRRHYNYEYEQYEYAQRQAEHYAYENHAEAYEYYQYEFEHYQDRHPDNHGHYHFEHYRFYYHDQDQPDDGDYHPDQYAYEYELYEYEHGPAEYHEPNQGAAEYEYYFAEYEARHADEEQWHWHPDDDHNIDIAQHAHYEAEQEEYADPHPRHDDYDRHDVVGYPHYLYPVPDDDHDDPLQFPDQDPVQQVDDADPVSHGDDDRRRPGDPVSCVVSPSHHSD/DEFEEECPADLPFPRDPVHHHNDVVSVQVDDAFQYEYAYEADEREDAQPQAAPDADDVRQERENAEQAHAYDVVTTYEYEHHPVHDDAHEYADQSHDDPNHAYEDYEAQYERYEYEGHEYANNADADAEDGAHEPYEYEWNHEHYEAEHYEYEHYQHAYYEYQKYEQYEDYLYEYAQHFHCHYDPSLQAPHENEEAAHAPVQDDDRRHYNYEYEQYEYAQRQAEHYAYENHQEAYEYYQYEFEHYQANHPDLHGHYDFEHYHFYYHDQDQPDFGDYHPDQYAYEYELYEYEHGPAEYAEPNQGPAEYEYYFAEYEQRQADEEQWHWDPPGDHNIDIAQHAHYEAEQEEYADPDPRHDDYYRHDVVGYPHDLYPVPDDDHDDPLQFPDQPVVQQVDDADPSSHGDDDRRRPGDPVSCVVSPSHHSD/DEFEEECPADLPFPRDPVHHHNDVVSVQVDDAFQYEYAYEADEREDAQPQAAPDADDVRQERENAEQAHAHDVVGGYEYEHHPVHPHAHEYADQNHDDPNHAYEHYEAQYERYEYDGHEYEARADADAEDYAHEPYEYEWNHEHYEAALYEYEHYQHAYYEYQKYEQYEDYLYEYAQHFHCHYPNRLQAPHENEEAAHAPVQDDDRRHYNYEYEQYEYAQRQAEHYAYENHAEAYEYYQYEFEHYQARHPDNHGHYDFEHYHFYYHDQDQPDFGDYHPDQYAYEYALYEYEHRPAEYAEPNQGPAEYEYYQAEYEQRQADEEQWHWDPPTDHNIDIAQHAHYEAYQAEYADDDPRHDHYDRHDVVGYHHDLYPVPDDDHDDPLQFPDQPVVQQVDDADPSSHGDDDRHRPGDPVSCVVSPSHHSND

Nearest PDB structures (foldseek):
  5olq-assembly3_C  TM=1.000E+00  e=6.612E-70  Bacteroides thetaiotaomicron
  1ru4-assembly1_A  TM=8.689E-01  e=1.521E-20  Dickeya chrysanthemi
  3vsv-assembly1_C  TM=4.377E-01  e=1.268E-05  Thermoanaerobacterium saccharolyticum JW/SL-YS485
  6k0p-assembly1_A  TM=2.995E-01  e=5.346E-03  Paenibacillus glycanilyticus
  6k0s-assembly1_A  TM=2.434E-01  e=7.689E-03  Paenibacillus glycanilyticus

Organism: Bacteroides thetaiotaomicron (strain ATCC 29148 / DSM 2079 / JCM 5827 / CCUG 10774 / NCTC 10582 / VPI-5482 / E50) (NCBI:txid226186)

B-factor: mean 12.75, std 8.1, range [4.68, 88.7]